Protein AF-0000000065772246 (afdb_homodimer)

pLDDT: mean 90.69, std 12.51, range [29.39, 98.88]

Sequence (860 aa):
MYCALVTATDSITTKLLNAFRPRTSAPSTATVLRSVLWPIAILSVIHRSYVLGTNGYITDDFGPVYRAVINFKLGLDIYNEQFDHVDPHYLYPPGGTLLLAPFGYLPVDASRYWYISFNVLAFLIAAYLMLRIFDYTLSSVAAPALVLAMFCTESVTNTLVFTNINGCMLLGAVLFFRWLLKGGRNAELLAGAAIGLTLVVKPSLAPLLLLPVLNRQFYTLITAFGVPLVFNIAAWPLVPDPMNFVRHTVPYIMSTRDYFNSSIVGNGIYYGLPMWLILLLRVVFLLLAVGSLWLLYRYYRERDPRFWLLTSSGVLLTASFLLLSLGQGYYSTMLFPFLMTVVLPNSVLRNWPAWLAIYGFMTMDRWLLGHWPTTGRFLEYMKITYGWSLMLVVVFCVLYFRYLDAKQDGRLDQGIDPPWMARERTPAPVMYCALVTATDSITTKLLNAFRPRTSAPSTATVLRSVLWPIAILSVIHRSYVLGTNGYITDDFGPVYRAVINFKLGLDIYNEQFDHVDPHYLYPPGGTLLLAPFGYLPVDASRYWYISFNVLAFLIAAYLMLRIFDYTLSSVAAPALVLAMFCTESVTNTLVFTNINGCMLLGAVLFFRWLLKGGRNAELLAGAAIGLTLVVKPSLAPLLLLPVLNRQFYTLITAFGVPLVFNIAAWPLVPDPMNFVRHTVPYIMSTRDYFNSSIVGNGIYYGLPMWLILLLRVVFLLLAVGSLWLLYRYYRERDPRFWLLTSSGVLLTASFLLLSLGQGYYSTMLFPFLMTVVLPNSVLRNWPAWLAIYGFMTMDRWLLGHWPTTGRFLEYMKITYGWSLMLVVVFCVLYFRYLDAKQDGRLDQGIDPPWMARERTPAPV

Structure (mmCIF, N/CA/C/O backbone):
data_AF-0000000065772246-model_v1
#
loop_
_entity.id
_entity.type
_entity.pdbx_description
1 polymer Alpha-(1->3)-arabinofuranosyltransferase
#
loop_
_atom_site.group_PDB
_atom_site.id
_atom_site.type_symbol
_atom_site.label_atom_id
_atom_site.label_alt_id
_atom_site.label_comp_id
_atom_site.label_asym_id
_atom_site.label_entity_id
_atom_site.label_seq_id
_atom_site.pdbx_PDB_ins_code
_atom_site.Cartn_x
_atom_site.Cartn_y
_atom_site.Cartn_z
_atom_site.occupancy
_atom_site.B_iso_or_equiv
_atom_site.auth_seq_id
_atom_site.auth_comp_id
_atom_site.auth_asym_id
_atom_site.auth_atom_id
_atom_site.pdbx_PDB_model_num
ATOM 1 N N . MET A 1 1 ? -0.137 -16.031 40.5 1 35.66 1 MET A N 1
ATOM 2 C CA . MET A 1 1 ? 0.529 -15.586 39.281 1 35.66 1 MET A CA 1
ATOM 3 C C . MET A 1 1 ? 0.43 -16.656 38.188 1 35.66 1 MET A C 1
ATOM 5 O O . MET A 1 1 ? 0.233 -16.328 37 1 35.66 1 MET A O 1
ATOM 9 N N . TYR A 1 2 ? 0.518 -17.922 38.594 1 45.88 2 TYR A N 1
ATOM 10 C CA . TYR A 1 2 ? 0.419 -19.062 37.688 1 45.88 2 TYR A CA 1
ATOM 11 C C . TYR A 1 2 ? -1.005 -19.219 37.156 1 45.88 2 TYR A C 1
ATOM 13 O O . TYR A 1 2 ? -1.213 -19.531 35.969 1 45.88 2 TYR A O 1
ATOM 21 N N . CYS A 1 3 ? -1.945 -18.984 37.938 1 42.66 3 CYS A N 1
ATOM 22 C CA . CYS A 1 3 ? -3.328 -19.172 37.5 1 42.66 3 CYS A CA 1
ATOM 23 C C . CYS A 1 3 ? -3.76 -18.078 36.531 1 42.66 3 CYS A C 1
ATOM 25 O O . CYS A 1 3 ? -4.52 -18.344 35.594 1 42.66 3 CYS A O 1
ATOM 27 N N . ALA A 1 4 ? -3.289 -16.844 36.75 1 48.12 4 ALA A N 1
ATOM 28 C CA . ALA A 1 4 ? -3.656 -15.742 35.875 1 48.12 4 ALA A CA 1
ATOM 29 C C . ALA A 1 4 ? -3 -15.898 34.5 1 48.12 4 ALA A C 1
ATOM 31 O O . ALA A 1 4 ? -3.605 -15.57 33.469 1 48.12 4 ALA A O 1
ATOM 32 N N . LEU A 1 5 ? -1.873 -16.516 34.438 1 42.12 5 LEU A N 1
ATOM 33 C CA . LEU A 1 5 ? -1.184 -16.75 33.188 1 42.12 5 LEU A CA 1
ATOM 34 C C . LEU A 1 5 ? -1.864 -17.875 32.406 1 42.12 5 LEU A C 1
ATOM 36 O O . LEU A 1 5 ? -1.971 -17.812 31.172 1 42.12 5 LEU A O 1
ATOM 40 N N . VAL A 1 6 ? -2.352 -18.891 33.219 1 46.88 6 VAL A N 1
ATOM 41 C CA . VAL A 1 6 ? -3.037 -20 32.562 1 46.88 6 VAL A CA 1
ATOM 42 C C . VAL A 1 6 ? -4.383 -19.516 32.031 1 46.88 6 VAL A C 1
ATOM 44 O O . VAL A 1 6 ? -4.754 -19.859 30.891 1 46.88 6 VAL A O 1
ATOM 47 N N . THR A 1 7 ? -4.969 -18.641 32.781 1 48.09 7 THR A N 1
ATOM 48 C CA . THR A 1 7 ? -6.258 -18.125 32.344 1 48.09 7 THR A CA 1
ATOM 49 C C . THR A 1 7 ? -6.078 -17.156 31.172 1 48.09 7 THR A C 1
ATOM 51 O O . THR A 1 7 ? -6.887 -17.141 30.234 1 48.09 7 THR A O 1
ATOM 54 N N . ALA A 1 8 ? -5.055 -16.422 31.281 1 51.25 8 ALA A N 1
ATOM 55 C CA . ALA A 1 8 ? -4.762 -15.523 30.172 1 51.25 8 ALA A CA 1
ATOM 56 C C . ALA A 1 8 ? -4.355 -16.297 28.922 1 51.25 8 ALA A C 1
ATOM 58 O O . ALA A 1 8 ? -4.762 -15.953 27.812 1 51.25 8 ALA A O 1
ATOM 59 N N . THR A 1 9 ? -3.537 -17.344 29.125 1 51.19 9 THR A N 1
ATOM 60 C CA . THR A 1 9 ? -3.164 -18.219 28.016 1 51.19 9 THR A CA 1
ATOM 61 C C . THR A 1 9 ? -4.383 -18.969 27.484 1 51.19 9 THR A C 1
ATOM 63 O O . THR A 1 9 ? -4.516 -19.172 26.281 1 51.19 9 THR A O 1
ATOM 66 N N . ASP A 1 10 ? -5.211 -19.344 28.359 1 56.94 10 ASP A N 1
ATOM 67 C CA . ASP A 1 10 ? -6.445 -20 27.953 1 56.94 10 ASP A CA 1
ATOM 68 C C . ASP A 1 10 ? -7.359 -19.031 27.203 1 56.94 10 ASP A C 1
ATOM 70 O O . ASP A 1 10 ? -8.008 -19.406 26.234 1 56.94 10 ASP A O 1
ATOM 74 N N . SER A 1 11 ? -7.262 -17.734 27.719 1 60.25 11 SER A N 1
ATOM 75 C CA . SER A 1 11 ? -8.07 -16.719 27.062 1 60.25 11 SER A CA 1
ATOM 76 C C . SER A 1 11 ? -7.504 -16.375 25.688 1 60.25 11 SER A C 1
ATOM 78 O O . SER A 1 11 ? -8.25 -16.281 24.703 1 60.25 11 SER A O 1
ATOM 80 N N . ILE A 1 12 ? -6.211 -16.406 25.625 1 58.75 12 ILE A N 1
ATOM 81 C CA . ILE A 1 12 ? -5.574 -16.141 24.328 1 58.75 12 ILE A CA 1
ATOM 82 C C . ILE A 1 12 ? -5.758 -17.328 23.406 1 58.75 12 ILE A C 1
ATOM 84 O O . ILE A 1 12 ? -6.051 -17.172 22.219 1 58.75 12 ILE A O 1
ATOM 88 N N . THR A 1 13 ? -5.586 -18.5 24.016 1 60.28 13 THR A N 1
ATOM 89 C CA . THR A 1 13 ? -5.777 -19.703 23.219 1 60.28 13 THR A CA 1
ATOM 90 C C . THR A 1 13 ? -7.227 -19.828 22.766 1 60.28 13 THR A C 1
ATOM 92 O O . THR A 1 13 ? -7.492 -20.219 21.625 1 60.28 13 THR A O 1
ATOM 95 N N . THR A 1 14 ? -8.094 -19.453 23.703 1 64.25 14 THR A N 1
ATOM 96 C CA . THR A 1 14 ? -9.508 -19.516 23.344 1 64.25 14 THR A CA 1
ATOM 97 C C . THR A 1 14 ? -9.844 -18.469 22.281 1 64.25 14 THR A C 1
ATOM 99 O O . THR A 1 14 ? -10.57 -18.766 21.328 1 64.25 14 THR A O 1
ATOM 102 N N . LYS A 1 15 ? -9.25 -17.359 22.438 1 63.72 15 LYS A N 1
ATOM 103 C CA . LYS A 1 15 ? -9.508 -16.312 21.453 1 63.72 15 LYS A CA 1
ATOM 104 C C . LYS A 1 15 ? -8.906 -16.672 20.094 1 63.72 15 LYS A C 1
ATOM 106 O O . LYS A 1 15 ? -9.508 -16.406 19.047 1 63.72 15 LYS A O 1
ATOM 111 N N . LEU A 1 16 ? -7.727 -17.344 20.188 1 65.31 16 LEU A N 1
ATOM 112 C CA . LEU A 1 16 ? -7.09 -17.766 18.938 1 65.31 16 LEU A CA 1
ATOM 113 C C . LEU A 1 16 ? -7.887 -18.891 18.266 1 65.31 16 LEU A C 1
ATOM 115 O O . LEU A 1 16 ? -8.047 -18.891 17.047 1 65.31 16 LEU A O 1
ATOM 119 N N . LEU A 1 17 ? -8.383 -19.688 19.109 1 68.31 17 LEU A N 1
ATOM 120 C CA . LEU A 1 17 ? -9.18 -20.781 18.562 1 68.31 17 LEU A CA 1
ATOM 121 C C . LEU A 1 17 ? -10.508 -20.266 18.016 1 68.31 17 LEU A C 1
ATOM 123 O O . LEU A 1 17 ? -11.016 -20.781 17.016 1 68.31 17 LEU A O 1
ATOM 127 N N . ASN A 1 18 ? -10.938 -19.188 18.641 1 69.12 18 ASN A N 1
ATOM 128 C CA . ASN A 1 18 ? -12.203 -18.609 18.188 1 69.12 18 ASN A CA 1
ATOM 129 C C . ASN A 1 18 ? -12.055 -17.953 16.828 1 69.12 18 ASN A C 1
ATOM 131 O O . ASN A 1 18 ? -13.039 -17.797 16.094 1 69.12 18 ASN A O 1
ATOM 135 N N . ALA A 1 19 ? -10.836 -17.719 16.531 1 69.31 19 ALA A N 1
ATOM 136 C CA . ALA A 1 19 ? -10.594 -17.078 15.242 1 69.31 19 ALA A CA 1
ATOM 137 C C . ALA A 1 19 ? -10.859 -18.047 14.094 1 69.31 19 ALA A C 1
ATOM 139 O O . ALA A 1 19 ? -11.148 -17.625 12.977 1 69.31 19 ALA A O 1
ATOM 140 N N . PHE A 1 20 ? -10.906 -19.344 14.516 1 76.31 20 PHE A N 1
ATOM 141 C CA . PHE A 1 20 ? -11.016 -20.359 13.469 1 76.31 20 PHE A CA 1
ATOM 142 C C . PHE A 1 20 ? -12.375 -21.031 13.516 1 76.31 20 PHE A C 1
ATOM 144 O O . PHE A 1 20 ? -12.734 -21.766 12.594 1 76.31 20 PHE A O 1
ATOM 151 N N . ARG A 1 21 ? -13.078 -20.734 14.555 1 72.19 21 ARG A N 1
ATOM 152 C CA . ARG A 1 21 ? -14.375 -21.391 14.68 1 72.19 21 ARG A CA 1
ATOM 153 C C . ARG A 1 21 ? -15.391 -20.781 13.719 1 72.19 21 ARG A C 1
ATOM 155 O O . ARG A 1 21 ? -15.367 -19.562 13.469 1 72.19 21 ARG A O 1
ATOM 162 N N . PRO A 1 22 ? -16.188 -21.688 13.234 1 75.69 22 PRO A N 1
ATOM 163 C CA . PRO A 1 22 ? -17.219 -21.156 12.328 1 75.69 22 PRO A CA 1
ATOM 164 C C . PRO A 1 22 ? -18.141 -20.141 13 1 75.69 22 PRO A C 1
ATOM 166 O O . PRO A 1 22 ? -18.484 -20.312 14.18 1 75.69 22 PRO A O 1
ATOM 169 N N . ARG A 1 23 ? -18.422 -19.156 12.227 1 72.25 23 ARG A N 1
ATOM 170 C CA . ARG A 1 23 ? -19.312 -18.109 12.734 1 72.25 23 ARG A CA 1
ATOM 171 C C . ARG A 1 23 ? -20.766 -18.562 12.734 1 72.25 23 ARG A C 1
ATOM 173 O O . ARG A 1 23 ? -21.156 -19.375 11.883 1 72.25 23 ARG A O 1
ATOM 180 N N . THR A 1 24 ? -21.438 -18.109 13.68 1 72.12 24 THR A N 1
ATOM 181 C CA . THR A 1 24 ? -22.844 -18.469 13.805 1 72.12 24 THR A CA 1
ATOM 182 C C . THR A 1 24 ? -23.703 -17.688 12.82 1 72.12 24 THR A C 1
ATOM 184 O O . THR A 1 24 ? -24.828 -18.094 12.484 1 72.12 24 THR A O 1
ATOM 187 N N . SER A 1 25 ? -23.172 -16.531 12.375 1 78.62 25 SER A N 1
ATOM 188 C CA . SER A 1 25 ? -23.844 -15.719 11.367 1 78.62 25 SER A CA 1
ATOM 189 C C . SER A 1 25 ? -22.859 -15.227 10.312 1 78.62 25 SER A C 1
ATOM 191 O O . SER A 1 25 ? -21.641 -15.258 10.516 1 78.62 25 SER A O 1
ATOM 193 N N . ALA A 1 26 ? -23.469 -14.891 9.234 1 81.81 26 ALA A N 1
ATOM 194 C CA . ALA A 1 26 ? -22.641 -14.375 8.156 1 81.81 26 ALA A CA 1
ATOM 195 C C . ALA A 1 26 ? -21.875 -13.133 8.602 1 81.81 26 ALA A C 1
ATOM 197 O O . ALA A 1 26 ? -22.453 -12.195 9.148 1 81.81 26 ALA A O 1
ATOM 198 N N . PRO A 1 27 ? -20.562 -13.25 8.477 1 85.69 27 PRO A N 1
ATOM 199 C CA . PRO A 1 27 ? -19.844 -12.023 8.812 1 85.69 27 PRO A CA 1
ATOM 200 C C . PRO A 1 27 ? -20.203 -10.859 7.883 1 85.69 27 PRO A C 1
ATOM 202 O O . PRO A 1 27 ? -20.422 -11.062 6.688 1 85.69 27 PRO A O 1
ATOM 205 N N . SER A 1 28 ? -20.375 -9.734 8.531 1 89.12 28 SER A N 1
ATOM 206 C CA . SER A 1 28 ? -20.609 -8.539 7.719 1 89.12 28 SER A CA 1
ATOM 207 C C . SER A 1 28 ? -19.375 -8.195 6.879 1 89.12 28 SER A C 1
ATOM 209 O O . SER A 1 28 ? -18.266 -8.648 7.172 1 89.12 28 SER A O 1
ATOM 211 N N . THR A 1 29 ? -19.547 -7.559 5.805 1 89.62 29 THR A N 1
ATOM 212 C CA . THR A 1 29 ? -18.438 -7.07 4.98 1 89.62 29 THR A CA 1
ATOM 213 C C . THR A 1 29 ? -17.453 -6.266 5.824 1 89.62 29 THR A C 1
ATOM 215 O O . THR A 1 29 ? -16.234 -6.367 5.629 1 89.62 29 THR A O 1
ATOM 218 N N . ALA A 1 30 ? -17.969 -5.562 6.797 1 92.25 30 ALA A N 1
ATOM 219 C CA . ALA A 1 30 ? -17.141 -4.758 7.684 1 92.25 30 ALA A CA 1
ATOM 220 C C . ALA A 1 30 ? -16.219 -5.637 8.531 1 92.25 30 ALA A C 1
ATOM 222 O O . ALA A 1 30 ? -15.047 -5.316 8.727 1 92.25 30 ALA A O 1
ATOM 223 N N . THR A 1 31 ? -16.766 -6.703 9.023 1 92.69 31 THR A N 1
ATOM 224 C CA . THR A 1 31 ? -15.984 -7.625 9.844 1 92.69 31 THR A CA 1
ATOM 225 C C . THR A 1 31 ? -14.859 -8.258 9.031 1 92.69 31 THR A C 1
ATOM 227 O O . THR A 1 31 ? -13.727 -8.367 9.508 1 92.69 31 THR A O 1
ATOM 230 N N . VAL A 1 32 ? -15.156 -8.641 7.844 1 93.75 32 VAL A N 1
ATOM 231 C CA . VAL A 1 32 ? -14.164 -9.242 6.961 1 93.75 32 VAL A CA 1
ATOM 232 C C . VAL A 1 32 ? -13.07 -8.234 6.648 1 93.75 32 VAL A C 1
ATOM 234 O O . VAL A 1 32 ? -11.883 -8.547 6.746 1 93.75 32 VAL A O 1
ATOM 237 N N . LEU A 1 33 ? -13.469 -7.02 6.34 1 95.06 33 LEU A N 1
ATOM 238 C CA . LEU A 1 33 ? -12.5 -5.98 5.992 1 95.06 33 LEU A CA 1
ATOM 239 C C . LEU A 1 33 ? -11.594 -5.66 7.176 1 95.06 33 LEU A C 1
ATOM 241 O O . LEU A 1 33 ? -10.398 -5.418 6.996 1 95.06 33 LEU A O 1
ATOM 245 N N . ARG A 1 34 ? -12.109 -5.656 8.344 1 96.19 34 ARG A N 1
ATOM 246 C CA . ARG A 1 34 ? -11.289 -5.418 9.523 1 96.19 34 ARG A CA 1
ATOM 247 C C . ARG A 1 34 ? -10.273 -6.539 9.727 1 96.19 34 ARG A C 1
ATOM 249 O O . ARG A 1 34 ? -9.125 -6.289 10.094 1 96.19 34 ARG A O 1
ATOM 256 N N . SER A 1 35 ? -10.734 -7.781 9.477 1 94.69 35 SER A N 1
ATOM 257 C CA . SER A 1 35 ? -9.836 -8.922 9.602 1 94.69 35 SER A CA 1
ATOM 258 C C . SER A 1 35 ? -8.695 -8.844 8.594 1 94.69 35 SER A C 1
ATOM 260 O O . SER A 1 35 ? -7.586 -9.312 8.867 1 94.69 35 SER A O 1
ATOM 262 N N . VAL A 1 36 ? -8.969 -8.227 7.488 1 96.19 36 VAL A N 1
ATOM 263 C CA . VAL A 1 36 ? -7.992 -8.078 6.418 1 96.19 36 VAL A CA 1
ATOM 264 C C . VAL A 1 36 ? -7.039 -6.93 6.754 1 96.19 36 VAL A C 1
ATOM 266 O O . VAL A 1 36 ? -5.816 -7.082 6.656 1 96.19 36 VAL A O 1
ATOM 269 N N . LEU A 1 37 ? -7.578 -5.816 7.277 1 97.62 37 LEU A N 1
ATOM 270 C CA . LEU A 1 37 ? -6.836 -4.559 7.316 1 97.62 37 LEU A CA 1
ATOM 271 C C . LEU A 1 37 ? -6.023 -4.449 8.602 1 97.62 37 LEU A C 1
ATOM 273 O O . LEU A 1 37 ? -4.922 -3.893 8.602 1 97.62 37 LEU A O 1
ATOM 277 N N . TRP A 1 38 ? -6.465 -4.992 9.703 1 97.44 38 TRP A N 1
ATOM 278 C CA . TRP A 1 38 ? -5.816 -4.754 10.992 1 97.44 38 TRP A CA 1
ATOM 279 C C . TRP A 1 38 ? -4.414 -5.359 11.016 1 97.44 38 TRP A C 1
ATOM 281 O O . TRP A 1 38 ? -3.455 -4.699 11.422 1 97.44 38 TRP A O 1
ATOM 291 N N . PRO A 1 39 ? -4.246 -6.613 10.555 1 97.44 39 PRO A N 1
ATOM 292 C CA . PRO A 1 39 ? -2.881 -7.145 10.578 1 97.44 39 PRO A CA 1
ATOM 293 C C . PRO A 1 39 ? -1.921 -6.34 9.703 1 97.44 39 PRO A C 1
ATOM 295 O O . PRO A 1 39 ? -0.773 -6.109 10.094 1 97.44 39 PRO A O 1
ATOM 298 N N . ILE A 1 40 ? -2.393 -5.918 8.57 1 97.38 40 ILE A N 1
ATOM 299 C CA . ILE A 1 40 ? -1.555 -5.152 7.652 1 97.38 40 ILE A CA 1
ATOM 300 C 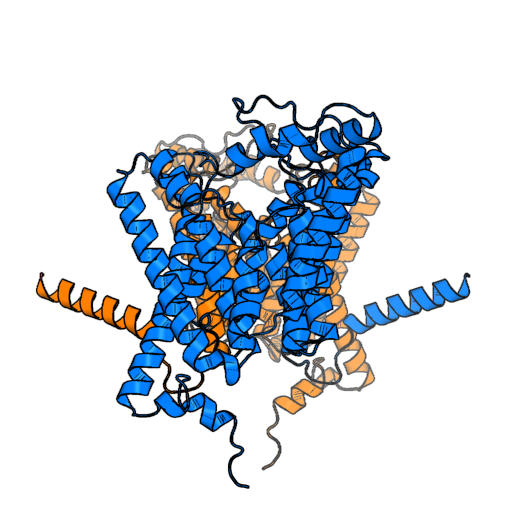C . ILE A 1 40 ? -1.231 -3.791 8.266 1 97.38 40 ILE A C 1
ATOM 302 O O . ILE A 1 40 ? -0.089 -3.328 8.203 1 97.38 40 ILE A O 1
ATOM 306 N N . ALA A 1 41 ? -2.24 -3.15 8.875 1 98.12 41 ALA A N 1
ATOM 307 C CA . ALA A 1 41 ? -2.055 -1.85 9.516 1 98.12 41 ALA A CA 1
ATOM 308 C C . ALA A 1 41 ? -1.059 -1.942 10.664 1 98.12 41 ALA A C 1
ATOM 310 O O . ALA A 1 41 ? -0.126 -1.14 10.758 1 98.12 41 ALA A O 1
ATOM 311 N N . ILE A 1 42 ? -1.23 -2.932 11.516 1 97.75 42 ILE A N 1
ATOM 312 C CA . ILE A 1 42 ? -0.388 -3.096 12.695 1 97.75 42 ILE A CA 1
ATOM 313 C C . ILE A 1 42 ? 1.053 -3.363 12.273 1 97.75 42 ILE A C 1
ATOM 315 O O . ILE A 1 42 ? 1.986 -2.748 12.797 1 97.75 42 ILE A O 1
ATOM 319 N N . LEU A 1 43 ? 1.237 -4.219 11.297 1 97.75 43 LEU A N 1
ATOM 320 C CA . LEU A 1 43 ? 2.588 -4.551 10.852 1 97.75 43 LEU A CA 1
ATOM 321 C C . LEU A 1 43 ? 3.227 -3.371 10.125 1 97.75 43 LEU A C 1
ATOM 323 O O . LEU A 1 43 ? 4.441 -3.18 10.195 1 97.75 43 LEU A O 1
ATOM 327 N N . SER A 1 44 ? 2.404 -2.553 9.453 1 97.25 44 SER A N 1
ATOM 328 C CA . SER A 1 44 ? 2.928 -1.346 8.82 1 97.25 44 SER A CA 1
ATOM 329 C C . SER A 1 44 ? 3.432 -0.353 9.867 1 97.25 44 SER A C 1
ATOM 331 O O . SER A 1 44 ? 4.473 0.28 9.672 1 97.25 44 SER A O 1
ATOM 333 N N . VAL A 1 45 ? 2.664 -0.206 10.953 1 97.75 45 VAL A N 1
ATOM 334 C CA . VAL A 1 45 ? 3.084 0.677 12.031 1 97.75 45 VAL A CA 1
ATOM 335 C C . VAL A 1 45 ? 4.418 0.198 12.602 1 97.75 45 VAL A C 1
ATOM 337 O O . VAL A 1 45 ? 5.344 0.99 12.781 1 97.75 45 VAL A O 1
ATOM 340 N N . ILE A 1 46 ? 4.527 -1.089 12.836 1 96.75 46 ILE A N 1
ATOM 341 C CA . ILE A 1 46 ? 5.738 -1.668 13.406 1 96.75 46 ILE A CA 1
ATOM 342 C C . ILE A 1 46 ? 6.898 -1.504 12.43 1 96.75 46 ILE A C 1
ATOM 344 O O . ILE A 1 46 ? 8 -1.114 12.82 1 96.75 46 ILE A O 1
ATOM 348 N N . HIS A 1 47 ? 6.684 -1.771 11.172 1 96.62 47 HIS A N 1
ATOM 349 C CA . HIS A 1 47 ? 7.727 -1.683 10.156 1 96.62 47 HIS A CA 1
ATOM 350 C C . HIS A 1 47 ? 8.266 -0.26 10.039 1 96.62 47 HIS A C 1
ATOM 352 O O . HIS A 1 47 ? 9.477 -0.048 10.039 1 96.62 47 HIS A O 1
ATOM 358 N N . ARG A 1 48 ? 7.379 0.715 9.969 1 96.5 48 ARG A N 1
ATOM 359 C CA . ARG A 1 48 ? 7.812 2.096 9.781 1 96.5 48 ARG A CA 1
ATOM 360 C C . ARG A 1 48 ? 8.477 2.641 11.039 1 96.5 48 ARG A C 1
ATOM 362 O O . ARG A 1 48 ? 9.383 3.473 10.953 1 96.5 48 ARG A O 1
ATOM 369 N N . SER A 1 49 ? 7.977 2.27 12.148 1 94.5 49 SER A N 1
ATOM 370 C CA . SER A 1 49 ? 8.461 2.838 13.398 1 94.5 49 SER A CA 1
ATOM 371 C C . SER A 1 49 ? 9.742 2.145 13.867 1 94.5 49 SER A C 1
ATOM 373 O O . SER A 1 49 ? 10.695 2.805 14.273 1 94.5 49 SER A O 1
ATOM 375 N N . TYR A 1 50 ? 9.758 0.822 13.766 1 91.75 50 TYR A N 1
ATOM 376 C CA . TYR A 1 50 ? 10.859 0.065 14.336 1 91.75 50 TYR A CA 1
ATOM 377 C C . TYR A 1 50 ? 11.938 -0.199 13.297 1 91.75 50 TYR A C 1
ATOM 379 O O . TYR A 1 50 ? 13.133 -0.049 13.578 1 91.75 50 TYR A O 1
ATOM 387 N N . VAL A 1 51 ? 11.562 -0.565 12.109 1 92.69 51 VAL A N 1
ATOM 388 C CA . VAL A 1 51 ? 12.555 -0.942 11.109 1 92.69 51 VAL A CA 1
ATOM 389 C C . VAL A 1 51 ? 13.094 0.309 10.422 1 92.69 51 VAL A C 1
ATOM 391 O O . VAL A 1 51 ? 14.273 0.643 10.555 1 92.69 51 VAL A O 1
ATOM 394 N N . LEU A 1 52 ? 12.25 1.041 9.828 1 89.81 52 LEU A N 1
ATOM 395 C CA . LEU A 1 52 ? 12.711 2.201 9.07 1 89.81 52 LEU A CA 1
ATOM 396 C C . LEU A 1 52 ? 13.156 3.32 10.008 1 89.81 52 LEU A C 1
ATOM 398 O O . LEU A 1 52 ? 14.141 4.012 9.734 1 89.81 52 LEU A O 1
ATOM 402 N N . GLY A 1 53 ? 12.445 3.445 11.078 1 87.44 53 GLY A N 1
ATOM 403 C CA . GLY A 1 53 ? 12.805 4.48 12.031 1 87.44 53 GLY A CA 1
ATOM 404 C C . GLY A 1 53 ? 14.18 4.285 12.641 1 87.44 53 GLY A C 1
ATOM 405 O O . GLY A 1 53 ? 14.961 5.234 12.742 1 87.44 53 GLY A O 1
ATOM 406 N N . THR A 1 54 ? 14.469 3.07 12.93 1 86.19 54 THR A N 1
ATOM 407 C CA . THR A 1 54 ? 15.758 2.805 13.57 1 86.19 54 THR A CA 1
ATOM 408 C C . THR A 1 54 ? 16.875 2.777 12.531 1 86.19 54 THR A C 1
ATOM 410 O O . THR A 1 54 ? 18.016 3.129 12.836 1 86.19 54 THR A O 1
ATOM 413 N N . ASN A 1 55 ? 16.547 2.301 11.328 1 87.81 55 ASN A N 1
ATOM 414 C CA . ASN A 1 55 ? 17.547 2.311 10.266 1 87.81 55 ASN A CA 1
ATOM 415 C C . ASN A 1 55 ? 17.953 3.734 9.898 1 87.81 55 ASN A C 1
ATOM 417 O O . ASN A 1 55 ? 19.125 3.988 9.578 1 87.81 55 ASN A O 1
ATOM 421 N N . GLY A 1 56 ? 17.016 4.637 9.906 1 81 56 GLY A N 1
ATOM 422 C CA . GLY A 1 56 ? 17.281 6.031 9.602 1 81 56 GLY A CA 1
ATOM 423 C C . GLY A 1 56 ? 17.578 6.273 8.133 1 81 56 GLY A C 1
ATOM 424 O O . GLY A 1 56 ? 17.188 5.48 7.277 1 81 56 GLY A O 1
ATOM 425 N N . TYR A 1 57 ? 18.062 7.461 7.84 1 75.94 57 TYR A N 1
ATOM 426 C CA . TYR A 1 57 ? 18.406 7.914 6.496 1 75.94 57 TYR A CA 1
ATOM 427 C C . TYR A 1 57 ? 19.516 8.961 6.543 1 75.94 57 TYR A C 1
ATOM 429 O O . TYR A 1 57 ? 19.984 9.336 7.621 1 75.94 57 TYR A O 1
ATOM 437 N N . ILE A 1 58 ? 19.859 9.297 5.391 1 68.44 58 ILE A N 1
ATOM 438 C CA . ILE A 1 58 ? 20.875 10.336 5.262 1 68.44 58 ILE A CA 1
ATOM 439 C C . ILE A 1 58 ? 20.328 11.664 5.789 1 68.44 58 ILE A C 1
ATOM 441 O O . ILE A 1 58 ? 21.047 12.422 6.438 1 68.44 58 ILE A O 1
ATOM 445 N N . THR A 1 59 ? 19.125 11.891 5.484 1 75.94 59 THR A N 1
ATOM 446 C CA . THR A 1 59 ? 18.484 13.07 6.051 1 75.94 59 THR A CA 1
ATOM 447 C C . THR A 1 59 ? 18.219 12.883 7.539 1 75.94 59 THR A C 1
ATOM 449 O O . THR A 1 59 ? 17.609 11.891 7.941 1 75.94 59 THR A O 1
ATOM 452 N N . ASP A 1 60 ? 18.734 13.781 8.312 1 81.44 60 ASP A N 1
ATOM 453 C CA . ASP A 1 60 ? 18.625 13.695 9.766 1 81.44 60 ASP A CA 1
ATOM 454 C C . ASP A 1 60 ? 18.094 15.008 10.359 1 81.44 60 ASP A C 1
ATOM 456 O O . ASP A 1 60 ? 18.891 15.914 10.641 1 81.44 60 ASP A O 1
ATOM 460 N N . ASP A 1 61 ? 16.859 14.977 10.656 1 85.12 61 ASP A N 1
ATOM 461 C CA . ASP A 1 61 ? 16.234 16.172 11.211 1 85.12 61 ASP A CA 1
ATOM 462 C C . ASP A 1 61 ? 16.438 16.25 12.727 1 85.12 61 ASP A C 1
ATOM 464 O O . ASP A 1 61 ? 16.25 17.297 13.328 1 85.12 61 ASP A O 1
ATOM 468 N N . PHE A 1 62 ? 16.812 15.164 13.273 1 90 62 PHE A N 1
ATOM 469 C CA . PHE A 1 62 ? 16.938 15.117 14.727 1 90 62 PHE A CA 1
ATOM 470 C C . PHE A 1 62 ? 18.328 15.539 15.172 1 90 62 PHE A C 1
ATOM 472 O O . PHE A 1 62 ? 18.5 16.047 16.281 1 90 62 PHE A O 1
ATOM 479 N N . GLY A 1 63 ? 19.312 15.367 14.344 1 88.75 63 GLY A N 1
ATOM 480 C CA . GLY A 1 63 ? 20.672 15.75 14.68 1 88.75 63 GLY A CA 1
ATOM 481 C C . GLY A 1 63 ? 20.797 17.188 15.164 1 88.75 63 GLY A C 1
ATOM 482 O O . GLY A 1 63 ? 21.281 17.438 16.266 1 88.75 63 GLY A O 1
ATOM 483 N N . PRO A 1 64 ? 20.344 18.078 14.359 1 89.56 64 PRO A N 1
ATOM 484 C CA . PRO A 1 64 ? 20.391 19.484 14.781 1 89.56 64 PRO A CA 1
ATOM 485 C C . PRO A 1 64 ? 19.594 19.734 16.062 1 89.56 64 PRO A C 1
ATOM 487 O O . PRO A 1 64 ? 20 20.547 16.891 1 89.56 64 PRO A O 1
ATOM 490 N N . VAL A 1 65 ? 18.531 19.078 16.188 1 91.88 65 VAL A N 1
ATOM 491 C CA . VAL A 1 65 ? 17.703 19.25 17.375 1 91.88 65 VAL A CA 1
ATOM 492 C C . VAL A 1 65 ? 18.469 18.75 18.609 1 91.88 65 VAL A C 1
ATOM 494 O O . VAL A 1 65 ? 18.5 19.422 19.641 1 91.88 65 VAL A O 1
ATOM 497 N N . TYR A 1 66 ? 19.047 17.625 18.5 1 93.88 66 TYR A N 1
ATOM 498 C CA . TYR A 1 66 ? 19.797 17.047 19.625 1 93.88 66 TYR A CA 1
ATOM 499 C C . TYR A 1 66 ? 20.969 17.938 20 1 93.88 66 TYR A C 1
ATOM 501 O O . TYR A 1 66 ? 21.219 18.172 21.188 1 93.88 66 TYR A O 1
ATOM 509 N N . ARG A 1 67 ? 21.672 18.406 19.047 1 92.38 67 ARG A N 1
ATOM 510 C CA . ARG A 1 67 ? 22.797 19.297 19.328 1 92.38 67 ARG A CA 1
ATOM 511 C C . ARG A 1 67 ? 22.328 20.562 20.031 1 92.38 67 ARG A C 1
ATOM 513 O O . ARG A 1 67 ? 22.984 21.047 20.953 1 92.38 67 ARG A O 1
ATOM 520 N N . ALA A 1 68 ? 21.25 21.047 19.594 1 92.44 68 ALA A N 1
ATOM 521 C CA . ALA A 1 68 ? 20.703 22.266 20.188 1 92.44 68 ALA A CA 1
ATOM 522 C C . ALA A 1 68 ? 20.328 22.062 21.656 1 92.44 68 ALA A C 1
ATOM 524 O O . ALA A 1 68 ? 20.594 22.922 22.5 1 92.44 68 ALA A O 1
ATOM 525 N N . VAL A 1 69 ? 19.719 20.953 21.938 1 93.75 69 VAL A N 1
ATOM 526 C CA . VAL A 1 69 ? 19.266 20.734 23.312 1 93.75 69 VAL A CA 1
ATOM 527 C C . VAL A 1 69 ? 20.453 20.406 24.203 1 93.75 69 VAL A C 1
ATOM 529 O O . VAL A 1 69 ? 20.438 20.719 25.391 1 93.75 69 VAL A O 1
ATOM 532 N N . ILE A 1 70 ? 21.469 19.797 23.672 1 94.38 70 ILE A N 1
ATOM 533 C CA . ILE A 1 70 ? 22.703 19.578 24.422 1 94.38 70 ILE A CA 1
ATOM 534 C C . ILE A 1 70 ? 23.359 20.922 24.734 1 94.38 70 ILE A C 1
ATOM 536 O O . ILE A 1 70 ? 23.797 21.156 25.859 1 94.38 70 ILE A O 1
ATOM 540 N N . ASN A 1 71 ? 23.438 21.719 23.75 1 92.88 71 ASN A N 1
ATOM 541 C CA . ASN A 1 71 ? 24 23.047 23.953 1 92.88 71 ASN A CA 1
ATOM 542 C C . ASN A 1 71 ? 23.188 23.844 24.969 1 92.88 71 ASN A C 1
ATOM 544 O O . ASN A 1 71 ? 23.75 24.594 25.766 1 92.88 71 ASN A O 1
ATOM 548 N N . PHE A 1 72 ? 21.969 23.719 24.891 1 92.88 72 PHE A N 1
ATOM 549 C CA . PHE A 1 72 ? 21.078 24.359 25.844 1 92.88 72 PHE A CA 1
ATOM 550 C C . PHE A 1 72 ? 21.391 23.906 27.266 1 92.88 72 PHE A C 1
ATOM 552 O O . PHE A 1 72 ? 21.5 24.734 28.172 1 92.88 72 PHE A O 1
ATOM 559 N N . LYS A 1 73 ? 21.547 22.672 27.406 1 92.56 73 LYS A N 1
ATOM 560 C CA . LYS A 1 73 ? 21.859 22.078 28.703 1 92.56 73 LYS A CA 1
ATOM 561 C C . LYS A 1 73 ? 23.203 22.578 29.219 1 92.56 73 LYS A C 1
ATOM 563 O O . LYS A 1 73 ? 23.375 22.828 30.422 1 92.56 73 LYS A O 1
ATOM 568 N N . LEU A 1 74 ? 24.109 22.781 28.297 1 93.25 74 LEU A N 1
ATOM 569 C CA . LEU A 1 74 ? 25.484 23.125 28.672 1 93.25 74 LEU A CA 1
ATOM 570 C C . LEU A 1 74 ? 25.672 24.641 28.703 1 93.25 74 LEU A C 1
ATOM 572 O O . LEU A 1 74 ? 26.734 25.125 29.078 1 93.25 74 LEU A O 1
ATOM 576 N N . GLY A 1 75 ? 24.672 25.344 28.25 1 90.94 75 GLY A N 1
ATOM 577 C CA . GLY A 1 75 ? 24.781 26.797 28.219 1 90.94 75 GLY A CA 1
ATOM 578 C C . GLY A 1 75 ? 25.625 27.312 27.078 1 90.94 75 GLY A C 1
ATOM 579 O O . GLY A 1 75 ? 26.328 28.328 27.234 1 90.94 75 GLY A O 1
ATOM 580 N N . LEU A 1 76 ? 25.625 26.578 26 1 90.75 76 LEU A N 1
ATOM 581 C CA . LEU A 1 76 ? 26.391 26.953 24.812 1 90.75 76 LEU A CA 1
ATOM 582 C C . LEU A 1 76 ? 25.484 27.578 23.75 1 90.75 76 LEU A C 1
ATOM 584 O O . LEU A 1 76 ? 24.266 27.469 23.828 1 90.75 76 LEU A O 1
ATOM 588 N N . ASP A 1 77 ? 26.141 28.172 22.812 1 88.06 77 ASP A N 1
ATOM 589 C CA . ASP A 1 77 ? 25.406 28.828 21.734 1 88.06 77 ASP A CA 1
ATOM 590 C C . ASP A 1 77 ? 24.641 27.812 20.891 1 88.06 77 ASP A C 1
ATOM 592 O O . ASP A 1 77 ? 25.188 26.781 20.5 1 88.06 77 ASP A O 1
ATOM 596 N N . ILE A 1 78 ? 23.453 28.125 20.578 1 87.31 78 ILE A N 1
ATOM 597 C CA . ILE A 1 78 ? 22.562 27.234 19.844 1 87.31 78 ILE A CA 1
ATOM 598 C C . ILE A 1 78 ? 22.453 27.703 18.391 1 87.31 78 ILE A C 1
ATOM 600 O O . ILE A 1 78 ? 22.422 26.875 17.469 1 87.31 78 ILE A O 1
ATOM 604 N N . TYR A 1 79 ? 22.453 28.969 18.141 1 84.62 79 TYR A N 1
ATOM 605 C CA . TYR A 1 79 ? 22.203 29.531 16.828 1 84.62 79 TYR A CA 1
ATOM 606 C C . TYR A 1 79 ? 23.484 30.031 16.188 1 84.62 79 TYR A C 1
ATOM 608 O O . TYR A 1 79 ? 23.578 31.172 15.734 1 84.62 79 TYR A O 1
ATOM 616 N N . ASN A 1 80 ? 24.516 29.172 16.172 1 71.31 80 ASN A N 1
ATOM 617 C CA . ASN A 1 80 ? 25.828 29.547 15.648 1 71.31 80 ASN A CA 1
ATOM 618 C C . ASN A 1 80 ? 26.094 28.938 14.281 1 71.31 80 ASN A C 1
ATOM 620 O O . ASN A 1 80 ? 27.219 28.953 13.797 1 71.31 80 ASN A O 1
ATOM 624 N N . GLU A 1 81 ? 25.109 28.5 13.719 1 65.69 81 GLU A N 1
ATOM 625 C CA . GLU A 1 81 ? 25.359 27.766 12.484 1 65.69 81 GLU A CA 1
ATOM 626 C C . GLU A 1 81 ? 25.641 28.719 11.328 1 65.69 81 GLU A C 1
ATOM 628 O O . GLU A 1 81 ? 25.156 29.844 11.312 1 65.69 81 GLU A O 1
ATOM 633 N N . GLN A 1 82 ? 26.703 28.234 10.531 1 59.09 82 GLN A N 1
ATOM 634 C CA . GLN A 1 82 ? 26.953 28.922 9.266 1 59.09 82 GLN A CA 1
ATOM 635 C C . GLN A 1 82 ? 25.969 28.484 8.188 1 59.09 82 GLN A C 1
ATOM 637 O O . GLN A 1 82 ? 26.016 27.328 7.742 1 59.09 82 GLN A O 1
ATOM 642 N N . PHE A 1 83 ? 25.156 29.266 7.789 1 56.47 83 PHE A N 1
ATOM 643 C CA . PHE A 1 83 ? 24 28.984 6.949 1 56.47 83 PHE A CA 1
ATOM 644 C C . PHE A 1 83 ? 24.422 28.797 5.496 1 56.47 83 PHE A C 1
ATOM 646 O O . PHE A 1 83 ? 23.578 28.516 4.633 1 56.47 83 PHE A O 1
ATOM 653 N N . ASP A 1 84 ? 25.656 28.797 5.281 1 53.41 84 ASP A N 1
ATOM 654 C CA . ASP A 1 84 ? 26.125 28.641 3.904 1 53.41 84 ASP A CA 1
ATOM 655 C C . ASP A 1 84 ? 26.25 27.172 3.523 1 53.41 84 ASP A C 1
ATOM 657 O O . ASP A 1 84 ? 26.469 26.844 2.355 1 53.41 84 ASP A O 1
ATOM 661 N N . HIS A 1 85 ? 26.016 26.281 4.465 1 54.59 85 HIS A N 1
ATOM 662 C CA . HIS A 1 85 ? 26.125 24.859 4.145 1 54.59 85 HIS A CA 1
ATOM 663 C C . HIS A 1 85 ? 24.75 24.219 3.994 1 54.59 85 HIS A C 1
ATOM 665 O O . HIS A 1 85 ? 23.766 24.719 4.551 1 54.59 85 HIS A O 1
ATOM 671 N N . VAL A 1 86 ? 24.641 23.172 3.176 1 56.72 86 VAL A N 1
ATOM 672 C CA . VAL A 1 86 ? 23.422 22.484 2.807 1 56.72 86 VAL A CA 1
ATOM 673 C C . VAL A 1 86 ? 22.984 21.562 3.943 1 56.72 86 VAL A C 1
ATOM 675 O O . VAL A 1 86 ? 21.875 21.016 3.922 1 56.72 86 VAL A O 1
ATOM 678 N N . ASP A 1 87 ? 23.75 21.609 4.992 1 59.38 87 ASP A N 1
ATOM 679 C CA . ASP A 1 87 ? 23.422 20.734 6.113 1 59.38 87 ASP A CA 1
ATOM 680 C C . ASP A 1 87 ? 22.188 21.25 6.863 1 59.38 87 ASP A C 1
ATOM 682 O O . ASP A 1 87 ? 21.922 22.453 6.891 1 59.38 87 ASP A O 1
ATOM 686 N N . PRO A 1 88 ? 21.438 20.328 7.418 1 64.81 88 PRO A N 1
ATOM 687 C CA . PRO A 1 88 ? 20.25 20.75 8.164 1 64.81 88 PRO A CA 1
ATOM 688 C C . PRO A 1 88 ? 20.594 21.656 9.352 1 64.81 88 PRO A C 1
ATOM 690 O O . PRO A 1 88 ? 21.578 21.391 10.062 1 64.81 88 PRO A O 1
ATOM 693 N N . HIS A 1 89 ? 19.938 22.797 9.328 1 76.31 89 HIS A N 1
ATOM 694 C CA . HIS A 1 89 ? 20.156 23.781 10.383 1 76.31 89 HIS A CA 1
ATOM 695 C C . HIS A 1 89 ? 19.031 23.734 11.414 1 76.31 89 HIS A C 1
ATOM 697 O O . HIS A 1 89 ? 17.906 23.328 11.102 1 76.31 89 HIS A O 1
ATOM 703 N N . TYR A 1 90 ? 19.453 24 12.602 1 85 90 TYR A N 1
ATOM 704 C CA . TYR A 1 90 ? 18.453 24.109 13.664 1 85 90 TYR A CA 1
ATOM 705 C C . TYR A 1 90 ? 17.672 25.391 13.539 1 85 90 TYR A C 1
ATOM 707 O O . TYR A 1 90 ? 18.234 26.484 13.586 1 85 90 TYR A O 1
ATOM 715 N N . LEU A 1 91 ? 16.297 25.266 13.469 1 82.5 91 LEU A N 1
ATOM 716 C CA . LEU A 1 91 ? 15.508 26.438 13.102 1 82.5 91 LEU A CA 1
ATOM 717 C C . LEU A 1 91 ? 14.43 26.703 14.141 1 82.5 91 LEU A C 1
ATOM 719 O O . LEU A 1 91 ? 13.625 27.625 13.984 1 82.5 91 LEU A O 1
ATOM 723 N N . TYR A 1 92 ? 14.406 25.969 15.227 1 90.5 92 TYR A N 1
ATOM 724 C CA . TYR A 1 92 ? 13.328 26.141 16.188 1 90.5 92 TYR A CA 1
ATOM 725 C C . TYR A 1 92 ? 13.609 27.328 17.109 1 90.5 92 TYR A C 1
ATOM 727 O O . TYR A 1 92 ? 14.758 27.594 17.469 1 90.5 92 TYR A O 1
ATOM 735 N N . PRO A 1 93 ? 12.562 28.031 17.516 1 93.25 93 PRO A N 1
ATOM 736 C CA . PRO A 1 93 ? 12.734 29.156 18.438 1 93.25 93 PRO A CA 1
ATOM 737 C C . PRO A 1 93 ? 13.164 28.719 19.828 1 93.25 93 PRO A C 1
ATOM 739 O O . PRO A 1 93 ? 13.125 27.516 20.141 1 93.25 93 PRO A O 1
ATOM 742 N N . PRO A 1 94 ? 13.57 29.766 20.594 1 94.06 94 PRO A N 1
ATOM 743 C CA . PRO A 1 94 ? 13.992 29.438 21.969 1 94.06 94 PRO A CA 1
ATOM 744 C C . PRO A 1 94 ? 12.922 28.672 22.734 1 94.06 94 PRO A C 1
ATOM 746 O O . PRO A 1 94 ? 13.242 27.75 23.484 1 94.06 94 PRO A O 1
ATOM 749 N N . GLY A 1 95 ? 11.734 29.031 22.594 1 95.19 95 GLY A N 1
ATOM 750 C CA . GLY A 1 95 ? 10.656 28.312 23.25 1 95.19 95 GLY A CA 1
ATOM 751 C C . GLY A 1 95 ? 10.586 26.859 22.828 1 95.19 95 GLY A C 1
ATOM 752 O O . GLY A 1 95 ? 10.289 25.984 23.656 1 95.19 95 GLY A O 1
ATOM 753 N N . GLY A 1 96 ? 10.766 26.578 21.547 1 95.19 96 GLY A N 1
ATOM 754 C CA . GLY A 1 96 ? 10.82 25.203 21.062 1 95.19 96 GLY A CA 1
ATOM 755 C C . GLY A 1 96 ? 11.969 24.422 21.656 1 95.19 96 GLY A C 1
ATOM 756 O O . GLY A 1 96 ? 11.812 23.234 21.953 1 95.19 96 GLY A O 1
ATOM 757 N N . THR A 1 97 ? 13.094 25.062 21.75 1 93.81 97 THR A N 1
ATOM 758 C CA . THR A 1 97 ? 14.258 24.438 22.359 1 93.81 97 THR A CA 1
ATOM 759 C C . THR A 1 97 ? 13.969 24.062 23.812 1 93.81 97 THR A C 1
ATOM 761 O O . THR A 1 97 ? 14.352 22.969 24.266 1 93.81 97 THR A O 1
ATOM 764 N N . LEU A 1 98 ? 13.328 25 24.453 1 94.62 98 LEU A N 1
ATOM 765 C CA . LEU A 1 98 ? 12.969 24.719 25.844 1 94.62 98 LEU A CA 1
ATOM 766 C C . LEU A 1 98 ? 12.031 23.531 25.938 1 94.62 98 LEU A C 1
ATOM 768 O O . LEU A 1 98 ? 12.203 22.656 26.797 1 94.62 98 LEU A O 1
ATOM 772 N N . LEU A 1 99 ? 11.078 23.484 25.109 1 94.69 99 LEU A N 1
ATOM 773 C CA . LEU A 1 99 ? 10.102 22.406 25.094 1 94.69 99 LEU A CA 1
ATOM 774 C C . LEU A 1 99 ? 10.781 21.062 24.828 1 94.69 99 LEU A C 1
ATOM 776 O O . LEU A 1 99 ? 10.375 20.031 25.391 1 94.69 99 LEU A O 1
ATOM 780 N N . LEU A 1 100 ? 11.82 21.016 24.031 1 95.44 100 LEU A N 1
ATOM 781 C CA . LEU A 1 100 ? 12.484 19.781 23.609 1 95.44 100 LEU A CA 1
ATOM 782 C C . LEU A 1 100 ? 13.711 19.5 24.484 1 95.44 100 LEU A C 1
ATOM 784 O O . LEU A 1 100 ? 14.352 18.453 24.344 1 95.44 100 LEU A O 1
ATOM 788 N N . ALA A 1 101 ? 14 20.312 25.469 1 94.94 101 ALA A N 1
ATOM 789 C CA . ALA A 1 101 ? 15.203 20.266 26.312 1 94.94 101 ALA A CA 1
ATOM 790 C C . ALA A 1 101 ? 15.328 18.906 27.016 1 94.94 101 ALA A C 1
ATOM 792 O O . ALA A 1 101 ? 16.438 18.391 27.188 1 94.94 101 ALA A O 1
ATOM 793 N N . PRO A 1 102 ? 14.18 18.281 27.422 1 95.38 102 PRO A N 1
ATOM 794 C CA . PRO A 1 102 ? 14.289 17 28.125 1 95.38 102 PRO A CA 1
ATOM 795 C C . PRO A 1 102 ? 15.008 15.93 27.297 1 95.38 102 PRO A C 1
ATOM 797 O O . PRO A 1 102 ? 15.617 15.016 27.859 1 95.38 102 PRO A O 1
ATOM 800 N N . PHE A 1 103 ? 15.039 15.992 26.047 1 95.19 103 PHE A N 1
ATOM 801 C CA . PHE A 1 103 ? 15.68 15.008 25.188 1 95.19 103 PHE A CA 1
ATOM 802 C C . PHE A 1 103 ? 17.203 15.133 25.266 1 95.19 103 PHE A C 1
ATOM 804 O O . PHE A 1 103 ? 17.922 14.219 24.859 1 95.19 103 PHE A O 1
ATOM 811 N N . GLY A 1 104 ? 17.703 16.234 25.828 1 94.62 104 GLY A N 1
ATOM 812 C CA . GLY A 1 104 ? 19.125 16.453 25.984 1 94.62 104 GLY A CA 1
ATOM 813 C C . GLY A 1 104 ? 19.703 15.711 27.172 1 94.62 104 GLY A C 1
ATOM 814 O O . GLY A 1 104 ? 20.922 15.633 27.328 1 94.62 104 GLY A O 1
ATOM 815 N N . TYR A 1 105 ? 18.859 15.094 27.906 1 95.88 105 TYR A N 1
ATOM 816 C CA . TYR A 1 105 ? 19.328 14.414 29.109 1 95.88 105 TYR A CA 1
ATOM 817 C C . TYR A 1 105 ? 19.453 12.914 28.891 1 95.88 105 TYR A C 1
ATOM 819 O O . TYR A 1 105 ? 19.672 12.156 29.828 1 95.88 105 TYR A O 1
ATOM 827 N N . LEU A 1 106 ? 19.312 12.453 27.672 1 94.94 106 LEU A N 1
ATOM 828 C CA . LEU A 1 106 ? 19.484 11.062 27.266 1 94.94 106 LEU A CA 1
ATOM 829 C C . LEU A 1 106 ? 20.578 10.945 26.188 1 94.94 106 LEU A C 1
ATOM 831 O O . LEU A 1 106 ? 20.844 11.906 25.469 1 94.94 106 LEU A O 1
ATOM 835 N N . PRO A 1 107 ? 21.266 9.734 26.172 1 94.88 107 PRO A N 1
ATOM 836 C CA . PRO A 1 107 ? 22.172 9.531 25.047 1 94.88 107 PRO A CA 1
ATOM 837 C C . PRO A 1 107 ? 21.484 9.664 23.688 1 94.88 107 PRO A C 1
ATOM 839 O O . PRO A 1 107 ? 20.266 9.453 23.594 1 94.88 107 PRO A O 1
ATOM 842 N N . VAL A 1 108 ? 22.219 10 22.719 1 92.31 108 VAL A N 1
ATOM 843 C CA . VAL A 1 108 ? 21.719 10.414 21.422 1 92.31 108 VAL A CA 1
ATOM 844 C C . VAL A 1 108 ? 20.797 9.32 20.859 1 92.31 108 VAL A C 1
ATOM 846 O O . VAL A 1 108 ? 19.719 9.617 20.344 1 92.31 108 VAL A O 1
ATOM 849 N N . ASP A 1 109 ? 21.188 8.055 20.969 1 90 109 ASP A N 1
ATOM 850 C CA . ASP A 1 109 ? 20.391 6.973 20.391 1 90 109 ASP A CA 1
ATOM 851 C C . ASP A 1 109 ? 19.078 6.797 21.141 1 90 109 ASP A C 1
ATOM 853 O O . ASP A 1 109 ? 18.016 6.633 20.516 1 90 109 ASP A O 1
ATOM 857 N N . ALA A 1 110 ? 19.188 6.805 22.375 1 93.12 110 ALA A N 1
ATOM 858 C CA . ALA A 1 110 ? 17.984 6.68 23.188 1 93.12 110 ALA A CA 1
ATOM 859 C C . ALA A 1 110 ? 17.031 7.855 22.938 1 93.12 110 ALA A C 1
ATOM 861 O O . ALA A 1 110 ? 15.82 7.676 22.875 1 93.12 110 ALA A O 1
ATOM 862 N N . SER A 1 111 ? 17.609 9.039 22.922 1 94.75 111 SER A N 1
ATOM 863 C CA . SER A 1 111 ? 16.828 10.234 22.672 1 94.75 111 SER A CA 1
ATOM 864 C C . SER A 1 111 ? 16.094 10.148 21.328 1 94.75 111 SER A C 1
ATOM 866 O O . SER A 1 111 ? 14.922 10.484 21.219 1 94.75 111 SER A O 1
ATOM 868 N N . ARG A 1 112 ? 16.828 9.695 20.359 1 93.56 112 ARG A N 1
ATOM 869 C CA . ARG A 1 112 ? 16.25 9.555 19.031 1 93.56 112 ARG A CA 1
ATOM 870 C C . ARG A 1 112 ? 15.094 8.562 19.031 1 93.56 112 ARG A C 1
ATOM 872 O O . ARG A 1 112 ? 14.039 8.82 18.438 1 93.56 112 ARG A O 1
ATOM 879 N N . TYR A 1 113 ? 15.242 7.414 19.672 1 93.19 113 TYR A N 1
ATOM 880 C CA . TYR A 1 113 ? 14.211 6.379 19.703 1 93.19 113 TYR A CA 1
ATOM 881 C C . TYR A 1 113 ? 12.977 6.859 20.438 1 93.19 113 TYR A C 1
ATOM 883 O O . TYR A 1 113 ? 11.852 6.555 20.047 1 93.19 113 TYR A O 1
ATOM 891 N N . TRP A 1 114 ? 13.219 7.57 21.484 1 94.75 114 TRP A N 1
ATOM 892 C CA . TRP A 1 114 ? 12.086 8.125 22.219 1 94.75 114 TRP A CA 1
ATOM 893 C C . TRP A 1 114 ? 11.359 9.172 21.375 1 94.75 114 TRP A C 1
ATOM 895 O O . TRP A 1 114 ? 10.125 9.258 21.422 1 94.75 114 TRP A O 1
ATOM 905 N N . TYR A 1 115 ? 12.164 9.992 20.719 1 95.69 115 TYR A N 1
ATOM 906 C CA . TYR A 1 115 ? 11.586 11 19.828 1 95.69 115 TYR A CA 1
ATOM 907 C C . TYR A 1 115 ? 10.688 10.352 18.797 1 95.69 115 TYR A C 1
ATOM 909 O O . TYR A 1 115 ? 9.562 10.82 18.562 1 95.69 115 TYR A O 1
ATOM 917 N N . ILE A 1 116 ? 11.125 9.258 18.188 1 95.88 116 ILE A N 1
ATOM 918 C CA . ILE A 1 116 ? 10.352 8.516 17.188 1 95.88 116 ILE A CA 1
ATOM 919 C C . ILE A 1 116 ? 9.109 7.918 17.844 1 95.88 116 ILE A C 1
ATOM 921 O O . ILE A 1 116 ? 8.008 8.008 17.297 1 95.88 116 ILE A O 1
ATOM 925 N N . SER A 1 117 ? 9.258 7.32 19.047 1 96.75 117 SER A N 1
ATOM 926 C CA . SER A 1 117 ? 8.148 6.68 19.75 1 96.75 117 SER A CA 1
ATOM 927 C C . SER A 1 117 ? 7.043 7.68 20.062 1 96.75 117 SER A C 1
ATOM 929 O O . SER A 1 117 ? 5.859 7.367 19.922 1 96.75 117 SER A O 1
ATOM 931 N N . PHE A 1 118 ? 7.387 8.852 20.469 1 96.75 118 PHE A N 1
ATOM 932 C CA . PHE A 1 118 ? 6.402 9.883 20.797 1 96.75 118 PHE A CA 1
ATOM 933 C C . PHE A 1 118 ? 5.656 10.32 19.531 1 96.75 118 PHE A C 1
ATOM 935 O O . PHE A 1 118 ? 4.453 10.586 19.578 1 96.75 118 PHE A O 1
ATOM 942 N N . ASN A 1 119 ? 6.398 10.422 18.469 1 97.69 119 ASN A N 1
ATOM 943 C CA . ASN A 1 119 ? 5.742 10.773 17.219 1 97.69 119 ASN A CA 1
ATOM 944 C C . ASN A 1 119 ? 4.758 9.695 16.781 1 97.69 119 ASN A C 1
ATOM 946 O O . ASN A 1 119 ? 3.66 10.008 16.312 1 97.69 119 ASN A O 1
ATOM 950 N N . VAL A 1 120 ? 5.109 8.445 16.891 1 98.19 120 VAL A N 1
ATOM 951 C CA . VAL A 1 120 ? 4.234 7.336 16.516 1 98.19 120 VAL A CA 1
ATOM 952 C C . VAL A 1 120 ? 2.967 7.371 17.375 1 98.19 120 VAL A C 1
ATOM 954 O O . VAL A 1 120 ? 1.856 7.238 16.844 1 98.19 120 VAL A O 1
ATOM 957 N N . LEU A 1 121 ? 3.158 7.516 18.672 1 98.31 121 LEU A N 1
ATOM 958 C CA . LEU A 1 121 ? 2.018 7.605 19.578 1 98.31 121 LEU A CA 1
ATOM 959 C C . LEU A 1 121 ? 1.123 8.781 19.203 1 98.31 121 LEU A C 1
ATOM 961 O O . LEU A 1 121 ? -0.105 8.672 19.25 1 98.31 121 LEU A O 1
ATOM 965 N N . ALA A 1 122 ? 1.763 9.883 18.875 1 98.62 122 ALA A N 1
ATOM 966 C CA . ALA A 1 122 ? 1.005 11.062 18.469 1 98.62 122 ALA A CA 1
ATOM 967 C C . ALA A 1 122 ? 0.188 10.781 17.203 1 98.62 122 ALA A C 1
ATOM 969 O O . ALA A 1 122 ? -0.979 11.164 17.125 1 98.62 122 ALA A O 1
ATOM 970 N N . PHE A 1 123 ? 0.811 10.102 16.219 1 98.62 123 PHE A N 1
ATOM 971 C CA . PHE A 1 123 ? 0.094 9.727 15.008 1 98.62 123 PHE A CA 1
ATOM 972 C C . PHE A 1 123 ? -1.118 8.867 15.336 1 98.62 123 PHE A C 1
ATOM 974 O O . PHE A 1 123 ? -2.207 9.086 14.805 1 98.62 123 PHE A O 1
ATOM 981 N N . LEU A 1 124 ? -0.962 7.902 16.219 1 98.62 124 LEU A N 1
ATOM 982 C CA . LEU A 1 124 ? -2.027 6.957 16.531 1 98.62 124 LEU A CA 1
ATOM 983 C C . LEU A 1 124 ? -3.145 7.645 17.312 1 98.62 124 LEU A C 1
ATOM 985 O O . LEU A 1 124 ? -4.324 7.395 17.062 1 98.62 124 LEU A O 1
ATOM 989 N N . ILE A 1 125 ? -2.801 8.508 18.219 1 98.69 125 ILE A N 1
ATOM 990 C CA . ILE A 1 125 ? -3.807 9.258 18.969 1 98.69 125 ILE A CA 1
ATOM 991 C C . ILE A 1 125 ? -4.551 10.203 18.031 1 98.69 125 ILE A C 1
ATOM 993 O O . ILE A 1 125 ? -5.773 10.336 18.109 1 98.69 125 ILE A O 1
ATOM 997 N N . ALA A 1 126 ? -3.758 10.867 17.172 1 98.75 126 ALA A N 1
ATOM 998 C CA . ALA A 1 126 ? -4.383 11.742 16.188 1 98.75 126 ALA A CA 1
ATOM 999 C C . ALA A 1 126 ? -5.363 10.961 15.305 1 98.75 126 ALA A C 1
ATOM 1001 O O . ALA A 1 126 ? -6.457 11.445 15.008 1 98.75 126 ALA A O 1
ATOM 1002 N N . ALA A 1 127 ? -4.941 9.781 14.891 1 98.62 127 ALA A N 1
ATOM 1003 C CA . ALA A 1 127 ? -5.82 8.938 14.086 1 98.62 127 ALA A CA 1
ATOM 1004 C C . ALA A 1 127 ? -7.113 8.625 14.836 1 98.62 127 ALA A C 1
ATOM 1006 O O . ALA A 1 127 ? -8.203 8.711 14.266 1 98.62 127 ALA A O 1
ATOM 1007 N N . TYR A 1 128 ? -7.039 8.32 16.094 1 98.38 128 TYR A N 1
ATOM 1008 C CA . TYR A 1 128 ? -8.203 8.008 16.906 1 98.38 128 TYR A CA 1
ATOM 1009 C C . TYR A 1 128 ? -9.125 9.219 17.031 1 98.38 128 TYR A C 1
ATOM 1011 O O . TYR A 1 128 ? -10.344 9.094 16.875 1 98.38 128 TYR A O 1
ATOM 1019 N N . LEU A 1 129 ? -8.547 10.312 17.297 1 98.62 129 LEU A N 1
ATOM 1020 C CA . LEU A 1 129 ? -9.352 11.523 17.469 1 98.62 129 LEU A CA 1
ATOM 1021 C C . LEU A 1 129 ? -10.008 11.914 16.141 1 98.62 129 LEU A C 1
ATOM 1023 O O . LEU A 1 129 ? -11.117 12.445 16.141 1 98.62 129 LEU A O 1
ATOM 1027 N N . MET A 1 130 ? -9.305 11.734 15.055 1 98.44 130 MET A N 1
ATOM 1028 C CA . MET A 1 130 ? -9.891 12 13.75 1 98.44 130 MET A CA 1
ATOM 1029 C C . MET A 1 130 ? -11.094 11.094 13.5 1 98.44 130 MET A C 1
ATOM 1031 O O . MET A 1 130 ? -12.109 11.539 12.953 1 98.44 130 MET A O 1
ATOM 1035 N N . LEU A 1 131 ? -10.961 9.805 13.859 1 98.25 131 LEU A N 1
ATOM 1036 C CA . LEU A 1 131 ? -12.117 8.914 13.758 1 98.25 131 LEU A CA 1
ATOM 1037 C C . LEU A 1 131 ? -13.312 9.484 14.508 1 98.25 131 LEU A C 1
ATOM 1039 O O . LEU A 1 131 ? -14.43 9.5 13.984 1 98.25 131 LEU A O 1
ATOM 1043 N N . ARG A 1 132 ? -13.078 10.047 15.625 1 98 132 ARG A N 1
ATOM 1044 C CA . ARG A 1 132 ? -14.156 10.555 16.469 1 98 132 ARG A CA 1
ATOM 1045 C C . ARG A 1 132 ? -14.781 11.805 15.852 1 98 132 ARG A C 1
ATOM 1047 O O . ARG A 1 132 ? -15.984 12.039 16 1 98 132 ARG A O 1
ATOM 1054 N N . ILE A 1 133 ? -13.992 12.586 15.234 1 97.94 133 ILE A N 1
ATOM 1055 C CA . ILE A 1 133 ? -14.508 13.773 14.57 1 97.94 133 ILE A CA 1
ATOM 1056 C C . ILE A 1 133 ? -15.531 13.375 13.508 1 97.94 133 ILE A C 1
ATOM 1058 O O . ILE A 1 133 ? -16.5 14.094 13.273 1 97.94 133 ILE A O 1
ATOM 1062 N N . PHE A 1 134 ? -15.359 12.25 12.906 1 97.69 134 PHE A N 1
ATOM 1063 C CA . PHE A 1 134 ? -16.25 11.812 11.836 1 97.69 134 PHE A CA 1
ATOM 1064 C C . PHE A 1 134 ? -17.234 10.766 12.344 1 97.69 134 PHE A C 1
ATOM 1066 O O . PHE A 1 134 ? -17.844 10.047 11.555 1 97.69 134 PHE A O 1
ATOM 1073 N N . ASP A 1 135 ? -17.266 10.531 13.695 1 97.19 135 ASP A N 1
ATOM 1074 C CA . ASP A 1 135 ? -18.25 9.703 14.391 1 97.19 135 ASP A CA 1
ATOM 1075 C C . ASP A 1 135 ? -18 8.219 14.117 1 97.19 135 ASP A C 1
ATOM 1077 O O . ASP A 1 135 ? -18.938 7.441 13.945 1 97.19 135 ASP A O 1
ATOM 1081 N N . TYR A 1 136 ? -16.766 7.938 13.906 1 97.12 136 TYR A N 1
ATOM 1082 C CA . TYR A 1 136 ? -16.359 6.543 13.805 1 97.12 136 TYR A CA 1
ATOM 1083 C C . TYR A 1 136 ? -15.703 6.074 15.102 1 97.12 136 TYR A C 1
ATOM 1085 O O . TYR A 1 136 ? -15.281 6.891 15.922 1 97.12 136 TYR A O 1
ATOM 1093 N N . THR A 1 137 ? -15.727 4.773 15.258 1 95.94 137 THR A N 1
ATOM 1094 C CA . THR A 1 137 ? -15.078 4.156 16.406 1 95.94 137 THR A CA 1
ATOM 1095 C C . THR A 1 137 ? -13.969 3.211 15.961 1 95.94 137 THR A C 1
ATOM 1097 O O . THR A 1 137 ? -13.727 3.049 14.766 1 95.94 137 THR A O 1
ATOM 1100 N N . LEU A 1 138 ? -13.328 2.596 16.953 1 94.75 138 LEU A N 1
ATOM 1101 C CA . LEU A 1 138 ? -12.25 1.655 16.656 1 94.75 138 LEU A CA 1
ATOM 1102 C C . LEU A 1 138 ? -12.797 0.367 16.062 1 94.75 138 LEU A C 1
ATOM 1104 O O . LEU A 1 138 ? -12.047 -0.422 15.484 1 94.75 138 LEU A O 1
ATOM 1108 N N . SER A 1 139 ? -14.07 0.156 16.141 1 93.69 139 SER A N 1
ATOM 1109 C CA . SER A 1 139 ? -14.688 -1.064 15.641 1 93.69 139 SER A CA 1
ATOM 1110 C C . SER A 1 139 ? -15.102 -0.907 14.18 1 93.69 139 SER A C 1
ATOM 1112 O O . SER A 1 139 ? -15.531 -1.873 13.539 1 93.69 139 SER A O 1
ATOM 1114 N N . SER A 1 140 ? -14.922 0.311 13.742 1 96.19 140 SER A N 1
ATOM 1115 C CA . SER A 1 140 ? -15.281 0.552 12.352 1 96.19 140 SER A CA 1
ATOM 1116 C C . SER A 1 140 ? -14.141 0.159 11.414 1 96.19 140 SER A C 1
ATOM 1118 O O . SER A 1 140 ? -12.992 0.043 11.836 1 96.19 140 SER A O 1
ATOM 1120 N N . VAL A 1 141 ? -14.492 -0.07 10.148 1 96.12 141 VAL A N 1
ATOM 1121 C CA . VAL A 1 141 ? -13.508 -0.365 9.117 1 96.12 141 VAL A CA 1
ATOM 1122 C C . VAL A 1 141 ? -12.594 0.84 8.914 1 96.12 141 VAL A C 1
ATOM 1124 O O . VAL A 1 141 ? -11.438 0.688 8.516 1 96.12 141 VAL A O 1
ATOM 1127 N N . ALA A 1 142 ? -13.086 1.997 9.273 1 96.88 142 ALA A N 1
ATOM 1128 C CA . ALA A 1 142 ? -12.328 3.234 9.094 1 96.88 142 ALA A CA 1
ATOM 1129 C C . ALA A 1 142 ? -11.078 3.25 9.969 1 96.88 142 ALA A C 1
ATOM 1131 O O . ALA A 1 142 ? -10.086 3.896 9.633 1 96.88 142 ALA A O 1
ATOM 1132 N N . ALA A 1 143 ? -11.148 2.531 11.055 1 97.69 143 ALA A N 1
ATOM 1133 C CA . ALA A 1 143 ? -10.039 2.562 12.008 1 97.69 143 ALA A CA 1
ATOM 1134 C C . ALA A 1 143 ? -8.781 1.948 11.398 1 97.69 143 ALA A C 1
ATOM 1136 O O . ALA A 1 143 ? -7.766 2.631 11.234 1 97.69 143 ALA A O 1
ATOM 1137 N N . PRO A 1 144 ? -8.828 0.625 10.977 1 97.88 144 PRO A N 1
ATOM 1138 C CA . PRO A 1 144 ? -7.621 0.065 10.359 1 97.88 144 PRO A CA 1
ATOM 1139 C C . PRO A 1 144 ? -7.305 0.691 9.008 1 97.88 144 PRO A C 1
ATOM 1141 O O . PRO A 1 144 ? -6.137 0.801 8.633 1 97.88 144 PRO A O 1
ATOM 1144 N N . ALA A 1 145 ? -8.289 1.149 8.281 1 97.5 145 ALA A N 1
ATOM 1145 C CA . ALA A 1 145 ? -8.07 1.781 6.984 1 97.5 145 ALA A CA 1
ATOM 1146 C C . ALA A 1 145 ? -7.281 3.08 7.137 1 97.5 145 ALA A C 1
ATOM 1148 O O . ALA A 1 145 ? -6.352 3.346 6.367 1 97.5 145 ALA A O 1
ATOM 1149 N N . LEU A 1 146 ? -7.641 3.891 8.109 1 98.19 146 LEU A N 1
ATOM 1150 C CA . LEU A 1 146 ? -6.969 5.164 8.352 1 98.19 146 LEU A CA 1
ATOM 1151 C C . LEU A 1 146 ? -5.527 4.945 8.789 1 98.19 146 LEU A C 1
ATOM 1153 O O . LEU A 1 146 ? -4.609 5.59 8.273 1 98.19 146 LEU A O 1
ATOM 1157 N N . VAL A 1 147 ? -5.344 4.027 9.727 1 98.31 147 VAL A N 1
ATOM 1158 C CA . VAL A 1 147 ? -4.004 3.748 10.227 1 98.31 147 VAL A CA 1
ATOM 1159 C C . VAL A 1 147 ? -3.121 3.24 9.086 1 98.31 147 VAL A C 1
ATOM 1161 O O . VAL A 1 147 ? -1.984 3.689 8.93 1 98.31 147 VAL A O 1
ATOM 1164 N N . LEU A 1 148 ? -3.666 2.326 8.328 1 97.69 148 LEU A N 1
ATOM 1165 C CA . LEU A 1 148 ? -2.91 1.783 7.207 1 97.69 148 LEU A CA 1
ATOM 1166 C C . LEU A 1 148 ? -2.59 2.873 6.191 1 97.69 148 LEU A C 1
ATOM 1168 O O . LEU A 1 148 ? -1.459 2.965 5.707 1 97.69 148 LEU A O 1
ATOM 1172 N N . ALA A 1 149 ? -3.578 3.684 5.852 1 96.88 149 ALA A N 1
ATOM 1173 C CA . ALA A 1 149 ? -3.375 4.766 4.891 1 96.88 149 ALA A CA 1
ATOM 1174 C C . ALA A 1 149 ? -2.283 5.723 5.363 1 96.88 149 ALA A C 1
ATOM 1176 O O . ALA A 1 149 ? -1.422 6.125 4.578 1 96.88 149 ALA A O 1
ATOM 1177 N N . MET A 1 150 ? -2.297 6.035 6.582 1 98 150 MET A N 1
ATOM 1178 C CA . MET A 1 150 ? -1.325 6.977 7.129 1 98 150 MET A CA 1
ATOM 1179 C C . MET A 1 150 ? 0.083 6.395 7.082 1 98 150 MET A C 1
ATOM 1181 O O . MET A 1 150 ? 1.011 7.043 6.594 1 98 150 MET A O 1
ATOM 1185 N N . PHE A 1 151 ? 0.22 5.16 7.488 1 97.62 151 PHE A N 1
ATOM 1186 C CA . PHE A 1 151 ? 1.553 4.598 7.668 1 97.62 151 PHE A CA 1
ATOM 1187 C C . PHE A 1 151 ? 2.078 4.02 6.359 1 97.62 151 PHE A C 1
ATOM 1189 O O . PHE A 1 151 ? 3.219 3.555 6.293 1 97.62 151 PHE A O 1
ATOM 1196 N N . CYS A 1 152 ? 1.3 4.117 5.309 1 94.88 152 CYS A N 1
ATOM 1197 C CA . CYS A 1 152 ? 1.763 3.707 3.988 1 94.88 152 CYS A CA 1
ATOM 1198 C C . CYS A 1 152 ? 2.07 4.918 3.117 1 94.88 152 CYS A C 1
ATOM 1200 O O . CYS A 1 152 ? 2.252 4.785 1.904 1 94.88 152 CYS A O 1
ATOM 1202 N N . THR A 1 153 ? 2.18 6.031 3.67 1 96 153 THR A N 1
ATOM 1203 C CA . THR A 1 153 ? 2.48 7.254 2.938 1 96 153 THR A CA 1
ATOM 1204 C C . THR A 1 153 ? 3.943 7.648 3.121 1 96 153 THR A C 1
ATOM 1206 O O . THR A 1 153 ? 4.57 7.273 4.113 1 96 153 THR A O 1
ATOM 1209 N N . GLU A 1 154 ? 4.371 8.383 2.127 1 94.62 154 GLU A N 1
ATOM 1210 C CA . GLU A 1 154 ? 5.723 8.938 2.225 1 94.62 154 GLU A CA 1
ATOM 1211 C C . GLU A 1 154 ? 5.824 9.945 3.365 1 94.62 154 GLU A C 1
ATOM 1213 O O . GLU A 1 154 ? 6.859 10.039 4.027 1 94.62 154 GLU A O 1
ATOM 1218 N N . SER A 1 155 ? 4.723 10.609 3.635 1 95.06 155 SER A N 1
ATOM 1219 C CA . SER A 1 155 ? 4.734 11.703 4.602 1 95.06 155 SER A CA 1
ATOM 1220 C C . SER A 1 155 ? 4.992 11.188 6.016 1 95.06 155 SER A C 1
ATOM 1222 O O . SER A 1 155 ? 5.879 11.688 6.711 1 95.06 155 SER A O 1
ATOM 1224 N N . VAL A 1 156 ? 4.266 10.141 6.418 1 96.81 156 VAL A N 1
ATOM 1225 C CA . VAL A 1 156 ? 4.445 9.578 7.75 1 96.81 156 VAL A CA 1
ATOM 1226 C C . VAL A 1 156 ? 5.781 8.844 7.824 1 96.81 156 VAL A C 1
ATOM 1228 O O . VAL A 1 156 ? 6.516 8.977 8.805 1 96.81 156 VAL A O 1
ATOM 1231 N N . THR A 1 157 ? 6.117 8.109 6.812 1 95.25 157 THR A N 1
ATOM 1232 C CA . THR A 1 157 ? 7.355 7.336 6.785 1 95.25 157 THR A CA 1
ATOM 1233 C C . THR A 1 157 ? 8.57 8.258 6.895 1 95.25 157 THR A C 1
ATOM 1235 O O . THR A 1 157 ? 9.453 8.023 7.723 1 95.25 157 THR A O 1
ATOM 1238 N N . ASN A 1 158 ? 8.586 9.312 6.102 1 93.88 158 ASN A N 1
ATOM 1239 C CA . ASN A 1 158 ? 9.719 10.227 6.125 1 93.88 158 ASN A CA 1
ATOM 1240 C C . ASN A 1 158 ? 9.789 11 7.441 1 93.88 158 ASN A C 1
ATOM 1242 O O . ASN A 1 158 ? 10.875 11.328 7.918 1 93.88 158 ASN A O 1
ATOM 1246 N N . THR A 1 159 ? 8.633 11.289 7.965 1 94.94 159 THR A N 1
ATOM 1247 C CA . THR A 1 159 ? 8.617 11.93 9.273 1 94.94 159 THR A CA 1
ATOM 1248 C C . THR A 1 159 ? 9.336 11.07 10.312 1 94.94 159 THR A C 1
ATOM 1250 O O . THR A 1 159 ? 10.141 11.57 11.094 1 94.94 159 THR A O 1
ATOM 1253 N N . LEU A 1 160 ? 9.094 9.812 10.273 1 94.56 160 LEU A N 1
ATOM 1254 C CA . LEU A 1 160 ? 9.68 8.898 11.258 1 94.56 160 LEU A CA 1
ATOM 1255 C C . LEU A 1 160 ? 11.141 8.609 10.93 1 94.56 160 LEU A C 1
ATOM 1257 O O . LEU A 1 160 ? 11.992 8.602 11.82 1 94.56 160 LEU A O 1
ATOM 1261 N N . VAL A 1 161 ? 11.43 8.445 9.68 1 92.81 161 VAL A N 1
ATOM 1262 C CA . VAL A 1 161 ? 12.773 8.078 9.242 1 92.81 161 VAL A CA 1
ATOM 1263 C C . VAL A 1 161 ? 13.719 9.258 9.453 1 92.81 161 VAL A C 1
ATOM 1265 O O . VAL A 1 161 ? 14.859 9.078 9.883 1 92.81 161 VAL A O 1
ATOM 1268 N N . PHE A 1 162 ? 13.18 10.461 9.141 1 91.19 162 PHE A N 1
ATOM 1269 C CA . PHE A 1 162 ? 13.992 11.664 9.328 1 91.19 162 PHE A CA 1
ATOM 1270 C C . PHE A 1 162 ? 13.969 12.102 10.789 1 91.19 162 PHE A C 1
ATOM 1272 O O . PHE A 1 162 ? 14.781 12.938 11.203 1 91.19 162 PHE A O 1
ATOM 1279 N N . THR A 1 163 ? 13.055 11.508 11.523 1 92.69 163 THR A N 1
ATOM 1280 C CA . THR A 1 163 ? 12.852 11.828 12.93 1 92.69 163 THR A CA 1
ATOM 1281 C C . THR A 1 163 ? 12.43 13.289 13.102 1 92.69 163 THR A C 1
ATOM 1283 O O . THR A 1 163 ? 13.031 14.031 13.875 1 92.69 163 THR A O 1
ATOM 1286 N N . ASN A 1 164 ? 11.406 13.633 12.344 1 93.69 164 ASN A N 1
ATOM 1287 C CA . ASN A 1 164 ? 10.789 14.953 12.438 1 93.69 164 ASN A CA 1
ATOM 1288 C C . ASN A 1 164 ? 9.672 14.977 13.469 1 93.69 164 ASN A C 1
ATOM 1290 O O . ASN A 1 164 ? 9.211 13.922 13.914 1 93.69 164 ASN A O 1
ATOM 1294 N N . ILE A 1 165 ? 9.25 16.094 13.844 1 95.31 165 ILE A N 1
ATOM 1295 C CA . ILE A 1 165 ? 8.312 16.25 14.953 1 95.31 165 ILE A CA 1
ATOM 1296 C C . ILE A 1 165 ? 6.887 16.312 14.422 1 95.31 165 ILE A C 1
ATOM 1298 O O . ILE A 1 165 ? 5.945 16.578 15.172 1 95.31 165 ILE A O 1
ATOM 1302 N N . ASN A 1 166 ? 6.586 16.016 13.203 1 96.94 166 ASN A N 1
ATOM 1303 C CA . ASN A 1 166 ? 5.32 16.266 12.523 1 96.94 166 ASN A CA 1
ATOM 1304 C C . ASN A 1 166 ? 4.195 15.406 13.102 1 96.94 166 ASN A C 1
ATOM 1306 O O . ASN A 1 166 ? 3.016 15.727 12.938 1 96.94 166 ASN A O 1
ATOM 1310 N N . GLY A 1 167 ? 4.516 14.258 13.734 1 97.62 167 GLY A N 1
ATOM 1311 C CA . GLY A 1 167 ? 3.475 13.516 14.422 1 97.62 167 GLY A CA 1
ATOM 1312 C C . GLY A 1 167 ? 2.795 14.32 15.516 1 97.62 167 GLY A C 1
ATOM 1313 O O . GLY A 1 167 ? 1.564 14.352 15.602 1 97.62 167 GLY A O 1
ATOM 1314 N N . CYS A 1 168 ? 3.566 14.992 16.281 1 97.69 168 CYS A N 1
ATOM 1315 C CA . CYS A 1 168 ? 3.041 15.836 17.344 1 97.69 168 CYS A CA 1
ATOM 1316 C C . CYS A 1 168 ? 2.314 17.047 16.781 1 97.69 168 CYS A C 1
ATOM 1318 O O . CYS A 1 168 ? 1.318 17.5 17.344 1 97.69 168 CYS A O 1
ATOM 1320 N N . MET A 1 169 ? 2.865 17.562 15.688 1 98.12 169 MET A N 1
ATOM 1321 C CA . MET A 1 169 ? 2.205 18.672 15.031 1 98.12 169 MET A CA 1
ATOM 1322 C C . MET A 1 169 ? 0.805 18.297 14.57 1 98.12 169 MET A C 1
ATOM 1324 O O . MET A 1 169 ? -0.143 19.062 14.727 1 98.12 169 MET A O 1
ATOM 1328 N N . LEU A 1 170 ? 0.701 17.094 13.945 1 98.69 170 LEU A N 1
ATOM 1329 C CA . LEU A 1 170 ? -0.6 16.609 13.492 1 98.69 170 LEU A CA 1
ATOM 1330 C C . LEU A 1 170 ? -1.563 16.453 14.664 1 98.69 170 LEU A C 1
ATOM 1332 O O . LEU A 1 170 ? -2.74 16.812 14.562 1 98.69 170 LEU A O 1
ATOM 1336 N N . LEU A 1 171 ? -1.09 15.883 15.766 1 98.69 171 LEU A N 1
ATOM 1337 C CA . LEU A 1 171 ? -1.932 15.742 16.953 1 98.69 171 LEU A CA 1
ATOM 1338 C C . LEU A 1 171 ? -2.455 17.094 17.422 1 98.69 171 LEU A C 1
ATOM 1340 O O . LEU A 1 171 ? -3.637 17.234 17.734 1 98.69 171 LEU A O 1
ATOM 1344 N N . GLY A 1 172 ? -1.562 18.109 17.484 1 98.69 172 GLY A N 1
ATOM 1345 C CA . GLY A 1 172 ? -1.992 19.453 17.828 1 98.69 172 GLY A CA 1
ATOM 1346 C C . GLY A 1 172 ? -3.059 20 16.891 1 98.69 172 GLY A C 1
ATOM 1347 O O . GLY A 1 172 ? -4.027 20.609 17.328 1 98.69 172 GLY A O 1
ATOM 1348 N N . ALA A 1 173 ? -2.863 19.734 15.602 1 98.75 173 ALA A N 1
ATOM 1349 C CA . ALA A 1 173 ? -3.834 20.203 14.609 1 98.75 173 ALA A CA 1
ATOM 1350 C C . ALA A 1 173 ? -5.191 19.531 14.82 1 98.75 173 ALA A C 1
ATOM 1352 O O . ALA A 1 173 ? -6.23 20.188 14.742 1 98.75 173 ALA A O 1
ATOM 1353 N N . VAL A 1 174 ? -5.203 18.219 15.047 1 98.81 174 VAL A N 1
ATOM 1354 C CA . VAL A 1 174 ? -6.449 17.484 15.195 1 98.81 174 VAL A CA 1
ATOM 1355 C C . VAL A 1 174 ? -7.176 17.938 16.453 1 98.81 174 VAL A C 1
ATOM 1357 O O . VAL A 1 174 ? -8.398 18.078 16.469 1 98.81 174 VAL A O 1
ATOM 1360 N N . LEU A 1 175 ? -6.453 18.156 17.531 1 98.81 175 LEU A N 1
ATOM 1361 C CA . LEU A 1 175 ? -7.039 18.688 18.75 1 98.81 175 LEU A CA 1
ATOM 1362 C C . LEU A 1 175 ? -7.621 20.078 18.531 1 98.81 175 LEU A C 1
ATOM 1364 O O . LEU A 1 175 ? -8.703 20.391 19.016 1 98.81 175 LEU A O 1
ATOM 1368 N N . PHE A 1 176 ? -6.883 20.875 17.812 1 98.81 176 PHE A N 1
ATOM 1369 C CA . PHE A 1 176 ? -7.344 22.203 17.406 1 98.81 176 PHE A CA 1
ATOM 1370 C C . PHE A 1 176 ? -8.703 22.125 16.719 1 98.81 176 PHE A C 1
ATOM 1372 O O . PHE A 1 176 ? -9.641 22.828 17.109 1 98.81 176 PHE A O 1
ATOM 1379 N N . PHE A 1 177 ? -8.836 21.219 15.727 1 98.81 177 PHE A N 1
ATOM 1380 C CA . PHE A 1 177 ? -10.086 21.078 14.984 1 98.81 177 PHE A CA 1
ATOM 1381 C C . PHE A 1 177 ? -11.195 20.578 15.898 1 98.81 177 PHE A C 1
ATOM 1383 O O . PHE A 1 177 ? -12.328 21.047 15.828 1 98.81 177 PHE A O 1
ATOM 1390 N N . ARG A 1 178 ? -10.883 19.594 16.734 1 98.31 178 ARG A N 1
ATOM 1391 C CA . ARG A 1 178 ? -11.883 19 17.609 1 98.31 178 ARG A CA 1
ATOM 1392 C C . ARG A 1 178 ? -12.484 20.062 18.531 1 98.31 178 ARG A C 1
ATOM 1394 O O . ARG A 1 178 ? -13.711 20.141 18.688 1 98.31 178 ARG A O 1
ATOM 1401 N N . TRP A 1 179 ? -11.68 20.875 19.109 1 98.62 179 TRP A N 1
ATOM 1402 C CA . TRP A 1 179 ? -12.156 21.859 20.078 1 98.62 179 TRP A CA 1
ATOM 1403 C C . TRP A 1 179 ? -12.82 23.031 19.359 1 98.62 179 TRP A C 1
ATOM 1405 O O . TRP A 1 179 ? -13.773 23.625 19.891 1 98.62 179 TRP A O 1
ATOM 1415 N N . LEU A 1 180 ? -12.305 23.375 18.188 1 98.31 180 LEU A N 1
ATOM 1416 C CA . LEU A 1 180 ? -12.984 24.422 17.438 1 98.31 180 LEU A CA 1
ATOM 1417 C C . LEU A 1 180 ? -14.414 24.016 17.094 1 98.31 180 LEU A C 1
ATOM 1419 O O . LEU A 1 180 ? -15.328 24.828 17.125 1 98.31 180 LEU A O 1
ATOM 1423 N N . LEU A 1 181 ? -14.555 22.766 16.703 1 98 181 LEU A N 1
ATOM 1424 C CA . LEU A 1 181 ? -15.867 22.25 16.344 1 98 181 LEU A CA 1
ATOM 1425 C C . LEU A 1 181 ? -16.781 22.188 17.562 1 98 181 LEU A C 1
ATOM 1427 O O . LEU A 1 181 ? -18 22.406 17.438 1 98 181 LEU A O 1
ATOM 1431 N N . LYS A 1 182 ? -16.25 21.828 18.688 1 96.94 182 LYS A N 1
ATOM 1432 C CA . LYS A 1 182 ? -17.031 21.812 19.906 1 96.94 182 LYS A CA 1
ATOM 1433 C C . LYS A 1 182 ? -17.594 23.203 20.219 1 96.94 182 LYS A C 1
ATOM 1435 O O . LYS A 1 182 ? -18.75 23.328 20.641 1 96.94 182 LYS A O 1
ATOM 1440 N N . GLY A 1 183 ? -16.766 24.234 20.094 1 94.38 183 GLY A N 1
ATOM 1441 C CA . GLY A 1 183 ? -17.219 25.594 20.312 1 94.38 183 GLY A CA 1
ATOM 1442 C C . GLY A 1 183 ? -17.344 25.953 21.781 1 94.38 183 GLY A C 1
ATOM 1443 O O . GLY A 1 183 ? -17.312 25.062 22.641 1 94.38 183 GLY A O 1
ATOM 1444 N N . GLY A 1 184 ? -17.469 27.234 22.047 1 96.38 184 GLY A N 1
ATOM 1445 C CA . GLY A 1 184 ? -17.516 27.734 23.422 1 96.38 184 GLY A CA 1
ATOM 1446 C C . GLY A 1 184 ? -16.188 28.312 23.875 1 96.38 184 GLY A C 1
ATOM 1447 O O . GLY A 1 184 ? -15.141 27.984 23.328 1 96.38 184 GLY A O 1
ATOM 1448 N N . ARG A 1 185 ? -16.281 29.078 24.844 1 97.19 185 ARG A N 1
ATOM 1449 C CA . ARG A 1 185 ? -15.125 29.812 25.328 1 97.19 185 ARG A CA 1
ATOM 1450 C C . ARG A 1 185 ? -14 28.875 25.75 1 97.19 185 ARG A C 1
ATOM 1452 O O . ARG A 1 185 ? -12.859 29.016 25.312 1 97.19 185 ARG A O 1
ATOM 1459 N N . ASN A 1 186 ? -14.32 27.938 26.625 1 98.19 186 ASN A N 1
ATOM 1460 C CA . ASN A 1 186 ? -13.305 27.016 27.125 1 98.19 186 ASN A CA 1
ATOM 1461 C C . ASN A 1 186 ? -12.703 26.172 25.984 1 98.19 186 ASN A C 1
ATOM 1463 O O . ASN A 1 186 ? -11.484 25.984 25.938 1 98.19 186 ASN A O 1
ATOM 1467 N N . ALA A 1 187 ? -13.508 25.703 25.109 1 98.44 187 ALA A N 1
ATOM 1468 C CA . ALA A 1 187 ? -13.047 24.906 23.984 1 98.44 187 ALA A CA 1
ATOM 1469 C C . ALA A 1 187 ? -12.172 25.75 23.047 1 98.44 187 ALA A C 1
ATOM 1471 O O . ALA A 1 187 ? -11.188 25.25 22.5 1 98.44 187 ALA A O 1
ATOM 1472 N N . GLU A 1 188 ? -12.562 26.922 22.844 1 98.44 188 GLU A N 1
ATOM 1473 C CA . GLU A 1 188 ? -11.773 27.812 22 1 98.44 188 GLU A CA 1
ATOM 1474 C C . GLU A 1 188 ? -10.375 28.031 22.594 1 98.44 188 GLU A C 1
ATOM 1476 O O . GLU A 1 188 ? -9.383 28.031 21.859 1 98.44 188 GLU A O 1
ATOM 1481 N N . LEU A 1 189 ? -10.344 28.25 23.891 1 98.75 189 LEU A N 1
ATOM 1482 C CA . LEU A 1 189 ? -9.055 28.438 24.547 1 98.75 189 LEU A CA 1
ATOM 1483 C C . LEU A 1 189 ? -8.195 27.188 24.422 1 98.75 189 LEU A C 1
ATOM 1485 O O . LEU A 1 189 ? -6.98 27.281 24.219 1 98.75 189 LEU A O 1
ATOM 1489 N N . LEU A 1 190 ? -8.844 26.047 24.531 1 98.75 190 LEU A N 1
ATOM 1490 C CA . LEU A 1 190 ? -8.117 24.781 24.391 1 98.75 190 LEU A CA 1
ATOM 1491 C C . LEU A 1 190 ? -7.641 24.594 22.953 1 98.75 190 LEU A C 1
ATOM 1493 O O . LEU A 1 190 ? -6.547 24.078 22.719 1 98.75 190 LEU A O 1
ATOM 1497 N N . ALA A 1 191 ? -8.508 24.953 22.016 1 98.81 191 ALA A N 1
ATOM 1498 C CA . ALA A 1 191 ? -8.109 24.906 20.609 1 98.81 191 ALA A CA 1
ATOM 1499 C C . ALA A 1 191 ? -6.883 25.766 20.359 1 98.81 191 ALA A C 1
ATOM 1501 O O . ALA A 1 191 ? -5.941 25.344 19.688 1 98.81 191 ALA A O 1
ATOM 1502 N N . GLY A 1 192 ? -6.906 26.953 20.906 1 98.81 192 GLY A N 1
ATOM 1503 C CA . GLY A 1 192 ? -5.773 27.859 20.797 1 98.81 192 GLY A CA 1
ATOM 1504 C C . GLY A 1 192 ? -4.512 27.328 21.438 1 98.81 192 GLY A C 1
ATOM 1505 O O . GLY A 1 192 ? -3.414 27.484 20.891 1 98.81 192 GLY A O 1
ATOM 1506 N N . ALA A 1 193 ? -4.676 26.703 22.594 1 98.75 193 ALA A N 1
ATOM 1507 C CA . ALA A 1 193 ? -3.525 26.125 23.281 1 98.75 193 ALA A CA 1
ATOM 1508 C C . ALA A 1 193 ? -2.91 25 22.469 1 98.75 193 ALA A C 1
ATOM 1510 O O . ALA A 1 193 ? -1.687 24.859 22.406 1 98.75 193 ALA A O 1
ATOM 1511 N N . ALA A 1 194 ? -3.773 24.203 21.859 1 98.62 194 ALA A N 1
ATOM 1512 C CA . ALA A 1 194 ? -3.301 23.078 21.062 1 98.62 194 ALA A CA 1
ATOM 1513 C C . ALA A 1 194 ? -2.471 23.562 19.875 1 98.62 194 ALA A C 1
ATOM 1515 O O . ALA A 1 194 ? -1.341 23.109 19.672 1 98.62 194 ALA A O 1
ATOM 1516 N N . ILE A 1 195 ? -2.996 24.484 19.109 1 98.56 195 ILE A N 1
ATOM 1517 C CA . ILE A 1 195 ? -2.266 24.969 17.938 1 98.56 195 ILE A CA 1
ATOM 1518 C C . ILE A 1 195 ? -1.094 25.844 18.406 1 98.56 195 ILE A C 1
ATOM 1520 O O . ILE A 1 195 ? -0.04 25.859 17.766 1 98.56 195 ILE A O 1
ATOM 1524 N N . GLY A 1 196 ? -1.234 26.609 19.5 1 98.56 196 GLY A N 1
ATOM 1525 C CA . GLY A 1 196 ? -0.149 27.391 20.062 1 98.56 196 GLY A CA 1
ATOM 1526 C C . GLY A 1 196 ? 1.073 26.562 20.406 1 98.56 196 GLY A C 1
ATOM 1527 O O . GLY A 1 196 ? 2.207 27 20.188 1 98.56 196 GLY A O 1
ATOM 1528 N N . LEU A 1 197 ? 0.816 25.391 20.953 1 98.12 197 LEU A N 1
ATOM 1529 C CA . LEU A 1 197 ? 1.921 24.5 21.297 1 98.12 197 LEU A CA 1
ATOM 1530 C C . LEU A 1 197 ? 2.697 24.094 20.047 1 98.12 197 LEU A C 1
ATOM 1532 O O . LEU A 1 197 ? 3.916 23.906 20.109 1 98.12 197 LEU A O 1
ATOM 1536 N N . THR A 1 198 ? 2.008 23.875 18.922 1 97.94 198 THR A N 1
ATOM 1537 C CA . THR A 1 198 ? 2.688 23.562 17.672 1 97.94 198 THR A CA 1
ATOM 1538 C C . THR A 1 198 ? 3.492 24.766 17.188 1 97.94 198 THR A C 1
ATOM 1540 O O . THR A 1 198 ? 4.582 24.594 16.641 1 97.94 198 THR A O 1
ATOM 1543 N N . LEU A 1 199 ? 2.986 25.969 17.453 1 97.12 199 LEU A N 1
ATOM 1544 C CA . LEU A 1 199 ? 3.639 27.188 17 1 97.12 199 LEU A CA 1
ATOM 1545 C C . LEU A 1 199 ? 4.871 27.484 17.844 1 97.12 199 LEU A C 1
ATOM 1547 O O . LEU A 1 199 ? 5.746 28.25 17.438 1 97.12 199 LEU A O 1
ATOM 1551 N N . VAL A 1 200 ? 4.938 26.938 19.016 1 96.69 200 VAL A N 1
ATOM 1552 C CA . VAL A 1 200 ? 6.141 27.047 19.828 1 96.69 200 VAL A CA 1
ATOM 1553 C C . VAL A 1 200 ? 7.32 26.406 19.094 1 96.69 200 VAL A C 1
ATOM 1555 O O . VAL A 1 200 ? 8.461 26.859 19.219 1 96.69 200 VAL A O 1
ATOM 1558 N N . VAL A 1 201 ? 7.035 25.359 18.328 1 94.44 201 VAL A N 1
ATOM 1559 C CA . VAL A 1 201 ? 8.078 24.562 17.688 1 94.44 201 VAL A CA 1
ATOM 1560 C C . VAL A 1 201 ? 8.336 25.094 16.266 1 94.44 201 VAL A C 1
ATOM 1562 O O . VAL A 1 201 ? 9.484 25.375 15.914 1 94.44 201 VAL A O 1
ATOM 1565 N N . LYS A 1 202 ? 7.324 25.141 15.461 1 90.81 202 LYS A N 1
ATOM 1566 C CA . LYS A 1 202 ? 7.477 25.672 14.109 1 90.81 202 LYS A CA 1
ATOM 1567 C C . LYS A 1 202 ? 6.184 26.328 13.625 1 90.81 202 LYS A C 1
ATOM 1569 O O . LYS A 1 202 ? 5.09 25.922 14.031 1 90.81 202 LYS A O 1
ATOM 1574 N N . PRO A 1 203 ? 6.281 27.25 12.781 1 92.06 203 PRO A N 1
ATOM 1575 C CA . PRO A 1 203 ? 5.141 28.062 12.375 1 92.06 203 PRO A CA 1
ATOM 1576 C C . PRO A 1 203 ? 4.328 27.438 11.25 1 92.06 203 PRO A C 1
ATOM 1578 O O . PRO A 1 203 ? 3.482 28.109 10.648 1 92.06 203 PRO A O 1
ATOM 1581 N N . SER A 1 204 ? 4.453 26.203 10.961 1 92.06 204 SER A N 1
ATOM 1582 C CA . SER A 1 204 ? 3.902 25.562 9.766 1 92.06 204 SER A CA 1
ATOM 1583 C C . SER A 1 204 ? 2.377 25.547 9.805 1 92.06 204 SER A C 1
ATOM 1585 O O . SER A 1 204 ? 1.726 25.5 8.758 1 92.06 204 SER A O 1
ATOM 1587 N N . LEU A 1 205 ? 1.761 25.609 10.992 1 97.31 205 LEU A N 1
ATOM 1588 C CA . LEU A 1 205 ? 0.308 25.516 11.078 1 97.31 205 LEU A CA 1
ATOM 1589 C C . LEU A 1 205 ? -0.309 26.891 11.312 1 97.31 205 LEU A C 1
ATOM 1591 O O . LEU A 1 205 ? -1.521 27 11.516 1 97.31 205 LEU A O 1
ATOM 1595 N N . ALA A 1 206 ? 0.467 27.953 11.258 1 96.69 206 ALA A N 1
ATOM 1596 C CA . ALA A 1 206 ? 0.009 29.328 11.5 1 96.69 206 ALA A CA 1
ATOM 1597 C C . ALA A 1 206 ? -1.124 29.688 10.547 1 96.69 206 ALA A C 1
ATOM 1599 O O . ALA A 1 206 ? -2.066 30.391 10.93 1 96.69 206 ALA A O 1
ATOM 1600 N N . PRO A 1 207 ? -1.074 29.219 9.273 1 97.44 207 PRO A N 1
ATOM 1601 C CA . PRO A 1 207 ? -2.146 29.562 8.344 1 97.44 207 PRO A CA 1
ATOM 1602 C C . PRO A 1 207 ? -3.521 29.109 8.82 1 97.44 207 PRO A C 1
ATOM 1604 O O . PRO A 1 207 ? -4.539 29.688 8.445 1 97.44 207 PRO A O 1
ATOM 1607 N N . LEU A 1 208 ? -3.604 28.156 9.641 1 98.62 208 LEU A N 1
ATOM 1608 C CA . LEU A 1 208 ? -4.879 27.625 10.109 1 98.62 208 LEU A CA 1
ATOM 1609 C C . LEU A 1 208 ? -5.59 28.625 11.008 1 98.62 208 LEU A C 1
ATOM 1611 O O . LEU A 1 208 ? -6.789 28.5 11.266 1 98.62 208 LEU A O 1
ATOM 1615 N N . LEU A 1 209 ? -4.902 29.625 11.539 1 98.56 209 LEU A N 1
ATOM 1616 C CA . LEU A 1 209 ? -5.488 30.594 12.453 1 98.56 209 LEU A CA 1
ATOM 1617 C C . LEU A 1 209 ? -6.484 31.5 11.727 1 98.56 209 LEU A C 1
ATOM 1619 O O . LEU A 1 209 ? -7.285 32.188 12.367 1 98.56 209 LEU A O 1
ATOM 1623 N N . LEU A 1 210 ? -6.441 31.453 10.414 1 98.38 210 LEU A N 1
ATOM 1624 C CA . LEU A 1 210 ? -7.438 32.188 9.641 1 98.38 210 LEU A CA 1
ATOM 1625 C C . LEU A 1 210 ? -8.836 31.641 9.906 1 98.38 210 LEU A C 1
ATOM 1627 O O . LEU A 1 210 ? -9.82 32.406 9.836 1 98.38 210 LEU A O 1
ATOM 1631 N N . LEU A 1 211 ? -8.93 30.406 10.273 1 98.5 211 LEU A N 1
ATOM 1632 C CA . LEU A 1 211 ? -10.219 29.734 10.414 1 98.5 211 LEU A CA 1
ATOM 1633 C C . LEU A 1 211 ? -10.984 30.281 11.617 1 98.5 211 LEU A C 1
ATOM 1635 O O . LEU A 1 211 ? -12.141 30.688 11.492 1 98.5 211 LEU A O 1
ATOM 1639 N N . PRO A 1 212 ? -10.406 30.328 12.812 1 98.31 212 PRO A N 1
ATOM 1640 C CA . PRO A 1 212 ? -11.148 30.922 13.938 1 98.31 212 PRO A CA 1
ATOM 1641 C C . PRO A 1 212 ? -11.438 32.406 13.734 1 98.31 212 PRO A C 1
ATOM 1643 O O . PRO A 1 212 ? -12.445 32.906 14.242 1 98.31 212 PRO A O 1
ATOM 1646 N N . VAL A 1 213 ? -10.586 33.094 12.977 1 98.06 213 VAL A N 1
ATOM 1647 C CA . VAL A 1 213 ? -10.852 34.5 12.68 1 98.06 213 VAL A CA 1
ATOM 1648 C C . VAL A 1 213 ? -12.125 34.625 11.836 1 98.06 213 VAL A C 1
ATOM 1650 O O . VAL A 1 213 ? -13 35.438 12.148 1 98.06 213 VAL A O 1
ATOM 1653 N N . LEU A 1 214 ? -12.195 33.781 10.82 1 97.5 214 LEU A N 1
ATOM 1654 C CA . LEU A 1 214 ? -13.359 33.781 9.945 1 97.5 214 LEU A CA 1
ATOM 1655 C C . LEU A 1 214 ? -14.609 33.312 10.68 1 97.5 214 LEU A C 1
ATOM 1657 O O . LEU A 1 214 ? -15.719 33.781 10.383 1 97.5 214 LEU A O 1
ATOM 1661 N N . ASN A 1 215 ? -14.43 32.469 11.68 1 97.06 215 ASN A N 1
ATOM 1662 C CA . ASN A 1 215 ? -15.539 31.953 12.469 1 97.06 215 ASN A CA 1
ATOM 1663 C C . ASN A 1 215 ? -15.867 32.875 13.641 1 97.06 215 ASN A C 1
ATOM 1665 O O . ASN A 1 215 ? -16.797 32.594 14.406 1 97.06 215 ASN A O 1
ATOM 1669 N N . ARG A 1 216 ? -15.07 33.906 13.844 1 96.62 216 ARG A N 1
ATOM 1670 C CA . ARG A 1 216 ? -15.211 34.844 14.945 1 96.62 216 ARG A CA 1
ATOM 1671 C C . ARG A 1 216 ? -15.031 34.156 16.281 1 96.62 216 ARG A C 1
ATOM 1673 O O . ARG A 1 216 ? -15.758 34.438 17.234 1 96.62 216 ARG A O 1
ATOM 1680 N N . GLN A 1 217 ? -14.242 33.156 16.281 1 98 217 GLN A N 1
ATOM 1681 C CA . GLN A 1 217 ? -13.859 32.469 17.5 1 98 217 GLN A CA 1
ATOM 1682 C C . GLN A 1 217 ? -12.562 33.062 18.078 1 98 217 GLN A C 1
ATOM 1684 O O . GLN A 1 217 ? -11.555 32.344 18.172 1 98 217 GLN A O 1
ATOM 1689 N N . PHE A 1 218 ? -12.625 34.219 18.609 1 97.38 218 PHE A N 1
ATOM 1690 C CA . PHE A 1 218 ? -11.461 35.062 18.891 1 97.38 218 PHE A CA 1
ATOM 1691 C C . PHE A 1 218 ? -10.758 34.594 20.172 1 97.38 218 PHE A C 1
ATOM 1693 O O . PHE A 1 218 ? -9.578 34.906 20.375 1 97.38 218 PHE A O 1
ATOM 1700 N N . TYR A 1 219 ? -11.438 33.844 21.094 1 98.19 219 TYR A N 1
ATOM 1701 C CA . TYR A 1 219 ? -10.773 33.312 22.297 1 98.19 219 TYR A CA 1
ATOM 1702 C C . TYR A 1 219 ? -9.648 32.375 21.922 1 98.19 219 TYR A C 1
ATOM 1704 O O . TYR A 1 219 ? -8.68 32.219 22.672 1 98.19 219 TYR A O 1
ATOM 1712 N N . THR A 1 220 ? -9.773 31.703 20.75 1 98.56 220 THR A N 1
ATOM 1713 C CA . THR A 1 220 ? -8.75 30.797 20.25 1 98.56 220 THR A CA 1
ATOM 1714 C C . THR A 1 220 ? -7.43 31.531 20.047 1 98.56 220 THR A C 1
ATOM 1716 O O . THR A 1 220 ? -6.359 30.984 20.312 1 98.56 220 THR A O 1
ATOM 1719 N N . LEU A 1 221 ? -7.492 32.781 19.656 1 98.44 221 LEU A N 1
ATOM 1720 C CA . LEU A 1 221 ? -6.301 33.562 19.312 1 98.44 221 LEU A CA 1
ATOM 1721 C C . LEU A 1 221 ? -5.523 33.938 20.578 1 98.44 221 LEU A C 1
ATOM 1723 O O . LEU A 1 221 ? -4.305 34.125 20.531 1 98.44 221 LEU A O 1
ATOM 1727 N N . ILE A 1 222 ? -6.188 34 21.703 1 98.38 222 ILE A N 1
ATOM 1728 C CA . ILE A 1 222 ? -5.547 34.344 22.969 1 98.38 222 ILE A CA 1
ATOM 1729 C C . ILE A 1 222 ? -4.48 33.312 23.312 1 98.38 222 ILE A C 1
ATOM 1731 O O . ILE A 1 222 ? -3.316 33.656 23.531 1 98.38 222 ILE A O 1
ATOM 1735 N N . THR A 1 223 ? -4.906 32.094 23.281 1 98.56 223 THR A N 1
ATOM 1736 C CA . THR A 1 223 ? -3.967 31.047 23.672 1 98.56 223 THR A CA 1
ATOM 1737 C C . THR A 1 223 ? -3.092 30.641 22.5 1 98.56 223 THR A C 1
ATOM 1739 O O . THR A 1 223 ? -1.954 30.203 22.688 1 98.56 223 THR A O 1
ATOM 1742 N N . ALA A 1 224 ? -3.57 30.781 21.281 1 98.62 224 ALA A N 1
ATOM 1743 C CA . ALA A 1 224 ? -2.756 30.469 20.109 1 98.62 224 ALA A CA 1
ATOM 1744 C C . ALA A 1 224 ? -1.492 31.328 20.078 1 98.62 224 ALA A C 1
ATOM 1746 O O . ALA A 1 224 ? -0.422 30.844 19.688 1 98.62 224 ALA A O 1
ATOM 1747 N N . PHE A 1 225 ? -1.572 32.594 20.484 1 98.06 225 PHE A N 1
ATOM 1748 C CA . PHE A 1 225 ? -0.42 33.469 20.531 1 98.06 225 PHE A CA 1
ATOM 1749 C C . PHE A 1 225 ? 0.189 33.5 21.922 1 98.06 225 PHE A C 1
ATOM 1751 O O . PHE A 1 225 ? 1.399 33.688 22.078 1 98.06 225 PHE A O 1
ATOM 1758 N N . GLY A 1 226 ? -0.609 33.344 22.891 1 98.31 226 GLY A N 1
ATOM 1759 C CA . GLY A 1 226 ? -0.147 33.375 24.266 1 98.31 226 GLY A CA 1
ATOM 1760 C C . GLY A 1 226 ? 0.825 32.25 24.594 1 98.31 226 GLY A C 1
ATOM 1761 O O . GLY A 1 226 ? 1.841 32.5 25.266 1 98.31 226 GLY A O 1
ATOM 1762 N N . VAL A 1 227 ? 0.508 31.062 24.172 1 98.06 227 VAL A N 1
ATOM 1763 C CA . VAL A 1 227 ? 1.312 29.891 24.531 1 98.06 227 VAL A CA 1
ATOM 1764 C C . VAL A 1 227 ? 2.723 30.047 23.953 1 98.06 227 VAL A C 1
ATOM 1766 O O . VAL A 1 227 ? 3.709 29.938 24.688 1 98.06 227 VAL A O 1
ATOM 1769 N N . PRO A 1 228 ? 2.887 30.328 22.672 1 97.44 228 PRO A N 1
ATOM 1770 C CA . PRO A 1 228 ? 4.242 30.547 22.156 1 97.44 228 PRO A CA 1
ATOM 1771 C C . PRO A 1 228 ? 4.957 31.703 22.859 1 97.44 228 PRO A C 1
ATOM 1773 O O . PRO A 1 228 ? 6.164 31.625 23.094 1 97.44 228 PRO A O 1
ATOM 1776 N N . LEU A 1 229 ? 4.27 32.75 23.156 1 97.12 229 LEU A N 1
ATOM 1777 C CA . LEU A 1 229 ? 4.859 33.875 23.828 1 97.12 229 LEU A CA 1
ATOM 1778 C C . LEU A 1 229 ? 5.395 33.5 25.203 1 97.12 229 LEU A C 1
ATOM 1780 O O . LEU A 1 229 ? 6.523 33.844 25.562 1 97.12 229 LEU A O 1
ATOM 1784 N N . VAL A 1 230 ? 4.59 32.812 25.969 1 97.69 230 VAL A N 1
ATOM 1785 C CA . VAL A 1 230 ? 4.973 32.406 27.312 1 97.69 230 VAL A CA 1
ATOM 1786 C C . VAL A 1 230 ? 6.203 31.484 27.25 1 97.69 230 VAL A C 1
ATOM 1788 O O . VAL A 1 230 ? 7.145 31.656 28.016 1 97.69 230 VAL A O 1
ATOM 1791 N N . PHE A 1 231 ? 6.223 30.516 26.328 1 96.94 231 PHE A N 1
ATOM 1792 C CA . PHE A 1 231 ? 7.344 29.594 26.219 1 96.94 231 PHE A CA 1
ATOM 1793 C C . PHE A 1 231 ? 8.609 30.344 25.797 1 96.94 231 PHE A C 1
ATOM 1795 O O . PHE A 1 231 ? 9.695 30.047 26.312 1 96.94 231 PHE A O 1
ATOM 1802 N N . ASN A 1 232 ? 8.492 31.234 24.891 1 95.5 232 ASN A N 1
ATOM 1803 C CA . ASN A 1 232 ? 9.664 31.984 24.438 1 95.5 232 ASN A CA 1
ATOM 1804 C C . ASN A 1 232 ? 10.188 32.938 25.516 1 95.5 232 ASN A C 1
ATOM 1806 O O . ASN A 1 232 ? 11.398 33.062 25.688 1 95.5 232 ASN A O 1
ATOM 1810 N N . ILE A 1 233 ? 9.328 33.562 26.234 1 96.19 233 ILE A N 1
ATOM 1811 C CA . ILE A 1 233 ? 9.742 34.438 27.328 1 96.19 233 ILE A CA 1
ATOM 1812 C C . ILE A 1 233 ? 10.453 33.625 28.391 1 96.19 233 ILE A C 1
ATOM 1814 O O . ILE A 1 233 ? 11.469 34.062 28.938 1 96.19 233 ILE A O 1
ATOM 1818 N N . ALA A 1 234 ? 9.898 32.5 28.641 1 96.06 234 ALA A N 1
ATOM 1819 C CA . ALA A 1 234 ? 10.492 31.625 29.656 1 96.06 234 ALA A CA 1
ATOM 1820 C C . ALA A 1 234 ? 11.859 31.125 29.203 1 96.06 234 ALA A C 1
ATOM 1822 O O . ALA A 1 234 ? 12.766 30.953 30.031 1 96.06 234 ALA A O 1
ATOM 1823 N N . ALA A 1 235 ? 12.008 30.922 27.938 1 95.12 235 ALA A N 1
ATOM 1824 C CA . ALA A 1 235 ? 13.242 30.359 27.391 1 95.12 235 ALA A CA 1
ATOM 1825 C C . ALA A 1 235 ? 14.297 31.438 27.203 1 95.12 235 ALA A C 1
ATOM 1827 O O . ALA A 1 235 ? 15.5 31.156 27.219 1 95.12 235 ALA A O 1
ATOM 1828 N N . TRP A 1 236 ? 13.922 32.625 27.125 1 92.94 236 TRP A N 1
ATOM 1829 C CA . TRP A 1 236 ? 14.766 33.75 26.703 1 92.94 236 TRP A CA 1
ATOM 1830 C C . TRP A 1 236 ? 15.977 33.906 27.625 1 92.94 236 TRP A C 1
ATOM 1832 O O . TRP A 1 236 ? 17.109 34 27.156 1 92.94 236 TRP A O 1
ATOM 1842 N N . PRO A 1 237 ? 15.828 33.812 28.969 1 92.69 237 PRO A N 1
ATOM 1843 C CA . PRO A 1 237 ? 16.984 33.969 29.859 1 92.69 237 PRO A CA 1
ATOM 1844 C C . PRO A 1 237 ? 17.828 32.688 29.938 1 92.69 237 PRO A C 1
ATOM 1846 O O . PRO A 1 237 ? 18.969 32.719 30.406 1 92.69 237 PRO A O 1
ATOM 1849 N N . LEU A 1 238 ? 17.281 31.641 29.391 1 92.25 238 LEU A N 1
ATOM 1850 C CA . LEU A 1 238 ? 17.969 30.359 29.516 1 92.25 238 LEU A CA 1
ATOM 1851 C C . LEU A 1 238 ? 18.828 30.078 28.297 1 92.25 238 LEU A C 1
ATOM 1853 O O . LEU A 1 238 ? 19.688 29.188 28.328 1 92.25 238 LEU A O 1
ATOM 1857 N N . VAL A 1 239 ? 18.609 30.766 27.234 1 90.12 239 VAL A N 1
ATOM 1858 C CA . VAL A 1 239 ? 19.328 30.547 25.984 1 90.12 239 VAL A CA 1
ATOM 1859 C C . VAL A 1 239 ? 20.406 31.609 25.812 1 90.12 239 VAL A C 1
ATOM 1861 O O . VAL A 1 239 ? 20.109 32.812 25.875 1 90.12 239 VAL A O 1
ATOM 1864 N N . PRO A 1 240 ? 21.641 31.109 25.625 1 87.44 240 PRO A N 1
ATOM 1865 C CA . PRO A 1 240 ? 22.688 32.094 25.344 1 87.44 240 PRO A CA 1
ATOM 1866 C C . PRO A 1 240 ? 22.469 32.844 24.031 1 87.44 240 PRO A C 1
ATOM 1868 O O . PRO A 1 240 ? 22.234 32.219 22.984 1 87.44 240 PRO A O 1
ATOM 1871 N N . ASP A 1 241 ? 22.453 34.125 24.016 1 86.5 241 ASP A N 1
ATOM 1872 C CA . ASP A 1 241 ? 22.312 35.031 22.875 1 86.5 241 ASP A CA 1
ATOM 1873 C C . ASP A 1 241 ? 21.062 34.688 22.062 1 86.5 241 ASP A C 1
ATOM 1875 O O . ASP A 1 241 ? 21.125 34.438 20.859 1 86.5 241 ASP A O 1
ATOM 1879 N N . PRO A 1 242 ? 19.969 34.688 22.688 1 87.94 242 PRO A N 1
ATOM 1880 C CA . PRO A 1 242 ? 18.703 34.344 22.031 1 87.94 242 PRO A CA 1
ATOM 1881 C C . PRO A 1 242 ? 18.375 35.25 20.844 1 87.94 242 PRO A C 1
ATOM 1883 O O . PRO A 1 242 ? 17.609 34.844 19.953 1 87.94 242 PRO A O 1
ATOM 1886 N N . MET A 1 243 ? 19.016 36.406 20.75 1 89.44 243 MET A N 1
ATOM 1887 C CA . MET A 1 243 ? 18.766 37.344 19.672 1 89.44 243 MET A CA 1
ATOM 1888 C C . MET A 1 243 ? 19.312 36.844 18.344 1 89.44 243 MET A C 1
ATOM 1890 O O . MET A 1 243 ? 18.875 37.25 17.281 1 89.44 243 MET A O 1
ATOM 1894 N N . ASN A 1 244 ? 20.219 35.938 18.453 1 87 244 ASN A N 1
ATOM 1895 C CA . ASN A 1 244 ? 20.734 35.312 17.234 1 87 244 ASN A CA 1
ATOM 1896 C C . ASN A 1 244 ? 19.641 34.594 16.469 1 87 244 ASN A C 1
ATOM 1898 O O . ASN A 1 244 ? 19.703 34.469 15.234 1 87 244 ASN A O 1
ATOM 1902 N N . PHE A 1 245 ? 18.703 34.094 17.156 1 89.19 245 PHE A N 1
ATOM 1903 C CA . PHE A 1 245 ? 17.547 33.5 16.469 1 89.19 245 PHE A CA 1
ATOM 1904 C C . PHE A 1 245 ? 16.859 34.531 15.594 1 89.19 245 PHE A C 1
ATOM 1906 O O . PHE A 1 245 ? 16.531 34.25 14.438 1 89.19 245 PHE A O 1
ATOM 1913 N N . VAL A 1 246 ? 16.609 35.688 16.078 1 88.69 246 VAL A N 1
ATOM 1914 C CA . VAL A 1 246 ? 15.875 36.75 15.375 1 88.69 246 VAL A CA 1
ATOM 1915 C C . VAL A 1 246 ? 16.734 37.344 14.258 1 88.69 246 VAL A C 1
ATOM 1917 O O . VAL A 1 246 ? 16.266 37.562 13.148 1 88.69 246 VAL A O 1
ATOM 1920 N N . ARG A 1 247 ? 18 37.469 14.445 1 86.56 247 ARG A N 1
ATOM 1921 C CA . ARG A 1 247 ? 18.875 38.188 13.523 1 86.56 247 ARG A CA 1
ATOM 1922 C C . ARG A 1 247 ? 19.344 37.25 12.398 1 86.56 247 ARG A C 1
ATOM 1924 O O . ARG A 1 247 ? 19.531 37.688 11.266 1 86.56 247 ARG A O 1
ATOM 1931 N N . HIS A 1 248 ? 19.453 36 12.734 1 84.12 248 HIS A N 1
ATOM 1932 C CA . HIS A 1 248 ? 20.062 35.125 11.75 1 84.12 248 HIS A CA 1
ATOM 1933 C C . HIS A 1 248 ? 19.094 34.031 11.305 1 84.12 248 HIS A C 1
ATOM 1935 O O . HIS A 1 248 ? 18.938 33.781 10.109 1 84.12 248 HIS A O 1
ATOM 1941 N N . THR A 1 249 ? 18.453 33.375 12.219 1 84.69 249 THR A N 1
ATOM 1942 C CA . THR A 1 249 ? 17.641 32.219 11.906 1 84.69 249 THR A CA 1
ATOM 1943 C C . THR A 1 249 ? 16.344 32.625 11.195 1 84.69 249 THR A C 1
ATOM 1945 O O . THR A 1 249 ? 15.969 32 10.195 1 84.69 249 THR A O 1
ATOM 1948 N N . VAL A 1 250 ? 15.672 33.625 11.641 1 85.12 250 VAL A N 1
ATOM 1949 C CA . VAL A 1 250 ? 14.383 34.031 11.102 1 85.12 250 VAL A CA 1
ATOM 1950 C C . VAL A 1 250 ? 14.547 34.469 9.641 1 85.12 250 VAL A C 1
ATOM 1952 O O . VAL A 1 250 ? 13.797 34.031 8.773 1 85.12 250 VAL A O 1
ATOM 1955 N N . PRO A 1 251 ? 15.531 35.281 9.32 1 80.81 251 PRO A N 1
ATOM 1956 C CA . PRO A 1 251 ? 15.719 35.594 7.91 1 80.81 251 PRO A CA 1
ATOM 1957 C C . PRO A 1 251 ? 16.016 34.375 7.039 1 80.81 251 PRO A C 1
ATOM 1959 O O . PRO A 1 251 ? 15.594 34.344 5.883 1 80.81 251 PRO A O 1
ATOM 1962 N N . TYR A 1 252 ? 16.672 33.531 7.574 1 79.88 252 TYR A N 1
ATOM 1963 C CA . TYR A 1 252 ? 16.969 32.281 6.848 1 79.88 252 TYR A CA 1
ATOM 1964 C C . TYR A 1 252 ? 15.68 31.516 6.562 1 79.88 252 TYR A C 1
ATOM 1966 O O . TYR A 1 252 ? 15.5 30.984 5.465 1 79.88 252 TYR A O 1
ATOM 1974 N N . ILE A 1 253 ? 14.852 31.438 7.5 1 76.94 253 ILE A N 1
ATOM 1975 C CA . ILE A 1 253 ? 13.578 30.734 7.359 1 76.94 253 ILE A CA 1
ATOM 1976 C C . ILE A 1 253 ? 12.742 31.391 6.266 1 76.94 253 ILE A C 1
ATOM 1978 O O . ILE A 1 253 ? 12.07 30.719 5.492 1 76.94 253 ILE A O 1
ATOM 1982 N N . MET A 1 254 ? 12.859 32.625 6.098 1 77.31 254 MET A N 1
ATOM 1983 C CA . MET A 1 254 ? 12.039 33.406 5.168 1 77.31 254 MET A CA 1
ATOM 1984 C C . MET A 1 254 ? 12.641 33.375 3.766 1 77.31 254 MET A C 1
ATOM 1986 O O . MET A 1 254 ? 11.961 33.688 2.789 1 77.31 254 MET A O 1
ATOM 1990 N N . SER A 1 255 ? 13.789 32.906 3.705 1 77.06 255 SER A N 1
ATOM 1991 C CA . SER A 1 255 ? 14.445 32.812 2.404 1 77.06 255 SER A CA 1
ATOM 1992 C C . SER A 1 255 ? 14.148 31.5 1.699 1 77.06 255 SER A C 1
ATOM 1994 O O . SER A 1 255 ? 13.898 30.484 2.352 1 77.06 255 SER A O 1
ATOM 1996 N N . THR A 1 256 ? 14.07 31.625 0.365 1 78.81 256 THR A N 1
ATOM 1997 C CA . THR A 1 256 ? 13.766 30.438 -0.426 1 78.81 256 THR A CA 1
ATOM 1998 C C . THR A 1 256 ? 15.023 29.594 -0.653 1 78.81 256 THR A C 1
ATOM 2000 O O . THR A 1 256 ? 16.062 30.125 -1.074 1 78.81 256 THR A O 1
ATOM 2003 N N . ARG A 1 257 ? 14.789 28.391 -0.249 1 75.25 257 ARG A N 1
ATOM 2004 C CA . ARG A 1 257 ? 15.844 27.422 -0.534 1 75.25 257 ARG A CA 1
ATOM 2005 C C . ARG A 1 257 ? 15.594 26.703 -1.859 1 75.25 257 ARG A C 1
ATOM 2007 O O . ARG A 1 257 ? 14.461 26.344 -2.164 1 75.25 257 ARG A O 1
ATOM 2014 N N . ASP A 1 258 ? 16.641 26.484 -2.598 1 72.25 258 ASP A N 1
ATOM 2015 C CA . ASP A 1 258 ? 16.453 25.938 -3.934 1 72.25 258 ASP A CA 1
ATOM 2016 C C . ASP A 1 258 ? 16.734 24.438 -3.959 1 72.25 258 ASP A C 1
ATOM 2018 O O . ASP A 1 258 ? 16.875 23.844 -5.031 1 72.25 258 ASP A O 1
ATOM 2022 N N . TYR A 1 259 ? 16.891 23.891 -2.834 1 70.81 259 TYR A N 1
ATOM 2023 C CA . TYR A 1 259 ? 17.078 22.438 -2.826 1 70.81 259 TYR A CA 1
ATOM 2024 C C . TYR A 1 259 ? 16.062 21.766 -1.93 1 70.81 259 TYR A C 1
ATOM 2026 O O . TYR A 1 259 ? 15.672 22.297 -0.89 1 70.81 259 TYR A O 1
ATOM 2034 N N . PHE A 1 260 ? 15.602 20.594 -2.414 1 72.44 260 PHE A N 1
ATOM 2035 C CA . PHE A 1 260 ? 14.648 19.781 -1.657 1 72.44 260 PHE A CA 1
ATOM 2036 C C . PHE A 1 260 ? 13.414 20.594 -1.295 1 72.44 260 PHE A C 1
ATOM 2038 O O . PHE A 1 260 ? 12.969 20.578 -0.145 1 72.44 260 PHE A O 1
ATOM 2045 N N . ASN A 1 261 ? 13.016 21.453 -2.09 1 86.44 261 ASN A N 1
ATOM 2046 C CA . ASN A 1 261 ? 11.875 22.344 -1.929 1 86.44 261 ASN A CA 1
ATOM 2047 C C . ASN A 1 261 ? 10.82 22.109 -3 1 86.44 261 ASN A C 1
ATOM 2049 O O . ASN A 1 261 ? 11.078 22.281 -4.191 1 86.44 261 ASN A O 1
ATOM 2053 N N . SER A 1 262 ? 9.633 21.766 -2.582 1 92.56 262 SER A N 1
ATOM 2054 C CA . SER A 1 262 ? 8.578 21.391 -3.518 1 92.56 262 SER A CA 1
ATOM 2055 C C . SER A 1 262 ? 7.621 22.547 -3.76 1 92.56 262 SER A C 1
ATOM 2057 O O . SER A 1 262 ? 6.586 22.391 -4.406 1 92.56 262 SER A O 1
ATOM 2059 N N . SER A 1 263 ? 7.949 23.703 -3.283 1 94.38 263 SER A N 1
ATOM 2060 C CA . SER A 1 263 ? 7.156 24.891 -3.578 1 94.38 263 SER A CA 1
ATOM 2061 C C . SER A 1 263 ? 7.363 25.359 -5.016 1 94.38 263 SER A C 1
ATOM 2063 O O . SER A 1 263 ? 8.336 24.969 -5.668 1 94.38 263 SER A O 1
ATOM 2065 N N . ILE A 1 264 ? 6.457 26.172 -5.457 1 94.94 264 ILE A N 1
ATOM 2066 C CA . ILE A 1 264 ? 6.543 26.688 -6.82 1 94.94 264 ILE A CA 1
ATOM 2067 C C . ILE A 1 264 ? 7.82 27.5 -6.98 1 94.94 264 ILE A C 1
ATOM 2069 O O . ILE A 1 264 ? 8.539 27.359 -7.973 1 94.94 264 ILE A O 1
ATOM 2073 N N . VAL A 1 265 ? 8.094 28.297 -6.031 1 92.19 265 VAL A N 1
ATOM 2074 C CA . VAL A 1 265 ? 9.273 29.156 -6.102 1 92.19 265 VAL A CA 1
ATOM 2075 C C . VAL A 1 265 ? 10.539 28.297 -6.008 1 92.19 265 VAL A C 1
ATOM 2077 O O . VAL A 1 265 ? 11.477 28.484 -6.785 1 92.19 265 VAL A O 1
ATOM 2080 N N . GLY A 1 266 ? 10.562 27.359 -5.066 1 90.38 266 GLY A N 1
ATOM 2081 C CA . GLY A 1 266 ? 11.711 26.484 -4.926 1 90.38 266 GLY A CA 1
ATOM 2082 C C . GLY A 1 266 ? 12 25.672 -6.18 1 90.38 266 GLY A C 1
ATOM 2083 O O . GLY A 1 266 ? 13.125 25.672 -6.684 1 90.38 266 GLY A O 1
ATOM 2084 N N . ASN A 1 267 ? 11.047 25.047 -6.699 1 91.12 267 ASN A N 1
ATOM 2085 C CA . ASN A 1 267 ? 11.195 24.234 -7.906 1 91.12 267 ASN A CA 1
ATOM 2086 C C . ASN A 1 267 ? 11.453 25.094 -9.133 1 91.12 267 ASN A C 1
ATO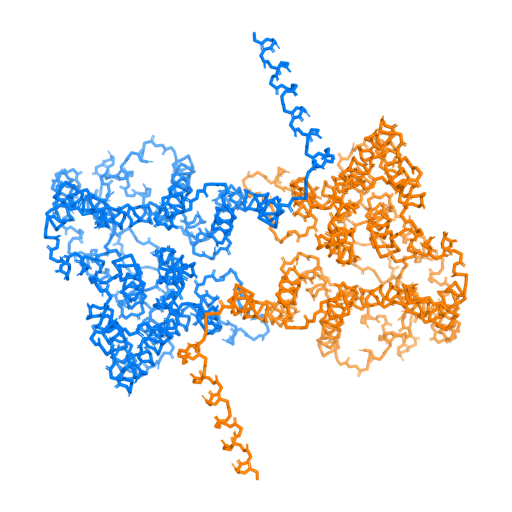M 2088 O O . ASN A 1 267 ? 12.188 24.688 -10.039 1 91.12 267 ASN A O 1
ATOM 2092 N N . GLY A 1 268 ? 10.773 26.219 -9.211 1 91.5 268 GLY A N 1
ATOM 2093 C CA . GLY A 1 268 ? 10.961 27.125 -10.336 1 91.5 268 GLY A CA 1
ATOM 2094 C C . GLY A 1 268 ? 12.391 27.609 -10.477 1 91.5 268 GLY A C 1
ATOM 2095 O O . GLY A 1 268 ? 12.961 27.594 -11.57 1 91.5 268 GLY A O 1
ATOM 2096 N N . ILE A 1 269 ? 12.945 27.969 -9.406 1 90.25 269 ILE A N 1
ATOM 2097 C CA . ILE A 1 269 ? 14.32 28.453 -9.422 1 90.25 269 ILE A CA 1
ATOM 2098 C C . ILE A 1 269 ? 15.266 27.297 -9.742 1 90.25 269 ILE A C 1
ATOM 2100 O O . ILE A 1 269 ? 16.203 27.453 -10.523 1 90.25 269 ILE A O 1
ATOM 2104 N N . TYR A 1 270 ? 15.008 26.172 -9.141 1 88.44 270 TYR A N 1
ATOM 2105 C CA . TYR A 1 270 ? 15.852 25 -9.359 1 88.44 270 TYR A CA 1
ATOM 2106 C C . TYR A 1 270 ? 15.898 24.625 -10.828 1 88.44 270 TYR A C 1
ATOM 2108 O O . TYR A 1 270 ? 16.969 24.281 -11.359 1 88.44 270 TYR A O 1
ATOM 2116 N N . TYR A 1 271 ? 14.797 24.75 -11.547 1 89.94 271 TYR A N 1
ATOM 2117 C CA . TYR A 1 271 ? 14.734 24.328 -12.938 1 89.94 271 TYR A CA 1
ATOM 2118 C C . TYR A 1 271 ? 14.914 25.5 -13.883 1 89.94 271 TYR A C 1
ATOM 2120 O O . TYR A 1 271 ? 14.82 25.359 -15.102 1 89.94 271 TYR A O 1
ATOM 2128 N N . GLY A 1 272 ? 15.062 26.688 -13.367 1 90.56 272 GLY A N 1
ATOM 2129 C CA . GLY A 1 272 ? 15.414 27.859 -14.156 1 90.56 272 GLY A CA 1
ATOM 2130 C C . GLY A 1 272 ? 14.227 28.484 -14.859 1 90.56 272 GLY A C 1
ATOM 2131 O O . GLY A 1 272 ? 14.359 29 -15.969 1 90.56 272 GLY A O 1
ATOM 2132 N N . LEU A 1 273 ? 13.133 28.422 -14.242 1 92.44 273 LEU A N 1
ATOM 2133 C CA . LEU A 1 273 ? 11.961 29.094 -14.805 1 92.44 273 LEU A CA 1
ATOM 2134 C C . LEU A 1 273 ? 12.094 30.609 -14.68 1 92.44 273 LEU A C 1
ATOM 2136 O O . LEU A 1 273 ? 12.609 31.109 -13.672 1 92.44 273 LEU A O 1
ATOM 2140 N N . PRO A 1 274 ? 11.602 31.266 -15.719 1 96 274 PRO A N 1
ATOM 2141 C CA . PRO A 1 274 ? 11.609 32.719 -15.594 1 96 274 PRO A CA 1
ATOM 2142 C C . PRO A 1 274 ? 10.742 33.219 -14.438 1 96 274 PRO A C 1
ATOM 2144 O O . PRO A 1 274 ? 9.68 32.656 -14.172 1 96 274 PRO A O 1
ATOM 2147 N N . MET A 1 275 ? 11.203 34.25 -13.859 1 94.19 275 MET A N 1
ATOM 2148 C CA . MET A 1 275 ? 10.562 34.781 -12.656 1 94.19 275 MET A CA 1
ATOM 2149 C C . MET A 1 275 ? 9.117 35.156 -12.93 1 94.19 275 MET A C 1
ATOM 2151 O O . MET A 1 275 ? 8.25 35 -12.062 1 94.19 275 MET A O 1
ATOM 2155 N N . TRP A 1 276 ? 8.836 35.688 -14.078 1 96.19 276 TRP A N 1
ATOM 2156 C CA . TRP A 1 276 ? 7.469 36.094 -14.391 1 96.19 276 TRP A CA 1
ATOM 2157 C C . TRP A 1 276 ? 6.531 34.906 -14.398 1 96.19 276 TRP A C 1
ATOM 2159 O O . TRP A 1 276 ? 5.367 35 -14.008 1 96.19 276 TRP A O 1
ATOM 2169 N N . LEU A 1 277 ? 6.996 33.75 -14.836 1 96.25 277 LEU A N 1
ATOM 2170 C CA . LEU A 1 277 ? 6.191 32.531 -14.852 1 96.25 277 LEU A CA 1
ATOM 2171 C C . LEU A 1 277 ? 5.965 32.031 -13.43 1 96.25 277 LEU A C 1
ATOM 2173 O O . LEU A 1 277 ? 4.875 31.531 -13.109 1 96.25 277 LEU A O 1
ATOM 2177 N N . ILE A 1 278 ? 6.992 32.094 -12.656 1 96 278 ILE A N 1
ATOM 2178 C CA . ILE A 1 278 ? 6.875 31.703 -11.258 1 96 278 ILE A CA 1
ATOM 2179 C C . ILE A 1 278 ? 5.816 32.562 -10.562 1 96 278 ILE A C 1
ATOM 2181 O O . ILE A 1 278 ? 4.941 32.031 -9.875 1 96 278 ILE A O 1
ATOM 2185 N N . LEU A 1 279 ? 5.902 33.844 -10.781 1 96.31 279 LEU A N 1
ATOM 2186 C CA . LEU A 1 279 ? 4.949 34.75 -10.18 1 96.31 279 LEU A CA 1
ATOM 2187 C C . LEU A 1 279 ? 3.537 34.5 -10.695 1 96.31 279 LEU A C 1
ATOM 2189 O O . LEU A 1 279 ? 2.572 34.562 -9.922 1 96.31 279 LEU A O 1
ATOM 2193 N N . LEU A 1 280 ? 3.451 34.281 -11.961 1 97.44 280 LEU A N 1
ATOM 2194 C CA . LEU A 1 280 ? 2.148 33.969 -12.555 1 97.44 280 LEU A CA 1
ATOM 2195 C C . LEU A 1 280 ? 1.529 32.75 -11.922 1 97.44 280 LEU A C 1
ATOM 2197 O O . LEU A 1 280 ? 0.348 32.75 -11.562 1 97.44 280 LEU A O 1
ATOM 2201 N N . LEU A 1 281 ? 2.303 31.719 -11.797 1 97.56 281 LEU A N 1
ATOM 2202 C CA . LEU A 1 281 ? 1.81 30.469 -11.203 1 97.56 281 LEU A CA 1
ATOM 2203 C C . LEU A 1 281 ? 1.386 30.703 -9.75 1 97.56 281 LEU A C 1
ATOM 2205 O O . LEU A 1 281 ? 0.342 30.203 -9.32 1 97.56 281 LEU A O 1
ATOM 2209 N N . ARG A 1 282 ? 2.197 31.391 -9.023 1 97.75 282 ARG A N 1
ATOM 2210 C CA . ARG A 1 282 ? 1.865 31.672 -7.633 1 97.75 282 ARG A CA 1
ATOM 2211 C C . ARG A 1 282 ? 0.547 32.438 -7.531 1 97.75 282 ARG A C 1
ATOM 2213 O O . ARG A 1 282 ? -0.293 32.125 -6.684 1 97.75 282 ARG A O 1
ATOM 2220 N N . VAL A 1 283 ? 0.336 33.406 -8.398 1 98.06 283 VAL A N 1
ATOM 2221 C CA . VAL A 1 283 ? -0.873 34.219 -8.383 1 98.06 283 VAL A CA 1
ATOM 2222 C C . VAL A 1 283 ? -2.08 33.375 -8.766 1 98.06 283 VAL A C 1
ATOM 2224 O O . VAL A 1 283 ? -3.137 33.469 -8.141 1 98.06 283 VAL A O 1
ATOM 2227 N N . VAL A 1 284 ? -1.926 32.594 -9.789 1 98.38 284 VAL A N 1
ATOM 2228 C CA . VAL A 1 284 ? -3.018 31.734 -10.266 1 98.38 284 VAL A CA 1
ATOM 2229 C C . VAL A 1 284 ? -3.455 30.781 -9.148 1 98.38 284 VAL A C 1
ATOM 2231 O O . VAL A 1 284 ? -4.648 30.672 -8.859 1 98.38 284 VAL A O 1
ATOM 2234 N N . PHE A 1 285 ? -2.541 30.141 -8.508 1 98.56 285 PHE A N 1
ATOM 2235 C CA . PHE A 1 285 ? -2.893 29.156 -7.477 1 98.56 285 PHE A CA 1
ATOM 2236 C C . PHE A 1 285 ? -3.383 29.859 -6.215 1 98.56 285 PHE A C 1
ATOM 2238 O O . PHE A 1 285 ? -4.211 29.328 -5.48 1 98.56 285 PHE A O 1
ATOM 2245 N N . LEU A 1 286 ? -2.871 31.078 -5.945 1 98.62 286 LEU A N 1
ATOM 2246 C CA . LEU A 1 286 ? -3.436 31.875 -4.859 1 98.62 286 LEU A CA 1
ATOM 2247 C C . LEU A 1 286 ? -4.906 32.188 -5.125 1 98.62 286 LEU A C 1
ATOM 2249 O O . LEU A 1 286 ? -5.734 32.094 -4.215 1 98.62 286 LEU A O 1
ATOM 2253 N N . LEU A 1 287 ? -5.227 32.562 -6.352 1 98.62 287 LEU A N 1
ATOM 2254 C CA . LEU A 1 287 ? -6.602 32.875 -6.723 1 98.62 287 LEU A CA 1
ATOM 2255 C C . LEU A 1 287 ? -7.504 31.656 -6.586 1 98.62 287 LEU A C 1
ATOM 2257 O O . LEU A 1 287 ? -8.648 31.781 -6.145 1 98.62 287 LEU A O 1
ATOM 2261 N N . LEU A 1 288 ? -6.992 30.5 -6.977 1 98.69 288 LEU A N 1
ATOM 2262 C CA . LEU A 1 288 ? -7.754 29.266 -6.805 1 98.69 288 LEU A CA 1
ATOM 2263 C C . LEU A 1 288 ? -8.031 29 -5.332 1 98.69 288 LEU A C 1
ATOM 2265 O O . LEU A 1 288 ? -9.148 28.625 -4.965 1 98.69 288 LEU A O 1
ATOM 2269 N N . ALA A 1 289 ? -7.012 29.188 -4.5 1 98.75 289 ALA A N 1
ATOM 2270 C CA . ALA A 1 289 ? -7.168 28.969 -3.066 1 98.75 289 ALA A CA 1
ATOM 2271 C C . ALA A 1 289 ? -8.164 29.953 -2.463 1 98.75 289 ALA A C 1
ATOM 2273 O O . ALA A 1 289 ? -9.062 29.547 -1.713 1 98.75 289 ALA A O 1
ATOM 2274 N N . VAL A 1 290 ? -8.055 31.219 -2.814 1 98.69 290 VAL A N 1
ATOM 2275 C CA . VAL A 1 290 ? -8.938 32.25 -2.293 1 98.69 290 VAL A CA 1
ATOM 2276 C C . VAL A 1 290 ? -10.367 32 -2.764 1 98.69 290 VAL A C 1
ATOM 2278 O O . VAL A 1 290 ? -11.312 32.156 -1.989 1 98.69 290 VAL A O 1
ATOM 2281 N N . GLY A 1 291 ? -10.453 31.688 -4.074 1 98.69 291 GLY A N 1
ATOM 2282 C CA . GLY A 1 291 ? -11.773 31.344 -4.586 1 98.69 291 GLY A CA 1
ATOM 2283 C C . GLY A 1 291 ? -12.414 30.188 -3.861 1 98.69 291 GLY A C 1
ATOM 2284 O O . GLY A 1 291 ? -13.609 30.219 -3.547 1 98.69 291 GLY A O 1
ATOM 2285 N N . SER A 1 292 ? -11.68 29.156 -3.604 1 98.81 292 SER A N 1
ATOM 2286 C CA . SER A 1 292 ? -12.188 28 -2.871 1 98.81 292 SER A CA 1
ATOM 2287 C C . SER A 1 292 ? -12.609 28.375 -1.457 1 98.81 292 SER A C 1
ATOM 2289 O O . SER A 1 292 ? -13.68 27.984 -0.994 1 98.81 292 SER A O 1
ATOM 2291 N N . LEU A 1 293 ? -11.75 29.141 -0.755 1 98.75 293 LEU A N 1
ATOM 2292 C CA . LEU A 1 293 ? -12.039 29.547 0.616 1 98.75 293 LEU A CA 1
ATOM 2293 C C . LEU A 1 293 ? -13.289 30.438 0.67 1 98.75 293 LEU A C 1
ATOM 2295 O O . LEU A 1 293 ? -14.078 30.344 1.612 1 98.75 293 LEU A O 1
ATOM 2299 N N . TRP A 1 294 ? -13.414 31.25 -0.326 1 98.56 294 TRP A N 1
ATOM 2300 C CA . TRP A 1 294 ? -14.586 32.125 -0.382 1 98.56 294 TRP A CA 1
ATOM 2301 C C . TRP A 1 294 ? -15.867 31.312 -0.526 1 98.56 294 TRP A C 1
ATOM 2303 O O . TRP A 1 294 ? -16.844 31.562 0.176 1 98.56 294 TRP A O 1
ATOM 2313 N N . LEU A 1 295 ? -15.883 30.359 -1.459 1 98.5 295 LEU A N 1
ATOM 2314 C CA . LEU A 1 295 ? -17.062 29.531 -1.663 1 98.5 295 LEU A CA 1
ATOM 2315 C C . LEU A 1 295 ? -17.375 28.719 -0.408 1 98.5 295 LEU A C 1
ATOM 2317 O O . LEU A 1 295 ? -18.531 28.562 -0.04 1 98.5 295 LEU A O 1
ATOM 2321 N N . LEU A 1 296 ? -16.359 28.219 0.237 1 98.69 296 LEU A N 1
ATOM 2322 C CA . LEU A 1 296 ? -16.547 27.453 1.468 1 98.69 296 LEU A CA 1
ATOM 2323 C C . LEU A 1 296 ? -17.094 28.344 2.58 1 98.69 296 LEU A C 1
ATOM 2325 O O . LEU A 1 296 ? -18.016 27.953 3.297 1 98.69 296 LEU A O 1
ATOM 2329 N N . TYR A 1 297 ? -16.5 29.516 2.736 1 98.31 297 TYR A N 1
ATOM 2330 C CA . TYR A 1 297 ? -16.922 30.469 3.768 1 98.31 297 TYR A CA 1
ATOM 2331 C C . TYR A 1 297 ? -18.359 30.891 3.576 1 98.31 297 TYR A C 1
ATOM 2333 O O . TYR A 1 297 ? -19.156 30.875 4.527 1 98.31 297 TYR A O 1
ATOM 2341 N N . ARG A 1 298 ? -18.766 31.156 2.395 1 97.62 298 ARG A N 1
ATOM 2342 C CA . ARG A 1 298 ? -20.078 31.719 2.096 1 97.62 298 ARG A CA 1
ATOM 2343 C C . ARG A 1 298 ? -21.172 30.656 2.236 1 97.62 298 ARG A C 1
ATOM 2345 O O . ARG A 1 298 ? -22.266 30.938 2.717 1 97.62 298 ARG A O 1
ATOM 2352 N N . TYR A 1 299 ? -20.828 29.422 1.872 1 97.56 299 TYR A N 1
ATOM 2353 C CA . TYR A 1 299 ? -21.938 28.484 1.7 1 97.56 299 TYR A CA 1
ATOM 2354 C C . TYR A 1 299 ? -21.859 27.344 2.713 1 97.56 299 TYR A C 1
ATOM 2356 O O . TYR A 1 299 ? -22.828 26.625 2.916 1 97.56 299 TYR A O 1
ATOM 2364 N N . TYR A 1 300 ? -20.734 27.203 3.404 1 97.44 300 TYR A N 1
ATOM 2365 C CA . TYR A 1 300 ? -20.641 26 4.234 1 97.44 300 TYR A CA 1
ATOM 2366 C C . TYR A 1 300 ? -20.312 26.359 5.676 1 97.44 300 TYR A C 1
ATOM 2368 O O . TYR A 1 300 ? -20.547 25.578 6.594 1 97.44 300 TYR A O 1
ATOM 2376 N N . ARG A 1 301 ? -19.766 27.531 5.961 1 97.06 301 ARG A N 1
ATOM 2377 C CA . ARG A 1 301 ? -19.266 27.891 7.281 1 97.06 301 ARG A CA 1
ATOM 2378 C C . ARG A 1 301 ? -20.312 27.656 8.352 1 97.06 301 ARG A C 1
ATOM 2380 O O . ARG A 1 301 ? -20.031 27.047 9.383 1 97.06 301 ARG A O 1
ATOM 2387 N N . GLU A 1 302 ? -21.562 28.047 8.086 1 95.12 302 GLU A N 1
ATOM 2388 C CA . GLU A 1 302 ? -22.641 27.922 9.055 1 95.12 302 GLU A CA 1
ATOM 2389 C C . GLU A 1 302 ? -23.438 26.641 8.844 1 95.12 302 GLU A C 1
ATOM 2391 O O . GLU A 1 302 ? -23.875 26 9.805 1 95.12 302 GLU A O 1
ATOM 2396 N N . ARG A 1 303 ? -23.531 26.156 7.633 1 94.31 303 ARG A N 1
ATOM 2397 C CA . ARG A 1 303 ? -24.406 25.031 7.273 1 94.31 303 ARG A CA 1
ATOM 2398 C C . ARG A 1 303 ? -23.734 23.703 7.609 1 94.31 303 ARG A C 1
ATOM 2400 O O . ARG A 1 303 ? -24.422 22.734 7.977 1 94.31 303 ARG A O 1
ATOM 2407 N N . ASP A 1 304 ? -22.438 23.625 7.418 1 96.62 304 ASP A N 1
ATOM 2408 C CA . ASP A 1 304 ? -21.688 22.406 7.672 1 96.62 304 ASP A CA 1
ATOM 2409 C C . ASP A 1 304 ? -20.297 22.719 8.219 1 96.62 304 ASP A C 1
ATOM 2411 O O . ASP A 1 304 ? -19.297 22.641 7.492 1 96.62 304 ASP A O 1
ATOM 2415 N N . PRO A 1 305 ? -20.25 22.984 9.492 1 97.25 305 PRO A N 1
ATOM 2416 C CA . PRO A 1 305 ? -19 23.438 10.102 1 97.25 305 PRO A CA 1
ATOM 2417 C C . PRO A 1 305 ? -17.859 22.438 9.945 1 97.25 305 PRO A C 1
ATOM 2419 O O . PRO A 1 305 ? -16.703 22.812 9.773 1 97.25 305 PRO A O 1
ATOM 2422 N N . ARG A 1 306 ? -18.172 21.125 10.094 1 97.25 306 ARG A N 1
ATOM 2423 C CA . ARG A 1 306 ? -17.141 20.094 9.961 1 97.25 306 ARG A CA 1
ATOM 2424 C C . ARG A 1 306 ? -16.531 20.109 8.57 1 97.25 306 ARG A C 1
ATOM 2426 O O . ARG A 1 306 ? -15.297 20.109 8.43 1 97.25 306 ARG A O 1
ATOM 2433 N N . PHE A 1 307 ? -17.422 20.141 7.527 1 97.88 307 PHE A N 1
ATOM 2434 C CA . PHE A 1 307 ? -16.969 20.188 6.141 1 97.88 307 PHE A CA 1
ATOM 2435 C C . PHE A 1 307 ? -16.188 21.469 5.859 1 97.88 307 PHE A C 1
ATOM 2437 O O . PHE A 1 307 ? -15.141 21.438 5.223 1 97.88 307 PHE A O 1
ATOM 2444 N N . TRP A 1 308 ? -16.672 22.578 6.309 1 98.06 308 TRP A N 1
ATOM 2445 C CA . TRP A 1 308 ? -16.047 23.891 6.141 1 98.06 308 TRP A CA 1
ATOM 2446 C C . TRP A 1 308 ? -14.656 23.906 6.75 1 98.06 308 TRP A C 1
ATOM 2448 O O . TRP A 1 308 ? -13.68 24.25 6.074 1 98.06 308 TRP A O 1
ATOM 2458 N N . LEU A 1 309 ? -14.531 23.5 8.023 1 98.5 309 LEU A N 1
ATOM 2459 C CA . LEU A 1 309 ? -13.281 23.594 8.773 1 98.5 309 LEU A CA 1
ATOM 2460 C C . LEU A 1 309 ? -12.211 22.703 8.156 1 98.5 309 LEU A C 1
ATOM 2462 O O . LEU A 1 309 ? -11.086 23.156 7.914 1 98.5 309 LEU A O 1
ATOM 2466 N N . LEU A 1 310 ? -12.531 21.484 7.848 1 98.75 310 LEU A N 1
ATOM 2467 C CA . LEU A 1 310 ? -11.531 20.5 7.43 1 98.75 310 LEU A CA 1
ATOM 2468 C C . LEU A 1 310 ? -11.156 20.703 5.965 1 98.75 310 LEU A C 1
ATOM 2470 O O . LEU A 1 310 ? -9.992 20.547 5.59 1 98.75 310 LEU A O 1
ATOM 2474 N N . THR A 1 311 ? -12.102 21.062 5.086 1 98.88 311 THR A N 1
ATO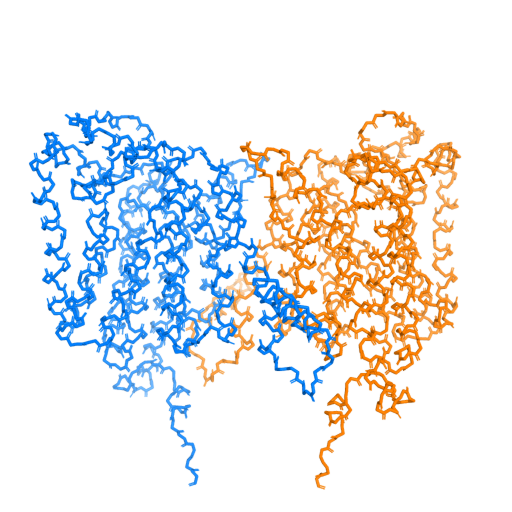M 2475 C CA . THR A 1 311 ? -11.781 21.312 3.686 1 98.88 311 THR A CA 1
ATOM 2476 C C . THR A 1 311 ? -10.992 22.625 3.545 1 98.88 311 THR A C 1
ATOM 2478 O O . THR A 1 311 ? -10.023 22.688 2.789 1 98.88 311 THR A O 1
ATOM 2481 N N . SER A 1 312 ? -11.383 23.656 4.289 1 98.88 312 SER A N 1
ATOM 2482 C CA . SER A 1 312 ? -10.664 24.922 4.262 1 98.88 312 SER A CA 1
ATOM 2483 C C . SER A 1 312 ? -9.242 24.75 4.789 1 98.88 312 SER A C 1
ATOM 2485 O O . SER A 1 312 ? -8.312 25.391 4.297 1 98.88 312 SER A O 1
ATOM 2487 N N . SER A 1 313 ? -9.133 23.922 5.852 1 98.81 313 SER A N 1
ATOM 2488 C CA . SER A 1 313 ? -7.789 23.656 6.348 1 98.81 313 SER A CA 1
ATOM 2489 C C . SER A 1 313 ? -6.91 23.031 5.266 1 98.81 313 SER A C 1
ATOM 2491 O O . SER A 1 313 ? -5.73 23.375 5.152 1 98.81 313 SER A O 1
ATOM 2493 N N . GLY A 1 314 ? -7.484 22.094 4.445 1 98.75 314 GLY A N 1
ATOM 2494 C CA . GLY A 1 314 ? -6.754 21.484 3.34 1 98.75 314 GLY A CA 1
ATOM 2495 C C . GLY A 1 314 ? -6.316 22.5 2.293 1 98.75 314 GLY A C 1
ATOM 2496 O O . GLY A 1 314 ? -5.184 22.453 1.815 1 98.75 314 GLY A O 1
ATOM 2497 N N . VAL A 1 315 ? -7.195 23.406 1.983 1 98.81 315 VAL A N 1
ATOM 2498 C CA . VAL A 1 315 ? -6.906 24.438 0.99 1 98.81 315 VAL A CA 1
ATOM 2499 C C . VAL A 1 315 ? -5.812 25.359 1.512 1 98.81 315 VAL A C 1
ATOM 2501 O O . VAL A 1 315 ? -4.844 25.656 0.805 1 98.81 315 VAL A O 1
ATOM 2504 N N . LEU A 1 316 ? -5.965 25.781 2.746 1 98.69 316 LEU A N 1
ATOM 2505 C CA . LEU A 1 316 ? -5.027 26.734 3.35 1 98.69 316 LEU A CA 1
ATOM 2506 C C . LEU A 1 316 ? -3.631 26.125 3.441 1 98.69 316 LEU A C 1
ATOM 2508 O O . LEU A 1 316 ? -2.648 26.75 3.059 1 98.69 316 LEU A O 1
ATOM 2512 N N . LEU A 1 317 ? -3.555 24.922 3.928 1 98.62 317 LEU A N 1
ATOM 2513 C CA . LEU A 1 317 ? -2.258 24.281 4.129 1 98.62 317 LEU A CA 1
ATOM 2514 C C . LEU A 1 317 ? -1.615 23.922 2.793 1 98.62 317 LEU A C 1
ATOM 2516 O O . LEU A 1 317 ? -0.426 24.172 2.584 1 98.62 317 LEU A O 1
ATOM 2520 N N . THR A 1 318 ? -2.398 23.359 1.862 1 98.62 318 THR A N 1
ATOM 2521 C CA . THR A 1 318 ? -1.854 23.016 0.552 1 98.62 318 THR A CA 1
ATOM 2522 C C . THR A 1 318 ? -1.333 24.266 -0.154 1 98.62 318 THR A C 1
ATOM 2524 O O . THR A 1 318 ? -0.256 24.25 -0.752 1 98.62 318 THR A O 1
ATOM 2527 N N . ALA A 1 319 ? -2.104 25.328 -0.084 1 98.5 319 ALA A N 1
ATOM 2528 C CA . ALA A 1 319 ? -1.67 26.594 -0.681 1 98.5 319 ALA A CA 1
ATOM 2529 C C . ALA A 1 319 ? -0.398 27.109 -0.012 1 98.5 319 ALA A C 1
ATOM 2531 O O . ALA A 1 319 ? 0.501 27.609 -0.684 1 98.5 319 ALA A O 1
ATOM 2532 N N . SER A 1 320 ? -0.344 26.969 1.299 1 97.19 320 SER A N 1
ATOM 2533 C CA . SER A 1 320 ? 0.834 27.422 2.027 1 97.19 320 SER A CA 1
ATOM 2534 C C . SER A 1 320 ? 2.08 26.656 1.604 1 97.19 320 SER A C 1
ATOM 2536 O O . SER A 1 320 ? 3.154 27.234 1.446 1 97.19 320 SER A O 1
ATOM 2538 N N . PHE A 1 321 ? 1.952 25.312 1.43 1 96.44 321 PHE A N 1
ATOM 2539 C CA . PHE A 1 321 ? 3.076 24.484 0.998 1 96.44 321 PHE A CA 1
ATOM 2540 C C . PHE A 1 321 ? 3.533 24.891 -0.401 1 96.44 321 PHE A C 1
ATOM 2542 O O . PHE A 1 321 ? 4.734 24.938 -0.677 1 96.44 321 PHE A O 1
ATOM 2549 N N . LEU A 1 322 ? 2.576 25.203 -1.232 1 96.56 322 LEU A N 1
ATOM 2550 C CA . LEU A 1 322 ? 2.828 25.406 -2.654 1 96.56 322 LEU A CA 1
ATOM 2551 C C . LEU A 1 322 ? 3.336 26.828 -2.914 1 96.56 322 LEU A C 1
ATOM 2553 O O . LEU A 1 322 ? 4.172 27.031 -3.797 1 96.56 322 LEU A O 1
ATOM 2557 N N . LEU A 1 323 ? 2.896 27.844 -2.148 1 95.81 323 LEU A N 1
ATOM 2558 C CA . LEU A 1 323 ? 3.082 29.234 -2.535 1 95.81 323 LEU A CA 1
ATOM 2559 C C . LEU A 1 323 ? 4.164 29.891 -1.687 1 95.81 323 LEU A C 1
ATOM 2561 O O . LEU A 1 323 ? 4.777 30.875 -2.109 1 95.81 323 LEU A O 1
ATOM 2565 N N . LEU A 1 324 ? 4.371 29.391 -0.505 1 91.56 324 LEU A N 1
ATOM 2566 C CA . LEU A 1 324 ? 5.355 30.016 0.375 1 91.56 324 LEU A CA 1
ATOM 2567 C C . LEU A 1 324 ? 6.766 29.531 0.034 1 91.56 324 LEU A C 1
ATOM 2569 O O . LEU A 1 324 ? 6.965 28.828 -0.954 1 91.56 324 LEU A O 1
ATOM 2573 N N . SER A 1 325 ? 7.77 29.953 0.784 1 86.62 325 SER A N 1
ATOM 2574 C CA . SER A 1 325 ? 9.18 29.812 0.442 1 86.62 325 SER A CA 1
ATOM 2575 C C . SER A 1 325 ? 9.641 28.359 0.58 1 86.62 325 SER A C 1
ATOM 2577 O O . SER A 1 325 ? 10.602 27.953 -0.071 1 86.62 325 SER A O 1
ATOM 2579 N N . LEU A 1 326 ? 8.953 27.625 1.416 1 86.31 326 LEU A N 1
ATOM 2580 C CA . LEU A 1 326 ? 9.406 26.266 1.657 1 86.31 326 LEU A CA 1
ATOM 2581 C C . LEU A 1 326 ? 8.234 25.297 1.693 1 86.31 326 LEU A C 1
ATOM 2583 O O . LEU A 1 326 ? 7.238 25.547 2.383 1 86.31 326 LEU A O 1
ATOM 2587 N N . GLY A 1 327 ? 8.367 24.281 0.873 1 89.88 327 GLY A N 1
ATOM 2588 C CA . GLY A 1 327 ? 7.438 23.156 0.872 1 89.88 327 GLY A CA 1
ATOM 2589 C C . GLY A 1 327 ? 8.133 21.812 0.818 1 89.88 327 GLY A C 1
ATOM 2590 O O . GLY A 1 327 ? 8.828 21.5 -0.153 1 89.88 327 GLY A O 1
ATOM 2591 N N . GLN A 1 328 ? 7.887 21.109 1.876 1 91.12 328 GLN A N 1
ATOM 2592 C CA . GLN A 1 328 ? 8.445 19.766 1.919 1 91.12 328 GLN A CA 1
ATOM 2593 C C . GLN A 1 328 ? 7.352 18.703 1.862 1 91.12 328 GLN A C 1
ATOM 2595 O O . GLN A 1 328 ? 6.262 18.906 2.408 1 91.12 328 GLN A O 1
ATOM 2600 N N . GLY A 1 329 ? 7.656 17.625 1.253 1 90.94 329 GLY A N 1
ATOM 2601 C CA . GLY A 1 329 ? 6.68 16.578 1.016 1 90.94 329 GLY A CA 1
ATOM 2602 C C . GLY A 1 329 ? 6.023 16.078 2.287 1 90.94 329 GLY A C 1
ATOM 2603 O O . GLY A 1 329 ? 4.812 15.844 2.316 1 90.94 329 GLY A O 1
ATOM 2604 N N . TYR A 1 330 ? 6.793 15.938 3.311 1 91.69 330 TYR A N 1
ATOM 2605 C CA . TYR A 1 330 ? 6.25 15.336 4.523 1 91.69 330 TYR A CA 1
ATOM 2606 C C . TYR A 1 330 ? 5.324 16.312 5.246 1 91.69 330 TYR A C 1
ATOM 2608 O O . TYR A 1 330 ? 4.633 15.93 6.195 1 91.69 330 TYR A O 1
ATOM 2616 N N . TYR A 1 331 ? 5.215 17.609 4.766 1 94.62 331 TYR A N 1
ATOM 2617 C CA . TYR A 1 331 ? 4.203 18.531 5.277 1 94.62 331 TYR A CA 1
ATOM 2618 C C . TYR A 1 331 ? 2.799 18 5 1 94.62 331 TYR A C 1
ATOM 2620 O O . TYR A 1 331 ? 1.844 18.391 5.684 1 94.62 331 TYR A O 1
ATOM 2628 N N . SER A 1 332 ? 2.736 17.109 4.035 1 97.12 332 SER A N 1
ATOM 2629 C CA . SER A 1 332 ? 1.44 16.578 3.631 1 97.12 332 SER A CA 1
ATOM 2630 C C . SER A 1 332 ? 0.795 15.781 4.758 1 97.12 332 SER A C 1
ATOM 2632 O O . SER A 1 332 ? -0.403 15.492 4.715 1 97.12 332 SER A O 1
ATOM 2634 N N . THR A 1 333 ? 1.54 15.477 5.793 1 97.06 333 THR A N 1
ATOM 2635 C CA . THR A 1 333 ? 1 14.805 6.969 1 97.06 333 THR A CA 1
ATOM 2636 C C . THR A 1 333 ? -0.136 15.617 7.582 1 97.06 333 THR A C 1
ATOM 2638 O O . THR A 1 333 ? -1.086 15.055 8.133 1 97.06 333 THR A O 1
ATOM 2641 N N . MET A 1 334 ? -0.069 16.891 7.438 1 98.25 334 MET A N 1
ATOM 2642 C CA . MET A 1 334 ? -1.039 17.781 8.062 1 98.25 334 MET A CA 1
ATOM 2643 C C . MET A 1 334 ? -2.354 17.797 7.289 1 98.25 334 MET A C 1
ATOM 2645 O O . MET A 1 334 ? -3.354 18.328 7.762 1 98.25 334 MET A O 1
ATOM 2649 N N . LEU A 1 335 ? -2.363 17.109 6.152 1 98.62 335 LEU A N 1
ATOM 2650 C CA . LEU A 1 335 ? -3.549 17.141 5.301 1 98.62 335 LEU A CA 1
ATOM 2651 C C . LEU A 1 335 ? -4.473 15.969 5.629 1 98.62 335 LEU A C 1
ATOM 2653 O O . LEU A 1 335 ? -5.559 15.852 5.059 1 98.62 335 LEU A O 1
ATOM 2657 N N . PHE A 1 336 ? -4.156 15.094 6.598 1 98.69 336 PHE A N 1
ATOM 2658 C CA . PHE A 1 336 ? -4.934 13.891 6.883 1 98.69 336 PHE A CA 1
ATOM 2659 C C . PHE A 1 336 ? -6.352 14.25 7.297 1 98.69 336 PHE A C 1
ATOM 2661 O O . PHE A 1 336 ? -7.312 13.602 6.883 1 98.69 336 PHE A O 1
ATOM 2668 N N . PRO A 1 337 ? -6.562 15.305 8.141 1 98.69 337 PRO A N 1
ATOM 2669 C CA . PRO A 1 337 ? -7.945 15.664 8.477 1 98.69 337 PRO A CA 1
ATOM 2670 C C . PRO A 1 337 ? -8.773 16.047 7.258 1 98.69 337 PRO A C 1
ATOM 2672 O O . PRO A 1 337 ? -9.945 15.68 7.16 1 98.69 337 PRO A O 1
ATOM 2675 N N . PHE A 1 338 ? -8.148 16.781 6.363 1 98.81 338 PHE A N 1
ATOM 2676 C CA . PHE A 1 338 ? -8.812 17.125 5.113 1 98.81 338 PHE A CA 1
ATOM 2677 C C . PHE A 1 338 ? -9.102 15.891 4.277 1 98.81 338 PHE A C 1
ATOM 2679 O O . PHE A 1 338 ? -10.203 15.727 3.758 1 98.81 338 PHE A O 1
ATOM 2686 N N . LEU A 1 339 ? -8.102 14.992 4.176 1 98.56 339 LEU A N 1
ATOM 2687 C CA . LEU A 1 339 ? -8.25 13.789 3.363 1 98.56 339 LEU A CA 1
ATOM 2688 C C . LEU A 1 339 ? -9.328 12.875 3.932 1 98.56 339 LEU A C 1
ATOM 2690 O O . LEU A 1 339 ? -10.039 12.195 3.18 1 98.56 339 LEU A O 1
ATOM 2694 N N . MET A 1 340 ? -9.5 12.883 5.199 1 98.06 340 MET A N 1
ATOM 2695 C CA . MET A 1 340 ? -10.492 12.031 5.84 1 98.06 340 MET A CA 1
ATOM 2696 C C . MET A 1 340 ? -11.906 12.492 5.508 1 98.06 340 MET A C 1
ATOM 2698 O O . MET A 1 340 ? -12.867 11.742 5.68 1 98.06 340 MET A O 1
ATOM 2702 N N . THR A 1 341 ? -12.133 13.688 4.992 1 98.19 341 THR A N 1
ATOM 2703 C CA . THR A 1 341 ? -13.453 14.172 4.621 1 98.19 341 THR A CA 1
ATOM 2704 C C . THR A 1 341 ? -14.039 13.336 3.488 1 98.19 341 THR A C 1
ATOM 2706 O O . THR A 1 341 ? -15.234 13.43 3.191 1 98.19 341 THR A O 1
ATOM 2709 N N . VAL A 1 342 ? -13.234 12.461 2.91 1 97.19 342 VAL A N 1
ATOM 2710 C CA . VAL A 1 342 ? -13.695 11.617 1.816 1 97.19 342 VAL A CA 1
ATOM 2711 C C . VAL A 1 342 ? -14.898 10.789 2.275 1 97.19 342 VAL A C 1
ATOM 2713 O O . VAL A 1 342 ? -15.719 10.367 1.458 1 97.19 342 VAL A O 1
ATOM 2716 N N . VAL A 1 343 ? -15.078 10.57 3.578 1 95.69 343 VAL A N 1
ATOM 2717 C CA . VAL A 1 343 ? -16.156 9.75 4.105 1 95.69 343 VAL A CA 1
ATOM 2718 C C . VAL A 1 343 ? -17.453 10.547 4.105 1 95.69 343 VAL A C 1
ATOM 2720 O O . VAL A 1 343 ? -18.547 9.984 4.277 1 95.69 343 VAL A O 1
ATOM 2723 N N . LEU A 1 344 ? -17.359 11.875 3.957 1 95.38 344 LEU A N 1
ATOM 2724 C CA . LEU A 1 344 ? -18.547 12.727 3.916 1 95.38 344 LEU A CA 1
ATOM 2725 C C . LEU A 1 344 ? -19.188 12.68 2.535 1 95.38 344 LEU A C 1
ATOM 2727 O O . LEU A 1 344 ? -18.5 12.656 1.518 1 95.38 344 LEU A O 1
ATOM 2731 N N . PRO A 1 345 ? -20.484 12.734 2.49 1 93.19 345 PRO A N 1
ATOM 2732 C CA . PRO A 1 345 ? -21.172 12.703 1.198 1 93.19 345 PRO A CA 1
ATOM 2733 C C . PRO A 1 345 ? -20.859 13.922 0.337 1 93.19 345 PRO A C 1
ATOM 2735 O O . PRO A 1 345 ? -20.875 13.836 -0.894 1 93.19 345 PRO A O 1
ATOM 2738 N N . ASN A 1 346 ? -20.578 15.055 0.939 1 94.44 346 ASN A N 1
ATOM 2739 C CA . ASN A 1 346 ? -20.328 16.266 0.171 1 94.44 346 ASN A CA 1
ATOM 2740 C C . ASN A 1 346 ? -18.828 16.516 0.001 1 94.44 346 ASN A C 1
ATOM 2742 O O . ASN A 1 346 ? -18.422 17.641 -0.335 1 94.44 346 ASN A O 1
ATOM 2746 N N . SER A 1 347 ? -18.031 15.516 0.248 1 96.56 347 SER A N 1
ATOM 2747 C CA . SER A 1 347 ? -16.578 15.664 0.118 1 96.56 347 SER A CA 1
ATOM 2748 C C . SER A 1 347 ? -16.188 16.109 -1.29 1 96.56 347 SER A C 1
ATOM 2750 O O . SER A 1 347 ? -16.797 15.664 -2.271 1 96.56 347 SER A O 1
ATOM 2752 N N . VAL A 1 348 ? -15.211 16.906 -1.382 1 97.5 348 VAL A N 1
ATOM 2753 C CA . VAL A 1 348 ? -14.711 17.359 -2.676 1 97.5 348 VAL A CA 1
ATOM 2754 C C . VAL A 1 348 ? -13.719 16.344 -3.236 1 97.5 348 VAL A C 1
ATOM 2756 O O . VAL A 1 348 ? -13.219 16.5 -4.348 1 97.5 348 VAL A O 1
ATOM 2759 N N . LEU A 1 349 ? -13.492 15.234 -2.475 1 97.69 349 LEU A N 1
ATOM 2760 C CA . LEU A 1 349 ? -12.414 14.312 -2.82 1 97.69 349 LEU A CA 1
ATOM 2761 C C . LEU A 1 349 ? -12.977 13.055 -3.484 1 97.69 349 LEU A C 1
ATOM 2763 O O . LEU A 1 349 ? -12.219 12.164 -3.861 1 97.69 349 LEU A O 1
ATOM 2767 N N . ARG A 1 350 ? -14.258 12.953 -3.648 1 95.81 350 ARG A N 1
ATOM 2768 C CA . ARG A 1 350 ? -14.875 11.734 -4.164 1 95.81 350 ARG A CA 1
ATOM 2769 C C . ARG A 1 350 ? -14.859 11.719 -5.688 1 95.81 350 ARG A C 1
ATOM 2771 O O . ARG A 1 350 ? -15.891 11.492 -6.324 1 95.81 350 ARG A O 1
ATOM 2778 N N . ASN A 1 351 ? -13.688 11.93 -6.312 1 95.62 351 ASN A N 1
ATOM 2779 C CA . ASN A 1 351 ? -13.414 11.883 -7.746 1 95.62 351 ASN A CA 1
ATOM 2780 C C . ASN A 1 351 ? -11.984 11.422 -8.023 1 95.62 351 ASN A C 1
ATOM 2782 O O . ASN A 1 351 ? -11.117 11.5 -7.152 1 95.62 351 ASN A O 1
ATOM 2786 N N . TRP A 1 352 ? -11.711 10.922 -9.211 1 95.94 352 TRP A N 1
ATOM 2787 C CA . TRP A 1 352 ? -10.438 10.273 -9.492 1 95.94 352 TRP A CA 1
ATOM 2788 C C . TRP A 1 352 ? -9.305 11.289 -9.555 1 95.94 352 TRP A C 1
ATOM 2790 O O . TRP A 1 352 ? -8.172 11 -9.164 1 95.94 352 TRP A O 1
ATOM 2800 N N . PRO A 1 353 ? -9.477 12.555 -10.047 1 97.5 353 PRO A N 1
ATOM 2801 C CA . PRO A 1 353 ? -8.352 13.5 -10.062 1 97.5 353 PRO A CA 1
ATOM 2802 C C . PRO A 1 353 ? -7.824 13.812 -8.664 1 97.5 353 PRO A C 1
ATOM 2804 O O . PRO A 1 353 ? -6.625 14.055 -8.492 1 97.5 353 PRO A O 1
ATOM 2807 N N . ALA A 1 354 ? -8.742 13.883 -7.703 1 98.25 354 ALA A N 1
ATOM 2808 C CA . ALA A 1 354 ? -8.312 14.125 -6.328 1 98.25 354 ALA A CA 1
ATOM 2809 C C . ALA A 1 354 ? -7.328 13.047 -5.867 1 98.25 354 ALA A C 1
ATOM 2811 O O . ALA A 1 354 ? -6.32 13.352 -5.227 1 98.25 354 ALA A O 1
ATOM 2812 N N . TRP A 1 355 ? -7.605 11.852 -6.242 1 98.12 355 TRP A N 1
ATOM 2813 C CA . TRP A 1 355 ? -6.785 10.75 -5.758 1 98.12 355 TRP A CA 1
ATOM 2814 C C . TRP A 1 355 ? -5.535 10.586 -6.617 1 98.12 355 TRP A C 1
ATOM 2816 O O . TRP A 1 355 ? -4.543 10.008 -6.168 1 98.12 355 TRP A O 1
ATOM 2826 N N . LEU A 1 356 ? -5.574 11.117 -7.848 1 98 356 LEU A N 1
ATOM 2827 C CA . LEU A 1 356 ? -4.332 11.289 -8.594 1 98 356 LEU A CA 1
ATOM 2828 C C . LEU A 1 356 ? -3.42 12.305 -7.902 1 98 356 LEU A C 1
ATOM 2830 O O . LEU A 1 356 ? -2.211 12.086 -7.801 1 98 356 LEU A O 1
ATOM 2834 N N . ALA A 1 357 ? -4.016 13.383 -7.434 1 98.56 357 ALA A N 1
ATOM 2835 C CA . ALA A 1 357 ? -3.268 14.398 -6.688 1 98.56 357 ALA A CA 1
ATOM 2836 C C . ALA A 1 357 ? -2.674 13.805 -5.414 1 98.56 357 ALA A C 1
ATOM 2838 O O . ALA A 1 357 ? -1.493 14.008 -5.117 1 98.56 357 ALA A O 1
ATOM 2839 N N . ILE A 1 358 ? -3.498 13.062 -4.68 1 98.5 358 ILE A N 1
ATOM 2840 C CA . ILE A 1 358 ? -3.084 12.469 -3.412 1 98.5 358 ILE A CA 1
ATOM 2841 C C . ILE A 1 358 ? -1.942 11.484 -3.654 1 98.5 358 ILE A C 1
ATOM 2843 O O . ILE A 1 358 ? -0.99 11.43 -2.873 1 98.5 358 ILE A O 1
ATOM 2847 N N . TYR A 1 359 ? -2.033 10.711 -4.746 1 98.06 359 TYR A N 1
ATOM 2848 C CA . TYR A 1 359 ? -0.908 9.852 -5.102 1 98.06 359 TYR A CA 1
ATOM 2849 C C . TYR A 1 359 ? 0.372 10.664 -5.254 1 98.06 359 TYR A C 1
ATOM 2851 O O . TYR A 1 359 ? 1.445 10.227 -4.828 1 98.06 359 TYR A O 1
ATOM 2859 N N . GLY A 1 360 ? 0.241 11.742 -5.832 1 97.56 360 GLY A N 1
ATOM 2860 C CA . GLY A 1 360 ? 1.403 12.586 -6.066 1 97.56 360 GLY A CA 1
ATOM 2861 C C . GLY A 1 360 ? 2.123 12.984 -4.793 1 97.56 360 GLY A C 1
ATOM 2862 O O . GLY A 1 360 ? 3.332 12.773 -4.664 1 97.56 360 GLY A O 1
ATOM 2863 N N . PHE A 1 361 ? 1.397 13.438 -3.801 1 97.56 361 PHE A N 1
ATOM 2864 C CA . PHE A 1 361 ? 2.104 14.016 -2.664 1 97.56 361 PHE A CA 1
ATOM 2865 C C . PHE A 1 361 ? 2.133 13.039 -1.493 1 97.56 361 PHE A C 1
ATOM 2867 O O . PHE A 1 361 ? 2.766 13.312 -0.47 1 97.56 361 PHE A O 1
ATOM 2874 N N . MET A 1 362 ? 1.536 11.82 -1.656 1 97.56 362 MET A N 1
ATOM 2875 C CA . MET A 1 362 ? 1.516 10.906 -0.513 1 97.56 362 MET A CA 1
ATOM 2876 C C . MET A 1 362 ? 2.244 9.609 -0.838 1 97.56 362 MET A C 1
ATOM 2878 O O . MET A 1 362 ? 2.568 8.836 0.063 1 97.56 362 MET A O 1
ATOM 2882 N N . THR A 1 363 ? 2.523 9.273 -2.049 1 96.06 363 THR A N 1
ATOM 2883 C CA . THR A 1 363 ? 3.018 7.953 -2.438 1 96.06 363 THR A CA 1
ATOM 2884 C C . THR A 1 363 ? 4.445 7.746 -1.943 1 96.06 363 THR A C 1
ATOM 2886 O O . THR A 1 363 ? 5.242 8.688 -1.919 1 96.06 363 THR A O 1
ATOM 2889 N N . MET A 1 364 ? 4.812 6.531 -1.67 1 93.94 364 MET A N 1
ATOM 2890 C CA . MET A 1 364 ? 6.168 6.129 -1.307 1 93.94 364 MET A CA 1
ATOM 2891 C C . MET A 1 364 ? 6.957 5.703 -2.539 1 93.94 364 MET A C 1
ATOM 2893 O O . MET A 1 364 ? 8.172 5.492 -2.463 1 93.94 364 MET A O 1
ATOM 2897 N N . ASP A 1 365 ? 6.285 5.617 -3.672 1 94.38 365 ASP A N 1
ATOM 2898 C CA . ASP A 1 365 ? 6.938 5.176 -4.902 1 94.38 365 ASP A CA 1
ATOM 2899 C C . ASP A 1 365 ? 8 6.176 -5.348 1 94.38 365 ASP A C 1
ATOM 2901 O O . ASP A 1 365 ? 7.723 7.371 -5.465 1 94.38 365 ASP A O 1
ATOM 2905 N N . ARG A 1 366 ? 9.188 5.707 -5.52 1 93.5 366 ARG A N 1
ATOM 2906 C CA . ARG A 1 366 ? 10.258 6.535 -6.078 1 93.5 366 ARG A CA 1
ATOM 2907 C C . ARG A 1 366 ? 10.281 6.445 -7.598 1 93.5 366 ARG A C 1
ATOM 2909 O O . ARG A 1 366 ? 10.383 5.352 -8.156 1 93.5 366 ARG A O 1
ATOM 2916 N N . TRP A 1 367 ? 10.242 7.48 -8.266 1 94.38 367 TRP A N 1
ATOM 2917 C CA . TRP A 1 367 ? 10.102 7.5 -9.719 1 94.38 367 TRP A CA 1
ATOM 2918 C C . TRP A 1 367 ? 11.438 7.793 -10.391 1 94.38 367 TRP A C 1
ATOM 2920 O O . TRP A 1 367 ? 11.477 8.242 -11.539 1 94.38 367 TRP A O 1
ATOM 2930 N N . LEU A 1 368 ? 12.547 7.566 -9.719 1 92.06 368 LEU A N 1
ATOM 2931 C CA . LEU A 1 368 ? 13.875 7.746 -10.289 1 92.06 368 LEU A CA 1
ATOM 2932 C C . LEU A 1 368 ? 14.172 6.668 -11.328 1 92.06 368 LEU A C 1
ATOM 2934 O O . LEU A 1 368 ? 13.945 5.48 -11.078 1 92.06 368 LEU A O 1
ATOM 2938 N N . LEU A 1 369 ? 14.617 7.137 -12.445 1 89.94 369 LEU A N 1
ATOM 2939 C CA . LEU A 1 369 ? 14.984 6.223 -13.523 1 89.94 369 LEU A CA 1
ATOM 2940 C C . LEU A 1 369 ? 16.5 6.129 -13.664 1 89.94 369 LEU A C 1
ATOM 2942 O O . LEU A 1 369 ? 17.172 7.148 -13.773 1 89.94 369 LEU A O 1
ATOM 2946 N N . GLY A 1 370 ? 16.984 4.973 -13.656 1 85.69 370 GLY A N 1
ATOM 2947 C CA . GLY A 1 370 ? 18.406 4.758 -13.781 1 85.69 370 GLY A CA 1
ATOM 2948 C C . GLY A 1 370 ? 18.953 5.059 -15.164 1 85.69 370 GLY A C 1
ATOM 2949 O O . GLY A 1 370 ? 19.969 5.738 -15.312 1 85.69 370 GLY A O 1
ATOM 2950 N N . HIS A 1 371 ? 18.266 4.648 -16.188 1 86.44 371 HIS A N 1
ATOM 2951 C CA . HIS A 1 371 ? 18.719 4.801 -17.562 1 86.44 371 HIS A CA 1
ATOM 2952 C C . HIS A 1 371 ? 18.406 6.203 -18.078 1 86.44 371 HIS A C 1
ATOM 2954 O O . HIS A 1 371 ? 19.078 6.676 -19.016 1 86.44 371 HIS A O 1
ATOM 2960 N N . TRP A 1 372 ? 17.391 6.809 -17.547 1 90.38 372 TRP A N 1
ATOM 2961 C CA . TRP A 1 372 ? 17 8.172 -17.922 1 90.38 372 TRP A CA 1
ATOM 2962 C C . TRP A 1 372 ? 16.953 9.07 -16.688 1 90.38 372 TRP A C 1
ATOM 2964 O O . TRP A 1 372 ? 15.867 9.5 -16.266 1 90.38 372 TRP A O 1
ATOM 2974 N N . PRO A 1 373 ? 18.062 9.43 -16.156 1 88.75 373 PRO A N 1
ATOM 2975 C CA . PRO A 1 373 ? 18.141 10.109 -14.859 1 88.75 373 PRO A CA 1
ATOM 2976 C C . PRO A 1 373 ? 17.453 11.477 -14.867 1 88.75 373 PRO A C 1
ATOM 2978 O O . PRO A 1 373 ? 16.812 11.859 -13.883 1 88.75 373 PRO A O 1
ATOM 2981 N N . THR A 1 374 ? 17.562 12.188 -15.969 1 89.94 374 THR A N 1
ATOM 2982 C CA . THR A 1 374 ? 16.953 13.508 -16.031 1 89.94 374 THR A CA 1
ATOM 2983 C C . THR A 1 374 ? 15.438 13.406 -15.945 1 89.94 374 THR A C 1
ATOM 2985 O O . THR A 1 374 ? 14.805 14.125 -15.172 1 89.94 374 THR A O 1
ATOM 2988 N N . THR A 1 375 ? 14.914 12.484 -16.734 1 89.75 375 THR A N 1
ATOM 2989 C CA . THR A 1 375 ? 13.477 12.258 -16.703 1 89.75 375 THR A CA 1
ATOM 2990 C C . THR A 1 375 ? 13.031 11.734 -15.336 1 89.75 375 THR A C 1
ATOM 2992 O O . THR A 1 375 ? 12.008 12.164 -14.805 1 89.75 375 THR A O 1
ATOM 2995 N N . GLY A 1 376 ? 13.781 10.898 -14.844 1 91.12 376 GLY A N 1
ATOM 2996 C CA . GLY A 1 376 ? 13.453 10.328 -13.547 1 91.12 376 GLY A CA 1
ATOM 2997 C C . GLY A 1 376 ? 13.477 11.344 -12.422 1 91.12 376 GLY A C 1
ATOM 2998 O O . GLY A 1 376 ? 12.586 11.359 -11.57 1 91.12 376 GLY A O 1
ATOM 2999 N N . ARG A 1 377 ? 14.477 12.102 -12.43 1 89.44 377 ARG A N 1
ATOM 3000 C CA . ARG A 1 377 ? 14.578 13.141 -11.414 1 89.44 377 ARG A CA 1
ATOM 3001 C C . ARG A 1 377 ? 13.422 14.133 -11.516 1 89.44 377 ARG A C 1
ATOM 3003 O O . ARG A 1 377 ? 12.875 14.57 -10.5 1 89.44 377 ARG A O 1
ATOM 3010 N N . PHE A 1 378 ? 13.109 14.422 -12.672 1 90.19 378 PHE A N 1
ATOM 3011 C CA . PHE A 1 378 ? 11.992 15.336 -12.883 1 90.19 378 PHE A CA 1
ATOM 3012 C C . PHE A 1 378 ? 10.703 14.75 -12.32 1 90.19 378 PHE A C 1
ATOM 3014 O O . PHE A 1 378 ? 9.961 15.43 -11.602 1 90.19 378 PHE A O 1
ATOM 3021 N N . LEU A 1 379 ? 10.438 13.516 -12.625 1 90.88 379 LEU A N 1
ATOM 3022 C CA . LEU A 1 379 ? 9.227 12.859 -12.148 1 90.88 379 LEU A CA 1
ATOM 3023 C C . LEU A 1 379 ? 9.234 12.75 -10.625 1 90.88 379 LEU A C 1
ATOM 3025 O O . LEU A 1 379 ? 8.203 12.969 -9.977 1 90.88 379 LEU A O 1
ATOM 3029 N N . GLU A 1 380 ? 10.336 12.492 -10.102 1 91.56 380 GLU A N 1
ATOM 3030 C CA . GLU A 1 380 ? 10.484 12.297 -8.664 1 91.56 380 GLU A CA 1
ATOM 3031 C C . GLU A 1 380 ? 10.297 13.609 -7.906 1 91.56 380 GLU A C 1
ATOM 3033 O O . GLU A 1 380 ? 9.586 13.656 -6.898 1 91.56 380 GLU A O 1
ATOM 3038 N N . TYR A 1 381 ? 10.836 14.656 -8.398 1 89.25 381 TYR A N 1
ATOM 3039 C CA . TYR A 1 381 ? 10.867 15.914 -7.652 1 89.25 381 TYR A CA 1
ATOM 3040 C C . TYR A 1 381 ? 9.602 16.719 -7.887 1 89.25 381 TYR A C 1
ATOM 3042 O O . TYR A 1 381 ? 9.195 17.516 -7.039 1 89.25 381 TYR A O 1
ATOM 3050 N N . MET A 1 382 ? 8.945 16.453 -8.984 1 94.12 382 MET A N 1
ATOM 3051 C CA . MET A 1 382 ? 7.801 17.297 -9.328 1 94.12 382 MET A CA 1
ATOM 3052 C C . MET A 1 382 ? 6.496 16.656 -8.867 1 94.12 382 MET A C 1
ATOM 3054 O O . MET A 1 382 ? 5.457 17.312 -8.836 1 94.12 382 MET A O 1
ATOM 3058 N N . LYS A 1 383 ? 6.555 15.398 -8.523 1 95.25 383 LYS A N 1
ATOM 3059 C CA . LYS A 1 383 ? 5.297 14.711 -8.25 1 95.25 383 LYS A CA 1
ATOM 3060 C C . LYS A 1 383 ? 4.551 15.359 -7.094 1 95.25 383 LYS A C 1
ATOM 3062 O O . LYS A 1 383 ? 3.324 15.484 -7.129 1 95.25 383 LYS A O 1
ATOM 3067 N N . ILE A 1 384 ? 5.266 15.867 -6.074 1 96.69 384 ILE A N 1
ATOM 3068 C CA . ILE A 1 384 ? 4.629 16.484 -4.914 1 96.69 384 ILE A CA 1
ATOM 3069 C C . ILE A 1 384 ? 4.02 17.828 -5.312 1 96.69 384 ILE A C 1
ATOM 3071 O O . ILE A 1 384 ? 2.861 18.109 -5 1 96.69 384 ILE A O 1
ATOM 3075 N N . THR A 1 385 ? 4.777 18.641 -6.004 1 97.19 385 THR A N 1
ATOM 3076 C CA . THR A 1 385 ? 4.305 19.938 -6.477 1 97.19 385 THR A CA 1
ATOM 3077 C C . THR A 1 385 ? 3.092 19.781 -7.387 1 97.19 385 THR A C 1
ATOM 3079 O O . THR A 1 385 ? 2.111 20.516 -7.262 1 97.19 385 THR A O 1
ATOM 3082 N N . TYR A 1 386 ? 3.17 18.828 -8.305 1 97.06 386 TYR A N 1
ATOM 3083 C CA . TYR A 1 386 ? 2.045 18.547 -9.188 1 97.06 386 TYR A CA 1
ATOM 3084 C C . TYR A 1 386 ? 0.834 18.078 -8.406 1 97.06 386 TYR A C 1
ATOM 3086 O O . TYR A 1 386 ? -0.303 18.422 -8.719 1 97.06 386 TYR A O 1
ATOM 3094 N N . GLY A 1 387 ? 1.105 17.219 -7.395 1 98.19 387 GLY A N 1
ATOM 3095 C CA . GLY A 1 387 ? 0.02 16.75 -6.551 1 98.19 387 GLY A CA 1
ATOM 3096 C C . GLY A 1 387 ? -0.699 17.859 -5.816 1 98.19 387 GLY A C 1
ATOM 3097 O O . GLY A 1 387 ? -1.928 17.953 -5.867 1 98.19 387 GLY A O 1
ATOM 3098 N N . TRP A 1 388 ? 0.049 18.719 -5.117 1 98.56 388 TRP A N 1
ATOM 3099 C CA . TRP A 1 388 ? -0.533 19.844 -4.398 1 98.56 388 TRP A CA 1
ATOM 3100 C C . TRP A 1 388 ? -1.277 20.781 -5.355 1 98.56 388 TRP A C 1
ATOM 3102 O O . TRP A 1 388 ? -2.371 21.25 -5.043 1 98.56 388 TRP A O 1
ATOM 3112 N N . SER A 1 389 ? -0.669 21.047 -6.531 1 98.56 389 SER A N 1
ATOM 3113 C CA . SER A 1 389 ? -1.299 21.906 -7.527 1 98.56 389 SER A CA 1
ATOM 3114 C C . SER A 1 389 ? -2.629 21.328 -7.996 1 98.56 389 SER A C 1
ATOM 3116 O O . SER A 1 389 ? -3.641 22.031 -8.031 1 98.56 389 SER A O 1
ATOM 3118 N N . LEU A 1 390 ? -2.582 20.062 -8.336 1 98.56 390 LEU A N 1
ATOM 3119 C CA . LEU A 1 390 ? -3.795 19.406 -8.812 1 98.56 390 LEU A CA 1
ATOM 3120 C C . LEU A 1 390 ? -4.875 19.406 -7.738 1 98.56 390 LEU A C 1
ATOM 3122 O O . LEU A 1 390 ? -6.062 19.531 -8.039 1 98.56 390 LEU A O 1
ATOM 3126 N N . MET A 1 391 ? -4.512 19.266 -6.492 1 98.69 391 MET A N 1
ATOM 3127 C CA . MET A 1 391 ? -5.477 19.25 -5.398 1 98.69 391 MET A CA 1
ATOM 3128 C C . MET A 1 391 ? -6.211 20.594 -5.309 1 98.69 391 MET A C 1
ATOM 3130 O O . MET A 1 391 ? -7.434 20.625 -5.16 1 98.69 391 MET A O 1
ATOM 3134 N N . LEU A 1 392 ? -5.484 21.719 -5.398 1 98.81 392 LEU A N 1
ATOM 3135 C CA . LEU A 1 392 ? -6.117 23.016 -5.348 1 98.81 392 LEU A CA 1
ATOM 3136 C C . LEU A 1 392 ? -7.059 23.219 -6.531 1 98.81 392 LEU A C 1
ATOM 3138 O O . LEU A 1 392 ? -8.133 23.812 -6.387 1 98.81 392 LEU A O 1
ATOM 3142 N N . VAL A 1 393 ? -6.641 22.672 -7.715 1 98.56 393 VAL A N 1
ATOM 3143 C CA . VAL A 1 393 ? -7.484 22.766 -8.898 1 98.56 393 VAL A CA 1
ATOM 3144 C C . VAL A 1 393 ? -8.758 21.953 -8.68 1 98.56 393 VAL A C 1
ATOM 3146 O O . VAL A 1 393 ? -9.859 22.422 -8.977 1 98.56 393 VAL A O 1
ATOM 3149 N N . VAL A 1 394 ? -8.633 20.781 -8.148 1 98.25 394 VAL A N 1
ATOM 3150 C CA . VAL A 1 394 ? -9.758 19.891 -7.941 1 98.25 394 VAL A CA 1
ATOM 3151 C C . VAL A 1 394 ? -10.75 20.516 -6.965 1 98.25 394 VAL A C 1
ATOM 3153 O O . VAL A 1 394 ? -11.953 20.562 -7.238 1 98.25 394 VAL A O 1
ATOM 3156 N N . VAL A 1 395 ? -10.289 21.016 -5.828 1 98.62 395 VAL A N 1
ATOM 3157 C CA . VAL A 1 395 ? -11.164 21.578 -4.812 1 98.62 395 VAL A CA 1
ATOM 3158 C C . VAL A 1 395 ? -11.93 22.766 -5.398 1 98.62 395 VAL A C 1
ATOM 3160 O O . VAL A 1 395 ? -13.148 22.875 -5.238 1 98.62 395 VAL A O 1
ATOM 3163 N N . PHE A 1 396 ? -11.234 23.625 -6.086 1 98.56 396 PHE A N 1
ATOM 3164 C CA . PHE A 1 396 ? -11.875 24.797 -6.668 1 98.56 396 PHE A CA 1
ATOM 3165 C C . PHE A 1 396 ? -12.906 24.391 -7.711 1 98.56 396 PHE A C 1
ATOM 3167 O O . PHE A 1 396 ? -14.023 24.922 -7.715 1 98.56 396 PHE A O 1
ATOM 3174 N N . CYS A 1 397 ? -12.516 23.484 -8.641 1 97.62 397 CYS A N 1
ATOM 3175 C CA . CYS A 1 397 ? -13.414 23.078 -9.719 1 97.62 397 CYS A CA 1
ATOM 3176 C C . CYS A 1 397 ? -14.68 22.438 -9.156 1 97.62 397 CYS A C 1
ATOM 3178 O O . CYS A 1 397 ? -15.789 22.75 -9.609 1 97.62 397 CYS A O 1
ATOM 3180 N N . VAL A 1 398 ? -14.57 21.562 -8.18 1 96.88 398 VAL A N 1
ATOM 3181 C CA . VAL A 1 398 ? -15.734 20.891 -7.602 1 96.88 398 VAL A CA 1
ATOM 3182 C C . VAL A 1 398 ? -16.672 21.922 -6.98 1 96.88 398 VAL A C 1
ATOM 3184 O O . VAL A 1 398 ? -17.875 21.906 -7.227 1 96.88 398 VAL A O 1
ATOM 3187 N N . LEU A 1 399 ? -16.141 22.875 -6.191 1 97.75 399 LEU A N 1
ATOM 3188 C CA . LEU A 1 399 ? -16.953 23.875 -5.527 1 97.75 399 LEU A CA 1
ATOM 3189 C C . LEU A 1 399 ? -17.562 24.844 -6.543 1 97.75 399 LEU A C 1
ATOM 3191 O O . LEU A 1 399 ? -18.719 25.234 -6.414 1 97.75 399 LEU A O 1
ATOM 3195 N N . TYR A 1 400 ? -16.703 25.203 -7.547 1 97 400 TYR A N 1
ATOM 3196 C CA . TYR A 1 400 ? -17.172 26.141 -8.562 1 97 400 TYR A CA 1
ATOM 3197 C C . TYR A 1 400 ? -18.328 25.562 -9.367 1 97 400 TYR A C 1
ATOM 3199 O O . TYR A 1 400 ? -19.312 26.25 -9.648 1 97 400 TYR A O 1
ATOM 3207 N N . PHE A 1 401 ? -18.25 24.312 -9.75 1 95.06 401 PHE A N 1
ATOM 3208 C CA . PHE A 1 401 ? -19.312 23.688 -10.516 1 95.06 401 PHE A CA 1
ATOM 3209 C C . PHE A 1 401 ? -20.562 23.516 -9.664 1 95.06 401 PHE A C 1
ATOM 3211 O O . PHE A 1 401 ? -21.688 23.609 -10.172 1 95.06 401 PHE A O 1
ATOM 3218 N N . ARG A 1 402 ? -20.375 23.234 -8.391 1 95 402 ARG A N 1
ATOM 3219 C CA . ARG A 1 402 ? -21.531 23.219 -7.492 1 95 402 ARG A CA 1
ATOM 3220 C C . ARG A 1 402 ? -22.219 24.562 -7.477 1 95 402 ARG A C 1
ATOM 3222 O O . ARG A 1 402 ? -23.453 24.641 -7.508 1 95 402 ARG A O 1
ATOM 3229 N N . TYR A 1 403 ? -21.422 25.625 -7.391 1 96.38 403 TYR A N 1
ATOM 3230 C CA . TYR A 1 403 ? -21.938 26.984 -7.371 1 96.38 403 TYR A CA 1
ATOM 3231 C C . TYR A 1 403 ? -22.719 27.281 -8.648 1 96.38 403 TYR A C 1
ATOM 3233 O O . TYR A 1 403 ? -23.828 27.828 -8.594 1 96.38 403 TYR A O 1
ATOM 3241 N N . LEU A 1 404 ? -22.125 26.906 -9.781 1 95.31 404 LEU A N 1
ATOM 3242 C CA . LEU A 1 404 ? -22.766 27.172 -11.062 1 95.31 404 LEU A CA 1
ATOM 3243 C C . LEU A 1 404 ? -24.078 26.438 -11.172 1 95.31 404 LEU A C 1
ATOM 3245 O O . LEU A 1 404 ? -25.078 26.984 -11.664 1 95.31 404 LEU A O 1
ATOM 3249 N N . ASP A 1 405 ? -24.156 25.219 -10.727 1 92.81 405 ASP A N 1
ATOM 3250 C CA . ASP A 1 405 ? -25.375 24.422 -10.766 1 92.81 405 ASP A CA 1
ATOM 3251 C C . ASP A 1 405 ? -26.438 25 -9.852 1 92.81 405 ASP A C 1
ATOM 3253 O O . ASP A 1 405 ? -27.609 25.094 -10.227 1 92.81 405 ASP A O 1
ATOM 3257 N N . ALA A 1 406 ? -26.031 25.375 -8.711 1 94.5 406 ALA A N 1
ATOM 3258 C CA . ALA A 1 406 ? -26.969 25.969 -7.766 1 94.5 406 ALA A CA 1
ATOM 3259 C C . ALA A 1 406 ? -27.516 27.297 -8.281 1 94.5 406 ALA A C 1
ATOM 3261 O O . ALA A 1 406 ? -28.688 27.609 -8.094 1 94.5 406 ALA A O 1
ATOM 3262 N N . LYS A 1 407 ? -26.641 28.062 -8.852 1 95.31 407 LYS A N 1
ATOM 3263 C CA . LYS A 1 407 ? -27.031 29.344 -9.43 1 95.31 407 LYS A CA 1
ATOM 3264 C C . LYS A 1 407 ? -28.031 29.141 -10.57 1 95.31 407 LYS A C 1
ATOM 3266 O O . LYS A 1 407 ? -29.047 29.844 -10.656 1 95.31 407 LYS A O 1
ATOM 3271 N N . GLN A 1 408 ? -27.781 28.203 -11.398 1 93.81 408 GLN A N 1
ATOM 3272 C CA . GLN A 1 408 ? -28.656 27.891 -12.516 1 93.81 408 GLN A CA 1
ATOM 3273 C C . GLN A 1 408 ? -30.016 27.422 -12.031 1 93.81 408 GLN A C 1
ATOM 3275 O O . GLN A 1 408 ? -31.047 27.75 -12.625 1 93.81 408 GLN A O 1
ATOM 3280 N N . ASP A 1 409 ? -30.016 26.719 -10.961 1 92.12 409 ASP A N 1
ATOM 3281 C CA . ASP A 1 409 ? -31.25 26.188 -10.398 1 92.12 409 ASP A CA 1
ATOM 3282 C C . ASP A 1 409 ? -31.938 27.203 -9.492 1 92.12 409 ASP A C 1
ATOM 3284 O O . ASP A 1 409 ? -33.031 26.938 -8.969 1 92.12 409 ASP A O 1
ATOM 3288 N N . GLY A 1 410 ? -31.312 28.297 -9.234 1 93.06 410 GLY A N 1
ATOM 3289 C CA . GLY A 1 410 ? -31.891 29.328 -8.375 1 93.06 410 GLY A CA 1
ATOM 3290 C C . GLY A 1 410 ? -31.953 28.906 -6.918 1 93.06 410 GLY A C 1
ATOM 3291 O O . GLY A 1 410 ? -32.906 29.25 -6.211 1 93.06 410 GLY A O 1
ATOM 3292 N N . ARG A 1 411 ? -31.016 28.094 -6.395 1 92.12 411 ARG A N 1
ATOM 3293 C CA . ARG A 1 411 ? -31.078 27.562 -5.035 1 92.12 411 ARG A CA 1
ATOM 3294 C C . ARG A 1 411 ? -29.859 27.969 -4.219 1 92.12 411 ARG A C 1
ATOM 3296 O O . ARG A 1 411 ? -29.406 27.234 -3.352 1 92.12 411 ARG A O 1
ATOM 3303 N N . LEU A 1 412 ? -29.219 29.031 -4.496 1 93.44 412 LEU A N 1
ATOM 3304 C CA . LEU A 1 412 ? -28.016 29.484 -3.791 1 93.44 412 LEU A CA 1
ATOM 3305 C C . LEU A 1 412 ? -28.328 29.766 -2.322 1 93.44 412 LEU A C 1
ATOM 3307 O O . LEU A 1 412 ? -27.453 29.609 -1.463 1 93.44 412 LEU A O 1
ATOM 3311 N N . ASP A 1 413 ? -29.547 30.141 -2.068 1 91.81 413 ASP A N 1
ATOM 3312 C CA . ASP A 1 413 ? -29.953 30.438 -0.7 1 91.81 413 ASP A CA 1
ATOM 3313 C C . ASP A 1 413 ? -29.984 29.188 0.161 1 91.81 413 ASP A C 1
ATOM 3315 O O . ASP A 1 413 ? -29.906 29.266 1.389 1 91.81 413 ASP A O 1
ATOM 3319 N N . GLN A 1 414 ? -30.078 28.047 -0.479 1 90.88 414 GLN A N 1
ATOM 3320 C CA . GLN A 1 414 ? -30.156 26.781 0.239 1 90.88 414 GLN A CA 1
ATOM 3321 C C . GLN A 1 414 ? -28.797 26.094 0.271 1 90.88 414 GLN A C 1
ATOM 3323 O O . GLN A 1 414 ? -28.656 24.984 0.811 1 90.88 414 GLN A O 1
ATOM 3328 N N . GLY A 1 415 ? -27.828 26.75 -0.247 1 93.25 415 GLY A N 1
ATOM 3329 C CA . GLY A 1 415 ? -26.5 26.156 -0.316 1 93.25 415 GLY A CA 1
ATOM 3330 C C . GLY A 1 415 ? -26.141 25.672 -1.708 1 93.25 415 GLY A C 1
ATOM 3331 O O . GLY A 1 415 ? -26.938 25.812 -2.645 1 93.25 415 GLY A O 1
ATOM 3332 N N . ILE A 1 416 ? -24.938 25.031 -1.827 1 94.62 416 ILE A N 1
ATOM 3333 C CA . ILE A 1 416 ? -24.5 24.688 -3.174 1 94.62 416 ILE A CA 1
ATOM 3334 C C . ILE A 1 416 ? -24.281 23.188 -3.275 1 94.62 416 ILE A C 1
ATOM 3336 O O . ILE A 1 416 ? -23.859 22.672 -4.316 1 94.62 416 ILE A O 1
ATOM 3340 N N . ASP A 1 417 ? -24.594 22.438 -2.217 1 93 417 ASP A N 1
ATOM 3341 C CA . ASP A 1 417 ? -24.531 20.984 -2.309 1 93 417 ASP A CA 1
ATOM 3342 C C . ASP A 1 417 ? -25.516 20.453 -3.354 1 93 417 ASP A C 1
ATOM 3344 O O . ASP A 1 417 ? -26.547 21.062 -3.615 1 93 417 ASP A O 1
ATOM 3348 N N . PRO A 1 418 ? -25.172 19.391 -3.957 1 88.5 418 PRO A N 1
ATOM 3349 C CA . PRO A 1 418 ? -26.125 18.812 -4.91 1 88.5 418 PRO A CA 1
ATOM 3350 C C . PRO A 1 418 ? -27.484 18.5 -4.281 1 88.5 418 PRO A C 1
ATOM 3352 O O . PRO A 1 418 ? -27.547 18.094 -3.119 1 88.5 418 PRO A O 1
ATOM 3355 N N . PRO A 1 419 ? -28.5 18.531 -5.059 1 85.75 419 PRO A N 1
ATOM 3356 C CA . PRO A 1 419 ? -29.859 18.391 -4.543 1 85.75 419 PRO A CA 1
ATOM 3357 C C . PRO A 1 419 ? -30.125 17.031 -3.912 1 85.75 419 PRO A C 1
ATOM 3359 O O . PRO A 1 419 ? -30.953 16.906 -3.006 1 85.75 419 PRO A O 1
ATOM 3362 N N . TRP A 1 420 ? -29.469 16.062 -4.43 1 85 420 TRP A N 1
ATOM 3363 C CA . TRP A 1 420 ? -29.719 14.727 -3.895 1 85 420 TRP A CA 1
ATOM 3364 C C . TRP A 1 420 ? -29.359 14.656 -2.412 1 85 420 TRP A C 1
ATOM 3366 O O . TRP A 1 420 ? -29.891 13.812 -1.68 1 85 420 TRP A O 1
ATOM 3376 N N . MET A 1 421 ? -28.562 15.492 -1.885 1 86.38 421 MET A N 1
ATOM 3377 C CA . MET A 1 421 ? -28.141 15.461 -0.487 1 86.38 421 MET A CA 1
ATOM 3378 C C . MET A 1 421 ? -29.25 15.969 0.427 1 86.38 421 MET A C 1
ATOM 3380 O O . MET A 1 421 ? -29.391 15.5 1.561 1 86.38 421 MET A O 1
ATOM 3384 N N . ALA A 1 422 ? -29.969 16.906 0.018 1 74.25 422 ALA A N 1
ATOM 3385 C CA . ALA A 1 422 ? -31.125 17.391 0.771 1 74.25 422 ALA A CA 1
ATOM 3386 C C . ALA A 1 422 ? -32.219 16.328 0.844 1 74.25 422 ALA A C 1
ATOM 3388 O O . ALA A 1 422 ? -32.875 16.188 1.871 1 74.25 422 ALA A O 1
ATOM 3389 N N . ARG A 1 423 ? -32.344 15.586 -0.193 1 63.69 423 ARG A N 1
ATOM 3390 C CA . ARG A 1 423 ? -33.375 14.539 -0.265 1 63.69 423 ARG A CA 1
ATOM 3391 C C . ARG A 1 423 ? -33.031 13.391 0.677 1 63.69 423 ARG A C 1
ATOM 3393 O O . ARG A 1 423 ? -33.938 12.773 1.254 1 63.69 423 ARG A O 1
ATOM 3400 N N . GLU A 1 424 ? -31.797 13.133 0.844 1 62.25 424 GLU A N 1
ATOM 3401 C CA . GLU A 1 424 ? -31.375 12.023 1.694 1 62.25 424 GLU A CA 1
ATOM 3402 C C . GLU A 1 424 ? -31.5 12.383 3.172 1 62.25 424 GLU A C 1
ATOM 3404 O O . GLU A 1 424 ? -31.703 11.5 4.012 1 62.25 424 GLU A O 1
ATOM 3409 N N . ARG A 1 425 ? -31.484 13.609 3.504 1 58.19 425 ARG A N 1
ATOM 3410 C CA . ARG A 1 425 ? -31.609 14.047 4.887 1 58.19 425 ARG A CA 1
ATOM 3411 C C . ARG A 1 425 ? -33.094 14.094 5.309 1 58.19 425 ARG A C 1
ATOM 3413 O O . ARG A 1 425 ? -33.406 13.992 6.496 1 58.19 425 ARG A O 1
ATOM 3420 N N . THR A 1 426 ? -34.188 14.289 4.348 1 51.62 426 THR A N 1
ATOM 3421 C CA . THR A 1 426 ? -35.594 14.336 4.676 1 51.62 426 THR A CA 1
ATOM 3422 C C . THR A 1 426 ? -36.219 12.938 4.648 1 51.62 426 THR A C 1
ATOM 3424 O O . THR A 1 426 ? -36.219 12.273 3.609 1 51.62 426 THR A O 1
ATOM 3427 N N . PRO A 1 427 ? -36.531 12.297 5.73 1 47.47 427 PRO A N 1
ATOM 3428 C CA . PRO A 1 427 ? -37.188 10.992 5.734 1 47.47 427 PRO A CA 1
ATOM 3429 C C . PRO A 1 427 ? -38.406 10.945 4.824 1 47.47 427 PRO A C 1
ATOM 3431 O O . PRO A 1 427 ? -39.094 11.961 4.648 1 47.47 427 PRO A O 1
ATOM 3434 N N . ALA A 1 428 ? -38.594 10.086 3.758 1 44.56 428 ALA A N 1
ATOM 3435 C CA . ALA A 1 428 ? -39.906 9.93 3.117 1 44.56 428 ALA A CA 1
ATOM 3436 C C . ALA A 1 428 ? -41.031 9.984 4.145 1 44.56 428 ALA A C 1
ATOM 3438 O O . ALA A 1 428 ? -40.906 9.414 5.234 1 44.56 428 ALA A O 1
ATOM 3439 N N . PRO A 1 429 ? -42.031 10.891 3.768 1 38.22 429 PRO A N 1
ATOM 3440 C CA . PRO A 1 429 ? -43.156 10.727 4.707 1 38.22 429 PRO A CA 1
ATOM 3441 C C . PRO A 1 429 ? -43.562 9.273 4.902 1 38.22 429 PRO A C 1
ATOM 3443 O O . PRO A 1 429 ? -43.594 8.5 3.939 1 38.22 429 PRO A O 1
ATOM 3446 N N . VAL A 1 430 ? -43.438 8.867 6.121 1 29.67 430 VAL A N 1
ATOM 3447 C CA . VAL A 1 430 ? -44.281 7.703 6.367 1 29.67 430 VAL A CA 1
ATOM 3448 C C . VAL A 1 430 ? -45.75 8.078 6.18 1 29.67 430 VAL A C 1
ATOM 3450 O O . VAL A 1 430 ? -46.188 9.133 6.633 1 29.67 430 VAL A O 1
ATOM 3453 N N . MET B 1 1 ? -9.031 15 -40.125 1 34.97 1 MET B N 1
ATOM 3454 C CA . MET B 1 1 ? -8.141 14.688 -39 1 34.97 1 MET B CA 1
ATOM 3455 C C . MET B 1 1 ? -8.25 15.742 -37.906 1 34.97 1 MET B C 1
ATOM 3457 O O . MET B 1 1 ? -8.164 15.422 -36.719 1 34.97 1 MET B O 1
ATOM 3461 N N . TYR B 1 2 ? -8.469 17.016 -38.281 1 46.09 2 TYR B N 1
ATOM 3462 C CA . TYR B 1 2 ? -8.609 18.141 -37.344 1 46.09 2 TYR B CA 1
ATOM 3463 C C . TYR B 1 2 ? -9.938 18.062 -36.594 1 46.09 2 TYR B C 1
ATOM 3465 O O . TYR B 1 2 ? -10.008 18.344 -35.406 1 46.09 2 TYR B O 1
ATOM 3473 N N . CYS B 1 3 ? -10.922 17.656 -37.219 1 39.62 3 CYS B N 1
ATOM 3474 C CA . CYS B 1 3 ? -12.234 17.609 -36.562 1 39.62 3 CYS B CA 1
ATOM 3475 C C . CYS B 1 3 ? -12.32 16.469 -35.562 1 39.62 3 CYS B C 1
ATOM 3477 O O . CYS B 1 3 ? -12.945 16.609 -34.5 1 39.62 3 CYS B O 1
ATOM 3479 N N . ALA B 1 4 ? -11.719 15.32 -35.844 1 48.91 4 ALA B N 1
ATOM 3480 C CA . ALA B 1 4 ? -11.766 14.18 -34.938 1 48.91 4 ALA B CA 1
ATOM 3481 C C . ALA B 1 4 ? -10.93 14.453 -33.688 1 48.91 4 ALA B C 1
ATOM 3483 O O . ALA B 1 4 ? -11.297 14.031 -32.594 1 48.91 4 ALA B O 1
ATOM 3484 N N . LEU B 1 5 ? -9.914 15.227 -33.812 1 41.66 5 LEU B N 1
ATOM 3485 C CA . LEU B 1 5 ? -9.086 15.609 -32.656 1 41.66 5 LEU B CA 1
ATOM 3486 C C . LEU B 1 5 ? -9.812 16.609 -31.766 1 41.66 5 LEU B C 1
ATOM 3488 O O . LEU B 1 5 ? -9.703 16.547 -30.547 1 41.66 5 LEU B O 1
ATOM 3492 N N . VAL B 1 6 ? -10.602 17.5 -32.5 1 47.31 6 VAL B N 1
ATOM 3493 C CA . VAL B 1 6 ? -11.344 18.484 -31.719 1 47.31 6 VAL B CA 1
ATOM 3494 C C . VAL B 1 6 ? -12.492 17.797 -30.984 1 47.31 6 VAL B C 1
ATOM 3496 O O . VAL B 1 6 ? -12.742 18.078 -29.797 1 47.31 6 VAL B O 1
ATOM 3499 N N . THR B 1 7 ? -13.047 16.844 -31.641 1 47.84 7 THR B N 1
ATOM 3500 C CA . THR B 1 7 ? -14.148 16.109 -31.016 1 47.84 7 THR B CA 1
ATOM 3501 C C . THR B 1 7 ? -13.633 15.203 -29.906 1 47.84 7 THR B C 1
ATOM 3503 O O . THR B 1 7 ? -14.273 15.047 -28.859 1 47.84 7 THR B O 1
ATOM 3506 N N . ALA B 1 8 ? -12.555 14.656 -30.188 1 51.03 8 ALA B N 1
ATOM 3507 C CA . ALA B 1 8 ? -11.945 13.812 -29.156 1 51.03 8 ALA B CA 1
ATOM 3508 C C . ALA B 1 8 ? -11.477 14.656 -27.969 1 51.03 8 ALA B C 1
ATOM 3510 O O . ALA B 1 8 ? -11.641 14.258 -26.812 1 51.03 8 ALA B O 1
ATOM 3511 N N . THR B 1 9 ? -10.875 15.812 -28.266 1 51.09 9 THR B N 1
ATOM 3512 C CA . THR B 1 9 ? -10.492 16.766 -27.219 1 51.09 9 THR B CA 1
ATOM 3513 C C . THR B 1 9 ? -11.719 17.297 -26.5 1 51.09 9 THR B C 1
ATOM 3515 O O . THR B 1 9 ? -11.688 17.5 -25.281 1 51.09 9 THR B O 1
ATOM 3518 N N . ASP B 1 10 ? -12.719 17.516 -27.234 1 56.53 10 ASP B N 1
ATOM 3519 C CA . ASP B 1 10 ? -13.969 17.969 -26.625 1 56.53 10 ASP B CA 1
ATOM 3520 C C . ASP B 1 10 ? -14.578 16.875 -25.75 1 56.53 10 ASP B C 1
ATOM 3522 O O . ASP B 1 10 ? -15.109 17.156 -24.672 1 56.53 10 ASP B O 1
ATOM 3526 N N . SER B 1 11 ? -14.352 15.617 -26.281 1 59.81 11 SER B N 1
ATOM 3527 C CA . SER B 1 11 ? -14.867 14.484 -25.516 1 59.81 11 SER B CA 1
ATOM 3528 C C . SER B 1 11 ? -14.039 14.258 -24.25 1 59.81 11 SER B C 1
ATOM 3530 O O . SER B 1 11 ? -14.602 14.047 -23.172 1 59.81 11 SER B O 1
ATOM 3532 N N . ILE B 1 12 ? -12.773 14.5 -24.391 1 58.56 12 ILE B N 1
ATOM 3533 C CA . ILE B 1 12 ? -11.906 14.359 -23.234 1 58.56 12 ILE B CA 1
ATOM 3534 C C . ILE B 1 12 ? -12.141 15.523 -22.266 1 58.56 12 ILE B C 1
ATOM 3536 O O . ILE B 1 12 ? -12.211 15.328 -21.047 1 58.56 12 ILE B O 1
ATOM 3540 N N . THR B 1 13 ? -12.281 16.688 -22.875 1 60.16 13 THR B N 1
ATOM 3541 C CA . THR B 1 13 ? -12.539 17.859 -22.062 1 60.16 13 THR B CA 1
ATOM 3542 C C . THR B 1 13 ? -13.898 17.75 -21.375 1 60.16 13 THR B C 1
ATOM 3544 O O . THR B 1 13 ? -14.039 18.094 -20.188 1 60.16 13 THR B O 1
ATOM 3547 N N . THR B 1 14 ? -14.836 17.219 -22.172 1 63.47 14 THR B N 1
ATOM 3548 C CA . THR B 1 14 ? -16.172 17.047 -21.578 1 63.47 14 THR B CA 1
ATOM 3549 C C . THR B 1 14 ? -16.141 15.977 -20.5 1 63.47 14 THR B C 1
ATOM 3551 O O . THR B 1 14 ? -16.75 16.141 -19.438 1 63.47 14 THR B O 1
ATOM 3554 N N . LYS B 1 15 ? -15.406 15 -20.75 1 63 15 LYS B N 1
ATOM 3555 C CA . LYS B 1 15 ? -15.32 13.93 -19.766 1 63 15 LYS B CA 1
ATOM 3556 C C . LYS B 1 15 ? -14.586 14.406 -18.516 1 63 15 LYS B C 1
ATOM 3558 O O . LYS B 1 15 ? -14.961 14.055 -17.391 1 63 15 LYS B O 1
ATOM 3563 N N . LEU B 1 16 ? -13.562 15.266 -18.781 1 64.75 16 LEU B N 1
ATOM 3564 C CA . LEU B 1 16 ? -12.82 15.805 -17.641 1 64.75 16 LEU B CA 1
ATOM 3565 C C . LEU B 1 16 ? -13.68 16.781 -16.844 1 64.75 16 LEU B C 1
ATOM 3567 O O . LEU B 1 16 ? -13.641 16.781 -15.609 1 64.75 16 LEU B O 1
ATOM 3571 N N . LEU B 1 17 ? -14.438 17.469 -17.578 1 67.88 17 LEU B N 1
ATOM 3572 C CA . LEU B 1 17 ? -15.312 18.422 -16.906 1 67.88 17 LEU B CA 1
ATOM 3573 C C . LEU B 1 17 ? -16.422 17.703 -16.156 1 67.88 17 LEU B C 1
ATOM 3575 O O . LEU B 1 17 ? -16.844 18.141 -15.078 1 67.88 17 LEU B O 1
ATOM 3579 N N . ASN B 1 18 ? -16.766 16.562 -16.719 1 68.81 18 ASN B N 1
ATOM 3580 C CA . ASN B 1 18 ? -17.812 15.781 -16.078 1 68.81 18 ASN B CA 1
ATOM 3581 C C . ASN B 1 18 ? -17.344 15.164 -14.766 1 68.81 18 ASN B C 1
ATOM 3583 O O . ASN B 1 18 ? -18.156 14.852 -13.898 1 68.81 18 ASN B O 1
ATOM 3587 N N . ALA B 1 19 ? -16.062 15.156 -14.695 1 69.06 19 ALA B N 1
ATOM 3588 C CA . ALA B 1 19 ? -15.516 14.586 -13.469 1 69.06 19 ALA B CA 1
ATOM 3589 C C . ALA B 1 19 ? -15.766 15.508 -12.273 1 69.06 19 ALA B C 1
ATOM 3591 O O . ALA B 1 19 ? -15.789 15.055 -11.125 1 69.06 19 ALA B O 1
ATOM 3592 N N . PHE B 1 20 ? -16.094 16.781 -12.664 1 75.88 20 PHE B N 1
ATOM 3593 C CA . PHE B 1 20 ? -16.203 17.766 -11.594 1 75.88 20 PHE B CA 1
ATOM 3594 C C . PHE B 1 20 ? -17.641 18.203 -11.406 1 75.88 20 PHE B C 1
ATOM 3596 O O . PHE B 1 20 ? -17.969 18.875 -10.43 1 75.88 20 PHE B O 1
ATOM 3603 N N . ARG B 1 21 ? -18.438 17.797 -12.336 1 71.88 21 ARG B N 1
ATOM 3604 C CA . ARG B 1 21 ? -19.828 18.219 -12.242 1 71.88 21 ARG B CA 1
ATOM 3605 C C . ARG B 1 21 ? -20.562 17.453 -11.141 1 71.88 21 ARG B C 1
ATOM 3607 O O . ARG B 1 21 ? -20.312 16.281 -10.914 1 71.88 21 ARG B O 1
ATOM 3614 N N . PRO B 1 22 ? -21.391 18.219 -10.508 1 75.25 22 PRO B N 1
ATOM 3615 C CA . PRO B 1 22 ? -22.156 17.547 -9.453 1 75.25 22 PRO B CA 1
ATOM 3616 C C . PRO B 1 22 ? -23.016 16.391 -9.992 1 75.25 22 PRO B C 1
ATOM 3618 O O . PRO B 1 22 ? -23.562 16.5 -11.094 1 75.25 22 PRO B O 1
ATOM 3621 N N . ARG B 1 23 ? -22.984 15.375 -9.195 1 72.06 23 ARG B N 1
ATOM 3622 C CA . ARG B 1 23 ? -23.766 14.195 -9.578 1 72.06 23 ARG B CA 1
ATOM 3623 C C . ARG B 1 23 ? -25.25 14.414 -9.328 1 72.06 23 ARG B C 1
ATOM 3625 O O . ARG B 1 23 ? -25.641 15.148 -8.414 1 72.06 23 ARG B O 1
ATOM 3632 N N . THR B 1 24 ? -26 13.859 -10.164 1 71.88 24 THR B N 1
ATOM 3633 C CA . THR B 1 24 ? -27.453 13.984 -10.055 1 71.88 24 THR B CA 1
ATOM 3634 C C . THR B 1 24 ? -28 13.078 -8.961 1 71.88 24 THR B C 1
ATOM 3636 O O . THR B 1 24 ? -29.094 13.305 -8.445 1 71.88 24 THR B O 1
ATOM 3639 N N . SER B 1 25 ? -27.203 12.016 -8.625 1 78.5 25 SER B N 1
ATOM 3640 C CA . SER B 1 25 ? -27.578 11.109 -7.539 1 78.5 25 SER B CA 1
ATOM 3641 C C . SER B 1 25 ? -26.375 10.805 -6.652 1 78.5 25 SER B C 1
ATOM 3643 O O . SER B 1 25 ? -25.219 11.023 -7.047 1 78.5 25 SER B O 1
ATOM 3645 N N . ALA B 1 26 ? -26.734 10.398 -5.484 1 81.81 26 ALA B N 1
ATOM 3646 C CA . ALA B 1 26 ? -25.672 10.039 -4.559 1 81.81 26 ALA B CA 1
ATOM 3647 C C . ALA B 1 26 ? -24.797 8.922 -5.133 1 81.81 26 ALA B C 1
ATOM 3649 O O . ALA B 1 26 ? -25.297 7.898 -5.59 1 81.81 26 ALA B O 1
ATOM 3650 N N . PRO B 1 27 ? -23.516 9.258 -5.215 1 85.75 27 PRO B N 1
ATOM 3651 C CA . PRO B 1 27 ? -22.672 8.156 -5.68 1 85.75 27 PRO B CA 1
ATOM 3652 C C . PRO B 1 27 ? -22.672 6.969 -4.723 1 85.75 27 PRO B C 1
ATOM 3654 O O . PRO B 1 27 ? -22.734 7.148 -3.504 1 85.75 27 PRO B O 1
ATOM 3657 N N . SER B 1 28 ? -22.766 5.812 -5.344 1 89.06 28 SER B N 1
ATOM 3658 C CA . SER B 1 28 ? -22.672 4.609 -4.52 1 89.06 28 SER B CA 1
ATOM 3659 C C . SER B 1 28 ? -21.281 4.477 -3.893 1 89.06 28 SER B C 1
ATOM 3661 O O . SER B 1 28 ? -20.328 5.102 -4.355 1 89.06 28 SER B O 1
ATOM 3663 N N . THR B 1 29 ? -21.172 3.838 -2.805 1 89.56 29 THR B N 1
ATOM 3664 C CA . THR B 1 29 ? -19.891 3.547 -2.178 1 89.56 29 THR B CA 1
ATOM 3665 C C . THR B 1 29 ? -18.922 2.902 -3.178 1 89.56 29 THR B C 1
ATOM 3667 O O . THR B 1 29 ? -17.734 3.201 -3.18 1 89.56 29 THR B O 1
ATOM 3670 N N . ALA B 1 30 ? -19.484 2.109 -4.07 1 92.25 30 ALA B N 1
ATOM 3671 C CA . ALA B 1 30 ? -18.672 1.439 -5.09 1 92.25 30 ALA B CA 1
ATOM 3672 C C . ALA B 1 30 ? -18.062 2.449 -6.059 1 92.25 30 ALA B C 1
ATOM 3674 O O . ALA B 1 30 ? -16.906 2.318 -6.449 1 92.25 30 ALA B O 1
ATOM 3675 N N . THR B 1 31 ? -18.844 3.406 -6.457 1 92.69 31 THR B N 1
ATOM 3676 C CA . THR B 1 31 ? -18.375 4.434 -7.375 1 92.69 31 THR B CA 1
ATOM 3677 C C . THR B 1 31 ? -17.25 5.25 -6.738 1 92.69 31 THR B C 1
ATOM 3679 O O . THR B 1 31 ? -16.234 5.539 -7.387 1 92.69 31 THR B O 1
ATOM 3682 N N . VAL B 1 32 ? -17.406 5.586 -5.512 1 93.75 32 VAL B N 1
ATOM 3683 C CA . VAL B 1 32 ? -16.406 6.359 -4.793 1 93.75 32 VAL B CA 1
ATOM 3684 C C . VAL B 1 32 ? -15.117 5.543 -4.672 1 93.75 32 VAL B C 1
ATOM 3686 O O . VAL B 1 32 ? -14.031 6.043 -4.953 1 93.75 32 VAL B O 1
ATOM 3689 N N . LEU B 1 33 ? -15.266 4.289 -4.324 1 95.12 33 LEU B N 1
ATOM 3690 C CA . LEU B 1 33 ? -14.102 3.43 -4.145 1 95.12 33 LEU B CA 1
ATOM 3691 C C . LEU B 1 33 ? -13.352 3.246 -5.465 1 95.12 33 LEU B C 1
ATOM 3693 O O . LEU B 1 33 ? -12.125 3.201 -5.484 1 95.12 33 LEU B O 1
ATOM 3697 N N . ARG B 1 34 ? -14.031 3.137 -6.531 1 96.25 34 ARG B N 1
ATOM 3698 C CA . ARG B 1 34 ? -13.391 3.021 -7.836 1 96.25 34 ARG B CA 1
ATOM 3699 C C . ARG B 1 34 ? -12.617 4.289 -8.18 1 96.25 34 ARG B C 1
ATOM 3701 O O . ARG B 1 34 ? -11.516 4.223 -8.727 1 96.25 34 ARG B O 1
ATOM 3708 N N . SER B 1 35 ? -13.227 5.445 -7.852 1 94.81 35 SER B N 1
ATOM 3709 C CA . SER B 1 35 ? -12.562 6.719 -8.102 1 94.81 35 SER B CA 1
ATOM 3710 C C . SER B 1 35 ? -11.273 6.836 -7.285 1 94.81 35 SER B C 1
ATOM 3712 O O . SER B 1 35 ? -10.312 7.477 -7.723 1 94.81 35 SER B O 1
ATOM 3714 N N . VAL B 1 36 ? -11.266 6.203 -6.152 1 96.25 36 VAL B N 1
ATOM 3715 C CA . VAL B 1 36 ? -10.117 6.23 -5.258 1 96.25 36 VAL B CA 1
ATOM 3716 C C . VAL B 1 36 ? -9.055 5.25 -5.75 1 96.25 36 VAL B C 1
ATOM 3718 O O . VAL B 1 36 ? -7.879 5.598 -5.844 1 96.25 36 VAL B O 1
ATOM 3721 N N . LEU B 1 37 ? -9.477 4.055 -6.195 1 97.69 37 LEU B N 1
ATOM 3722 C CA . LEU B 1 37 ? -8.562 2.934 -6.363 1 97.69 37 LEU B CA 1
ATOM 3723 C C . LEU B 1 37 ? -7.957 2.934 -7.762 1 97.69 37 LEU B C 1
ATOM 3725 O O . LEU B 1 37 ? -6.797 2.561 -7.941 1 97.69 37 LEU B O 1
ATOM 3729 N N . TRP B 1 38 ? -8.648 3.387 -8.773 1 97.5 38 TRP B N 1
ATOM 3730 C CA . TRP B 1 38 ? -8.188 3.242 -10.148 1 97.5 38 TRP B CA 1
ATOM 3731 C C . TRP B 1 38 ? -6.92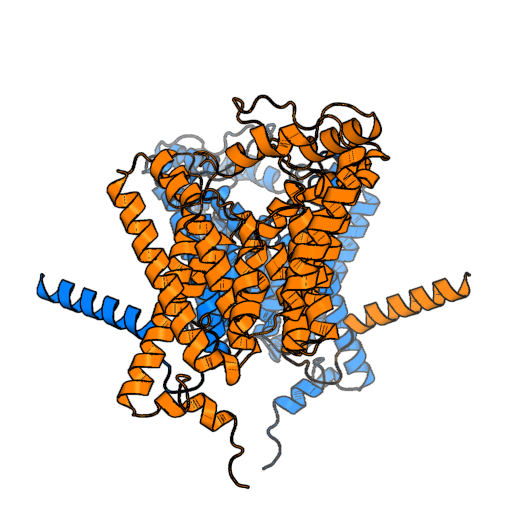2 4.066 -10.391 1 97.5 38 TRP B C 1
ATOM 3733 O O . TRP B 1 38 ? -5.945 3.57 -10.953 1 97.5 38 TRP B O 1
ATOM 3743 N N . PRO B 1 39 ? -6.887 5.344 -9.953 1 97.44 39 PRO B N 1
ATOM 3744 C CA . PRO B 1 39 ? -5.648 6.09 -10.18 1 97.44 39 PRO B CA 1
ATOM 3745 C C . PRO B 1 39 ? -4.445 5.465 -9.484 1 97.44 39 PRO B C 1
ATOM 3747 O O . PRO B 1 39 ? -3.35 5.418 -10.055 1 97.44 39 PRO B O 1
ATOM 3750 N N . ILE B 1 40 ? -4.652 4.984 -8.289 1 97.44 40 ILE B N 1
ATOM 3751 C CA . ILE B 1 40 ? -3.566 4.375 -7.527 1 97.44 40 ILE B CA 1
ATOM 3752 C C . ILE B 1 40 ? -3.129 3.08 -8.203 1 97.44 40 ILE B C 1
ATOM 3754 O O . ILE B 1 40 ? -1.932 2.811 -8.328 1 97.44 40 ILE B O 1
ATOM 3758 N N . ALA B 1 41 ? -4.109 2.275 -8.648 1 98.12 41 ALA B N 1
ATOM 3759 C CA . ALA B 1 41 ? -3.818 1.014 -9.328 1 98.12 41 ALA B CA 1
ATOM 3760 C C . ALA B 1 41 ? -3.049 1.252 -10.625 1 98.12 41 ALA B C 1
ATOM 3762 O O . ALA B 1 41 ? -2.025 0.609 -10.875 1 98.12 41 ALA B O 1
ATOM 3763 N N . ILE B 1 42 ? -3.512 2.191 -11.43 1 97.75 42 ILE B N 1
ATOM 3764 C CA . ILE B 1 42 ? -2.906 2.475 -12.727 1 97.75 42 ILE B CA 1
ATOM 3765 C C . ILE B 1 42 ? -1.479 2.979 -12.531 1 97.75 42 ILE B C 1
ATOM 3767 O O . ILE B 1 42 ? -0.553 2.518 -13.203 1 97.75 42 ILE B O 1
ATOM 3771 N N . LEU B 1 43 ? -1.282 3.865 -11.586 1 97.75 43 LEU B N 1
ATOM 3772 C CA . LEU B 1 43 ? 0.049 4.414 -11.352 1 97.75 43 LEU B CA 1
ATOM 3773 C C . LEU B 1 43 ? 0.978 3.363 -10.758 1 97.75 43 LEU B C 1
ATOM 3775 O O . LEU B 1 43 ? 2.182 3.373 -11.016 1 97.75 43 LEU B O 1
ATOM 3779 N N . SER B 1 44 ? 0.422 2.436 -9.977 1 97.25 44 SER B N 1
ATOM 3780 C CA . SER B 1 44 ? 1.229 1.337 -9.453 1 97.25 44 SER B CA 1
ATOM 3781 C C . SER B 1 44 ? 1.715 0.427 -10.578 1 97.25 44 SER B C 1
ATOM 3783 O O . SER B 1 44 ? 2.861 -0.025 -10.562 1 97.25 44 SER B O 1
ATOM 3785 N N . VAL B 1 45 ? 0.815 0.138 -11.523 1 97.75 45 VAL B N 1
ATOM 3786 C CA . VAL B 1 45 ? 1.197 -0.68 -12.672 1 97.75 45 VAL B CA 1
ATOM 3787 C C . VAL B 1 45 ? 2.328 0.001 -13.438 1 97.75 45 VAL B C 1
ATOM 3789 O O . VAL B 1 45 ? 3.332 -0.633 -13.766 1 97.75 45 VAL B O 1
ATOM 3792 N N . ILE B 1 46 ? 2.189 1.291 -13.672 1 96.75 46 ILE B N 1
ATOM 3793 C CA . ILE B 1 46 ? 3.186 2.051 -14.414 1 96.75 46 ILE B CA 1
ATOM 3794 C C . ILE B 1 46 ? 4.5 2.09 -13.641 1 96.75 46 ILE B C 1
ATOM 3796 O O . ILE B 1 46 ? 5.57 1.876 -14.203 1 96.75 46 ILE B O 1
ATOM 3800 N N . HIS B 1 47 ? 4.445 2.338 -12.359 1 96.69 47 HIS B N 1
ATOM 3801 C CA . HIS B 1 47 ? 5.637 2.438 -11.523 1 96.69 47 HIS B CA 1
ATOM 3802 C C . HIS B 1 47 ? 6.41 1.122 -11.516 1 96.69 47 HIS B C 1
ATOM 3804 O O . HIS B 1 47 ? 7.629 1.11 -11.703 1 96.69 47 HIS B O 1
ATOM 3810 N N . ARG B 1 48 ? 5.715 0.014 -11.32 1 96.5 48 ARG B N 1
ATOM 3811 C CA . ARG B 1 48 ? 6.395 -1.273 -11.211 1 96.5 48 ARG B CA 1
ATOM 3812 C C . ARG B 1 48 ? 6.934 -1.722 -12.57 1 96.5 48 ARG B C 1
ATOM 3814 O O . ARG B 1 48 ? 7.965 -2.395 -12.641 1 96.5 48 ARG B O 1
ATOM 3821 N N . SER B 1 49 ? 6.207 -1.454 -13.578 1 94.56 49 SER B N 1
ATOM 3822 C CA . SER B 1 49 ? 6.574 -1.956 -14.898 1 94.56 49 SER B CA 1
ATOM 3823 C C . SER B 1 49 ? 7.629 -1.071 -15.555 1 94.56 49 SER B C 1
ATOM 3825 O O . SER B 1 49 ? 8.594 -1.573 -16.141 1 94.56 49 SER B O 1
ATOM 3827 N N . TYR B 1 50 ? 7.445 0.241 -15.438 1 91.81 50 TYR B N 1
ATOM 3828 C CA . TYR B 1 50 ? 8.305 1.157 -16.172 1 91.81 50 TYR B CA 1
ATOM 3829 C C . TYR B 1 50 ? 9.477 1.612 -15.312 1 91.81 50 TYR B C 1
ATOM 3831 O O . TYR B 1 50 ? 10.625 1.648 -15.781 1 91.81 50 TYR B O 1
ATOM 3839 N N . VAL B 1 51 ? 9.242 1.938 -14.086 1 92.75 51 VAL B N 1
ATOM 3840 C CA . VAL B 1 51 ? 10.305 2.488 -13.25 1 92.75 51 VAL B CA 1
ATOM 3841 C C . VAL B 1 51 ? 11.148 1.353 -12.664 1 92.75 51 VAL B C 1
ATOM 3843 O O . VAL B 1 51 ? 12.328 1.215 -12.992 1 92.75 51 VAL B O 1
ATOM 3846 N N . LEU B 1 52 ? 10.547 0.502 -11.961 1 90 52 LEU B N 1
ATOM 3847 C CA . LEU B 1 52 ? 11.297 -0.559 -11.305 1 90 52 LEU B CA 1
ATOM 3848 C C . LEU B 1 52 ? 11.766 -1.6 -12.312 1 90 52 LEU B C 1
ATOM 3850 O O . LEU B 1 52 ? 12.883 -2.117 -12.211 1 90 52 LEU B O 1
ATOM 3854 N N . GLY B 1 53 ? 10.914 -1.859 -13.258 1 87.62 53 GLY B N 1
ATOM 3855 C CA . GLY B 1 53 ? 11.281 -2.836 -14.273 1 87.62 53 GLY B CA 1
ATOM 3856 C C . GLY B 1 53 ? 12.492 -2.428 -15.086 1 87.62 53 GLY B C 1
ATOM 3857 O O . GLY B 1 53 ? 13.391 -3.242 -15.32 1 87.62 53 GLY B O 1
ATOM 3858 N N . THR B 1 54 ? 12.539 -1.184 -15.406 1 86.44 54 THR B N 1
ATOM 3859 C CA . THR B 1 54 ? 13.648 -0.723 -16.234 1 86.44 54 THR B CA 1
ATOM 3860 C C . THR B 1 54 ? 14.898 -0.502 -15.391 1 86.44 54 THR B C 1
ATOM 3862 O O . THR B 1 54 ? 16.016 -0.673 -15.875 1 86.44 54 THR B O 1
ATOM 3865 N N . ASN B 1 55 ? 14.688 -0.062 -14.133 1 88 55 ASN B N 1
ATOM 3866 C CA . ASN B 1 55 ? 15.836 0.104 -13.25 1 88 55 ASN B CA 1
ATOM 3867 C C . ASN B 1 55 ? 16.516 -1.229 -12.961 1 88 55 ASN B C 1
ATOM 3869 O O . ASN B 1 55 ? 17.734 -1.289 -12.828 1 88 55 ASN B O 1
ATOM 3873 N N . GLY B 1 56 ? 15.734 -2.268 -12.836 1 81.44 56 GLY B N 1
ATOM 3874 C CA . GLY B 1 56 ? 16.281 -3.596 -12.594 1 81.44 56 GLY B CA 1
ATOM 3875 C C . GLY B 1 56 ? 16.828 -3.77 -11.195 1 81.44 56 GLY B C 1
ATOM 3876 O O . GLY B 1 56 ? 16.453 -3.041 -10.273 1 81.44 56 GLY B O 1
ATOM 3877 N N . TYR B 1 57 ? 17.562 -4.859 -10.992 1 76.38 57 TYR B N 1
ATOM 3878 C CA . TYR B 1 57 ? 18.188 -5.23 -9.727 1 76.38 57 TYR B CA 1
ATOM 3879 C C . TYR B 1 57 ? 19.422 -6.078 -9.961 1 76.38 57 TYR B C 1
ATOM 3881 O O . TYR B 1 57 ? 19.766 -6.391 -11.102 1 76.38 57 TYR B O 1
ATOM 3889 N N . ILE B 1 58 ? 19.984 -6.352 -8.883 1 68.75 58 ILE B N 1
ATOM 3890 C CA . ILE B 1 58 ? 21.172 -7.203 -8.922 1 68.75 58 ILE B CA 1
ATOM 3891 C C . ILE B 1 58 ? 20.781 -8.609 -9.383 1 68.75 58 ILE B C 1
ATOM 3893 O O . ILE B 1 58 ? 21.5 -9.242 -10.141 1 68.75 58 ILE B O 1
ATOM 3897 N N . THR B 1 59 ? 19.703 -9.023 -8.906 1 76.06 59 THR B N 1
ATOM 3898 C CA . THR B 1 59 ? 19.188 -10.305 -9.375 1 76.06 59 THR B CA 1
ATOM 3899 C C . THR B 1 59 ? 18.641 -10.18 -10.805 1 76.06 59 THR B C 1
ATOM 3901 O O . THR B 1 59 ? 17.828 -9.305 -11.086 1 76.06 59 THR B O 1
ATOM 3904 N N . ASP B 1 60 ? 19.156 -11 -11.664 1 81.38 60 ASP B N 1
ATOM 3905 C CA . ASP B 1 60 ? 18.812 -10.953 -13.086 1 81.38 60 ASP B CA 1
ATOM 3906 C C . ASP B 1 60 ? 18.422 -12.336 -13.602 1 81.38 60 ASP B C 1
ATOM 3908 O O . ASP B 1 60 ? 19.281 -13.109 -14.023 1 81.38 60 ASP B O 1
ATOM 3912 N N . ASP B 1 61 ? 17.172 -12.508 -13.695 1 85.19 61 ASP B N 1
ATOM 3913 C CA . ASP B 1 61 ? 16.672 -13.797 -14.164 1 85.19 61 ASP B CA 1
ATOM 3914 C C . ASP B 1 61 ? 16.625 -13.852 -15.688 1 85.19 61 ASP B C 1
ATOM 3916 O O . ASP B 1 61 ? 16.531 -14.938 -16.266 1 85.19 61 ASP B O 1
ATOM 3920 N N . PHE B 1 62 ? 16.719 -12.734 -16.281 1 90 62 PHE B N 1
ATOM 3921 C CA . PHE B 1 62 ? 16.594 -12.695 -17.734 1 90 62 PHE B CA 1
ATOM 3922 C C . PHE B 1 62 ? 17.953 -12.883 -18.391 1 90 62 PHE B C 1
ATOM 3924 O O . PHE B 1 62 ? 18.031 -13.375 -19.531 1 90 62 PHE B O 1
ATOM 3931 N N . GLY B 1 63 ? 19.016 -12.547 -17.734 1 88.81 63 GLY B N 1
ATOM 3932 C CA . GLY B 1 63 ? 20.344 -12.703 -18.281 1 88.81 63 GLY B CA 1
ATOM 3933 C C . GLY B 1 63 ? 20.625 -14.109 -18.797 1 88.81 63 GLY B C 1
ATOM 3934 O O . GLY B 1 63 ? 20.969 -14.289 -19.969 1 88.81 63 GLY B O 1
ATOM 3935 N N . PRO B 1 64 ? 20.469 -15.047 -17.953 1 89.62 64 PRO B N 1
ATOM 3936 C CA . PRO B 1 64 ? 20.672 -16.422 -18.391 1 89.62 64 PRO B CA 1
ATOM 3937 C C . PRO B 1 64 ? 19.734 -16.828 -19.531 1 89.62 64 PRO B C 1
ATOM 3939 O O . PRO B 1 64 ? 20.141 -17.578 -20.422 1 89.62 64 PRO B O 1
ATOM 3942 N N . VAL B 1 65 ? 18.578 -16.359 -19.484 1 91.88 65 VAL B N 1
ATOM 3943 C CA . VAL B 1 65 ? 17.609 -16.672 -20.531 1 91.88 65 VAL B CA 1
ATOM 3944 C C . VAL B 1 65 ? 18.078 -16.078 -21.859 1 91.88 65 VAL B C 1
ATOM 3946 O O . VAL B 1 65 ? 18.047 -16.75 -22.891 1 91.88 65 VAL B O 1
ATOM 3949 N N . TYR B 1 66 ? 18.469 -14.859 -21.812 1 93.88 66 TYR B N 1
ATOM 3950 C CA . TYR B 1 66 ? 18.906 -14.195 -23.031 1 93.88 66 TYR B CA 1
ATOM 3951 C C . TYR B 1 66 ? 20.141 -14.875 -23.609 1 93.88 66 TYR B C 1
ATOM 3953 O O . TYR B 1 66 ? 20.234 -15.078 -24.828 1 93.88 66 TYR B O 1
ATOM 3961 N N . ARG B 1 67 ? 21.062 -15.219 -22.797 1 92.44 67 ARG B N 1
ATOM 3962 C CA . ARG B 1 67 ? 22.266 -15.922 -23.25 1 92.44 67 ARG B CA 1
ATOM 3963 C C . ARG B 1 67 ? 21.891 -17.25 -23.891 1 92.44 67 ARG B C 1
ATOM 3965 O O . ARG B 1 67 ? 22.469 -17.641 -24.906 1 92.44 67 ARG B O 1
ATOM 3972 N N . ALA B 1 68 ? 21 -17.906 -23.297 1 92.44 68 ALA B N 1
ATOM 3973 C CA . ALA B 1 68 ? 20.578 -19.203 -23.812 1 92.44 68 ALA B CA 1
ATOM 3974 C C . ALA B 1 68 ? 19.938 -19.078 -25.188 1 92.44 68 ALA B C 1
ATOM 3976 O O . ALA B 1 68 ? 20.203 -19.891 -26.078 1 92.44 68 ALA B O 1
ATOM 3977 N N . VAL B 1 69 ? 19.125 -18.078 -25.375 1 93.81 69 VAL B N 1
ATOM 3978 C CA . VAL B 1 69 ? 18.422 -17.969 -26.641 1 93.81 69 VAL B CA 1
ATOM 3979 C C . VAL B 1 69 ? 19.391 -17.453 -27.719 1 93.81 69 VAL B C 1
ATOM 3981 O O . VAL B 1 69 ? 19.234 -17.797 -28.891 1 93.81 69 VAL B O 1
ATOM 3984 N N . ILE B 1 70 ? 20.359 -16.688 -27.344 1 94.44 70 ILE B N 1
ATOM 3985 C CA . ILE B 1 70 ? 21.406 -16.281 -28.281 1 94.44 70 ILE B CA 1
ATOM 3986 C C . ILE B 1 70 ? 22.219 -17.484 -28.703 1 94.44 70 ILE B C 1
ATOM 3988 O O . ILE B 1 70 ? 22.5 -17.672 -29.891 1 94.44 70 ILE B O 1
ATOM 3992 N N . ASN B 1 71 ? 22.578 -18.266 -27.75 1 92.88 71 ASN B N 1
ATOM 3993 C CA . ASN B 1 71 ? 23.312 -19.484 -28.062 1 92.88 71 ASN B CA 1
ATOM 3994 C C . ASN B 1 71 ? 22.484 -20.422 -28.953 1 92.88 71 ASN B C 1
ATOM 3996 O O . ASN B 1 71 ? 23.031 -21.078 -29.844 1 92.88 71 ASN B O 1
ATOM 4000 N N . PHE B 1 72 ? 21.297 -20.484 -28.672 1 92.88 72 PHE B N 1
ATOM 4001 C CA . PHE B 1 72 ? 20.375 -21.281 -29.484 1 92.88 72 PHE B CA 1
ATOM 4002 C C . PHE B 1 72 ? 20.391 -20.797 -30.938 1 92.88 72 PHE B C 1
ATOM 4004 O O . PHE B 1 72 ? 20.484 -21.609 -31.859 1 92.88 72 PHE B O 1
ATOM 4011 N N . LYS B 1 73 ? 20.297 -19.562 -31.094 1 92.56 73 LYS B N 1
ATOM 4012 C CA . LYS B 1 73 ? 20.297 -18.938 -32.406 1 92.56 73 LYS B CA 1
ATOM 4013 C C . LYS B 1 73 ? 21.609 -19.219 -33.125 1 92.56 73 LYS B C 1
ATOM 4015 O O . LYS B 1 73 ? 21.625 -19.438 -34.344 1 92.56 73 LYS B O 1
ATOM 4020 N N . LEU B 1 74 ? 22.672 -19.25 -32.375 1 93.38 74 LEU B N 1
ATOM 4021 C CA . LEU B 1 74 ? 24 -19.359 -32.969 1 93.38 74 LEU B CA 1
ATOM 4022 C C . LEU B 1 74 ? 24.438 -20.828 -33.062 1 93.38 74 LEU B C 1
ATOM 4024 O O . LEU B 1 74 ? 25.484 -21.141 -33.594 1 93.38 74 LEU B O 1
ATOM 4028 N N . GLY B 1 75 ? 23.656 -21.688 -32.438 1 90.94 75 GLY B N 1
ATOM 4029 C CA . GLY B 1 75 ? 24 -23.094 -32.469 1 90.94 75 GLY B CA 1
ATOM 4030 C C . GLY B 1 75 ? 25.094 -23.453 -31.484 1 90.94 75 GLY B C 1
ATOM 4031 O O . GLY B 1 75 ? 25.922 -24.344 -31.75 1 90.94 75 GLY B O 1
ATOM 4032 N N . LEU B 1 76 ? 25.141 -22.719 -30.391 1 90.75 76 LEU B N 1
ATOM 4033 C CA . LEU B 1 76 ? 26.141 -22.938 -29.344 1 90.75 76 LEU B CA 1
ATOM 4034 C C . LEU B 1 76 ? 25.531 -23.703 -28.172 1 90.75 76 LEU B C 1
ATOM 4036 O O . LEU B 1 76 ? 24.312 -23.797 -28.047 1 90.75 76 LEU B O 1
ATOM 4040 N N . ASP B 1 77 ? 26.422 -24.172 -27.359 1 88.19 77 ASP B N 1
ATOM 4041 C CA . ASP B 1 77 ? 25.969 -24.938 -26.188 1 88.19 77 ASP B CA 1
ATOM 4042 C C . ASP B 1 77 ? 25.203 -24.047 -25.219 1 88.19 77 ASP B C 1
ATOM 4044 O O . ASP B 1 77 ? 25.641 -22.938 -24.906 1 88.19 77 ASP B O 1
ATOM 4048 N N . ILE B 1 78 ? 24.156 -24.547 -24.734 1 87.31 78 ILE B N 1
ATOM 4049 C CA . ILE B 1 78 ? 23.25 -23.797 -23.844 1 87.31 78 ILE B CA 1
ATOM 4050 C C . ILE B 1 78 ? 23.469 -24.266 -22.406 1 87.31 78 ILE B C 1
ATOM 4052 O O . ILE B 1 78 ? 23.453 -23.438 -21.484 1 87.31 78 ILE B O 1
ATOM 4056 N N . TYR B 1 79 ? 23.672 -25.516 -22.172 1 84.56 79 TYR B N 1
ATOM 4057 C CA . TYR B 1 79 ? 23.719 -26.109 -20.844 1 84.56 79 TYR B CA 1
ATOM 4058 C C . TYR B 1 79 ? 25.156 -26.375 -20.406 1 84.56 79 TYR B C 1
ATOM 4060 O O . TYR B 1 79 ? 25.5 -27.484 -20 1 84.56 79 TYR B O 1
ATOM 4068 N N . ASN B 1 80 ? 26.031 -25.375 -20.547 1 71.25 80 ASN B N 1
ATOM 4069 C CA . ASN B 1 80 ? 27.453 -25.531 -20.25 1 71.25 80 ASN B CA 1
ATOM 4070 C C . ASN B 1 80 ? 27.828 -24.859 -18.938 1 71.25 80 ASN B C 1
ATOM 4072 O O . ASN B 1 80 ? 29.016 -24.688 -18.641 1 71.25 80 ASN B O 1
ATOM 4076 N N . GLU B 1 81 ? 26.891 -24.578 -18.234 1 65.62 81 GLU B N 1
ATOM 4077 C CA . GLU B 1 81 ? 27.219 -23.781 -17.047 1 65.62 81 GLU B CA 1
ATOM 4078 C C . GLU B 1 81 ? 27.828 -24.656 -15.953 1 65.62 81 GLU B C 1
ATOM 4080 O O . GLU B 1 81 ? 27.531 -25.859 -15.875 1 65.62 81 GLU B O 1
ATOM 4085 N N . GLN B 1 82 ? 28.922 -24.016 -15.336 1 59 82 GLN B N 1
ATOM 4086 C CA . GLN B 1 82 ? 29.484 -24.625 -14.141 1 59 82 GLN B CA 1
ATOM 4087 C C . GLN B 1 82 ? 28.625 -24.328 -12.914 1 59 82 GLN B C 1
ATOM 4089 O O . GLN B 1 82 ? 28.547 -23.172 -12.469 1 59 82 GLN B O 1
ATOM 4094 N N . PHE B 1 83 ? 28.016 -25.234 -12.391 1 56.62 83 PHE B N 1
ATOM 4095 C CA . PHE B 1 83 ? 26.969 -25.109 -11.367 1 56.62 83 PHE B CA 1
ATOM 4096 C C . PHE B 1 83 ? 27.594 -24.859 -10 1 56.62 83 PHE B C 1
ATOM 4098 O O . PHE B 1 83 ? 26.875 -24.703 -9.008 1 56.62 83 PHE B O 1
ATOM 4105 N N . ASP B 1 84 ? 28.844 -24.625 -10 1 53.19 84 ASP B N 1
ATOM 4106 C CA . ASP B 1 84 ? 29.5 -24.391 -8.719 1 53.19 84 ASP B CA 1
ATOM 4107 C C . ASP B 1 84 ? 29.438 -22.922 -8.336 1 53.19 84 ASP B C 1
ATOM 4109 O O . ASP B 1 84 ? 29.797 -22.547 -7.223 1 53.19 84 ASP B O 1
ATOM 4113 N N . HIS B 1 85 ? 28.891 -22.078 -9.211 1 54.44 85 HIS B N 1
ATOM 4114 C CA . HIS B 1 85 ? 28.812 -20.656 -8.891 1 54.44 85 HIS B CA 1
ATOM 4115 C C . HIS B 1 85 ? 27.391 -20.25 -8.516 1 54.44 85 HIS B C 1
ATOM 4117 O O . HIS B 1 85 ? 26.438 -20.906 -8.906 1 54.44 85 HIS B O 1
ATOM 4123 N N . VAL B 1 86 ? 27.266 -19.219 -7.676 1 56.88 86 VAL B N 1
ATOM 4124 C CA . VAL B 1 86 ? 26.016 -18.719 -7.109 1 56.88 86 VAL B CA 1
ATOM 4125 C C . VAL B 1 86 ? 25.266 -17.906 -8.156 1 56.88 86 VAL B C 1
ATOM 4127 O O . VAL B 1 86 ? 24.094 -17.547 -7.949 1 56.88 86 VAL B O 1
ATOM 4130 N N . ASP B 1 87 ? 25.844 -17.844 -9.305 1 59.53 87 ASP B N 1
ATOM 4131 C CA . ASP B 1 87 ? 25.203 -17.047 -10.352 1 59.53 87 ASP B CA 1
ATOM 4132 C C . ASP B 1 87 ? 23.969 -17.766 -10.898 1 59.53 87 ASP B C 1
ATOM 4134 O O . ASP B 1 87 ? 23.906 -19 -10.898 1 59.53 87 ASP B O 1
ATOM 4138 N N . PRO B 1 88 ? 23 -17 -11.297 1 64.75 88 PRO B N 1
ATOM 4139 C CA . PRO B 1 88 ? 21.797 -17.625 -11.852 1 64.75 88 PRO B CA 1
ATOM 4140 C C . PRO B 1 88 ? 22.078 -18.469 -13.094 1 64.75 88 PRO B C 1
ATOM 4142 O O . PRO B 1 88 ? 22.875 -18.062 -13.945 1 64.75 88 PRO B O 1
ATOM 4145 N N . HIS B 1 89 ? 21.641 -19.688 -12.992 1 76.19 89 HIS B N 1
ATOM 4146 C CA . HIS B 1 89 ? 21.844 -20.641 -14.078 1 76.19 89 HIS B CA 1
ATOM 4147 C C . HIS B 1 89 ? 20.578 -20.797 -14.922 1 76.19 89 HIS B C 1
ATOM 4149 O O . HIS B 1 89 ? 19.469 -20.594 -14.422 1 76.19 89 HIS B O 1
ATOM 4155 N N . TYR B 1 90 ? 20.844 -21.016 -16.156 1 84.94 90 TYR B N 1
ATOM 4156 C CA . TYR B 1 90 ? 19.719 -21.297 -17.047 1 84.94 90 TYR B CA 1
ATOM 4157 C C . TYR B 1 90 ? 19.172 -22.703 -16.812 1 84.94 90 TYR B C 1
ATOM 4159 O O . TYR B 1 90 ? 19.906 -23.688 -16.969 1 84.94 90 TYR B O 1
ATOM 4167 N N . LEU B 1 91 ? 17.844 -22.781 -16.531 1 82.44 91 LEU B N 1
ATOM 4168 C CA . LEU B 1 91 ? 17.312 -24.062 -16.047 1 82.44 91 LEU B CA 1
ATOM 4169 C C . LEU B 1 91 ? 16.141 -24.516 -16.906 1 82.44 91 LEU B C 1
ATOM 4171 O O . LEU B 1 91 ? 15.531 -25.562 -16.641 1 82.44 91 LEU B O 1
ATOM 4175 N N . TYR B 1 92 ? 15.828 -23.812 -17.969 1 90.44 92 TYR B N 1
ATOM 4176 C CA . TYR B 1 92 ? 14.648 -24.188 -18.75 1 90.44 92 TYR B CA 1
ATOM 4177 C C . TYR B 1 92 ? 14.969 -25.328 -19.719 1 90.44 92 TYR B C 1
ATOM 4179 O O . TYR B 1 92 ? 16.078 -25.406 -20.25 1 90.44 92 TYR B O 1
ATOM 4187 N N . PRO B 1 93 ? 14.008 -26.188 -19.969 1 93.25 93 PRO B N 1
ATOM 4188 C CA . PRO B 1 93 ? 14.211 -27.281 -20.922 1 93.25 93 PRO B CA 1
ATOM 4189 C C . PRO B 1 93 ? 14.336 -26.797 -22.359 1 93.25 93 PRO B C 1
ATOM 4191 O O . PRO B 1 93 ? 14.055 -25.625 -22.641 1 93.25 93 PRO B O 1
ATOM 4194 N N . PRO B 1 94 ? 14.781 -27.781 -23.203 1 94.06 94 PRO B N 1
ATOM 4195 C CA . PRO B 1 94 ? 14.914 -27.391 -24.609 1 94.06 94 PRO B CA 1
ATOM 4196 C C . PRO B 1 94 ? 13.625 -26.828 -25.188 1 94.06 94 PRO B C 1
ATOM 4198 O O . PRO B 1 94 ? 13.664 -25.859 -25.969 1 94.06 94 PRO B O 1
ATOM 4201 N N . GLY B 1 95 ? 12.555 -27.375 -24.859 1 95.19 95 GLY B N 1
ATOM 4202 C CA . GLY B 1 95 ? 11.281 -26.844 -25.328 1 95.19 95 GLY B CA 1
ATOM 4203 C C . GLY B 1 95 ? 11.039 -25.406 -24.891 1 95.19 95 GLY B C 1
ATOM 4204 O O . GLY B 1 95 ? 10.484 -24.609 -25.641 1 95.19 95 GLY B O 1
ATOM 4205 N N . GLY B 1 96 ? 11.375 -25.094 -23.641 1 95.25 96 GLY B N 1
ATOM 4206 C CA . GLY B 1 96 ? 11.281 -23.734 -23.156 1 95.25 96 GLY B CA 1
ATOM 4207 C C . GLY B 1 96 ? 12.18 -22.766 -23.906 1 95.25 96 GLY B C 1
ATOM 4208 O O . GLY B 1 96 ? 11.789 -21.625 -24.172 1 95.25 96 GLY B O 1
ATOM 4209 N N . THR B 1 97 ? 13.359 -23.219 -24.188 1 93.88 97 THR B N 1
ATOM 4210 C CA . THR B 1 97 ? 14.297 -22.406 -24.969 1 93.88 97 THR B CA 1
ATOM 4211 C C . THR B 1 97 ? 13.727 -22.109 -26.359 1 93.88 97 THR B C 1
ATOM 4213 O O . THR B 1 97 ? 13.844 -20.984 -26.844 1 93.88 97 THR B O 1
ATOM 4216 N N . LEU B 1 98 ? 13.141 -23.141 -26.906 1 94.56 98 LEU B N 1
ATOM 4217 C CA . LEU B 1 98 ? 12.523 -22.953 -28.203 1 94.56 98 LEU B CA 1
ATOM 4218 C C . LEU B 1 98 ? 11.406 -21.922 -28.141 1 94.56 98 LEU B C 1
ATOM 4220 O O . LEU B 1 98 ? 11.297 -21.062 -29 1 94.56 98 LEU B O 1
ATOM 4224 N N . LEU B 1 99 ? 10.609 -22.031 -27.156 1 94.75 99 LEU B N 1
ATOM 4225 C CA . LEU B 1 99 ? 9.484 -21.125 -26.969 1 94.75 99 LEU B CA 1
ATOM 4226 C C . LEU B 1 99 ? 9.969 -19.688 -26.812 1 94.75 99 LEU B C 1
ATOM 4228 O O . LEU B 1 99 ? 9.312 -18.75 -27.281 1 94.75 99 LEU B O 1
ATOM 4232 N N . LEU B 1 100 ? 11.102 -19.453 -26.188 1 95.44 100 LEU B N 1
ATOM 4233 C CA . LEU B 1 100 ? 11.609 -18.125 -25.875 1 95.44 100 LEU B CA 1
ATOM 4234 C C . LEU B 1 100 ? 12.617 -17.672 -26.922 1 95.44 100 LEU B C 1
ATOM 4236 O O . LEU B 1 100 ? 13.094 -16.531 -26.875 1 95.44 100 LEU B O 1
ATOM 4240 N N . ALA B 1 101 ? 12.875 -18.422 -27.953 1 94.88 101 ALA B N 1
ATOM 4241 C CA . ALA B 1 101 ? 13.906 -18.188 -28.969 1 94.88 101 ALA B CA 1
ATOM 4242 C C . ALA B 1 101 ? 13.695 -16.859 -29.672 1 94.88 101 ALA B C 1
ATOM 4244 O O . ALA B 1 101 ? 14.656 -16.172 -30.016 1 94.88 101 ALA B O 1
ATOM 4245 N N . PRO B 1 102 ? 12.414 -16.422 -29.875 1 95.38 102 PRO B N 1
ATOM 4246 C CA . PRO B 1 102 ? 12.195 -15.141 -30.578 1 95.38 102 PRO B CA 1
ATOM 4247 C C . PRO B 1 102 ? 12.852 -13.969 -29.859 1 95.38 102 PRO B C 1
ATOM 4249 O O . PRO B 1 102 ? 13.211 -12.969 -30.5 1 95.38 102 PRO B O 1
ATOM 4252 N N . PHE B 1 103 ? 13.102 -14.008 -28.625 1 95.19 103 PHE B N 1
ATOM 4253 C CA . PHE B 1 103 ? 13.703 -12.922 -27.859 1 95.19 103 PHE B CA 1
ATOM 4254 C C . PHE B 1 103 ? 15.188 -12.797 -28.188 1 95.19 103 PHE B C 1
ATOM 4256 O O . PHE B 1 103 ? 15.805 -11.773 -27.891 1 95.19 103 PHE B O 1
ATOM 4263 N N . GLY B 1 104 ? 15.758 -13.812 -28.844 1 94.62 104 GLY B N 1
ATOM 4264 C CA . GLY B 1 104 ? 17.156 -13.789 -29.234 1 94.62 104 GLY B CA 1
ATOM 4265 C C . GLY B 1 104 ? 17.422 -12.977 -30.484 1 94.62 104 GLY B C 1
ATOM 4266 O O . GLY B 1 104 ? 18.562 -12.703 -30.828 1 94.62 104 GLY B O 1
ATOM 4267 N N . TYR B 1 105 ? 16.359 -12.523 -31.062 1 95.88 105 TYR B N 1
ATOM 4268 C CA . TYR B 1 105 ? 16.516 -11.797 -32.312 1 95.88 105 TYR B CA 1
ATOM 4269 C C . TYR B 1 105 ? 16.422 -10.289 -32.094 1 95.88 105 TYR B C 1
ATOM 4271 O O . TYR B 1 105 ? 16.359 -9.516 -33.062 1 95.88 105 TYR B O 1
ATOM 4279 N N . LEU B 1 106 ? 16.391 -9.844 -30.859 1 95 106 LEU B N 1
ATOM 4280 C CA . LEU B 1 106 ? 16.406 -8.438 -30.469 1 95 106 LEU B CA 1
ATOM 4281 C C . LEU B 1 106 ? 17.609 -8.133 -29.594 1 95 106 LEU B C 1
ATOM 4283 O O . LEU B 1 106 ? 18.156 -9.023 -28.922 1 95 106 LEU B O 1
ATOM 4287 N N . PRO B 1 107 ? 18.094 -6.828 -29.656 1 94.88 107 PRO B N 1
ATOM 4288 C CA . PRO B 1 107 ? 19.125 -6.461 -28.688 1 94.88 107 PRO B CA 1
ATOM 4289 C C . PRO B 1 107 ? 18.703 -6.695 -27.25 1 94.88 107 PRO B C 1
ATOM 4291 O O . PRO B 1 107 ? 17.5 -6.684 -26.953 1 94.88 107 PRO B O 1
ATOM 4294 N N . VAL B 1 108 ? 19.625 -6.891 -26.406 1 92.38 108 VAL B N 1
ATOM 4295 C CA . VAL B 1 108 ? 19.406 -7.359 -25.047 1 92.38 108 VAL B CA 1
ATOM 4296 C C . VAL B 1 108 ? 18.438 -6.43 -24.328 1 92.38 108 VAL B C 1
ATOM 4298 O O . VAL B 1 108 ? 17.516 -6.891 -23.656 1 92.38 108 VAL B O 1
ATOM 4301 N N . ASP B 1 109 ? 18.594 -5.113 -24.484 1 90.06 109 ASP B N 1
ATOM 4302 C CA . ASP B 1 109 ? 17.734 -4.168 -23.766 1 90.06 109 ASP B CA 1
ATOM 4303 C C . ASP B 1 109 ? 16.297 -4.223 -24.297 1 90.06 109 ASP B C 1
ATOM 4305 O O . ASP B 1 109 ? 15.352 -4.223 -23.516 1 90.06 109 ASP B O 1
ATOM 4309 N N . ALA B 1 110 ? 16.219 -4.227 -25.531 1 93.31 110 ALA B N 1
ATOM 4310 C CA . ALA B 1 110 ? 14.891 -4.312 -26.141 1 93.31 110 ALA B CA 1
ATOM 4311 C C . ALA B 1 110 ? 14.203 -5.621 -25.766 1 93.31 110 ALA B C 1
ATOM 4313 O O . ALA B 1 110 ? 13 -5.645 -25.5 1 93.31 110 ALA B O 1
ATOM 4314 N N . SER B 1 111 ? 14.961 -6.691 -25.844 1 94.81 111 SER B N 1
ATOM 4315 C CA . SER B 1 111 ? 14.422 -8 -25.484 1 94.81 111 SER B CA 1
ATOM 4316 C C . SER B 1 111 ? 13.922 -8.016 -24.047 1 94.81 111 SER B C 1
ATOM 4318 O O . SER B 1 111 ? 12.844 -8.531 -23.766 1 94.81 111 SER B O 1
ATOM 4320 N N . ARG B 1 112 ? 14.711 -7.438 -23.203 1 93.62 112 ARG B N 1
ATOM 4321 C CA . ARG B 1 112 ? 14.344 -7.371 -21.781 1 93.62 112 ARG B CA 1
ATOM 4322 C C . ARG B 1 112 ? 13.047 -6.586 -21.594 1 93.62 112 ARG B C 1
ATOM 4324 O O . ARG B 1 112 ? 12.164 -7.008 -20.844 1 93.62 112 ARG B O 1
ATOM 4331 N N . TYR B 1 113 ? 12.906 -5.441 -22.234 1 93.25 113 TYR B N 1
ATOM 4332 C CA . TYR B 1 113 ? 11.734 -4.586 -22.094 1 93.25 113 TYR B CA 1
ATOM 4333 C C . TYR B 1 113 ? 10.484 -5.273 -22.625 1 93.25 113 TYR B C 1
ATOM 4335 O O . TYR B 1 113 ? 9.398 -5.152 -22.062 1 93.25 113 TYR B O 1
ATOM 4343 N N . TRP B 1 114 ? 10.672 -5.945 -23.703 1 94.81 114 TRP B N 1
ATOM 4344 C CA . TRP B 1 114 ? 9.539 -6.688 -24.25 1 94.81 114 TRP B CA 1
ATOM 4345 C C . TRP B 1 114 ? 9.141 -7.828 -23.328 1 94.81 114 TRP B C 1
ATOM 4347 O O . TRP B 1 114 ? 7.949 -8.117 -23.172 1 94.81 114 TRP B O 1
ATOM 4357 N N . TYR B 1 115 ? 10.172 -8.5 -22.812 1 95.69 115 TYR B N 1
ATOM 4358 C CA . TYR B 1 115 ? 9.914 -9.578 -21.859 1 95.69 115 TYR B CA 1
ATOM 4359 C C . TYR B 1 115 ? 9.094 -9.07 -20.688 1 95.69 115 TYR B C 1
ATOM 4361 O O . TYR B 1 115 ? 8.117 -9.711 -20.281 1 95.69 115 TYR B O 1
ATOM 4369 N N . ILE B 1 116 ? 9.438 -7.91 -20.141 1 95.94 116 ILE B N 1
ATOM 4370 C CA . ILE B 1 116 ? 8.727 -7.285 -19.031 1 95.94 116 ILE B CA 1
ATOM 4371 C C . ILE B 1 116 ? 7.309 -6.91 -19.469 1 95.94 116 ILE B C 1
ATOM 4373 O O . ILE B 1 116 ? 6.34 -7.18 -18.766 1 95.94 116 ILE B O 1
ATOM 4377 N N . SER B 1 117 ? 7.168 -6.312 -20.672 1 96.75 117 SER B N 1
ATOM 4378 C CA . SER B 1 117 ? 5.871 -5.871 -21.172 1 96.75 117 SER B CA 1
ATOM 4379 C C . SER B 1 117 ? 4.906 -7.043 -21.312 1 96.75 117 SER B C 1
ATOM 4381 O O . SER B 1 117 ? 3.727 -6.926 -20.984 1 96.75 117 SER B O 1
ATOM 4383 N N . PHE B 1 118 ? 5.371 -8.148 -21.797 1 96.81 118 PHE B N 1
ATOM 4384 C CA . PHE B 1 118 ? 4.531 -9.328 -21.969 1 96.81 118 PHE B CA 1
ATOM 4385 C C . PHE B 1 118 ? 4.078 -9.867 -20.609 1 96.81 118 PHE B C 1
ATOM 4387 O O . PHE B 1 118 ? 2.943 -10.328 -20.469 1 96.81 118 PHE B O 1
ATOM 4394 N N . ASN B 1 119 ? 4.984 -9.828 -19.688 1 97.69 119 ASN B N 1
ATOM 4395 C CA . ASN B 1 119 ? 4.605 -10.273 -18.344 1 97.69 119 ASN B CA 1
ATOM 4396 C C . ASN B 1 119 ? 3.541 -9.359 -17.734 1 97.69 119 ASN B C 1
ATOM 4398 O O . ASN B 1 119 ? 2.596 -9.836 -17.109 1 97.69 119 ASN B O 1
ATOM 4402 N N . VAL B 1 120 ? 3.658 -8.07 -17.891 1 98.19 120 VAL B N 1
ATOM 4403 C CA . VAL B 1 120 ? 2.684 -7.117 -17.359 1 98.19 120 VAL B CA 1
ATOM 4404 C C . VAL B 1 120 ? 1.32 -7.367 -18 1 98.19 120 VAL B C 1
ATOM 4406 O O . VAL B 1 120 ? 0.301 -7.414 -17.312 1 98.19 120 VAL B O 1
ATOM 4409 N N . LEU B 1 121 ? 1.323 -7.5 -19.312 1 98.31 121 LEU B N 1
ATOM 4410 C CA . LEU B 1 121 ? 0.084 -7.785 -20.031 1 98.31 121 LEU B CA 1
ATOM 4411 C C . LEU B 1 121 ? -0.538 -9.094 -19.547 1 98.31 121 LEU B C 1
ATOM 4413 O O . LEU B 1 121 ? -1.757 -9.18 -19.375 1 98.31 121 LEU B O 1
ATOM 4417 N N . ALA B 1 122 ? 0.322 -10.055 -19.344 1 98.62 122 ALA B N 1
ATOM 4418 C CA . ALA B 1 122 ? -0.157 -11.344 -18.828 1 98.62 122 ALA B CA 1
ATOM 4419 C C . ALA B 1 122 ? -0.798 -11.18 -17.453 1 98.62 122 ALA B C 1
ATOM 4421 O O . ALA B 1 122 ? -1.856 -11.75 -17.188 1 98.62 122 ALA B O 1
ATOM 4422 N N . PHE B 1 123 ? -0.146 -10.391 -16.562 1 98.62 123 PHE B N 1
ATOM 4423 C CA . PHE B 1 123 ? -0.712 -10.125 -15.242 1 98.62 123 PHE B CA 1
ATOM 4424 C C . PHE B 1 123 ? -2.086 -9.477 -15.367 1 98.62 123 PHE B C 1
ATOM 4426 O O . PHE B 1 123 ? -3.025 -9.867 -14.672 1 98.62 123 PHE B O 1
ATOM 4433 N N . LEU B 1 124 ? -2.225 -8.516 -16.25 1 98.62 124 LEU B N 1
ATOM 4434 C CA . LEU B 1 124 ? -3.467 -7.762 -16.375 1 98.62 124 LEU B CA 1
ATOM 4435 C C . LEU B 1 124 ? -4.566 -8.633 -16.984 1 98.62 124 LEU B C 1
ATOM 4437 O O . LEU B 1 124 ? -5.719 -8.57 -16.547 1 98.62 124 LEU B O 1
ATOM 4441 N N . ILE B 1 125 ? -4.238 -9.445 -17.953 1 98.69 125 ILE B N 1
ATOM 4442 C CA . ILE B 1 125 ? -5.215 -10.352 -18.531 1 98.69 125 ILE B CA 1
ATOM 4443 C C . ILE B 1 125 ? -5.637 -11.398 -17.5 1 98.69 125 ILE B C 1
ATOM 4445 O O . ILE B 1 125 ? -6.82 -11.719 -17.391 1 98.69 125 ILE B O 1
ATOM 4449 N N . ALA B 1 126 ? -4.621 -11.914 -16.797 1 98.75 126 ALA B N 1
ATOM 4450 C CA . ALA B 1 126 ? -4.934 -12.867 -15.734 1 98.75 126 ALA B CA 1
ATOM 4451 C C . ALA B 1 126 ? -5.871 -12.242 -14.703 1 98.75 126 ALA B C 1
ATOM 4453 O O . ALA B 1 126 ? -6.812 -12.891 -14.234 1 98.75 126 ALA B O 1
ATOM 44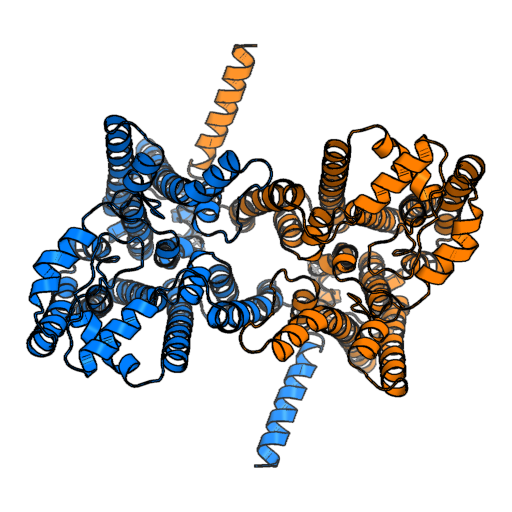54 N N . ALA B 1 127 ? -5.586 -11.008 -14.328 1 98.62 127 ALA B N 1
ATOM 4455 C CA . ALA B 1 127 ? -6.453 -10.305 -13.391 1 98.62 127 ALA B CA 1
ATOM 4456 C C . ALA B 1 127 ? -7.883 -10.211 -13.914 1 98.62 127 ALA B C 1
ATOM 4458 O O . ALA B 1 127 ? -8.836 -10.477 -13.18 1 98.62 127 ALA B O 1
ATOM 4459 N N . TYR B 1 128 ? -8.055 -9.906 -15.156 1 98.44 128 TYR B N 1
ATOM 4460 C CA . TYR B 1 128 ? -9.367 -9.805 -15.773 1 98.44 128 TYR B CA 1
ATOM 4461 C C . TYR B 1 128 ? -10.086 -11.148 -15.758 1 98.44 128 TYR B C 1
ATOM 4463 O O . TYR B 1 128 ? -11.266 -11.227 -15.406 1 98.44 128 TYR B O 1
ATOM 4471 N N . LEU B 1 129 ? -9.406 -12.141 -16.141 1 98.62 129 LEU B N 1
ATOM 4472 C CA . LEU B 1 129 ? -10.008 -13.461 -16.188 1 98.62 129 LEU B CA 1
ATOM 4473 C C . LEU B 1 129 ? -10.375 -13.945 -14.797 1 98.62 129 LEU B C 1
ATOM 4475 O O . LEU B 1 129 ? -11.375 -14.648 -14.617 1 98.62 129 LEU B O 1
ATOM 4479 N N . MET B 1 130 ? -9.547 -13.641 -13.828 1 98.44 130 MET B N 1
ATOM 4480 C CA . MET B 1 130 ? -9.867 -13.984 -12.445 1 98.44 130 MET B CA 1
ATOM 4481 C C . MET B 1 130 ? -11.141 -13.289 -12 1 98.44 130 MET B C 1
ATOM 4483 O O . MET B 1 130 ? -11.969 -13.891 -11.305 1 98.44 130 MET B O 1
ATOM 4487 N N . LEU B 1 131 ? -11.281 -11.992 -12.359 1 98.25 131 LEU B N 1
ATOM 4488 C CA . LEU B 1 131 ? -12.531 -11.305 -12.055 1 98.25 131 LEU B CA 1
ATOM 4489 C C . LEU B 1 131 ? -13.719 -12.078 -12.609 1 98.25 131 LEU B C 1
ATOM 4491 O O . LEU B 1 131 ? -14.727 -12.266 -11.922 1 98.25 131 LEU B O 1
ATOM 4495 N N . ARG B 1 132 ? -13.586 -12.602 -13.766 1 98 132 ARG B N 1
ATOM 4496 C CA . ARG B 1 132 ? -14.688 -13.289 -14.43 1 98 132 ARG B CA 1
ATOM 4497 C C . ARG B 1 132 ? -14.992 -14.617 -13.75 1 98 132 ARG B C 1
ATOM 4499 O O . ARG B 1 132 ? -16.141 -15.047 -13.711 1 98 132 ARG B O 1
ATOM 4506 N N . ILE B 1 133 ? -14 -15.25 -13.273 1 97.94 133 ILE B N 1
ATOM 4507 C CA . ILE B 1 133 ? -14.195 -16.5 -12.547 1 97.94 133 ILE B CA 1
ATOM 4508 C C . ILE B 1 133 ? -15.094 -16.266 -11.336 1 97.94 133 ILE B C 1
ATOM 4510 O O . ILE B 1 133 ? -15.883 -17.125 -10.961 1 97.94 133 ILE B O 1
ATOM 4514 N N . PHE B 1 134 ? -15.023 -15.109 -10.758 1 97.69 134 PHE B N 1
ATOM 4515 C CA . PHE B 1 134 ? -15.789 -14.805 -9.555 1 97.69 134 PHE B CA 1
ATOM 4516 C C . PHE B 1 134 ? -17 -13.938 -9.883 1 97.69 134 PHE B C 1
ATOM 4518 O O . PHE B 1 134 ? -17.594 -13.32 -9 1 97.69 134 PHE B O 1
ATOM 4525 N N . ASP B 1 135 ? -17.281 -13.734 -11.211 1 97.19 135 ASP B N 1
ATOM 4526 C CA . ASP B 1 135 ? -18.484 -13.078 -11.727 1 97.19 135 ASP B CA 1
ATOM 4527 C C . ASP B 1 135 ? -18.438 -11.57 -11.477 1 97.19 135 ASP B C 1
ATOM 4529 O O . ASP B 1 135 ? -19.453 -10.953 -11.148 1 97.19 135 ASP B O 1
ATOM 4533 N N . TYR B 1 136 ? -17.234 -11.102 -11.461 1 97.12 136 TYR B N 1
ATOM 4534 C CA . TYR B 1 136 ? -17.047 -9.656 -11.414 1 97.12 136 TYR B CA 1
ATOM 4535 C C . TYR B 1 136 ? -16.688 -9.102 -12.781 1 97.12 136 TYR B C 1
ATOM 4537 O O . TYR B 1 136 ? -16.281 -9.844 -13.672 1 97.12 136 TYR B O 1
ATOM 4545 N N . THR B 1 137 ? -16.953 -7.832 -12.922 1 96 137 THR B N 1
ATOM 4546 C CA . THR B 1 137 ? -16.609 -7.129 -14.148 1 96 137 THR B CA 1
ATOM 4547 C C . THR B 1 137 ? -15.617 -6.004 -13.867 1 96 137 THR B C 1
ATOM 4549 O O . THR B 1 137 ? -15.227 -5.789 -12.719 1 96 137 THR B O 1
ATOM 4552 N N . LEU B 1 138 ? -15.25 -5.312 -14.938 1 94.62 138 LEU B N 1
ATOM 4553 C CA . LEU B 1 138 ? -14.312 -4.203 -14.805 1 94.62 138 LEU B CA 1
ATOM 4554 C C . LEU B 1 138 ? -14.961 -3.016 -14.109 1 94.62 138 LEU B C 1
ATOM 4556 O O . LEU B 1 138 ? -14.266 -2.109 -13.641 1 94.62 138 LEU B O 1
ATOM 4560 N N . SER B 1 139 ? -16.234 -3.012 -13.992 1 93.69 139 SER B N 1
ATOM 4561 C CA . SER B 1 139 ? -16.969 -1.903 -13.375 1 93.69 139 SER B CA 1
ATOM 4562 C C . SER B 1 139 ? -17.109 -2.107 -11.875 1 93.69 139 SER B C 1
ATOM 4564 O O . SER B 1 139 ? -17.578 -1.219 -11.164 1 93.69 139 SER B O 1
ATOM 4566 N N . SER B 1 140 ? -16.672 -3.279 -11.484 1 96.19 140 SER B N 1
ATOM 4567 C CA . SER B 1 140 ? -16.75 -3.559 -10.055 1 96.19 140 SER B CA 1
ATOM 4568 C C . SER B 1 140 ? -15.562 -2.971 -9.305 1 96.19 140 SER B C 1
ATOM 4570 O O . SER B 1 140 ? -14.531 -2.668 -9.906 1 96.19 140 SER B O 1
ATOM 4572 N N . VAL B 1 141 ? -15.742 -2.789 -8 1 96.12 141 VAL B N 1
ATOM 4573 C CA . VAL B 1 141 ? -14.664 -2.322 -7.129 1 96.12 141 VAL B CA 1
ATOM 4574 C C . VAL B 1 141 ? -13.547 -3.359 -7.09 1 96.12 141 VAL B C 1
ATOM 4576 O O . VAL B 1 141 ? -12.375 -3.016 -6.879 1 96.12 141 VAL B O 1
ATOM 4579 N N . ALA B 1 142 ? -13.891 -4.578 -7.383 1 96.88 142 ALA B N 1
ATOM 4580 C CA . ALA B 1 142 ? -12.922 -5.676 -7.34 1 96.88 142 ALA B CA 1
ATOM 4581 C C . ALA B 1 142 ? -11.844 -5.5 -8.406 1 96.88 142 ALA B C 1
ATOM 4583 O O . ALA B 1 142 ? -10.719 -5.969 -8.234 1 96.88 142 ALA B O 1
ATOM 4584 N N . ALA B 1 143 ? -12.195 -4.816 -9.453 1 97.69 143 ALA B N 1
ATOM 4585 C CA . ALA B 1 143 ? -11.258 -4.68 -10.57 1 97.69 143 ALA B CA 1
ATOM 4586 C C . ALA B 1 143 ? -10.039 -3.857 -10.164 1 97.69 143 ALA B C 1
ATOM 4588 O O . ALA B 1 143 ? -8.914 -4.363 -10.164 1 97.69 143 ALA B O 1
ATOM 4589 N N . PRO B 1 144 ? -10.242 -2.557 -9.727 1 97.88 144 PRO B N 1
ATOM 4590 C CA . PRO B 1 144 ? -9.062 -1.797 -9.305 1 97.88 144 PRO B CA 1
ATOM 4591 C C . PRO B 1 144 ? -8.43 -2.346 -8.023 1 97.88 144 PRO B C 1
ATOM 4593 O O . PRO B 1 144 ? -7.215 -2.256 -7.84 1 97.88 144 PRO B O 1
ATOM 4596 N N . ALA B 1 145 ? -9.203 -2.945 -7.156 1 97.5 145 ALA B N 1
ATOM 4597 C CA . ALA B 1 145 ? -8.672 -3.516 -5.918 1 97.5 145 ALA B CA 1
ATOM 4598 C C . ALA B 1 145 ? -7.715 -4.668 -6.211 1 97.5 145 ALA B C 1
ATOM 4600 O O . ALA B 1 145 ? -6.645 -4.77 -5.605 1 97.5 145 ALA B O 1
ATOM 4601 N N . LEU B 1 146 ? -8.094 -5.539 -7.125 1 98.19 146 LEU B N 1
ATOM 4602 C CA . LEU B 1 146 ? -7.273 -6.688 -7.488 1 98.19 146 LEU B CA 1
ATOM 4603 C C . LEU B 1 146 ? -5.973 -6.242 -8.148 1 98.19 146 LEU B C 1
ATOM 4605 O O . LEU B 1 146 ? -4.895 -6.723 -7.797 1 98.19 146 LEU B O 1
ATOM 4609 N N . VAL B 1 147 ? -6.094 -5.324 -9.094 1 98.31 147 VAL B N 1
ATOM 4610 C CA . VAL B 1 147 ? -4.914 -4.836 -9.797 1 98.31 147 VAL B CA 1
ATOM 4611 C C . VAL B 1 147 ? -3.957 -4.176 -8.805 1 98.31 147 VAL B C 1
ATOM 4613 O O . VAL B 1 147 ? -2.752 -4.43 -8.828 1 98.31 147 VAL B O 1
ATOM 4616 N N . LEU B 1 148 ? -4.516 -3.354 -7.961 1 97.69 148 LEU B N 1
ATOM 4617 C CA . LEU B 1 148 ? -3.691 -2.68 -6.965 1 97.69 148 LEU B CA 1
ATOM 4618 C C . LEU B 1 148 ? -3.039 -3.689 -6.023 1 97.69 148 LEU B C 1
ATOM 4620 O O . LEU B 1 148 ? -1.847 -3.592 -5.73 1 97.69 148 LEU B O 1
ATOM 4624 N N . ALA B 1 149 ? -3.816 -4.641 -5.543 1 96.94 149 ALA B N 1
ATOM 4625 C CA . ALA B 1 149 ? -3.291 -5.66 -4.641 1 96.94 149 ALA B CA 1
ATOM 4626 C C . ALA B 1 149 ? -2.146 -6.434 -5.289 1 96.94 149 ALA B C 1
ATOM 4628 O O . ALA B 1 149 ? -1.119 -6.684 -4.656 1 96.94 149 ALA B O 1
ATOM 4629 N N . MET B 1 150 ? -2.303 -6.758 -6.5 1 98 150 MET B N 1
ATOM 4630 C CA . MET B 1 150 ? -1.287 -7.535 -7.203 1 98 150 MET B CA 1
ATOM 4631 C C . MET B 1 150 ? -0.004 -6.73 -7.375 1 98 150 MET B C 1
ATOM 4633 O O . MET B 1 150 ? 1.083 -7.207 -7.047 1 98 150 MET B O 1
ATOM 4637 N N . PHE B 1 151 ? -0.139 -5.5 -7.77 1 97.69 151 PHE B N 1
ATOM 4638 C CA . PHE B 1 151 ? 1.037 -4.727 -8.148 1 97.69 151 PHE B CA 1
ATOM 4639 C C . PHE B 1 151 ? 1.66 -4.051 -6.938 1 97.69 151 PHE B C 1
ATOM 4641 O O . PHE B 1 151 ? 2.703 -3.402 -7.047 1 97.69 151 PHE B O 1
ATOM 4648 N N . CYS B 1 152 ? 1.086 -4.266 -5.781 1 94.88 152 CYS B N 1
ATOM 4649 C CA . CYS B 1 152 ? 1.679 -3.768 -4.547 1 94.88 152 CYS B CA 1
ATOM 4650 C C . CYS B 1 152 ? 2.32 -4.902 -3.756 1 94.88 152 CYS B C 1
ATOM 4652 O O . CYS B 1 152 ? 2.668 -4.73 -2.586 1 94.88 152 CYS B O 1
ATOM 4654 N N . THR B 1 153 ? 2.521 -5.984 -4.34 1 96 153 THR B N 1
ATOM 4655 C CA . THR B 1 153 ? 3.133 -7.137 -3.682 1 96 153 THR B CA 1
ATOM 4656 C C . THR B 1 153 ? 4.59 -7.289 -4.105 1 96 153 THR B C 1
ATOM 4658 O O . THR B 1 153 ? 4.984 -6.828 -5.18 1 96 153 THR B O 1
ATOM 4661 N N . GLU B 1 154 ? 5.289 -7.934 -3.203 1 94.62 154 GLU B N 1
ATOM 4662 C CA . GLU B 1 154 ? 6.676 -8.258 -3.523 1 94.62 154 GLU B CA 1
ATOM 4663 C C . GLU B 1 154 ? 6.754 -9.258 -4.68 1 94.62 154 GLU B C 1
ATOM 4665 O O . GLU B 1 154 ? 7.668 -9.188 -5.504 1 94.62 154 GLU B O 1
ATOM 4670 N N . SER B 1 155 ? 5.75 -10.094 -4.781 1 95.06 155 SER B N 1
ATOM 4671 C CA . SER B 1 155 ? 5.781 -11.18 -5.754 1 95.06 155 SER B CA 1
ATOM 4672 C C . SER B 1 155 ? 5.723 -10.648 -7.18 1 95.06 155 SER B C 1
ATOM 4674 O O . SER B 1 155 ? 6.559 -11 -8.016 1 95.06 155 SER B O 1
ATOM 4676 N N . VAL B 1 156 ? 4.785 -9.742 -7.449 1 96.81 156 VAL B N 1
ATOM 4677 C CA . VAL B 1 156 ? 4.656 -9.172 -8.789 1 96.81 156 VAL B CA 1
ATOM 4678 C C . VAL B 1 156 ? 5.828 -8.227 -9.062 1 96.81 156 VAL B C 1
ATOM 46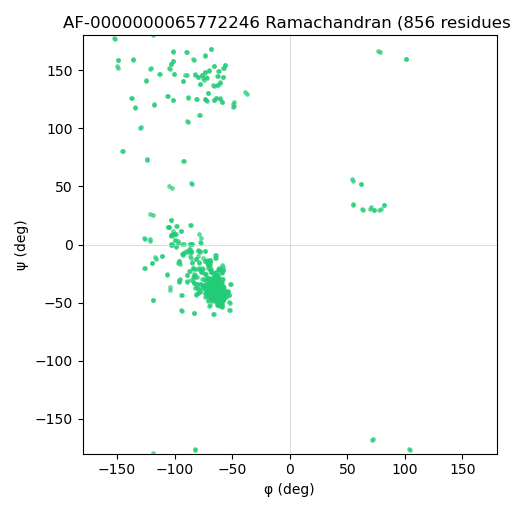80 O O . VAL B 1 156 ? 6.41 -8.25 -10.148 1 96.81 156 VAL B O 1
ATOM 4683 N N . THR B 1 157 ? 6.195 -7.438 -8.102 1 95.25 157 THR B N 1
ATOM 4684 C CA . THR B 1 157 ? 7.281 -6.477 -8.258 1 95.25 157 THR B CA 1
ATOM 4685 C C . THR B 1 157 ? 8.594 -7.188 -8.578 1 95.25 157 THR B C 1
ATOM 4687 O O . THR B 1 157 ? 9.289 -6.832 -9.531 1 95.25 157 THR B O 1
ATOM 4690 N N . ASN B 1 158 ? 8.906 -8.227 -7.816 1 93.81 158 ASN B N 1
ATOM 4691 C CA . ASN B 1 158 ? 10.156 -8.945 -8.031 1 93.81 158 ASN B CA 1
ATOM 4692 C C . ASN B 1 158 ? 10.141 -9.719 -9.352 1 93.81 158 ASN B C 1
ATOM 4694 O O . ASN B 1 158 ? 11.172 -9.867 -10.008 1 93.81 158 ASN B O 1
ATOM 4698 N N . THR B 1 159 ? 8.977 -10.18 -9.688 1 94.94 159 THR B N 1
ATOM 4699 C CA . THR B 1 159 ? 8.859 -10.836 -10.984 1 94.94 159 THR B CA 1
ATOM 4700 C C . THR B 1 159 ? 9.25 -9.883 -12.109 1 94.94 159 THR B C 1
ATOM 4702 O O . THR B 1 159 ? 9.992 -10.258 -13.016 1 94.94 159 THR B O 1
ATOM 4705 N N . LEU B 1 160 ? 8.828 -8.68 -12.023 1 94.56 160 LEU B N 1
ATOM 4706 C CA . LEU B 1 160 ? 9.086 -7.699 -13.07 1 94.56 160 LEU B CA 1
ATOM 4707 C C . LEU B 1 160 ? 10.516 -7.172 -12.977 1 94.56 160 LEU B C 1
ATOM 4709 O O . LEU B 1 160 ? 11.203 -7.039 -13.992 1 94.56 160 LEU B O 1
ATOM 4713 N N . VAL B 1 161 ? 10.961 -6.945 -11.781 1 92.81 161 VAL B N 1
ATOM 4714 C CA . VAL B 1 161 ? 12.273 -6.359 -11.555 1 92.81 161 VAL B CA 1
ATOM 4715 C C . VAL B 1 161 ? 13.359 -7.371 -11.93 1 92.81 161 VAL B C 1
ATOM 4717 O O . VAL B 1 161 ? 14.367 -7.008 -12.539 1 92.81 161 VAL B O 1
ATOM 4720 N N . PHE B 1 162 ? 13.086 -8.648 -11.562 1 91.19 162 PHE B N 1
ATOM 4721 C CA . PHE B 1 162 ? 14.039 -9.695 -11.898 1 91.19 162 PHE B CA 1
ATOM 4722 C C . PHE B 1 162 ? 13.859 -10.148 -13.344 1 91.19 162 PHE B C 1
ATOM 4724 O O . PHE B 1 162 ? 14.719 -10.852 -13.883 1 91.19 162 PHE B O 1
ATOM 4731 N N . THR B 1 163 ? 12.75 -9.719 -13.906 1 92.69 163 THR B N 1
ATOM 4732 C CA . THR B 1 163 ? 12.375 -10.086 -15.266 1 92.69 163 THR B CA 1
ATOM 4733 C C . THR B 1 163 ? 12.18 -11.594 -15.383 1 92.69 163 THR B C 1
ATOM 4735 O O . THR B 1 163 ? 12.758 -12.234 -16.266 1 92.69 163 THR B O 1
ATOM 4738 N N . ASN B 1 164 ? 11.359 -12.094 -14.477 1 93.62 164 ASN B N 1
ATOM 4739 C CA . ASN B 1 164 ? 10.969 -13.492 -14.492 1 93.62 164 ASN B CA 1
ATOM 4740 C C . ASN B 1 164 ? 9.711 -13.711 -15.328 1 93.62 164 ASN B C 1
ATOM 4742 O O . ASN B 1 164 ? 9.023 -12.758 -15.688 1 93.62 164 ASN B O 1
ATOM 4746 N N . ILE B 1 165 ? 9.422 -14.898 -15.648 1 95.31 165 ILE B N 1
ATOM 4747 C CA . ILE B 1 165 ? 8.359 -15.219 -16.594 1 95.31 165 ILE B CA 1
ATOM 4748 C C . ILE B 1 165 ? 7.062 -15.508 -15.844 1 95.31 165 ILE B C 1
ATOM 4750 O O . ILE B 1 165 ? 6.074 -15.93 -16.438 1 95.31 165 ILE B O 1
ATOM 4754 N N . ASN B 1 166 ? 6.922 -15.242 -14.594 1 96.94 166 ASN B N 1
ATOM 4755 C CA . ASN B 1 166 ? 5.836 -15.695 -13.727 1 96.94 166 ASN B CA 1
ATOM 4756 C C . ASN B 1 166 ? 4.512 -15.039 -14.102 1 96.94 166 ASN B C 1
ATOM 4758 O O . ASN B 1 166 ? 3.441 -15.547 -13.758 1 96.94 166 ASN B O 1
ATOM 4762 N N . GLY B 1 167 ? 4.535 -13.859 -14.758 1 97.62 167 GLY B N 1
ATOM 4763 C CA . GLY B 1 167 ? 3.289 -13.312 -15.266 1 97.62 167 GLY B CA 1
ATOM 4764 C C . GLY B 1 167 ? 2.582 -14.227 -16.25 1 97.62 167 GLY B C 1
ATOM 4765 O O . GLY B 1 167 ? 1.377 -14.461 -16.125 1 97.62 167 GLY B O 1
ATOM 4766 N N . CYS B 1 168 ? 3.318 -14.766 -17.125 1 97.69 168 CYS B N 1
ATOM 4767 C CA . CYS B 1 168 ? 2.775 -15.695 -18.109 1 97.69 168 CYS B CA 1
ATOM 4768 C C . CYS B 1 168 ? 2.355 -17 -17.453 1 97.69 168 CYS B C 1
ATOM 4770 O O . CYS B 1 168 ? 1.37 -17.625 -17.859 1 97.69 168 CYS B O 1
ATOM 4772 N N . MET B 1 169 ? 3.154 -17.406 -16.484 1 98.12 169 MET B N 1
ATOM 4773 C CA . MET B 1 169 ? 2.801 -18.625 -15.742 1 98.12 169 MET B CA 1
ATOM 4774 C C . MET B 1 169 ? 1.449 -18.453 -15.055 1 98.12 169 MET B C 1
ATOM 4776 O O . MET B 1 169 ? 0.625 -19.375 -15.07 1 98.12 169 MET B O 1
ATOM 4780 N N . LEU B 1 170 ? 1.246 -17.281 -14.398 1 98.69 170 LEU B N 1
ATOM 4781 C CA . LEU B 1 170 ? -0.026 -17.016 -13.742 1 98.69 170 LEU B CA 1
ATOM 4782 C C . LEU B 1 170 ? -1.176 -17.047 -14.742 1 98.69 170 LEU B C 1
ATOM 4784 O O . LEU B 1 170 ? -2.246 -17.578 -14.453 1 98.69 170 LEU B O 1
ATOM 4788 N N . LEU B 1 171 ? -0.982 -16.406 -15.891 1 98.69 171 LEU B N 1
ATOM 4789 C CA . LEU B 1 171 ? -2.016 -16.406 -16.922 1 98.69 171 LEU B CA 1
ATOM 4790 C C . LEU B 1 171 ? -2.377 -17.844 -17.328 1 98.69 171 LEU B C 1
ATOM 4792 O O . LEU B 1 171 ? -3.559 -18.172 -17.453 1 98.69 171 LEU B O 1
ATOM 4796 N N . GLY B 1 172 ? -1.349 -18.703 -17.547 1 98.69 172 GLY B N 1
ATOM 4797 C CA . GLY B 1 172 ? -1.603 -20.094 -17.828 1 98.69 172 GLY B CA 1
ATOM 4798 C C . GLY B 1 172 ? -2.404 -20.797 -16.75 1 98.69 172 GLY B C 1
ATOM 4799 O O . GLY B 1 172 ? -3.318 -21.562 -17.047 1 98.69 172 GLY B O 1
ATOM 4800 N N . ALA B 1 173 ? -2.055 -20.5 -15.5 1 98.75 173 ALA B N 1
ATOM 4801 C CA . ALA B 1 173 ? -2.77 -21.094 -14.375 1 98.75 173 ALA B CA 1
ATOM 4802 C C . ALA B 1 173 ? -4.23 -20.656 -14.359 1 98.75 173 ALA B C 1
ATOM 4804 O O . ALA B 1 173 ? -5.125 -21.469 -14.125 1 98.75 173 ALA B O 1
ATOM 4805 N N . VAL B 1 174 ? -4.492 -19.375 -14.562 1 98.81 174 VAL B N 1
ATOM 4806 C CA . VAL B 1 174 ? -5.852 -18.844 -14.5 1 98.81 174 VAL B CA 1
ATOM 4807 C C . VAL B 1 174 ? -6.688 -19.422 -15.641 1 98.81 174 VAL B C 1
ATOM 4809 O O . VAL B 1 174 ? -7.852 -19.781 -15.445 1 98.81 174 VAL B O 1
ATOM 4812 N N . LEU B 1 175 ? -6.117 -19.531 -16.812 1 98.81 175 LEU B N 1
ATOM 4813 C CA . LEU B 1 175 ? -6.801 -20.172 -17.938 1 98.81 175 LEU B CA 1
ATOM 4814 C C . LEU B 1 175 ? -7.105 -21.625 -17.641 1 98.81 175 LEU B C 1
ATOM 4816 O O . LEU B 1 175 ? -8.188 -22.125 -17.969 1 98.81 175 LEU B O 1
ATOM 4820 N N . PHE B 1 176 ? -6.137 -22.297 -17.062 1 98.81 176 PHE B N 1
ATOM 4821 C CA . PHE B 1 176 ? -6.305 -23.672 -16.609 1 98.81 176 PHE B CA 1
ATOM 4822 C C . PHE B 1 176 ? -7.531 -23.812 -15.719 1 98.81 176 PHE B C 1
ATOM 4824 O O . PHE B 1 176 ? -8.398 -24.656 -15.961 1 98.81 176 PHE B O 1
ATOM 4831 N N . PHE B 1 177 ? -7.656 -22.938 -14.695 1 98.81 177 PHE B N 1
ATOM 4832 C CA . PHE B 1 177 ? -8.781 -22.984 -13.766 1 98.81 177 PHE B CA 1
ATOM 4833 C C . PHE B 1 177 ? -10.086 -22.688 -14.484 1 98.81 177 PHE B C 1
ATOM 4835 O O . PHE B 1 177 ? -11.102 -23.344 -14.242 1 98.81 177 PHE B O 1
ATOM 4842 N N . ARG B 1 178 ? -10.062 -21.672 -15.336 1 98.38 178 ARG B N 1
ATOM 4843 C CA . ARG B 1 178 ? -11.273 -21.266 -16.047 1 98.38 178 ARG B CA 1
ATOM 4844 C C . ARG B 1 178 ? -11.836 -22.406 -16.875 1 98.38 178 ARG B C 1
ATOM 4846 O O . ARG B 1 178 ? -13.039 -22.688 -16.828 1 98.38 178 ARG B O 1
ATOM 4853 N N . TRP B 1 179 ? -11.016 -23.094 -17.578 1 98.62 179 TRP B N 1
ATOM 4854 C CA . TRP B 1 179 ? -11.477 -24.156 -18.469 1 98.62 179 TRP B CA 1
ATOM 4855 C C . TRP B 1 179 ? -11.812 -25.422 -17.688 1 98.62 179 TRP B C 1
ATOM 4857 O O . TRP B 1 179 ? -12.727 -26.156 -18.062 1 98.62 179 TRP B O 1
ATOM 4867 N N . LEU B 1 180 ? -11.062 -25.672 -16.625 1 98.31 180 LEU B N 1
ATOM 4868 C CA . LEU B 1 180 ? -11.43 -26.797 -15.773 1 98.31 180 LEU B CA 1
ATOM 4869 C C . LEU B 1 180 ? -12.828 -26.625 -15.203 1 98.31 180 LEU B C 1
ATOM 4871 O O . LEU B 1 180 ? -13.594 -27.594 -15.109 1 98.31 180 LEU B O 1
ATOM 4875 N N . LEU B 1 181 ? -13.117 -25.406 -14.781 1 98 181 LEU B N 1
ATOM 4876 C CA . LEU B 1 181 ? -14.422 -25.109 -14.203 1 98 181 LEU B CA 1
ATOM 4877 C C . LEU B 1 181 ? -15.516 -25.219 -15.258 1 98 181 LEU B C 1
ATOM 4879 O O . LEU B 1 181 ? -16.641 -25.625 -14.945 1 98 181 LEU B O 1
ATOM 4883 N N . LYS B 1 182 ? -15.234 -24.781 -16.453 1 96.94 182 LYS B N 1
ATOM 4884 C CA . LYS B 1 182 ? -16.203 -24.906 -17.531 1 96.94 182 LYS B CA 1
ATOM 4885 C C . LYS B 1 182 ? -16.578 -26.375 -17.766 1 96.94 182 LYS B C 1
ATOM 4887 O O . LYS B 1 182 ? -17.75 -26.688 -18 1 96.94 182 LYS B O 1
ATOM 4892 N N . GLY B 1 183 ? -15.578 -27.266 -17.781 1 94.38 183 GLY B N 1
ATOM 4893 C CA . GLY B 1 183 ? -15.828 -28.688 -17.953 1 94.38 183 GLY B CA 1
ATOM 4894 C C . GLY B 1 183 ? -16.141 -29.062 -19.391 1 94.38 183 GLY B C 1
ATOM 4895 O O . GLY B 1 183 ? -16.391 -28.203 -20.234 1 94.38 183 GLY B O 1
ATOM 4896 N N . GLY B 1 184 ? -16.094 -30.359 -19.656 1 96.38 184 GLY B N 1
ATOM 4897 C CA . GLY B 1 184 ? -16.266 -30.859 -21 1 96.38 184 GLY B CA 1
ATOM 4898 C C . GLY B 1 184 ? -14.953 -31.219 -21.672 1 96.38 184 GLY B C 1
ATOM 4899 O O . GLY B 1 184 ? -13.891 -30.719 -21.297 1 96.38 184 GLY B O 1
ATOM 4900 N N . ARG B 1 185 ? -15.086 -32 -22.641 1 97.25 185 ARG B N 1
ATOM 4901 C CA . ARG B 1 185 ? -13.906 -32.562 -23.312 1 97.25 185 ARG B CA 1
ATOM 4902 C C . ARG B 1 185 ? -13.031 -31.453 -23.891 1 97.25 185 ARG B C 1
ATOM 4904 O O . ARG B 1 185 ? -11.828 -31.406 -23.641 1 97.25 185 ARG B O 1
ATOM 4911 N N . ASN B 1 186 ? -13.633 -30.594 -24.672 1 98.19 186 ASN B N 1
ATOM 4912 C CA . ASN B 1 186 ? -12.875 -29.516 -25.312 1 98.19 186 ASN B CA 1
ATOM 4913 C C . ASN B 1 186 ? -12.242 -28.578 -24.281 1 98.19 186 ASN B C 1
ATOM 4915 O O . ASN B 1 186 ? -11.086 -28.188 -24.422 1 98.19 186 ASN B O 1
ATOM 4919 N N . ALA B 1 187 ? -12.969 -28.234 -23.281 1 98.44 187 ALA B N 1
ATOM 4920 C CA . ALA B 1 187 ? -12.469 -27.359 -22.234 1 98.44 187 ALA B CA 1
ATOM 4921 C C . ALA B 1 187 ? -11.328 -28.016 -21.453 1 98.44 187 ALA B C 1
ATOM 4923 O O . ALA B 1 187 ? -10.367 -27.359 -21.062 1 98.44 187 ALA B O 1
ATOM 4924 N N . GLU B 1 188 ? -11.492 -29.234 -21.219 1 98.44 188 GLU B N 1
ATOM 4925 C CA . GLU B 1 188 ? -10.438 -29.984 -20.516 1 98.44 188 GLU B CA 1
ATOM 4926 C C . GLU B 1 188 ? -9.141 -29.984 -21.312 1 98.44 188 GLU B C 1
ATOM 4928 O O . GLU B 1 188 ? -8.062 -29.812 -20.75 1 98.44 188 GLU B O 1
ATOM 4933 N N . LEU B 1 189 ? -9.281 -30.203 -22.609 1 98.75 189 LEU B N 1
ATOM 4934 C CA . LEU B 1 189 ? -8.102 -30.188 -23.469 1 98.75 189 LEU B CA 1
ATOM 4935 C C . LEU B 1 189 ? -7.441 -28.812 -23.453 1 98.75 189 LEU B C 1
ATOM 4937 O O . LEU B 1 189 ? -6.215 -28.703 -23.453 1 98.75 189 LEU B O 1
ATOM 4941 N N . LEU B 1 190 ? -8.273 -27.797 -23.453 1 98.75 190 LEU B N 1
ATOM 4942 C CA . LEU B 1 190 ? -7.746 -26.438 -23.406 1 98.75 190 LEU B CA 1
ATOM 4943 C C . LEU B 1 190 ? -7.086 -26.141 -22.062 1 98.75 190 LEU B C 1
ATOM 4945 O O . LEU B 1 190 ? -6.07 -25.453 -22 1 98.75 190 LEU B O 1
ATOM 4949 N N . ALA B 1 191 ? -7.73 -26.641 -21 1 98.81 191 ALA B N 1
ATOM 4950 C CA . ALA B 1 191 ? -7.125 -26.5 -19.672 1 98.81 191 ALA B CA 1
ATOM 4951 C C . ALA B 1 191 ? -5.75 -27.156 -19.641 1 98.81 191 ALA B C 1
ATOM 4953 O O . ALA B 1 191 ? -4.793 -26.578 -19.109 1 98.81 191 ALA B O 1
ATOM 4954 N N . GLY B 1 192 ? -5.668 -28.344 -20.203 1 98.81 192 GLY B N 1
ATOM 4955 C CA . GLY B 1 192 ? -4.398 -29.047 -20.266 1 98.81 192 GLY B CA 1
ATOM 4956 C C . GLY B 1 192 ? -3.357 -28.312 -21.094 1 98.81 192 GLY B C 1
ATOM 4957 O O . GLY B 1 192 ? -2.178 -28.297 -20.734 1 98.81 192 GLY B O 1
ATOM 4958 N N . ALA B 1 193 ? -3.805 -27.75 -22.203 1 98.75 193 ALA B N 1
ATOM 4959 C CA . ALA B 1 193 ? -2.885 -27 -23.062 1 98.75 193 ALA B CA 1
ATOM 4960 C C . ALA B 1 193 ? -2.342 -25.781 -22.344 1 98.75 193 ALA B C 1
ATOM 4962 O O . ALA B 1 193 ? -1.165 -25.438 -22.484 1 98.75 193 ALA B O 1
ATOM 4963 N N . ALA B 1 194 ? -3.219 -25.125 -21.594 1 98.62 194 ALA B N 1
ATOM 4964 C CA . ALA B 1 194 ? -2.814 -23.938 -20.859 1 98.62 194 ALA B CA 1
ATOM 4965 C C . ALA B 1 194 ? -1.738 -24.266 -19.828 1 98.62 194 ALA B C 1
ATOM 4967 O O . ALA B 1 194 ? -0.682 -23.625 -19.812 1 98.62 194 ALA B O 1
ATOM 4968 N N . ILE B 1 195 ? -1.977 -25.234 -19 1 98.56 195 ILE B N 1
ATOM 4969 C CA . ILE B 1 195 ? -0.998 -25.594 -17.969 1 98.56 195 ILE B CA 1
ATOM 4970 C C . ILE B 1 195 ? 0.209 -26.266 -18.625 1 98.56 195 ILE B C 1
ATOM 4972 O O . ILE B 1 195 ? 1.341 -26.109 -18.172 1 98.56 195 ILE B O 1
ATOM 4976 N N . GLY B 1 196 ? 0.018 -27.047 -19.703 1 98.56 196 GLY B N 1
ATOM 4977 C CA . GLY B 1 196 ? 1.113 -27.656 -20.453 1 98.56 196 GLY B CA 1
ATOM 4978 C C . GLY B 1 196 ? 2.113 -26.641 -20.969 1 98.56 196 GLY B C 1
ATOM 4979 O O . GLY B 1 196 ? 3.322 -26.891 -20.953 1 98.56 196 GLY B O 1
ATOM 4980 N N . LEU B 1 197 ? 1.591 -25.531 -21.453 1 98.12 197 LEU B N 1
ATOM 4981 C CA . LEU B 1 197 ? 2.467 -24.484 -21.953 1 98.12 197 LEU B CA 1
ATOM 4982 C C . LEU B 1 197 ? 3.355 -23.938 -20.828 1 98.12 197 LEU B C 1
ATOM 4984 O O . LEU B 1 197 ? 4.5 -23.562 -21.078 1 98.12 197 LEU B O 1
ATOM 4988 N N . THR B 1 198 ? 2.826 -23.828 -19.609 1 97.94 198 THR B N 1
ATOM 4989 C CA . THR B 1 198 ? 3.639 -23.391 -18.484 1 97.94 198 THR B CA 1
ATOM 4990 C C . THR B 1 198 ? 4.695 -24.438 -18.141 1 97.94 198 THR B C 1
ATOM 4992 O O . THR B 1 198 ? 5.816 -24.094 -17.766 1 97.94 198 THR B O 1
ATOM 4995 N N . LEU B 1 199 ? 4.359 -25.703 -18.359 1 97.19 199 LEU B N 1
ATOM 4996 C CA . LEU B 1 199 ? 5.266 -26.797 -18.031 1 97.19 199 LEU B CA 1
ATOM 4997 C C . LEU B 1 199 ? 6.383 -26.906 -19.062 1 97.19 199 LEU B C 1
ATOM 4999 O O . LEU B 1 199 ? 7.422 -27.516 -18.797 1 97.19 199 LEU B O 1
ATOM 5003 N N . VAL B 1 200 ? 6.168 -26.359 -20.219 1 96.69 200 VAL B N 1
ATOM 5004 C CA . VAL B 1 200 ? 7.227 -26.281 -21.219 1 96.69 200 VAL B CA 1
ATOM 5005 C C . VAL B 1 200 ? 8.391 -25.453 -20.672 1 96.69 200 VAL B C 1
ATOM 5007 O O . VAL B 1 200 ? 9.555 -25.719 -20.969 1 96.69 200 VAL B O 1
ATOM 5010 N N . VAL B 1 201 ? 8.07 -24.469 -19.844 1 94.38 201 VAL B N 1
ATOM 5011 C CA . VAL B 1 201 ? 9.055 -23.5 -19.375 1 94.38 201 VAL B CA 1
ATOM 5012 C C . VAL B 1 201 ? 9.617 -23.953 -18.031 1 94.38 201 VAL B C 1
ATOM 5014 O O . VAL B 1 201 ? 10.836 -24.047 -17.859 1 94.38 201 VAL B O 1
ATOM 5017 N N . LYS B 1 202 ? 8.766 -24.172 -17.062 1 90.81 202 LYS B N 1
ATOM 5018 C CA . LYS B 1 202 ? 9.219 -24.656 -15.758 1 90.81 202 LYS B CA 1
ATOM 5019 C C . LYS B 1 202 ? 8.141 -25.5 -15.094 1 90.81 202 LYS B C 1
ATOM 5021 O O . LYS B 1 202 ? 6.949 -25.297 -15.312 1 90.81 202 LYS B O 1
ATOM 5026 N N . PRO B 1 203 ? 8.531 -26.375 -14.273 1 92.06 203 PRO B N 1
ATOM 5027 C CA . PRO B 1 203 ? 7.617 -27.375 -13.703 1 92.06 203 PRO B CA 1
ATOM 5028 C C . PRO B 1 203 ? 6.906 -26.875 -12.453 1 92.06 203 PRO B C 1
ATOM 5030 O O . PRO B 1 203 ? 6.293 -27.656 -11.727 1 92.06 203 PRO B O 1
ATOM 5033 N N . SER B 1 204 ? 6.871 -25.625 -12.172 1 92.06 204 SER B N 1
ATOM 5034 C CA . SER B 1 204 ? 6.422 -25.078 -10.898 1 92.06 204 SER B CA 1
ATOM 5035 C C . SER B 1 204 ? 4.926 -25.297 -10.695 1 92.06 204 SER B C 1
ATOM 5037 O O . SER B 1 204 ? 4.449 -25.328 -9.562 1 92.06 204 SER B O 1
ATOM 5039 N N . LEU B 1 205 ? 4.152 -25.469 -11.766 1 97.31 205 LEU B N 1
ATOM 5040 C CA . LEU B 1 205 ? 2.709 -25.609 -11.617 1 97.31 205 LEU B CA 1
ATOM 5041 C C . LEU B 1 205 ? 2.293 -27.078 -11.773 1 97.31 205 LEU B C 1
ATOM 5043 O O . LEU B 1 205 ? 1.101 -27.391 -11.781 1 97.31 205 LEU B O 1
ATOM 5047 N N . ALA B 1 206 ? 3.23 -28 -11.852 1 96.69 206 ALA B N 1
ATOM 5048 C CA . ALA B 1 206 ? 2.969 -29.422 -12.039 1 96.69 206 ALA B CA 1
ATOM 5049 C C . ALA B 1 206 ? 2.078 -29.969 -10.922 1 96.69 206 ALA B C 1
ATOM 5051 O O . ALA B 1 206 ? 1.214 -30.812 -11.164 1 96.69 206 ALA B O 1
ATOM 5052 N N . PRO B 1 207 ? 2.246 -29.469 -9.672 1 97.5 207 PRO B N 1
ATOM 5053 C CA . PRO B 1 207 ? 1.411 -29.984 -8.586 1 97.5 207 PRO B CA 1
ATOM 5054 C C . PRO B 1 207 ? -0.079 -29.75 -8.828 1 97.5 207 PRO B C 1
ATOM 5056 O O . PRO B 1 207 ? -0.915 -30.484 -8.297 1 97.5 207 PRO B O 1
ATOM 5059 N N . LEU B 1 208 ? -0.445 -28.844 -9.609 1 98.62 208 LEU B N 1
ATOM 5060 C CA . LEU B 1 208 ? -1.847 -28.531 -9.859 1 98.62 208 LEU B CA 1
ATOM 5061 C C . LEU B 1 208 ? -2.52 -29.641 -10.648 1 98.62 208 LEU B C 1
ATOM 5063 O O . LEU B 1 208 ? -3.75 -29.719 -10.703 1 98.62 208 LEU B O 1
ATOM 5067 N N . LEU B 1 209 ? -1.774 -30.531 -11.305 1 98.62 209 LEU B N 1
ATOM 5068 C CA . LEU B 1 209 ? -2.334 -31.594 -12.125 1 98.62 209 LEU B CA 1
ATOM 5069 C C . LEU B 1 209 ? -3.033 -32.625 -11.258 1 98.62 209 LEU B C 1
ATOM 5071 O O . LEU B 1 209 ? -3.803 -33.438 -11.773 1 98.62 209 LEU B O 1
ATOM 5075 N N . LEU B 1 210 ? -2.791 -32.562 -9.969 1 98.38 210 LEU B N 1
ATOM 5076 C CA . LEU B 1 210 ? -3.516 -33.438 -9.062 1 98.38 210 LEU B CA 1
ATOM 5077 C C . LEU B 1 210 ? -5.012 -33.156 -9.086 1 98.38 210 LEU B C 1
ATOM 5079 O O . LEU B 1 210 ? -5.832 -34.031 -8.875 1 98.38 210 LEU B O 1
ATOM 5083 N N . LEU B 1 211 ? -5.367 -31.938 -9.414 1 98.5 211 LEU B N 1
ATOM 5084 C CA . LEU B 1 211 ? -6.754 -31.5 -9.336 1 98.5 211 LEU B CA 1
ATOM 5085 C C . LEU B 1 211 ? -7.598 -32.188 -10.414 1 98.5 211 LEU B C 1
ATOM 5087 O O . LEU B 1 211 ? -8.633 -32.781 -10.109 1 98.5 211 LEU B O 1
ATOM 5091 N N . PRO B 1 212 ? -7.223 -32.156 -11.688 1 98.31 212 PRO B N 1
ATOM 5092 C CA . PRO B 1 212 ? -8.023 -32.844 -12.688 1 98.31 212 PRO B CA 1
ATOM 5093 C C . PRO B 1 212 ? -8.031 -34.375 -12.461 1 98.31 212 PRO B C 1
ATOM 5095 O O . PRO B 1 212 ? -9.008 -35.031 -12.812 1 98.31 212 PRO B O 1
ATOM 5098 N N . VAL B 1 213 ? -6.965 -34.906 -11.859 1 98.06 213 VAL B N 1
ATOM 5099 C CA . VAL B 1 213 ? -6.945 -36.344 -11.547 1 98.06 213 VAL B CA 1
ATOM 5100 C C . VAL B 1 213 ? -8.031 -36.656 -10.516 1 98.06 213 VAL B C 1
ATOM 5102 O O . VAL B 1 213 ? -8.805 -37.594 -10.688 1 98.06 213 VAL B O 1
ATOM 5105 N N . LEU B 1 214 ? -8.07 -35.812 -9.492 1 97.56 214 LEU B N 1
ATOM 5106 C CA . LEU B 1 214 ? -9.062 -36 -8.438 1 97.56 214 LEU B CA 1
ATOM 5107 C C . LEU B 1 214 ? -10.469 -35.75 -8.953 1 97.56 214 LEU B C 1
ATOM 5109 O O . LEU B 1 214 ? -11.43 -36.375 -8.484 1 97.56 214 LEU B O 1
ATOM 5113 N N . ASN B 1 215 ? -10.602 -34.875 -9.953 1 97.25 215 ASN B N 1
ATOM 5114 C CA . ASN B 1 215 ? -11.898 -34.562 -10.555 1 97.25 215 ASN B CA 1
ATOM 5115 C C . ASN B 1 215 ? -12.25 -35.562 -11.664 1 97.25 215 ASN B C 1
ATOM 5117 O O . ASN B 1 215 ? -13.32 -35.469 -12.266 1 97.25 215 ASN B O 1
ATOM 5121 N N . ARG B 1 216 ? -11.328 -36.438 -12.008 1 96.75 216 ARG B N 1
ATOM 5122 C CA . ARG B 1 216 ? -11.492 -37.406 -13.086 1 96.75 216 ARG B CA 1
ATOM 5123 C C . ARG B 1 216 ? -11.648 -36.719 -14.438 1 96.75 216 ARG B C 1
ATOM 5125 O O . ARG B 1 216 ? -12.461 -37.125 -15.266 1 96.75 216 ARG B O 1
ATOM 5132 N N . GLN B 1 217 ? -11.047 -35.594 -14.539 1 98.06 217 GLN B N 1
ATOM 5133 C CA . GLN B 1 217 ? -10.984 -34.875 -15.805 1 98.06 217 GLN B CA 1
ATOM 5134 C C . GLN B 1 217 ? -9.719 -35.219 -16.578 1 98.06 217 GLN B C 1
ATOM 5136 O O . GLN B 1 217 ? -8.875 -34.375 -16.828 1 98.06 217 GLN B O 1
ATOM 5141 N N . PHE B 1 218 ? -9.68 -36.406 -17.109 1 97.38 218 PHE B N 1
ATOM 5142 C CA . PHE B 1 218 ? -8.461 -37.031 -17.594 1 97.38 218 PHE B CA 1
ATOM 5143 C C . PHE B 1 218 ? -8.055 -36.5 -18.953 1 97.38 218 PHE B C 1
ATOM 5145 O O . PHE B 1 218 ? -6.895 -36.594 -19.359 1 97.38 218 PHE B O 1
ATOM 5152 N N . TYR B 1 219 ? -8.992 -35.875 -19.766 1 98.25 219 TYR B N 1
ATOM 5153 C CA . TYR B 1 219 ? -8.625 -35.281 -21.031 1 98.25 219 TYR B CA 1
ATOM 5154 C C . TYR B 1 219 ? -7.625 -34.125 -20.844 1 98.25 219 TYR B C 1
ATOM 5156 O O . TYR B 1 219 ? -6.824 -33.844 -21.734 1 98.25 219 TYR B O 1
ATOM 5164 N N . THR B 1 220 ? -7.672 -33.5 -19.641 1 98.56 220 THR B N 1
ATOM 5165 C CA . THR B 1 220 ? -6.738 -32.438 -19.297 1 98.56 220 THR B CA 1
ATOM 5166 C C . THR B 1 220 ? -5.301 -32.938 -19.312 1 98.56 220 THR B C 1
ATOM 5168 O O . THR B 1 220 ? -4.391 -32.219 -19.734 1 98.56 220 THR B O 1
ATOM 5171 N N . LEU B 1 221 ? -5.086 -34.156 -18.938 1 98.5 221 LEU B N 1
ATOM 5172 C CA . LEU B 1 221 ? -3.75 -34.75 -18.812 1 98.5 221 LEU B CA 1
ATOM 5173 C C . LEU B 1 221 ? -3.133 -34.969 -20.188 1 98.5 221 LEU B C 1
ATOM 5175 O O . LEU B 1 221 ? -1.909 -34.969 -20.328 1 98.5 221 LEU B O 1
ATOM 5179 N N . ILE B 1 222 ? -3.949 -35.188 -21.188 1 98.44 222 ILE B N 1
ATOM 5180 C CA . ILE B 1 222 ? -3.469 -35.438 -22.547 1 98.44 222 ILE B CA 1
ATOM 5181 C C . ILE B 1 222 ? -2.656 -34.219 -23.031 1 98.44 222 ILE B C 1
ATOM 5183 O O . ILE B 1 222 ? -1.5 -34.375 -23.438 1 98.44 222 ILE B O 1
ATOM 5187 N N . THR B 1 223 ? -3.26 -33.094 -22.938 1 98.56 223 THR B N 1
ATOM 5188 C CA . THR B 1 223 ? -2.576 -31.922 -23.453 1 98.56 223 THR B CA 1
ATOM 5189 C C . THR B 1 223 ? -1.602 -31.359 -22.422 1 98.56 223 THR B C 1
ATOM 5191 O O . THR B 1 223 ? -0.596 -30.75 -22.781 1 98.56 223 THR B O 1
ATOM 5194 N N . ALA B 1 224 ? -1.858 -31.562 -21.141 1 98.62 224 ALA B N 1
ATOM 5195 C CA . ALA B 1 224 ? -0.928 -31.109 -20.109 1 98.62 224 ALA B CA 1
ATOM 5196 C C . ALA B 1 224 ? 0.446 -31.75 -20.297 1 98.62 224 ALA B C 1
ATOM 5198 O O . ALA B 1 224 ? 1.473 -31.109 -20.078 1 98.62 224 ALA B O 1
ATOM 5199 N N . PHE B 1 225 ? 0.511 -33 -20.703 1 98.06 225 PHE B N 1
ATOM 5200 C CA . PHE B 1 225 ? 1.771 -33.719 -20.938 1 98.06 225 PHE B CA 1
ATOM 5201 C C . PHE B 1 225 ? 2.145 -33.656 -22.422 1 98.06 225 PHE B C 1
ATOM 5203 O O . PHE B 1 225 ? 3.328 -33.625 -22.766 1 98.06 225 PHE B O 1
ATOM 5210 N N . GLY B 1 226 ? 1.192 -33.625 -23.25 1 98.31 226 GLY B N 1
ATOM 5211 C CA . GLY B 1 226 ? 1.428 -33.625 -24.688 1 98.31 226 GLY B CA 1
ATOM 5212 C C . GLY B 1 226 ? 2.139 -32.375 -25.156 1 98.31 226 GLY B C 1
ATOM 5213 O O . GLY B 1 226 ? 3.061 -32.438 -25.969 1 98.31 226 GLY B O 1
ATOM 5214 N N . VAL B 1 227 ? 1.697 -31.219 -24.672 1 98.06 227 VAL B N 1
ATOM 5215 C CA . VAL B 1 227 ? 2.234 -29.938 -25.125 1 98.06 227 VAL B CA 1
ATOM 5216 C C . VAL B 1 227 ? 3.723 -29.859 -24.781 1 98.06 227 VAL B C 1
ATOM 5218 O O . VAL B 1 227 ? 4.547 -29.594 -25.656 1 98.06 227 VAL B O 1
ATOM 5221 N N . PRO B 1 228 ? 4.129 -30.094 -23.547 1 97.44 228 PRO B N 1
ATOM 5222 C CA . PRO B 1 228 ? 5.566 -30.078 -23.25 1 97.44 228 PRO B CA 1
ATOM 5223 C C . PRO B 1 228 ? 6.34 -31.109 -24.062 1 97.44 228 PRO B C 1
ATOM 5225 O O . PRO B 1 228 ? 7.469 -30.844 -24.484 1 97.44 228 PRO B O 1
ATOM 5228 N N . LEU B 1 229 ? 5.801 -32.25 -24.266 1 97.06 229 LEU B N 1
ATOM 5229 C CA . LEU B 1 229 ? 6.453 -33.281 -25.047 1 97.06 229 LEU B CA 1
ATOM 5230 C C . LEU B 1 229 ? 6.691 -32.844 -26.484 1 97.06 229 LEU B C 1
ATOM 5232 O O . LEU B 1 229 ? 7.789 -33 -27.016 1 97.06 229 LEU B O 1
ATOM 5236 N N . VAL B 1 230 ? 5.672 -32.312 -27.094 1 97.69 230 VAL B N 1
ATOM 5237 C CA . VAL B 1 230 ? 5.758 -31.844 -28.469 1 97.69 230 VAL B CA 1
ATOM 5238 C C . VAL B 1 230 ? 6.816 -30.75 -28.594 1 97.69 230 VAL B C 1
ATOM 5240 O O . VAL B 1 230 ? 7.641 -30.781 -29.516 1 97.69 230 VAL B O 1
ATOM 5243 N N . PHE B 1 231 ? 6.824 -29.781 -27.688 1 96.94 231 PHE B N 1
ATOM 5244 C CA . PHE B 1 231 ? 7.785 -28.688 -27.734 1 96.94 231 PHE B CA 1
ATOM 5245 C C . PHE B 1 231 ? 9.203 -29.203 -27.531 1 96.94 231 PHE B C 1
ATOM 5247 O O . PHE B 1 231 ? 10.133 -28.75 -28.219 1 96.94 231 PHE B O 1
ATOM 5254 N N . ASN B 1 232 ? 9.391 -30.094 -26.641 1 95.5 232 ASN B N 1
ATOM 5255 C CA . ASN B 1 232 ? 10.727 -30.625 -26.391 1 95.5 232 ASN B CA 1
ATOM 5256 C C . ASN B 1 232 ? 11.211 -31.484 -27.547 1 95.5 232 ASN B C 1
ATOM 5258 O O . ASN B 1 232 ? 12.391 -31.438 -27.906 1 95.5 232 ASN B O 1
ATOM 5262 N N . ILE B 1 233 ? 10.375 -32.281 -28.125 1 96.19 233 ILE B N 1
ATOM 5263 C CA . ILE B 1 233 ? 10.742 -33.094 -29.281 1 96.19 233 ILE B CA 1
ATOM 5264 C C . ILE B 1 233 ? 11.133 -32.188 -30.438 1 96.19 233 ILE B C 1
ATOM 5266 O O . ILE B 1 233 ? 12.109 -32.469 -31.156 1 96.19 233 ILE B O 1
ATOM 5270 N N . ALA B 1 234 ? 10.367 -31.172 -30.578 1 96.06 234 ALA B N 1
ATOM 5271 C CA . ALA B 1 234 ? 10.641 -30.219 -31.656 1 96.06 234 ALA B CA 1
ATOM 5272 C C . ALA B 1 234 ? 11.969 -29.5 -31.438 1 96.06 234 ALA B C 1
ATOM 5274 O O . ALA B 1 234 ? 12.688 -29.188 -32.375 1 96.06 234 ALA B O 1
ATOM 5275 N N . ALA B 1 235 ? 12.273 -29.234 -30.203 1 95.12 235 ALA B N 1
ATOM 5276 C CA . ALA B 1 235 ? 13.469 -28.484 -29.859 1 95.12 235 ALA B CA 1
ATOM 5277 C C . ALA B 1 235 ? 14.703 -29.375 -29.859 1 95.12 235 ALA B C 1
ATOM 5279 O O . ALA B 1 235 ? 15.828 -28.891 -30.047 1 95.12 235 ALA B O 1
ATOM 5280 N N . TRP B 1 236 ? 14.539 -30.609 -29.734 1 93.06 236 TRP B N 1
ATOM 5281 C CA . TRP B 1 236 ? 15.617 -31.562 -29.453 1 93.06 236 TRP B CA 1
ATOM 5282 C C . TRP B 1 236 ? 16.672 -31.516 -30.562 1 93.06 236 TRP B C 1
ATOM 5284 O O . TRP B 1 236 ? 17.859 -31.453 -30.281 1 93.06 236 TRP B O 1
ATOM 5294 N N . PRO B 1 237 ? 16.312 -31.516 -31.859 1 92.69 237 PRO B N 1
ATOM 5295 C CA . PRO B 1 237 ? 17.312 -31.469 -32.938 1 92.69 237 PRO B CA 1
ATOM 5296 C C . PRO B 1 237 ? 17.922 -30.078 -33.125 1 92.69 237 PRO B C 1
ATOM 5298 O O . PRO B 1 237 ? 18.953 -29.938 -33.75 1 92.69 237 PRO B O 1
ATOM 5301 N N . LEU B 1 238 ? 17.297 -29.125 -32.469 1 92.25 238 LEU B N 1
ATOM 5302 C CA . LEU B 1 238 ? 17.734 -27.75 -32.719 1 92.25 238 LEU B CA 1
ATOM 5303 C C . LEU B 1 238 ? 18.719 -27.312 -31.641 1 92.25 238 LEU B C 1
ATOM 5305 O O . LEU B 1 238 ? 19.406 -26.297 -31.797 1 92.25 238 LEU B O 1
ATOM 5309 N N . VAL B 1 239 ? 18.781 -28.016 -30.562 1 90.06 239 VAL B N 1
ATOM 5310 C CA . VAL B 1 239 ? 19.641 -27.672 -29.438 1 90.06 239 VAL B CA 1
ATOM 5311 C C . VAL B 1 239 ? 20.891 -28.531 -29.453 1 90.06 239 VAL B C 1
ATOM 5313 O O . VAL B 1 239 ? 20.797 -29.766 -29.484 1 90.06 239 VAL B O 1
ATOM 5316 N N . PRO B 1 240 ? 22.047 -27.844 -29.453 1 87.44 240 PRO B N 1
ATOM 5317 C CA . PRO B 1 240 ? 23.281 -28.641 -29.359 1 87.44 240 PRO B CA 1
ATOM 5318 C C . PRO B 1 240 ? 23.391 -29.391 -28.047 1 87.44 240 PRO B C 1
ATOM 5320 O O . PRO B 1 240 ? 23.234 -28.797 -26.969 1 87.44 240 PRO B O 1
ATOM 5323 N N . ASP B 1 241 ? 23.594 -30.656 -28.047 1 86.44 241 ASP B N 1
ATOM 5324 C CA . ASP B 1 241 ? 23.781 -31.547 -26.906 1 86.44 241 ASP B CA 1
ATOM 5325 C C . ASP B 1 241 ? 22.625 -31.438 -25.906 1 86.44 241 ASP B C 1
ATOM 5327 O O . ASP B 1 241 ? 22.844 -31.156 -24.734 1 86.44 241 ASP B O 1
ATOM 5331 N N . PRO B 1 242 ? 21.484 -31.609 -26.344 1 87.94 242 PRO B N 1
ATOM 5332 C CA . PRO B 1 242 ? 20.297 -31.453 -25.5 1 87.94 242 PRO B CA 1
ATOM 5333 C C . PRO B 1 242 ? 20.312 -32.375 -24.281 1 87.94 242 PRO B C 1
ATOM 5335 O O . PRO B 1 242 ? 19.641 -32.125 -23.281 1 87.94 242 PRO B O 1
ATOM 5338 N N . MET B 1 243 ? 21.125 -33.438 -24.312 1 89.31 243 MET B N 1
ATOM 5339 C CA . MET B 1 243 ? 21.219 -34.406 -23.219 1 89.31 243 MET B CA 1
ATOM 5340 C C . MET B 1 243 ? 21.875 -33.781 -21.984 1 89.31 243 MET B C 1
ATOM 5342 O O . MET B 1 243 ? 21.688 -34.25 -20.875 1 89.31 243 MET B O 1
ATOM 5346 N N . ASN B 1 244 ? 22.594 -32.75 -22.219 1 86.88 244 ASN B N 1
ATOM 5347 C CA . ASN B 1 244 ? 23.203 -32.031 -21.094 1 86.88 244 ASN B CA 1
ATOM 5348 C C . ASN B 1 244 ? 22.125 -31.484 -20.156 1 86.88 244 ASN B C 1
ATOM 5350 O O . ASN B 1 244 ? 22.375 -31.344 -18.953 1 86.88 244 ASN B O 1
ATOM 5354 N N . PHE B 1 245 ? 21.016 -31.156 -20.672 1 89.19 245 PHE B N 1
ATOM 5355 C CA . PHE B 1 245 ? 19.922 -30.75 -19.812 1 89.19 245 PHE B CA 1
ATOM 5356 C C . PHE B 1 245 ? 19.547 -31.875 -18.844 1 89.19 245 PHE B C 1
ATOM 5358 O O . PHE B 1 245 ? 19.375 -31.625 -17.656 1 89.19 245 PHE B O 1
ATOM 5365 N N . VAL B 1 246 ? 19.406 -33.062 -19.297 1 88.69 246 VAL B N 1
ATOM 5366 C CA . VAL B 1 246 ? 18.984 -34.219 -18.5 1 88.69 246 VAL B CA 1
ATOM 5367 C C . VAL B 1 246 ? 20.109 -34.625 -17.547 1 88.69 246 VAL B C 1
ATOM 5369 O O . VAL B 1 246 ? 19.859 -34.906 -16.375 1 88.69 246 VAL B O 1
ATOM 5372 N N . ARG B 1 247 ? 21.328 -34.562 -17.938 1 86.5 247 ARG B N 1
ATOM 5373 C CA . ARG B 1 247 ? 22.438 -35.094 -17.188 1 86.5 247 ARG B CA 1
ATOM 5374 C C . ARG B 1 247 ? 22.922 -34.125 -16.141 1 86.5 247 ARG B C 1
ATOM 5376 O O . ARG B 1 247 ? 23.375 -34.5 -15.055 1 86.5 247 ARG B O 1
ATOM 5383 N N . HIS B 1 248 ? 22.781 -32.875 -16.453 1 84 248 HIS B N 1
ATOM 5384 C CA . HIS B 1 248 ? 23.391 -31.875 -15.57 1 84 248 HIS B CA 1
ATOM 5385 C C . HIS B 1 248 ? 22.344 -30.953 -14.969 1 84 248 HIS B C 1
ATOM 5387 O O . HIS B 1 248 ? 22.328 -30.719 -13.758 1 84 248 HIS B O 1
ATOM 5393 N N . THR B 1 249 ? 21.469 -30.438 -15.758 1 84.5 249 THR B N 1
ATOM 5394 C CA . THR B 1 249 ? 20.531 -29.406 -15.305 1 84.5 249 THR B CA 1
ATOM 5395 C C . THR B 1 249 ? 19.453 -30.016 -14.398 1 84.5 249 THR B C 1
ATOM 5397 O O . THR B 1 249 ? 19.141 -29.469 -13.336 1 84.5 249 THR B O 1
ATOM 5400 N N . VAL B 1 250 ? 18.891 -31.125 -14.75 1 85.12 250 VAL B N 1
ATOM 5401 C CA . VAL B 1 250 ? 17.797 -31.734 -14.016 1 85.12 250 VAL B CA 1
ATOM 5402 C C . VAL B 1 250 ? 18.25 -32.094 -12.602 1 85.12 250 VAL B C 1
ATOM 5404 O O . VAL B 1 250 ? 17.578 -31.766 -11.625 1 85.12 250 VAL B O 1
ATOM 5407 N N . PRO B 1 251 ? 19.391 -32.719 -12.453 1 80.56 251 PRO B N 1
ATOM 5408 C CA . PRO B 1 251 ? 19.859 -33.031 -11.094 1 80.56 251 PRO B CA 1
ATOM 5409 C C . PRO B 1 251 ? 20.078 -31.75 -10.266 1 80.56 251 PRO B C 1
ATOM 5411 O O . PRO B 1 251 ? 19.844 -31.75 -9.055 1 80.56 251 PRO B O 1
ATOM 5414 N N . TYR B 1 252 ? 20.5 -30.797 -10.883 1 79.75 252 TYR B N 1
ATOM 5415 C CA . TYR B 1 252 ? 20.688 -29.531 -10.195 1 79.75 252 TYR B CA 1
ATOM 5416 C C . TYR B 1 252 ? 19.359 -28.969 -9.703 1 79.75 252 TYR B C 1
ATOM 5418 O O . TYR B 1 252 ? 19.281 -28.469 -8.578 1 79.75 252 TYR B O 1
ATOM 5426 N N . ILE B 1 253 ? 18.391 -29.047 -10.492 1 76.75 253 ILE B N 1
ATOM 5427 C CA . ILE B 1 253 ? 17.062 -28.562 -10.133 1 76.75 253 ILE B CA 1
ATOM 5428 C C . ILE B 1 253 ? 16.531 -29.344 -8.93 1 76.75 253 ILE B C 1
ATOM 5430 O O . ILE B 1 253 ? 15.883 -28.766 -8.055 1 76.75 253 ILE B O 1
ATOM 5434 N N . MET B 1 254 ? 16.875 -30.531 -8.812 1 77.44 254 MET B N 1
ATOM 5435 C CA . MET B 1 254 ? 16.344 -31.422 -7.777 1 77.44 254 MET B CA 1
ATOM 5436 C C . MET B 1 254 ? 17.156 -31.281 -6.488 1 77.44 254 MET B C 1
ATOM 5438 O O . MET B 1 254 ? 16.703 -31.703 -5.422 1 77.44 254 MET B O 1
ATOM 5442 N N . SER B 1 255 ? 18.203 -30.609 -6.602 1 76.94 255 SER B N 1
ATOM 5443 C CA . SER B 1 255 ? 19.047 -30.422 -5.422 1 76.94 255 SER B CA 1
ATOM 5444 C C . SER B 1 255 ? 18.656 -29.172 -4.66 1 76.94 255 SER B C 1
ATOM 5446 O O . SER B 1 255 ? 18.141 -28.219 -5.25 1 76.94 255 SER B O 1
ATOM 5448 N N . THR B 1 256 ? 18.797 -29.281 -3.318 1 78.69 256 THR B N 1
ATOM 5449 C CA . THR B 1 256 ? 18.438 -28.141 -2.475 1 78.69 256 THR B CA 1
ATOM 5450 C C . THR B 1 256 ? 19.562 -27.109 -2.439 1 78.69 256 THR B C 1
ATOM 5452 O O . THR B 1 256 ? 20.719 -27.469 -2.188 1 78.69 256 THR B O 1
ATOM 5455 N N . ARG B 1 257 ? 19.078 -25.953 -2.799 1 75.25 257 ARG B N 1
ATOM 5456 C CA . ARG B 1 257 ? 20 -24.828 -2.672 1 75.25 257 ARG B CA 1
ATOM 5457 C C . ARG B 1 257 ? 19.844 -24.141 -1.317 1 75.25 257 ARG B C 1
ATOM 5459 O O . ARG B 1 257 ? 18.719 -23.953 -0.839 1 75.25 257 ARG B O 1
ATOM 5466 N N . ASP B 1 258 ? 20.922 -23.75 -0.745 1 72.31 258 ASP B N 1
ATOM 5467 C CA . ASP B 1 258 ? 20.844 -23.203 0.61 1 72.31 258 ASP B CA 1
ATOM 5468 C C . ASP B 1 258 ? 20.906 -21.688 0.602 1 72.31 258 ASP B C 1
ATOM 5470 O O . ASP B 1 258 ? 21.109 -21.062 1.643 1 72.31 258 ASP B O 1
ATOM 5474 N N . TYR B 1 259 ? 20.781 -21.141 -0.537 1 70.81 259 TYR B N 1
ATOM 5475 C CA . TYR B 1 259 ? 20.75 -19.672 -0.565 1 70.81 259 TYR B CA 1
ATOM 5476 C C . TYR B 1 259 ? 19.484 -19.172 -1.272 1 70.81 259 TYR B C 1
ATOM 5478 O O . TYR B 1 259 ? 19.031 -19.797 -2.242 1 70.81 259 TYR B O 1
ATOM 5486 N N . PHE B 1 260 ? 18.938 -18.094 -0.709 1 72.19 260 PHE B N 1
ATOM 5487 C CA . PHE B 1 260 ? 17.766 -17.453 -1.29 1 72.19 260 PHE B CA 1
ATOM 5488 C C . PHE B 1 260 ? 16.641 -18.469 -1.455 1 72.19 260 PHE B C 1
ATOM 5490 O O . PHE B 1 260 ? 16.016 -18.547 -2.516 1 72.19 260 PHE B O 1
ATOM 5497 N N . ASN B 1 261 ? 16.516 -19.359 -0.615 1 86.31 261 ASN B N 1
ATOM 5498 C CA . ASN B 1 261 ? 15.523 -20.438 -0.602 1 86.31 261 ASN B CA 1
ATOM 5499 C C . ASN B 1 261 ? 14.625 -20.344 0.629 1 86.31 261 ASN B C 1
ATOM 5501 O O . ASN B 1 261 ? 15.102 -20.469 1.76 1 86.31 261 ASN B O 1
ATOM 5505 N N . SER B 1 262 ? 13.344 -20.203 0.415 1 92.44 262 SER B N 1
ATOM 5506 C CA . SER B 1 262 ? 12.406 -20 1.514 1 92.44 262 SER B CA 1
ATOM 5507 C C . SER B 1 262 ? 11.711 -21.297 1.892 1 92.44 262 SER B C 1
ATOM 5509 O O . SER B 1 262 ? 10.773 -21.297 2.697 1 92.44 262 SER B O 1
ATOM 5511 N N . SER B 1 263 ? 12.148 -22.391 1.361 1 94.25 263 SER B N 1
ATOM 5512 C CA . SER B 1 263 ? 11.617 -23.688 1.766 1 94.25 263 SER B CA 1
ATOM 5513 C C . SER B 1 263 ? 12.125 -24.094 3.146 1 94.25 263 SER B C 1
ATOM 5515 O O . SER B 1 263 ? 13.109 -23.547 3.637 1 94.25 263 SER B O 1
ATOM 5517 N N . ILE B 1 264 ? 11.43 -25.031 3.713 1 94.88 264 ILE B N 1
ATOM 5518 C CA . ILE B 1 264 ? 11.812 -25.5 5.039 1 94.88 264 ILE B CA 1
ATOM 5519 C C . ILE B 1 264 ? 13.219 -26.109 4.988 1 94.88 264 ILE B C 1
ATOM 5521 O O . ILE B 1 264 ? 14.055 -25.828 5.852 1 94.88 264 ILE B O 1
ATOM 5525 N N . VAL B 1 265 ? 13.453 -26.859 4 1 92.12 265 VAL B N 1
ATOM 5526 C CA . VAL B 1 265 ? 14.758 -27.516 3.871 1 92.12 265 VAL B CA 1
ATOM 5527 C C . VAL B 1 265 ? 15.828 -26.469 3.588 1 92.12 265 VAL B C 1
ATOM 5529 O O . VAL B 1 265 ? 16.906 -26.484 4.199 1 92.12 265 VAL B O 1
ATOM 5532 N N . GLY B 1 266 ? 15.555 -25.562 2.662 1 90.25 266 GLY B N 1
ATOM 5533 C CA . GLY B 1 266 ? 16.516 -24.5 2.354 1 90.25 266 GLY B CA 1
ATOM 5534 C C . GLY B 1 266 ? 16.859 -23.641 3.551 1 90.25 266 GLY B C 1
ATOM 5535 O O . GLY B 1 266 ? 18.031 -23.453 3.871 1 90.25 266 GLY B O 1
ATOM 5536 N N . ASN B 1 267 ? 15.906 -23.156 4.227 1 91.06 267 ASN B N 1
ATOM 5537 C CA . ASN B 1 267 ? 16.109 -22.328 5.402 1 91.06 267 ASN B CA 1
ATOM 5538 C C . ASN B 1 267 ? 16.703 -23.109 6.562 1 91.06 267 ASN B C 1
ATOM 5540 O O . ASN B 1 267 ? 17.5 -22.578 7.344 1 91.06 267 ASN B O 1
ATOM 5544 N N . GLY B 1 268 ? 16.234 -24.344 6.73 1 91.44 268 GLY B N 1
ATOM 5545 C CA . GLY B 1 268 ? 16.75 -25.172 7.801 1 91.44 268 GLY B CA 1
ATOM 5546 C C . GLY B 1 268 ? 18.25 -25.422 7.699 1 91.44 268 GLY B C 1
ATOM 5547 O O . GLY B 1 268 ? 18.969 -25.312 8.688 1 91.44 268 GLY B O 1
ATOM 5548 N N . ILE B 1 269 ? 18.672 -25.703 6.551 1 90.19 269 ILE B N 1
ATOM 5549 C CA . ILE B 1 269 ? 20.094 -25.953 6.332 1 90.19 269 ILE B CA 1
ATOM 5550 C C . ILE B 1 269 ? 20.875 -24.656 6.512 1 90.19 269 ILE B C 1
ATOM 5552 O O . ILE B 1 269 ? 21.938 -24.641 7.133 1 90.19 269 ILE B O 1
ATOM 5556 N N . TYR B 1 270 ? 20.328 -23.594 5.98 1 88.44 270 TYR B N 1
ATOM 5557 C CA . TYR B 1 270 ? 21 -22.297 6.066 1 88.44 270 TYR B CA 1
ATOM 5558 C C . TYR B 1 270 ? 21.219 -21.906 7.52 1 88.44 270 TYR B C 1
ATOM 5560 O O . TYR B 1 270 ? 22.297 -21.391 7.871 1 88.44 270 TYR B O 1
ATOM 5568 N N . TYR B 1 271 ? 20.281 -22.203 8.406 1 90 271 TYR B N 1
ATOM 5569 C CA . TYR B 1 271 ? 20.375 -21.766 9.797 1 90 271 TYR B CA 1
ATOM 5570 C C . TYR B 1 271 ? 20.906 -22.891 10.688 1 90 271 TYR B C 1
ATOM 5572 O O . TYR B 1 271 ? 20.969 -22.734 11.906 1 90 271 TYR B O 1
ATOM 5580 N N . GLY B 1 272 ? 21.156 -24.047 10.141 1 90.56 272 GLY B N 1
ATOM 5581 C CA . GLY B 1 272 ? 21.812 -25.125 10.859 1 90.56 272 GLY B CA 1
ATOM 5582 C C . GLY B 1 272 ? 20.875 -25.922 11.734 1 90.56 272 GLY B C 1
ATOM 5583 O O . GLY B 1 272 ? 21.266 -26.391 12.805 1 90.56 272 GLY B O 1
ATOM 5584 N N . LEU B 1 273 ? 19.688 -26.062 11.297 1 92.44 273 LEU B N 1
ATOM 5585 C CA . LEU B 1 273 ? 18.766 -26.906 12.031 1 92.44 273 LEU B CA 1
ATOM 5586 C C . LEU B 1 273 ? 19.109 -28.375 11.859 1 92.44 273 LEU B C 1
ATOM 5588 O O . LEU B 1 273 ? 19.547 -28.797 10.781 1 92.44 273 LEU B O 1
ATOM 5592 N N . PRO B 1 274 ? 18.891 -29.094 12.945 1 96 274 PRO B N 1
ATOM 5593 C CA . PRO B 1 274 ? 19.125 -30.547 12.797 1 96 274 PRO B CA 1
ATOM 5594 C C . PRO B 1 274 ? 18.172 -31.188 11.789 1 96 274 PRO B C 1
ATOM 5596 O O . PRO B 1 274 ? 17 -30.812 11.703 1 96 274 PRO B O 1
ATOM 5599 N N . MET B 1 275 ? 18.703 -32.125 11.133 1 94.19 275 MET B N 1
ATOM 5600 C CA . MET B 1 275 ? 17.984 -32.75 10.039 1 94.19 275 MET B CA 1
ATOM 5601 C C . MET B 1 275 ? 16.672 -33.375 10.531 1 94.19 275 MET B C 1
ATOM 5603 O O . MET B 1 275 ? 15.672 -33.375 9.828 1 94.19 275 MET B O 1
ATOM 5607 N N . TRP B 1 276 ? 16.672 -33.938 11.711 1 96.12 276 TRP B N 1
ATOM 5608 C CA . TRP B 1 276 ? 15.453 -34.562 12.227 1 96.12 276 TRP B CA 1
ATOM 5609 C C . TRP B 1 276 ? 14.344 -33.531 12.406 1 96.12 276 TRP B C 1
ATOM 5611 O O . TRP B 1 276 ? 13.172 -33.812 12.195 1 96.12 276 TRP B O 1
ATOM 5621 N N . LEU B 1 277 ? 14.688 -32.312 12.781 1 96.25 277 LEU B N 1
ATOM 5622 C CA . LEU B 1 277 ? 13.703 -31.234 12.938 1 96.25 277 LEU B CA 1
ATOM 5623 C C . LEU B 1 277 ? 13.172 -30.781 11.586 1 96.25 277 LEU B C 1
ATOM 5625 O O . LEU B 1 277 ? 11.984 -30.5 11.445 1 96.25 277 LEU B O 1
ATOM 5629 N N . ILE B 1 278 ? 14.062 -30.703 10.656 1 96 278 ILE B N 1
ATOM 5630 C CA . ILE B 1 278 ? 13.664 -30.359 9.297 1 96 278 ILE B CA 1
ATOM 5631 C C . ILE B 1 278 ? 12.664 -31.391 8.773 1 96 278 ILE B C 1
ATOM 5633 O O . ILE B 1 278 ? 11.609 -31.016 8.242 1 96 278 ILE B O 1
ATOM 5637 N N . LEU B 1 279 ? 12.984 -32.625 8.961 1 96.31 279 LEU B N 1
ATOM 5638 C CA . LEU B 1 279 ? 12.109 -33.688 8.5 1 96.31 279 LEU B CA 1
ATOM 5639 C C . LEU B 1 279 ? 10.773 -33.656 9.234 1 96.31 279 LEU B C 1
ATOM 5641 O O . LEU B 1 279 ? 9.719 -33.875 8.633 1 96.31 279 LEU B O 1
ATOM 5645 N N . LEU B 1 280 ? 10.852 -33.438 10.508 1 97.38 280 LEU B N 1
ATOM 5646 C CA . LEU B 1 280 ? 9.633 -33.344 11.305 1 97.38 280 LEU B CA 1
ATOM 5647 C C . LEU B 1 280 ? 8.727 -32.25 10.789 1 97.38 280 LEU B C 1
ATOM 5649 O O . LEU B 1 280 ? 7.52 -32.438 10.633 1 97.38 280 LEU B O 1
ATOM 5653 N N . LEU B 1 281 ? 9.297 -31.094 10.562 1 97.5 281 LEU B N 1
ATOM 5654 C CA . LEU B 1 281 ? 8.516 -29.969 10.07 1 97.5 281 LEU B CA 1
ATOM 5655 C C . LEU B 1 281 ? 7.91 -30.281 8.703 1 97.5 281 LEU B C 1
ATOM 5657 O O . LEU B 1 281 ? 6.742 -29.969 8.453 1 97.5 281 LEU B O 1
ATOM 5661 N N . ARG B 1 282 ? 8.695 -30.828 7.852 1 97.75 282 ARG B N 1
ATOM 5662 C CA . ARG B 1 282 ? 8.203 -31.188 6.527 1 97.75 282 ARG B CA 1
ATOM 5663 C C . ARG B 1 282 ? 7.027 -32.156 6.625 1 97.75 282 ARG B C 1
ATOM 5665 O O . ARG B 1 282 ? 6.023 -32 5.926 1 97.75 282 ARG B O 1
ATOM 5672 N N . VAL B 1 283 ? 7.133 -33.125 7.496 1 98.06 283 VAL B N 1
ATOM 5673 C CA . VAL B 1 283 ? 6.086 -34.125 7.656 1 98.06 283 VAL B CA 1
ATOM 5674 C C . VAL B 1 283 ? 4.832 -33.5 8.242 1 98.06 283 VAL B C 1
ATOM 5676 O O . VAL B 1 283 ? 3.719 -33.75 7.785 1 98.06 283 VAL B O 1
ATOM 5679 N N . VAL B 1 284 ? 5.004 -32.656 9.242 1 98.38 284 VAL B N 1
ATOM 5680 C CA . VAL B 1 284 ? 3.877 -32 9.891 1 98.38 284 VAL B CA 1
ATOM 5681 C C . VAL B 1 284 ? 3.119 -31.172 8.875 1 98.38 284 VAL B C 1
ATOM 5683 O O . VAL B 1 284 ? 1.892 -31.25 8.781 1 98.38 284 VAL B O 1
ATOM 5686 N N . PHE B 1 285 ? 3.801 -30.391 8.109 1 98.56 285 PHE B N 1
ATOM 5687 C CA . PHE B 1 285 ? 3.137 -29.5 7.16 1 98.56 285 PHE B CA 1
ATOM 5688 C C . PHE B 1 285 ? 2.576 -30.281 5.98 1 98.56 285 PHE B C 1
ATOM 5690 O O . PHE B 1 285 ? 1.563 -29.891 5.395 1 98.56 285 PHE B O 1
ATOM 5697 N N . LEU B 1 286 ? 3.232 -31.391 5.613 1 98.56 286 LEU B N 1
ATOM 5698 C CA . LEU B 1 286 ? 2.643 -32.281 4.621 1 98.56 286 LEU B CA 1
ATOM 5699 C C . LEU B 1 286 ? 1.305 -32.844 5.109 1 98.56 286 LEU B C 1
ATOM 5701 O O . LEU B 1 286 ? 0.338 -32.906 4.344 1 98.56 286 LEU B O 1
ATOM 5705 N N . LEU B 1 287 ? 1.245 -33.25 6.363 1 98.62 287 LEU B N 1
ATOM 5706 C CA . LEU B 1 287 ? 0.02 -33.781 6.941 1 98.62 287 LEU B CA 1
ATOM 5707 C C . LEU B 1 287 ? -1.081 -32.719 6.969 1 98.62 287 LEU B C 1
ATOM 5709 O O . LEU B 1 287 ? -2.248 -33.031 6.719 1 98.62 287 LEU B O 1
ATOM 5713 N N . LEU B 1 288 ? -0.711 -31.5 7.293 1 98.69 288 LEU B N 1
ATOM 5714 C CA . LEU B 1 288 ? -1.684 -30.406 7.266 1 98.69 288 LEU B CA 1
ATOM 5715 C C . LEU B 1 288 ? -2.234 -30.219 5.859 1 98.69 288 LEU B C 1
ATOM 5717 O O . LEU B 1 288 ? -3.439 -30.031 5.68 1 98.69 288 LEU B O 1
ATOM 5721 N N . ALA B 1 289 ? -1.34 -30.234 4.871 1 98.75 289 ALA B N 1
ATOM 5722 C CA . ALA B 1 289 ? -1.756 -30.062 3.482 1 98.75 289 ALA B CA 1
ATOM 5723 C C . ALA B 1 289 ? -2.662 -31.203 3.033 1 98.75 289 ALA B C 1
ATOM 5725 O O . ALA B 1 289 ? -3.719 -30.969 2.441 1 98.75 289 ALA B O 1
ATOM 5726 N N . VAL B 1 290 ? -2.295 -32.438 3.35 1 98.69 290 VAL B N 1
ATOM 5727 C CA . VAL B 1 290 ? -3.064 -33.625 2.965 1 98.69 290 VAL B CA 1
ATOM 5728 C C . VAL B 1 290 ? -4.426 -33.594 3.658 1 98.69 290 VAL B C 1
ATOM 5730 O O . VAL B 1 290 ? -5.449 -33.906 3.043 1 98.69 290 VAL B O 1
ATOM 5733 N N . GLY B 1 291 ? -4.352 -33.281 4.969 1 98.69 291 GLY B N 1
ATOM 5734 C CA . GLY B 1 291 ? -5.609 -33.156 5.691 1 98.69 291 GLY B CA 1
ATOM 5735 C C . GLY B 1 291 ? -6.539 -32.125 5.094 1 98.69 291 GLY B C 1
ATOM 5736 O O . GLY B 1 291 ? -7.746 -32.344 4.973 1 98.69 291 GLY B O 1
ATOM 5737 N N . SER B 1 292 ? -6.035 -30.984 4.742 1 98.81 292 SER B N 1
ATOM 5738 C CA . SER B 1 292 ? -6.832 -29.938 4.113 1 98.81 292 SER B CA 1
ATOM 5739 C C . SER B 1 292 ? -7.41 -30.391 2.783 1 98.81 292 SER B C 1
ATOM 5741 O O . SER B 1 292 ? -8.594 -30.188 2.504 1 98.81 292 SER B O 1
ATOM 5743 N N . LEU B 1 293 ? -6.562 -31.016 1.943 1 98.75 293 LEU B N 1
ATOM 5744 C CA . LEU B 1 293 ? -7 -31.484 0.632 1 98.75 293 LEU B CA 1
ATOM 5745 C C . LEU B 1 293 ? -8.078 -32.562 0.766 1 98.75 293 LEU B C 1
ATOM 5747 O O . LEU B 1 293 ? -9.008 -32.594 -0.035 1 98.75 293 LEU B O 1
ATOM 5751 N N . TRP B 1 294 ? -7.91 -33.375 1.755 1 98.56 294 TRP B N 1
ATOM 5752 C CA . TRP B 1 294 ? -8.891 -34.438 1.985 1 98.56 294 TRP B CA 1
ATOM 5753 C C . TRP B 1 294 ? -10.25 -33.844 2.342 1 98.56 294 TRP B C 1
ATOM 5755 O O . TRP B 1 294 ? -11.281 -34.25 1.8 1 98.56 294 TRP B O 1
ATOM 5765 N N . LEU B 1 295 ? -10.273 -32.875 3.275 1 98.5 295 LEU B N 1
ATOM 5766 C CA . LEU B 1 295 ? -11.516 -32.25 3.674 1 98.5 295 LEU B CA 1
ATOM 5767 C C . LEU B 1 295 ? -12.156 -31.516 2.494 1 98.5 295 LEU B C 1
ATOM 5769 O O . LEU B 1 295 ? -13.375 -31.562 2.318 1 98.5 295 LEU B O 1
ATOM 5773 N N . LEU B 1 296 ? -11.352 -30.859 1.707 1 98.69 296 LEU B N 1
ATOM 5774 C CA . LEU B 1 296 ? -11.859 -30.156 0.532 1 98.69 296 LEU B CA 1
ATOM 5775 C C . LEU B 1 296 ? -12.422 -31.141 -0.49 1 98.69 296 LEU B C 1
ATOM 5777 O O . LEU B 1 296 ? -13.5 -30.922 -1.042 1 98.69 296 LEU B O 1
ATOM 5781 N N . TYR B 1 297 ? -11.688 -32.188 -0.759 1 98.38 297 TYR B N 1
ATOM 5782 C CA . TYR B 1 297 ? -12.094 -33.219 -1.724 1 98.38 297 TYR B CA 1
ATOM 5783 C C . TYR B 1 297 ? -13.414 -33.875 -1.309 1 98.38 297 TYR B C 1
ATOM 5785 O O . TYR B 1 297 ? -14.328 -34 -2.123 1 98.38 297 TYR B O 1
ATOM 5793 N N . ARG B 1 298 ? -13.562 -34.188 -0.08 1 97.62 298 ARG B N 1
ATOM 5794 C CA . ARG B 1 298 ? -14.703 -34.938 0.419 1 97.62 298 ARG B CA 1
ATOM 5795 C C . ARG B 1 298 ? -15.961 -34.062 0.465 1 97.62 298 ARG B C 1
ATOM 5797 O O . ARG B 1 298 ? -17.062 -34.562 0.162 1 97.62 298 ARG B O 1
ATOM 5804 N N . TYR B 1 299 ? -15.766 -32.781 0.773 1 97.56 299 TYR B N 1
ATOM 5805 C CA . TYR B 1 299 ? -16.984 -32.062 1.129 1 97.56 299 TYR B CA 1
ATOM 5806 C C . TYR B 1 299 ? -17.25 -30.938 0.132 1 97.56 299 TYR B C 1
ATOM 5808 O O . TYR B 1 299 ? -18.344 -30.391 0.097 1 97.56 299 TYR B O 1
ATOM 5816 N N . TYR B 1 300 ? -16.297 -30.625 -0.725 1 97.5 300 TYR B N 1
ATOM 5817 C CA . TYR B 1 300 ? -16.531 -29.438 -1.545 1 97.5 300 TYR B CA 1
ATOM 5818 C C . TYR B 1 300 ? -16.375 -29.766 -3.025 1 97.5 300 TYR B C 1
ATOM 5820 O O . TYR B 1 300 ? -16.859 -29.016 -3.883 1 97.5 300 TYR B O 1
ATOM 5828 N N . ARG B 1 301 ? -15.695 -30.828 -3.406 1 97.12 301 ARG B N 1
ATOM 5829 C CA . ARG B 1 301 ? -15.352 -31.109 -4.797 1 97.12 301 ARG B CA 1
ATOM 5830 C C . ARG B 1 301 ? -16.594 -31.062 -5.684 1 97.12 301 ARG B C 1
ATOM 5832 O O . ARG B 1 301 ? -16.578 -30.422 -6.738 1 97.12 301 ARG B O 1
ATOM 5839 N N . GLU B 1 302 ? -17.703 -31.641 -5.23 1 95.12 302 GLU B N 1
ATOM 5840 C CA . GLU B 1 302 ? -18.922 -31.703 -6.02 1 95.12 302 GLU B CA 1
ATOM 5841 C C . GLU B 1 302 ? -19.875 -30.562 -5.664 1 95.12 302 GLU B C 1
ATOM 5843 O O . GLU B 1 302 ? -20.547 -30.016 -6.539 1 95.12 302 GLU B O 1
ATOM 5848 N N . ARG B 1 303 ? -19.859 -30.094 -4.441 1 94.31 303 ARG B N 1
ATOM 5849 C CA . ARG B 1 303 ? -20.828 -29.125 -3.938 1 94.31 303 ARG B CA 1
ATOM 5850 C C . ARG B 1 303 ? -20.453 -27.703 -4.352 1 94.31 303 ARG B C 1
ATOM 5852 O O . ARG B 1 303 ? -21.328 -26.875 -4.59 1 94.31 303 ARG B O 1
ATOM 5859 N N . ASP B 1 304 ? -19.172 -27.438 -4.371 1 96.62 304 ASP B N 1
ATOM 5860 C CA . ASP B 1 304 ? -18.688 -26.109 -4.723 1 96.62 304 ASP B CA 1
ATOM 5861 C C . ASP B 1 304 ? -17.359 -26.203 -5.488 1 96.62 304 ASP B C 1
ATOM 5863 O O . ASP B 1 304 ? -16.297 -25.938 -4.93 1 96.62 304 ASP B O 1
ATOM 5867 N N . PRO B 1 305 ? -17.469 -26.484 -6.754 1 97.31 305 PRO B N 1
ATOM 5868 C CA . PRO B 1 305 ? -16.281 -26.734 -7.562 1 97.31 305 PRO B CA 1
ATOM 5869 C C . PRO B 1 305 ? -15.32 -25.547 -7.578 1 97.31 305 PRO B C 1
ATOM 5871 O O . PRO B 1 305 ? -14.102 -25.734 -7.598 1 97.31 305 PRO B O 1
ATOM 5874 N N . ARG B 1 306 ? -15.844 -24.297 -7.652 1 97.19 306 ARG B N 1
ATOM 5875 C CA . ARG B 1 306 ? -15 -23.109 -7.668 1 97.19 306 ARG B CA 1
ATOM 5876 C C . ARG B 1 306 ? -14.172 -23.016 -6.391 1 97.19 306 ARG B C 1
ATOM 5878 O O . ARG B 1 306 ? -12.961 -22.797 -6.445 1 97.19 306 ARG B O 1
ATOM 5885 N N . PHE B 1 307 ? -14.867 -23.188 -5.227 1 97.94 307 PHE B N 1
ATOM 5886 C CA . PHE B 1 307 ? -14.195 -23.125 -3.934 1 97.94 307 PHE B CA 1
ATOM 5887 C C . PHE B 1 307 ? -13.195 -24.266 -3.795 1 97.94 307 PHE B C 1
ATOM 5889 O O . PHE B 1 307 ? -12.07 -24.062 -3.332 1 97.94 307 PHE B O 1
ATOM 5896 N N . TRP B 1 308 ? -13.555 -25.453 -4.176 1 98.12 308 TRP B N 1
ATOM 5897 C CA . TRP B 1 308 ? -12.711 -26.641 -4.133 1 98.12 308 TRP B CA 1
ATOM 5898 C C . TRP B 1 308 ? -11.445 -26.438 -4.957 1 98.12 308 TRP B C 1
ATOM 5900 O O . TRP B 1 308 ? -10.336 -26.594 -4.445 1 98.12 308 TRP B O 1
ATOM 5910 N N . LEU B 1 309 ? -11.594 -26.016 -6.223 1 98.5 309 LEU B N 1
ATOM 5911 C CA . LEU B 1 309 ? -10.477 -25.922 -7.156 1 98.5 309 LEU B CA 1
ATOM 5912 C C . LEU B 1 309 ? -9.477 -24.859 -6.711 1 98.5 309 LEU B C 1
ATOM 5914 O O . LEU B 1 309 ? -8.273 -25.125 -6.648 1 98.5 309 LEU B O 1
ATOM 5918 N N . LEU B 1 310 ? -9.938 -23.703 -6.34 1 98.75 310 LEU B N 1
ATOM 5919 C CA . LEU B 1 310 ? -9.062 -22.562 -6.074 1 98.75 310 LEU B CA 1
ATOM 5920 C C . LEU B 1 310 ? -8.43 -22.688 -4.688 1 98.75 310 LEU B C 1
ATOM 5922 O O . LEU B 1 310 ? -7.266 -22.328 -4.5 1 98.75 310 LEU B O 1
ATOM 5926 N N . THR B 1 311 ? -9.156 -23.172 -3.67 1 98.88 311 THR B N 1
ATOM 5927 C CA . THR B 1 311 ? -8.578 -23.359 -2.344 1 98.88 311 THR B CA 1
ATOM 5928 C C . THR B 1 311 ? -7.574 -24.516 -2.346 1 98.88 311 THR B C 1
ATOM 5930 O O . THR B 1 311 ? -6.496 -24.406 -1.76 1 98.88 311 THR B O 1
ATOM 5933 N N . SER B 1 312 ? -7.906 -25.594 -3.027 1 98.88 312 SER B N 1
ATOM 5934 C CA . SER B 1 312 ? -6.988 -26.734 -3.135 1 98.88 312 SER B CA 1
ATOM 5935 C C . SER B 1 312 ? -5.715 -26.344 -3.879 1 98.88 312 SER B C 1
ATOM 5937 O O . SER B 1 312 ? -4.629 -26.828 -3.549 1 98.88 312 SER B O 1
ATOM 5939 N N . SER B 1 313 ? -5.918 -25.531 -4.934 1 98.81 313 SER B N 1
ATOM 5940 C CA . SER B 1 313 ? -4.73 -25.047 -5.637 1 98.81 313 SER B CA 1
ATOM 5941 C C . SER B 1 313 ? -3.805 -24.281 -4.695 1 98.81 313 SER B C 1
ATOM 5943 O O . SER B 1 313 ? -2.582 -24.406 -4.777 1 98.81 313 SER B O 1
ATOM 5945 N N . GLY B 1 314 ? -4.391 -23.422 -3.777 1 98.75 314 GLY B N 1
ATOM 5946 C CA . GLY B 1 314 ? -3.605 -22.703 -2.793 1 98.75 314 GLY B CA 1
ATOM 5947 C C . GLY B 1 314 ? -2.85 -23.609 -1.844 1 98.75 314 GLY B C 1
ATOM 5948 O O . GLY B 1 314 ? -1.675 -23.375 -1.551 1 98.75 314 GLY B O 1
ATOM 5949 N N . VAL B 1 315 ? -3.506 -24.641 -1.417 1 98.81 315 VAL B N 1
ATOM 5950 C CA . VAL B 1 315 ? -2.898 -25.594 -0.496 1 98.81 315 VAL B CA 1
ATOM 5951 C C . VAL B 1 315 ? -1.764 -26.344 -1.198 1 98.81 315 VAL B C 1
ATOM 5953 O O . VAL B 1 315 ? -0.66 -26.453 -0.659 1 98.81 315 VAL B O 1
ATOM 5956 N N . LEU B 1 316 ? -2.035 -26.797 -2.396 1 98.69 316 LEU B N 1
ATOM 5957 C CA . LEU B 1 316 ? -1.065 -27.578 -3.154 1 98.69 316 LEU B CA 1
ATOM 5958 C C . LEU B 1 316 ? 0.18 -26.766 -3.457 1 98.69 316 LEU B C 1
ATOM 5960 O O . LEU B 1 316 ? 1.304 -27.219 -3.242 1 98.69 316 LEU B O 1
ATOM 5964 N N . LEU B 1 317 ? -0.021 -25.562 -3.936 1 98.62 317 LEU B N 1
ATOM 5965 C CA . LEU B 1 317 ? 1.104 -24.719 -4.332 1 98.62 317 LEU B CA 1
ATOM 5966 C C . LEU B 1 317 ? 1.884 -24.25 -3.109 1 98.62 317 LEU B C 1
ATOM 5968 O O . LEU B 1 317 ? 3.115 -24.297 -3.096 1 98.62 317 LEU B O 1
ATOM 5972 N N . THR B 1 318 ? 1.176 -23.812 -2.057 1 98.62 318 THR B N 1
ATOM 5973 C CA . THR B 1 318 ? 1.86 -23.375 -0.846 1 98.62 318 THR B CA 1
ATOM 5974 C C . THR B 1 318 ? 2.684 -24.516 -0.248 1 98.62 318 THR B C 1
ATOM 5976 O O . THR B 1 318 ? 3.822 -24.297 0.173 1 98.62 318 THR B O 1
ATOM 5979 N N . ALA B 1 319 ? 2.1 -25.672 -0.21 1 98.5 319 ALA B N 1
ATOM 5980 C CA . ALA B 1 319 ? 2.822 -26.844 0.292 1 98.5 319 ALA B CA 1
ATOM 5981 C C . ALA B 1 319 ? 4.039 -27.156 -0.578 1 98.5 319 ALA B C 1
ATOM 5983 O O . ALA B 1 319 ? 5.105 -27.5 -0.065 1 98.5 319 ALA B O 1
ATOM 5984 N N . SER B 1 320 ? 3.857 -27.031 -1.875 1 97.19 320 SER B N 1
ATOM 5985 C CA . SER B 1 320 ? 4.965 -27.297 -2.789 1 97.19 320 SER B CA 1
ATOM 5986 C C . SER B 1 320 ? 6.121 -26.328 -2.559 1 97.19 320 SER B C 1
ATOM 5988 O O . SER B 1 320 ? 7.285 -26.734 -2.576 1 97.19 320 SER B O 1
ATOM 5990 N N . PHE B 1 321 ? 5.801 -25.016 -2.355 1 96.38 321 PHE B N 1
ATOM 5991 C CA . PHE B 1 321 ? 6.832 -24.016 -2.096 1 96.38 321 PHE B CA 1
ATOM 5992 C C . PHE B 1 321 ? 7.566 -24.328 -0.795 1 96.38 321 PHE B C 1
ATOM 5994 O O . PHE B 1 321 ? 8.789 -24.172 -0.715 1 96.38 321 PHE B O 1
ATOM 6001 N N . LEU B 1 322 ? 6.82 -24.781 0.169 1 96.56 322 LEU B N 1
ATOM 6002 C CA . LEU B 1 322 ? 7.324 -24.922 1.529 1 96.56 322 LEU B CA 1
ATOM 6003 C C . LEU B 1 322 ? 8.094 -26.234 1.684 1 96.56 322 LEU B C 1
ATOM 6005 O O . LEU B 1 322 ? 9.086 -26.297 2.416 1 96.56 322 LEU B O 1
ATOM 6009 N N . LEU B 1 323 ? 7.711 -27.312 0.984 1 95.75 323 LEU B N 1
ATOM 6010 C CA . LEU B 1 323 ? 8.188 -28.656 1.317 1 95.75 323 LEU B CA 1
ATOM 6011 C C . LEU B 1 323 ? 9.211 -29.141 0.299 1 95.75 323 LEU B C 1
ATOM 6013 O O . LEU B 1 323 ? 10.039 -30 0.606 1 95.75 323 LEU B O 1
ATOM 6017 N N . LEU B 1 324 ? 9.141 -28.625 -0.892 1 91.44 324 LEU B N 1
ATOM 6018 C CA . LEU B 1 324 ? 10.062 -29.094 -1.926 1 91.44 324 LEU B CA 1
ATOM 6019 C C . LEU B 1 324 ? 11.414 -28.391 -1.811 1 91.44 324 LEU B C 1
ATOM 6021 O O . LEU B 1 324 ? 11.648 -27.641 -0.861 1 91.44 324 LEU B O 1
ATOM 6025 N N . SER B 1 325 ? 12.328 -28.641 -2.719 1 86.44 325 SER B N 1
ATOM 6026 C CA . SER B 1 325 ? 13.734 -28.266 -2.607 1 86.44 325 SER B CA 1
ATOM 6027 C C . SER B 1 325 ? 13.922 -26.766 -2.799 1 86.44 325 SER B C 1
ATOM 6029 O O . SER B 1 325 ? 14.898 -26.188 -2.305 1 86.44 325 SER B O 1
ATOM 6031 N N . LEU B 1 326 ? 13.008 -26.156 -3.502 1 86 326 LEU B N 1
ATOM 6032 C CA . LEU B 1 326 ? 13.188 -24.75 -3.795 1 86 326 LEU B CA 1
ATOM 6033 C C . LEU B 1 326 ? 11.883 -23.984 -3.625 1 86 326 LEU B C 1
ATOM 6035 O O . LEU B 1 326 ? 10.844 -24.391 -4.148 1 86 326 LEU B O 1
ATOM 6039 N N . GLY B 1 327 ? 11.969 -22.953 -2.826 1 89.75 327 GLY B N 1
ATOM 6040 C CA . GLY B 1 327 ? 10.883 -22 -2.66 1 89.75 327 GLY B CA 1
ATOM 6041 C C . GLY B 1 327 ? 11.352 -20.562 -2.699 1 89.75 327 GLY B C 1
ATOM 6042 O O . GLY B 1 327 ? 12.141 -20.125 -1.854 1 89.75 327 GLY B O 1
ATOM 6043 N N . GLN B 1 328 ? 10.812 -19.906 -3.688 1 91 328 GLN B N 1
ATOM 6044 C CA . GLN B 1 328 ? 11.133 -18.484 -3.801 1 91 328 GLN B CA 1
ATOM 6045 C C . GLN B 1 328 ? 9.898 -17.625 -3.551 1 91 328 GLN B C 1
ATOM 6047 O O . GLN B 1 328 ? 8.781 -18 -3.912 1 91 328 GLN B O 1
ATOM 6052 N N . GLY B 1 329 ? 10.125 -16.516 -2.988 1 90.88 329 GLY B N 1
ATOM 6053 C CA . GLY B 1 329 ? 9.039 -15.633 -2.584 1 90.88 329 GLY B CA 1
ATOM 6054 C C . GLY B 1 329 ? 8.109 -15.258 -3.727 1 90.88 329 GLY B C 1
ATOM 6055 O O . GLY B 1 329 ? 6.891 -15.234 -3.557 1 90.88 329 GLY B O 1
ATOM 6056 N N . TYR B 1 330 ? 8.68 -15.008 -4.863 1 91.69 330 TYR B N 1
ATOM 6057 C CA . TYR B 1 330 ? 7.852 -14.523 -5.965 1 91.69 330 TYR B CA 1
ATOM 6058 C C . TYR B 1 330 ? 6.996 -15.641 -6.543 1 91.69 330 TYR B C 1
ATOM 6060 O O . TYR B 1 330 ? 6.113 -15.391 -7.363 1 91.69 330 TYR B O 1
ATOM 6068 N N . TYR B 1 331 ? 7.184 -16.938 -6.062 1 94.56 331 TYR B N 1
ATOM 6069 C CA . TYR B 1 331 ? 6.27 -18.016 -6.422 1 94.56 331 TYR B CA 1
ATOM 6070 C C . TYR B 1 331 ? 4.859 -17.719 -5.918 1 94.56 331 TYR B C 1
ATOM 6072 O O . TYR B 1 331 ? 3.885 -18.266 -6.441 1 94.56 331 TYR B O 1
ATOM 6080 N N . SER B 1 332 ? 4.812 -16.844 -4.941 1 97.12 332 SER B N 1
ATOM 6081 C CA . SER B 1 332 ? 3.529 -16.516 -4.328 1 97.12 332 SER B CA 1
ATOM 6082 C C . SER B 1 332 ? 2.594 -15.844 -5.332 1 97.12 332 SER B C 1
ATOM 6084 O O . SER B 1 332 ? 1.387 -15.75 -5.094 1 97.12 332 SER B O 1
ATOM 6086 N N . THR B 1 333 ? 3.104 -15.445 -6.461 1 97.06 333 THR B N 1
ATOM 6087 C CA . THR B 1 333 ? 2.283 -14.883 -7.527 1 97.06 333 THR B CA 1
ATOM 6088 C C . THR B 1 333 ? 1.211 -15.883 -7.965 1 97.06 333 THR B C 1
ATOM 6090 O O . THR B 1 333 ? 0.108 -15.484 -8.344 1 97.06 333 THR B O 1
ATOM 6093 N N . MET B 1 334 ? 1.507 -17.125 -7.848 1 98.25 334 MET B N 1
ATOM 6094 C CA . MET B 1 334 ? 0.608 -18.172 -8.328 1 98.25 334 MET B CA 1
ATOM 6095 C C . MET B 1 334 ? -0.547 -18.375 -7.352 1 98.25 334 MET B C 1
ATOM 6097 O O . MET B 1 334 ? -1.505 -19.094 -7.664 1 98.25 334 MET B O 1
ATOM 6101 N N . LEU B 1 335 ? -0.485 -17.703 -6.219 1 98.62 335 LEU B N 1
ATOM 6102 C CA . LEU B 1 335 ? -1.5 -17.906 -5.188 1 98.62 335 LEU B CA 1
ATOM 6103 C C . LEU B 1 335 ? -2.643 -16.906 -5.352 1 98.62 335 LEU B C 1
ATOM 6105 O O . LEU B 1 335 ? -3.629 -16.969 -4.613 1 98.62 335 LEU B O 1
ATOM 6109 N N . PHE B 1 336 ? -2.633 -16 -6.348 1 98.69 336 PHE B N 1
ATOM 6110 C CA . PHE B 1 336 ? -3.631 -14.953 -6.488 1 98.69 336 PHE B CA 1
ATOM 6111 C C . PHE B 1 336 ? -5.023 -15.547 -6.676 1 98.69 336 PHE B C 1
ATOM 6113 O O . PHE B 1 336 ? -5.996 -15.047 -6.105 1 98.69 336 PHE B O 1
ATOM 6120 N N . PRO B 1 337 ? -5.188 -16.625 -7.488 1 98.69 337 PRO B N 1
ATOM 6121 C CA . PRO B 1 337 ? -6.527 -17.203 -7.609 1 98.69 337 PRO B CA 1
ATOM 6122 C C . PRO B 1 337 ? -7.074 -17.703 -6.273 1 98.69 337 PRO B C 1
ATOM 6124 O O . PRO B 1 337 ? -8.266 -17.531 -5.988 1 98.69 337 PRO B O 1
ATOM 6127 N N . PHE B 1 338 ? -6.211 -18.312 -5.504 1 98.81 338 PHE B N 1
ATOM 6128 C CA . PHE B 1 338 ? -6.598 -18.766 -4.168 1 98.81 338 PHE B CA 1
ATOM 6129 C C . PHE B 1 338 ? -6.945 -17.578 -3.281 1 98.81 338 PHE B C 1
ATOM 6131 O O . PHE B 1 338 ? -7.969 -17.594 -2.592 1 98.81 338 PHE B O 1
ATOM 6138 N N . LEU B 1 339 ? -6.109 -16.516 -3.332 1 98.56 339 LEU B N 1
ATOM 6139 C CA . LEU B 1 339 ? -6.32 -15.352 -2.488 1 98.56 339 LEU B CA 1
ATOM 6140 C C . LEU B 1 339 ? -7.613 -14.633 -2.867 1 98.56 339 LEU B C 1
ATOM 6142 O O . LEU B 1 339 ? -8.289 -14.07 -2.004 1 98.56 339 LEU B O 1
ATOM 6146 N N . MET B 1 340 ? -7.977 -14.688 -4.09 1 98.06 340 MET B N 1
ATOM 6147 C CA . MET B 1 340 ? -9.188 -14.016 -4.559 1 98.06 340 MET B CA 1
ATOM 6148 C C . MET B 1 340 ? -10.438 -14.703 -4.012 1 98.06 340 MET B C 1
ATOM 6150 O O . MET B 1 340 ? -11.523 -14.117 -4.016 1 98.06 340 MET B O 1
ATOM 6154 N N . THR B 1 341 ? -10.375 -15.906 -3.479 1 98.19 341 THR B N 1
ATOM 6155 C CA . THR B 1 341 ? -11.531 -16.594 -2.906 1 98.19 341 THR B CA 1
ATOM 6156 C C . THR B 1 341 ? -12.055 -15.852 -1.683 1 98.19 341 THR B C 1
ATOM 6158 O O . THR B 1 341 ? -13.156 -16.125 -1.201 1 98.19 341 THR B O 1
ATOM 6161 N N . VAL B 1 342 ? -11.312 -14.852 -1.231 1 97.19 342 VAL B N 1
ATOM 6162 C CA . VAL B 1 342 ? -11.727 -14.086 -0.065 1 97.19 342 VAL B CA 1
ATOM 6163 C C . VAL B 1 342 ? -13.109 -13.469 -0.313 1 97.19 342 VAL B C 1
ATOM 6165 O O . VAL B 1 342 ? -13.844 -13.18 0.632 1 97.19 342 VAL B O 1
ATOM 6168 N N . VAL B 1 343 ? -13.531 -13.297 -1.564 1 95.69 343 VAL B N 1
ATOM 6169 C CA . VAL B 1 343 ? -14.805 -12.672 -1.897 1 95.69 343 VAL B CA 1
ATOM 6170 C C . VAL B 1 343 ? -15.938 -13.68 -1.704 1 95.69 343 VAL B C 1
ATOM 6172 O O . VAL B 1 343 ? -17.109 -13.305 -1.691 1 95.69 343 VAL B O 1
ATOM 6175 N N . LEU B 1 344 ? -15.594 -14.969 -1.59 1 95.44 344 LEU B N 1
ATOM 6176 C CA . LEU B 1 344 ? -16.609 -16 -1.371 1 95.44 344 LEU B CA 1
ATOM 6177 C C . LEU B 1 344 ? -17.031 -16.047 0.094 1 95.44 344 LEU B C 1
ATOM 6179 O O . LEU B 1 344 ? -16.188 -15.898 0.989 1 95.44 344 LEU B O 1
ATOM 6183 N N . PRO B 1 345 ? -18.266 -16.312 0.33 1 93.19 345 PRO B N 1
ATOM 6184 C CA . PRO B 1 345 ? -18.734 -16.375 1.716 1 93.19 345 PRO B CA 1
ATOM 6185 C C . PRO B 1 345 ? -18.109 -17.516 2.502 1 93.19 345 PRO B C 1
ATOM 6187 O O . PRO B 1 345 ? -17.938 -17.422 3.721 1 93.19 345 PRO B O 1
ATOM 6190 N N . ASN B 1 346 ? -17.734 -18.594 1.854 1 94.5 346 ASN B N 1
ATOM 6191 C CA . ASN B 1 346 ? -17.172 -19.734 2.557 1 94.5 346 ASN B CA 1
ATOM 6192 C C . ASN B 1 346 ? -15.648 -19.734 2.488 1 94.5 346 ASN B C 1
ATOM 6194 O O . ASN B 1 346 ? -15.008 -20.766 2.742 1 94.5 346 ASN B O 1
ATOM 6198 N N . SER B 1 347 ? -15.07 -18.625 2.123 1 96.62 347 SER B N 1
ATOM 6199 C CA . SER B 1 347 ? -13.617 -18.531 2.02 1 96.62 347 SER B CA 1
ATOM 6200 C C . SER B 1 347 ? -12.945 -18.875 3.344 1 96.62 347 SER B C 1
ATOM 6202 O O . SER B 1 347 ? -13.445 -18.531 4.414 1 96.62 347 SER B O 1
ATOM 6204 N N . VAL B 1 348 ? -11.844 -19.5 3.266 1 97.56 348 VAL B N 1
ATOM 6205 C CA . VAL B 1 348 ? -11.078 -19.844 4.457 1 97.56 348 VAL B CA 1
ATOM 6206 C C . VAL B 1 348 ? -10.188 -18.672 4.863 1 97.56 348 VAL B C 1
ATOM 6208 O O . VAL B 1 348 ? -9.484 -18.734 5.875 1 97.56 348 VAL B O 1
ATOM 6211 N N . LEU B 1 349 ? -10.258 -17.562 4.09 1 97.69 349 LEU B N 1
ATOM 6212 C CA . LEU B 1 349 ? -9.312 -16.469 4.273 1 97.69 349 LEU B CA 1
ATOM 6213 C C . LEU B 1 349 ? -9.961 -15.312 5.035 1 97.69 349 LEU B C 1
ATOM 6215 O O . LEU B 1 349 ? -9.312 -14.289 5.289 1 97.69 349 LEU B O 1
ATOM 6219 N N . ARG B 1 350 ? -11.188 -15.422 5.406 1 95.88 350 ARG B N 1
ATOM 6220 C CA . ARG B 1 350 ? -11.906 -14.312 6.027 1 95.88 350 ARG B CA 1
ATOM 6221 C C . ARG B 1 350 ? -11.656 -14.273 7.531 1 95.88 350 ARG B C 1
ATOM 6223 O O . ARG B 1 350 ? -12.594 -14.211 8.328 1 95.88 350 ARG B O 1
ATOM 6230 N N . ASN B 1 351 ? -10.383 -14.273 7.961 1 95.69 351 ASN B N 1
ATOM 6231 C CA . ASN B 1 351 ? -9.891 -14.156 9.336 1 95.69 351 ASN B CA 1
ATOM 6232 C C . ASN B 1 351 ? -8.531 -13.469 9.391 1 95.69 351 ASN B C 1
ATOM 6234 O O . ASN B 1 351 ? -7.816 -13.414 8.383 1 95.69 351 ASN B O 1
ATOM 6238 N N . TRP B 1 352 ? -8.148 -12.922 10.516 1 96 352 TRP B N 1
ATOM 6239 C CA . TRP B 1 352 ? -6.973 -12.07 10.602 1 96 352 TRP B CA 1
ATOM 6240 C C . TRP B 1 352 ? -5.691 -12.891 10.477 1 96 352 TRP B C 1
ATOM 6242 O O . TRP B 1 352 ? -4.703 -12.422 9.906 1 96 352 TRP B O 1
ATOM 6252 N N . PRO B 1 353 ? -5.578 -14.148 10.961 1 97.5 353 PRO B N 1
ATOM 6253 C CA . PRO B 1 353 ? -4.328 -14.898 10.789 1 97.5 353 PRO B CA 1
ATOM 6254 C C . PRO B 1 353 ? -3.984 -15.141 9.32 1 97.5 353 PRO B C 1
ATOM 6256 O O . PRO B 1 353 ? -2.807 -15.18 8.961 1 97.5 353 PRO B O 1
ATOM 6259 N N . ALA B 1 354 ? -5.027 -15.375 8.523 1 98.25 354 ALA B N 1
ATOM 6260 C CA . ALA B 1 354 ? -4.785 -15.555 7.094 1 98.25 354 ALA B CA 1
ATOM 6261 C C . ALA B 1 354 ? -4.078 -14.344 6.5 1 98.25 354 ALA B C 1
ATOM 6263 O O . ALA B 1 354 ? -3.146 -14.484 5.703 1 98.25 354 ALA B O 1
ATOM 6264 N N . TRP B 1 355 ? -4.48 -13.203 6.93 1 98.12 355 TRP B N 1
ATOM 6265 C CA . TRP B 1 355 ? -3.939 -11.984 6.336 1 98.12 355 TRP B CA 1
ATOM 6266 C C . TRP B 1 355 ? -2.611 -11.609 6.984 1 98.12 355 TRP B C 1
ATOM 6268 O O . TRP B 1 355 ? -1.814 -10.875 6.398 1 98.12 355 TRP B O 1
ATOM 6278 N N . LEU B 1 356 ? -2.361 -12.133 8.203 1 98.06 356 LEU B N 1
ATOM 6279 C CA . LEU B 1 356 ? -1.005 -12.086 8.734 1 98.06 356 LEU B CA 1
ATOM 6280 C C . LEU B 1 356 ? -0.063 -12.945 7.895 1 98.06 356 LEU B C 1
ATOM 6282 O O . LEU B 1 356 ? 1.063 -12.531 7.602 1 98.06 356 LEU B O 1
ATOM 6286 N N . ALA B 1 357 ? -0.539 -14.109 7.516 1 98.5 357 ALA B N 1
ATOM 6287 C CA . ALA B 1 357 ? 0.234 -14.992 6.645 1 98.5 357 ALA B CA 1
ATOM 6288 C C . ALA B 1 357 ? 0.513 -14.328 5.301 1 98.5 357 ALA B C 1
ATOM 6290 O O . ALA B 1 357 ? 1.648 -14.344 4.816 1 98.5 357 ALA B O 1
ATOM 6291 N N . ILE B 1 358 ? -0.523 -13.742 4.715 1 98.5 358 ILE B N 1
ATOM 6292 C CA . ILE B 1 358 ? -0.418 -13.109 3.408 1 98.5 358 ILE B CA 1
ATOM 6293 C C . ILE B 1 358 ? 0.569 -11.945 3.48 1 98.5 358 ILE B C 1
ATOM 6295 O O . ILE B 1 358 ? 1.363 -11.742 2.559 1 98.5 358 ILE B O 1
ATOM 6299 N N . TYR B 1 359 ? 0.534 -11.172 4.586 1 98.06 359 TYR B N 1
ATOM 6300 C CA . TYR B 1 359 ? 1.546 -10.141 4.77 1 98.06 359 TYR B CA 1
ATOM 6301 C C . TYR B 1 359 ? 2.949 -10.734 4.703 1 98.06 359 TYR B C 1
ATOM 6303 O O . TYR B 1 359 ? 3.855 -10.133 4.121 1 98.06 359 TYR B O 1
ATOM 6311 N N . GLY B 1 360 ? 3.08 -11.812 5.277 1 97.56 360 GLY B N 1
ATOM 6312 C CA . GLY B 1 360 ? 4.387 -12.453 5.312 1 97.56 360 GLY B CA 1
ATOM 6313 C C . GLY B 1 360 ? 4.949 -12.742 3.93 1 97.56 360 GLY B C 1
ATOM 6314 O O . GLY B 1 360 ? 6.07 -12.344 3.615 1 97.56 360 GLY B O 1
ATOM 6315 N N . PHE B 1 361 ? 4.16 -13.328 3.062 1 97.56 361 PHE B N 1
ATOM 6316 C CA . PHE B 1 361 ? 4.762 -13.797 1.819 1 97.56 361 PHE B CA 1
ATOM 6317 C C . PHE B 1 361 ? 4.449 -12.844 0.672 1 97.56 361 PHE B C 1
ATOM 6319 O O . PHE B 1 361 ? 4.949 -13.016 -0.441 1 97.56 361 PHE B O 1
ATOM 6326 N N . MET B 1 362 ? 3.693 -11.734 0.944 1 97.5 362 MET B N 1
ATOM 6327 C CA . MET B 1 362 ? 3.346 -10.852 -0.169 1 97.5 362 MET B CA 1
ATOM 6328 C C . MET B 1 362 ? 3.895 -9.445 0.056 1 97.5 362 MET B C 1
ATOM 6330 O O . MET B 1 362 ? 3.941 -8.641 -0.873 1 97.5 362 MET B O 1
ATOM 6334 N N . THR B 1 363 ? 4.305 -9.047 1.209 1 96 363 THR B N 1
ATOM 6335 C CA . THR B 1 363 ? 4.633 -7.664 1.532 1 96 363 THR B CA 1
ATOM 6336 C C . THR B 1 363 ? 5.914 -7.234 0.819 1 96 363 THR B C 1
ATOM 6338 O O . THR B 1 363 ? 6.84 -8.031 0.654 1 96 363 THR B O 1
ATOM 6341 N N . MET B 1 364 ? 6.023 -5.977 0.497 1 94.06 364 MET B N 1
ATOM 6342 C CA . MET B 1 364 ? 7.219 -5.363 -0.074 1 94.06 364 MET B CA 1
ATOM 6343 C C . MET B 1 364 ? 8.117 -4.793 1.021 1 94.06 364 MET B C 1
ATOM 6345 O O . MET B 1 364 ? 9.25 -4.387 0.755 1 94.06 364 MET B O 1
ATOM 6349 N N . ASP B 1 365 ? 7.629 -4.801 2.256 1 94.44 365 ASP B N 1
ATOM 6350 C CA . ASP B 1 365 ? 8.391 -4.242 3.369 1 94.44 365 ASP B CA 1
ATOM 6351 C C . ASP B 1 365 ? 9.656 -5.055 3.633 1 94.44 365 ASP B C 1
ATOM 6353 O O . ASP B 1 365 ? 9.594 -6.273 3.785 1 94.44 365 ASP B O 1
ATOM 6357 N N . ARG B 1 366 ? 10.766 -4.395 3.605 1 93.5 366 ARG B N 1
ATOM 6358 C CA . ARG B 1 366 ? 12.023 -5.031 3.979 1 93.5 366 ARG B CA 1
ATOM 6359 C C . ARG B 1 366 ? 12.273 -4.918 5.48 1 93.5 366 ARG B C 1
ATOM 6361 O O . ARG B 1 366 ? 12.258 -3.818 6.035 1 93.5 366 ARG B O 1
ATOM 6368 N N . TRP B 1 367 ? 12.523 -5.938 6.133 1 94.38 367 TRP B N 1
ATOM 6369 C CA . TRP B 1 367 ? 12.625 -5.961 7.586 1 94.38 367 TRP B CA 1
ATOM 6370 C C . TRP B 1 367 ? 14.078 -6.023 8.031 1 94.38 367 TRP B C 1
ATOM 6372 O O . TRP B 1 367 ? 14.375 -6.461 9.148 1 94.38 367 TRP B O 1
ATOM 6382 N N . LEU B 1 368 ? 15.008 -5.625 7.191 1 92 368 LEU B N 1
ATOM 6383 C CA . LEU B 1 368 ? 16.422 -5.574 7.539 1 92 368 LEU B CA 1
ATOM 6384 C C . LEU B 1 368 ? 16.703 -4.453 8.531 1 92 368 LEU B C 1
ATOM 6386 O O . LEU B 1 368 ? 16.25 -3.324 8.344 1 92 368 LEU B O 1
ATOM 6390 N N . LEU B 1 369 ? 17.406 -4.828 9.562 1 90 369 LEU B N 1
ATOM 6391 C CA . LEU B 1 369 ? 17.781 -3.854 10.586 1 90 369 LEU B CA 1
ATOM 6392 C C . LEU B 1 369 ? 19.266 -3.51 10.484 1 90 369 LEU B C 1
ATOM 6394 O O . LEU B 1 369 ? 20.109 -4.402 10.453 1 90 369 LEU B O 1
ATOM 6398 N N . GLY B 1 370 ? 19.547 -2.287 10.422 1 85.69 370 GLY B N 1
ATOM 6399 C CA . GLY B 1 370 ? 20.922 -1.837 10.32 1 85.69 370 GLY B CA 1
ATOM 6400 C C . GLY B 1 370 ? 21.703 -2.039 11.602 1 85.69 370 GLY B C 1
ATOM 6401 O O . GLY B 1 370 ? 22.844 -2.533 11.57 1 85.69 370 GLY B O 1
ATOM 6402 N N . HIS B 1 371 ? 21.141 -1.728 12.719 1 86.56 371 HIS B N 1
ATOM 6403 C CA . HIS B 1 371 ? 21.812 -1.795 14.008 1 86.56 371 HIS B CA 1
ATOM 6404 C C . HIS B 1 371 ? 21.828 -3.221 14.547 1 86.56 371 HIS B C 1
ATOM 6406 O O . HIS B 1 371 ? 22.703 -3.574 15.344 1 86.56 371 HIS B O 1
ATOM 6412 N N . TRP B 1 372 ? 20.844 -3.992 14.164 1 90.44 372 TRP B N 1
ATOM 6413 C CA . TRP B 1 372 ? 20.75 -5.395 14.562 1 90.44 372 TRP B CA 1
ATOM 6414 C C . TRP B 1 372 ? 20.656 -6.301 13.336 1 90.44 372 TRP B C 1
ATOM 6416 O O . TRP B 1 372 ? 19.609 -6.906 13.094 1 90.44 372 TRP B O 1
ATOM 6426 N N . PRO B 1 373 ? 21.719 -6.484 12.641 1 88.81 373 PRO B N 1
ATOM 6427 C CA . PRO B 1 373 ? 21.688 -7.152 11.336 1 88.81 373 PRO B CA 1
ATOM 6428 C C . PRO B 1 373 ? 21.25 -8.609 11.43 1 88.81 373 PRO B C 1
ATOM 6430 O O . PRO B 1 37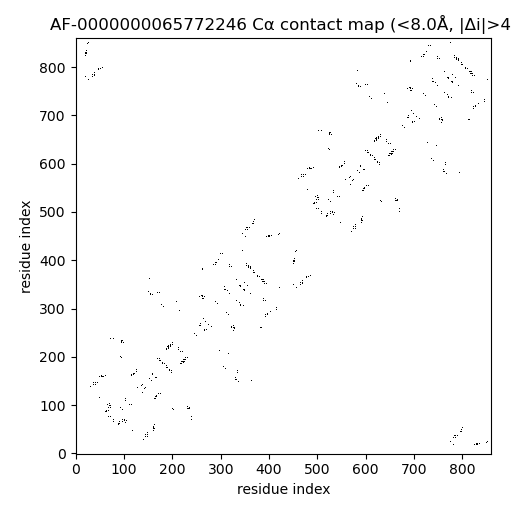3 ? 20.531 -9.109 10.555 1 88.81 373 PRO B O 1
ATOM 6433 N N . THR B 1 374 ? 21.656 -9.281 12.477 1 90 374 THR B N 1
ATOM 6434 C CA . THR B 1 374 ? 21.281 -10.688 12.617 1 90 374 THR B CA 1
ATOM 6435 C C . THR B 1 374 ? 19.781 -10.836 12.789 1 90 374 THR B C 1
ATOM 6437 O O . THR B 1 374 ? 19.156 -11.656 12.117 1 90 374 THR B O 1
ATOM 6440 N N . THR B 1 375 ? 19.234 -10 13.648 1 89.88 375 THR B N 1
ATOM 6441 C CA . THR B 1 375 ? 17.797 -10.016 13.859 1 89.88 375 THR B CA 1
ATOM 6442 C C . THR B 1 375 ? 17.062 -9.586 12.594 1 89.88 375 THR B C 1
ATOM 6444 O O . THR B 1 375 ? 16.047 -10.18 12.219 1 89.88 375 THR B O 1
ATOM 6447 N N . GLY B 1 376 ? 17.578 -8.648 11.992 1 91.25 376 GLY B N 1
ATOM 6448 C CA . GLY B 1 376 ? 16.953 -8.156 10.773 1 91.25 376 GLY B CA 1
ATOM 6449 C C . GLY B 1 376 ? 16.969 -9.172 9.641 1 91.25 376 GLY B C 1
ATOM 6450 O O . GLY B 1 376 ? 15.969 -9.352 8.945 1 91.25 376 GLY B O 1
ATOM 6451 N N . ARG B 1 377 ? 18.062 -9.75 9.492 1 89.38 377 ARG B N 1
ATOM 6452 C CA . ARG B 1 377 ? 18.172 -10.773 8.453 1 89.38 377 ARG B CA 1
ATOM 6453 C C . ARG B 1 377 ? 17.219 -11.938 8.734 1 89.38 377 ARG B C 1
ATOM 6455 O O . ARG B 1 377 ? 16.609 -12.469 7.812 1 89.38 377 ARG B O 1
ATOM 6462 N N . PHE B 1 378 ? 17.156 -12.266 9.922 1 90.31 378 PHE B N 1
ATOM 6463 C CA . PHE B 1 378 ? 16.25 -13.344 10.289 1 90.31 378 PHE B CA 1
ATOM 6464 C C . PHE B 1 378 ? 14.812 -12.984 9.945 1 90.31 378 PHE B C 1
ATOM 6466 O O . PHE B 1 378 ? 14.094 -13.789 9.352 1 90.31 378 PHE B O 1
ATOM 6473 N N . LEU B 1 379 ? 14.398 -11.812 10.305 1 91 379 LEU B N 1
ATOM 6474 C CA . LEU B 1 379 ? 13.039 -11.367 10.039 1 91 379 LEU B CA 1
ATOM 6475 C C . LEU B 1 379 ? 12.781 -11.281 8.539 1 91 379 LEU B C 1
ATOM 6477 O O . LEU B 1 379 ? 11.719 -11.68 8.055 1 91 379 LEU B O 1
ATOM 6481 N N . GLU B 1 380 ? 13.734 -10.852 7.84 1 91.56 380 GLU B N 1
ATOM 6482 C CA . GLU B 1 380 ? 13.609 -10.648 6.398 1 91.56 380 GLU B CA 1
ATOM 6483 C C . GLU B 1 380 ? 13.523 -11.984 5.664 1 91.56 380 GLU B C 1
ATOM 6485 O O . GLU B 1 380 ? 12.672 -12.164 4.785 1 91.56 380 GLU B O 1
ATOM 6490 N N . TYR B 1 381 ? 14.289 -12.922 6.043 1 89.38 381 TYR B N 1
ATOM 6491 C CA . TYR B 1 381 ? 14.406 -14.164 5.285 1 89.38 381 TYR B CA 1
ATOM 6492 C C . TYR B 1 381 ? 13.344 -15.164 5.707 1 89.38 381 TYR B C 1
ATOM 6494 O O . TYR B 1 381 ? 12.938 -16.016 4.918 1 89.38 381 TYR B O 1
ATOM 6502 N N . MET B 1 382 ? 12.836 -15 6.906 1 94.12 382 MET B N 1
ATOM 6503 C CA . MET B 1 382 ? 11.922 -16.016 7.418 1 94.12 382 MET B CA 1
ATOM 6504 C C . MET B 1 382 ? 10.469 -15.602 7.184 1 94.12 382 MET B C 1
ATOM 6506 O O . MET B 1 382 ? 9.562 -16.422 7.312 1 94.12 382 MET B O 1
ATOM 6510 N N . LYS B 1 383 ? 10.266 -14.352 6.859 1 95.25 383 LYS B N 1
ATOM 6511 C CA . LYS B 1 383 ? 8.883 -13.883 6.801 1 95.25 383 LYS B CA 1
ATOM 6512 C C . LYS B 1 383 ? 8.078 -14.664 5.77 1 95.25 383 LYS B C 1
ATOM 6514 O O . LYS B 1 383 ? 6.91 -14.984 6 1 95.25 383 LYS B O 1
ATOM 6519 N N . ILE B 1 384 ? 8.68 -15.062 4.645 1 96.69 384 ILE B N 1
ATOM 6520 C CA . ILE B 1 384 ? 7.977 -15.789 3.596 1 96.69 384 ILE B CA 1
ATOM 6521 C C . ILE B 1 384 ? 7.668 -17.203 4.07 1 96.69 384 ILE B C 1
ATOM 6523 O O . ILE B 1 384 ? 6.535 -17.672 3.943 1 96.69 384 ILE B O 1
ATOM 6527 N N . THR B 1 385 ? 8.656 -17.875 4.617 1 97.19 385 THR B N 1
ATOM 6528 C CA . THR B 1 385 ? 8.484 -19.234 5.141 1 97.19 385 THR B CA 1
ATOM 6529 C C . THR B 1 385 ? 7.426 -19.25 6.238 1 97.19 385 THR B C 1
ATOM 6531 O O . THR B 1 385 ? 6.57 -20.141 6.266 1 97.19 385 THR B O 1
ATOM 6534 N N . TYR B 1 386 ? 7.496 -18.297 7.145 1 97.06 386 TYR B N 1
ATOM 6535 C CA . TYR B 1 386 ? 6.5 -18.188 8.203 1 97.06 386 TYR B CA 1
ATOM 6536 C C . TYR B 1 386 ? 5.113 -17.922 7.629 1 97.06 386 TYR B C 1
ATOM 6538 O O . TYR B 1 386 ? 4.117 -18.469 8.117 1 97.06 386 TYR B O 1
ATOM 6546 N N . GLY B 1 387 ? 5.066 -17.062 6.602 1 98.19 387 GLY B N 1
ATOM 6547 C CA . GLY B 1 387 ? 3.797 -16.797 5.949 1 98.19 387 GLY B CA 1
ATOM 6548 C C . GLY B 1 387 ? 3.162 -18.016 5.324 1 98.19 387 GLY B C 1
ATOM 6549 O O . GLY B 1 387 ? 1.989 -18.312 5.57 1 98.19 387 GLY B O 1
ATOM 6550 N N . TRP B 1 388 ? 3.92 -18.75 4.504 1 98.56 388 TRP B N 1
ATOM 6551 C CA . TRP B 1 388 ? 3.424 -19.969 3.875 1 98.56 388 TRP B CA 1
ATOM 6552 C C . TRP B 1 388 ? 3.004 -20.984 4.926 1 98.56 388 TRP B C 1
ATOM 6554 O O . TRP B 1 388 ? 1.966 -21.641 4.785 1 98.56 388 TRP B O 1
ATOM 6564 N N . SER B 1 389 ? 3.828 -21.141 5.984 1 98.56 389 SER B N 1
ATOM 6565 C CA . SER B 1 389 ? 3.514 -22.078 7.055 1 98.56 389 SER B CA 1
ATOM 6566 C C . SER B 1 389 ? 2.197 -21.719 7.734 1 98.56 389 SER B C 1
ATOM 6568 O O . SER B 1 389 ? 1.333 -22.578 7.922 1 98.56 389 SER B O 1
ATOM 6570 N N . LEU B 1 390 ? 2.09 -20.453 8.086 1 98.56 390 LEU B N 1
ATOM 6571 C CA . LEU B 1 390 ? 0.877 -20 8.758 1 98.56 390 LEU B CA 1
ATOM 6572 C C . LEU B 1 390 ? -0.344 -20.188 7.863 1 98.56 390 LEU B C 1
ATOM 6574 O O . LEU B 1 390 ? -1.432 -20.5 8.352 1 98.56 390 LEU B O 1
ATOM 6578 N N . MET B 1 391 ? -0.213 -20.016 6.586 1 98.69 391 MET B N 1
ATOM 6579 C CA . MET B 1 391 ? -1.327 -20.172 5.656 1 98.69 391 MET B CA 1
ATOM 6580 C C . MET B 1 391 ? -1.84 -21.609 5.668 1 98.69 391 MET B C 1
ATOM 6582 O O . MET B 1 391 ? -3.049 -21.844 5.715 1 98.69 391 MET B O 1
ATOM 6586 N N . LEU B 1 392 ? -0.931 -22.594 5.625 1 98.81 392 LEU B N 1
ATOM 6587 C CA . LEU B 1 392 ? -1.344 -24 5.656 1 98.81 392 LEU B CA 1
ATOM 6588 C C . LEU B 1 392 ? -2.041 -24.328 6.973 1 98.81 392 LEU B C 1
ATOM 6590 O O . LEU B 1 392 ? -3.014 -25.078 6.992 1 98.81 392 LEU B O 1
ATOM 6594 N N . VAL B 1 393 ? -1.531 -23.703 8.078 1 98.56 393 VAL B N 1
ATOM 6595 C CA . VAL B 1 393 ? -2.152 -23.906 9.383 1 98.56 393 VAL B CA 1
ATOM 6596 C C . VAL B 1 393 ? -3.562 -23.328 9.383 1 98.56 393 VAL B C 1
ATOM 6598 O O . VAL B 1 393 ? -4.512 -23.969 9.836 1 98.56 393 VAL B O 1
ATOM 6601 N N . VAL B 1 394 ? -3.709 -22.156 8.852 1 98.25 394 VAL B N 1
ATOM 6602 C CA . VAL B 1 394 ? -4.988 -21.453 8.836 1 98.25 394 VAL B CA 1
ATOM 6603 C C . VAL B 1 394 ? -6.004 -22.25 8.023 1 98.25 394 VAL B C 1
ATOM 6605 O O . VAL B 1 394 ? -7.125 -22.5 8.484 1 98.25 394 VAL B O 1
ATOM 6608 N N . VAL B 1 395 ? -5.66 -22.688 6.816 1 98.62 395 VAL B N 1
ATOM 6609 C CA . VAL B 1 395 ? -6.582 -23.406 5.945 1 98.62 395 VAL B CA 1
ATOM 6610 C C . VAL B 1 395 ? -7.035 -24.703 6.629 1 98.62 395 VAL B C 1
ATOM 6612 O O . VAL B 1 395 ? -8.234 -25 6.668 1 98.62 395 VAL B O 1
ATOM 6615 N N . PHE B 1 396 ? -6.117 -25.406 7.195 1 98.56 396 PHE B N 1
ATOM 6616 C CA . PHE B 1 396 ? -6.453 -26.672 7.855 1 98.56 396 PHE B CA 1
ATOM 6617 C C . PHE B 1 396 ? -7.363 -26.422 9.055 1 98.56 396 PHE B C 1
ATOM 6619 O O . PHE B 1 396 ? -8.367 -27.125 9.234 1 98.56 396 PHE B O 1
ATOM 6626 N N . CYS B 1 397 ? -6.973 -25.453 9.922 1 97.62 397 CYS B N 1
ATOM 6627 C CA . CYS B 1 397 ? -7.742 -25.172 11.133 1 97.62 397 CYS B CA 1
ATOM 6628 C C . CYS B 1 397 ? -9.172 -24.766 10.789 1 97.62 397 CYS B C 1
ATOM 6630 O O . CYS B 1 397 ? -10.125 -25.25 11.406 1 97.62 397 CYS B O 1
ATOM 6632 N N . VAL B 1 398 ? -9.367 -23.891 9.82 1 96.88 398 VAL B N 1
ATOM 6633 C CA . VAL B 1 398 ? -10.703 -23.438 9.438 1 96.88 398 VAL B CA 1
ATOM 6634 C C . VAL B 1 398 ? -11.539 -24.609 8.961 1 96.88 398 VAL B C 1
ATOM 6636 O O . VAL B 1 398 ? -12.68 -24.797 9.398 1 96.88 398 VAL B O 1
ATOM 6639 N N . LEU B 1 399 ? -10.992 -25.469 8.078 1 97.81 399 LEU B N 1
ATOM 6640 C CA . LEU B 1 399 ? -11.719 -26.609 7.543 1 97.81 399 LEU B CA 1
ATOM 6641 C C . LEU B 1 399 ? -12 -27.641 8.625 1 97.81 399 LEU B C 1
ATOM 6643 O O . LEU B 1 399 ? -13.086 -28.219 8.68 1 97.81 399 LEU B O 1
ATOM 6647 N N . TYR B 1 400 ? -10.953 -27.844 9.484 1 97.06 400 TYR B N 1
ATOM 6648 C CA . TYR B 1 400 ? -11.086 -28.844 10.547 1 97.06 400 TYR B CA 1
ATOM 6649 C C . TYR B 1 400 ? -12.18 -28.438 11.531 1 97.06 400 TYR B C 1
ATOM 6651 O O . TYR B 1 400 ? -12.977 -29.266 11.961 1 97.06 400 TYR B O 1
ATOM 6659 N N . PHE B 1 401 ? -12.242 -27.188 11.914 1 95.12 401 PHE B N 1
ATOM 6660 C CA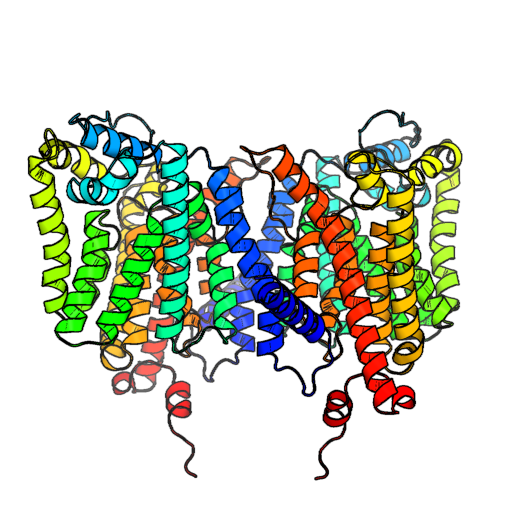 . PHE B 1 401 ? -13.266 -26.719 12.852 1 95.12 401 PHE B CA 1
ATOM 6661 C C . PHE B 1 401 ? -14.648 -26.766 12.211 1 95.12 401 PHE B C 1
ATOM 6663 O O . PHE B 1 401 ? -15.641 -27.047 12.883 1 95.12 401 PHE B O 1
ATOM 6670 N N . ARG B 1 402 ? -14.719 -26.484 10.93 1 95.06 402 ARG B N 1
ATOM 6671 C CA . ARG B 1 402 ? -15.984 -26.672 10.219 1 95.06 402 ARG B CA 1
ATOM 6672 C C . ARG B 1 402 ? -16.438 -28.109 10.305 1 95.06 402 ARG B C 1
ATOM 6674 O O . ARG B 1 402 ? -17.625 -28.391 10.523 1 95.06 402 ARG B O 1
ATOM 6681 N N . TYR B 1 403 ? -15.5 -29.031 10.07 1 96.44 403 TYR B N 1
ATOM 6682 C CA . TYR B 1 403 ? -15.781 -30.453 10.125 1 96.44 403 TYR B CA 1
ATOM 6683 C C . TYR B 1 403 ? -16.281 -30.859 11.5 1 96.44 403 TYR B C 1
ATOM 6685 O O . TYR B 1 403 ? -17.281 -31.578 11.617 1 96.44 403 TYR B O 1
ATOM 6693 N N . LEU B 1 404 ? -15.586 -30.375 12.531 1 95.44 404 LEU B N 1
ATOM 6694 C CA . LEU B 1 404 ? -15.961 -30.719 13.898 1 95.44 404 LEU B CA 1
ATOM 6695 C C . LEU B 1 404 ? -17.359 -30.203 14.227 1 95.44 404 LEU B C 1
ATOM 6697 O O . LEU B 1 404 ? -18.156 -30.906 14.859 1 95.44 404 LEU B O 1
ATOM 6701 N N . ASP B 1 405 ? -17.688 -29.016 13.805 1 92.81 405 ASP B N 1
ATOM 6702 C CA . ASP B 1 405 ? -19 -28.422 14.047 1 92.81 405 ASP B CA 1
ATOM 6703 C C . ASP B 1 405 ? -20.094 -29.203 13.305 1 92.81 405 ASP B C 1
ATOM 6705 O O . ASP B 1 405 ? -21.156 -29.469 13.867 1 92.81 405 ASP B O 1
ATOM 6709 N N . ALA B 1 406 ? -19.812 -29.516 12.125 1 94.56 406 ALA B N 1
ATOM 6710 C CA . ALA B 1 406 ? -20.781 -30.266 11.328 1 94.56 406 ALA B CA 1
ATOM 6711 C C . ALA B 1 406 ? -21.016 -31.656 11.906 1 94.56 406 ALA B C 1
ATOM 6713 O O . ALA B 1 406 ? -22.141 -32.156 11.906 1 94.56 406 ALA B O 1
ATOM 6714 N N . LYS B 1 407 ? -19.938 -32.281 12.32 1 95.31 407 LYS B N 1
ATOM 6715 C CA . LYS B 1 407 ? -20.031 -33.594 12.945 1 95.31 407 LYS B CA 1
ATOM 6716 C C . LYS B 1 407 ? -20.844 -33.531 14.227 1 95.31 407 LYS B C 1
ATOM 6718 O O . LYS B 1 407 ? -21.703 -34.406 14.461 1 95.31 407 LYS B O 1
ATOM 6723 N N . GLN B 1 408 ? -20.625 -32.562 15 1 93.88 408 GLN B N 1
ATOM 6724 C CA . GLN B 1 408 ? -21.344 -32.375 16.25 1 93.88 408 GLN B CA 1
ATOM 6725 C C . GLN B 1 408 ? -22.828 -32.156 15.992 1 93.88 408 GLN B C 1
ATOM 6727 O O . GLN B 1 408 ? -23.688 -32.625 16.734 1 93.88 408 GLN B O 1
ATOM 6732 N N . ASP B 1 409 ? -23.125 -31.469 14.938 1 92.19 409 ASP B N 1
ATOM 6733 C CA . ASP B 1 409 ? -24.5 -31.141 14.594 1 92.19 409 ASP B CA 1
ATOM 6734 C C . ASP B 1 409 ? -25.141 -32.25 13.797 1 92.19 409 ASP B C 1
ATOM 6736 O O . ASP B 1 409 ? -26.328 -32.188 13.445 1 92.19 409 ASP B O 1
ATOM 6740 N N . GLY B 1 410 ? -24.406 -33.25 13.43 1 93.19 410 GLY B N 1
ATOM 6741 C CA . GLY B 1 410 ? -24.938 -34.375 12.656 1 93.19 410 GLY B CA 1
ATOM 6742 C C . GLY B 1 410 ? -25.297 -34 11.227 1 93.19 410 GLY B C 1
ATOM 6743 O O . GLY B 1 410 ? -26.266 -34.5 10.672 1 93.19 410 GLY B O 1
ATOM 6744 N N . ARG B 1 411 ? -24.609 -33.031 10.578 1 92.19 411 ARG B N 1
ATOM 6745 C CA . ARG B 1 411 ? -24.969 -32.531 9.25 1 92.19 411 ARG B CA 1
ATOM 6746 C C . ARG B 1 411 ? -23.844 -32.781 8.25 1 92.19 411 ARG B C 1
ATOM 6748 O O . ARG B 1 411 ? -23.672 -31.984 7.32 1 92.19 411 ARG B O 1
ATOM 6755 N N . LEU B 1 412 ? -23 -33.719 8.414 1 93.44 412 LEU B N 1
ATOM 6756 C CA . LEU B 1 412 ? -21.875 -33.969 7.523 1 93.44 412 LEU B CA 1
ATOM 6757 C C . LEU B 1 412 ? -22.359 -34.312 6.117 1 93.44 412 LEU B C 1
ATOM 6759 O O . LEU B 1 412 ? -21.656 -34.031 5.133 1 93.44 412 LEU B O 1
ATOM 6763 N N . ASP B 1 413 ? -23.516 -34.875 6.047 1 91.81 413 ASP B N 1
ATOM 6764 C CA . ASP B 1 413 ? -24.078 -35.281 4.762 1 91.81 413 ASP B CA 1
ATOM 6765 C C . ASP B 1 413 ? -24.453 -34.062 3.926 1 91.81 413 ASP B C 1
ATOM 6767 O O . ASP B 1 413 ? -24.562 -34.156 2.701 1 91.81 413 ASP B O 1
ATOM 6771 N N . GLN B 1 414 ? -24.641 -32.938 4.586 1 90.94 414 GLN B N 1
ATOM 6772 C CA . GLN B 1 414 ? -25.031 -31.719 3.898 1 90.94 414 GLN B CA 1
ATOM 6773 C C . GLN B 1 414 ? -23.828 -30.812 3.66 1 90.94 414 GLN B C 1
ATOM 6775 O O . GLN B 1 414 ? -23.953 -29.719 3.105 1 90.94 414 GLN B O 1
ATOM 6780 N N . GLY B 1 415 ? -22.703 -31.312 4.02 1 93.31 415 GLY B N 1
ATOM 6781 C CA . GLY B 1 415 ? -21.5 -30.5 3.887 1 93.31 415 GLY B CA 1
ATOM 6782 C C . GLY B 1 415 ? -21 -29.938 5.211 1 93.31 415 GLY B C 1
ATOM 6783 O O . GLY B 1 415 ? -21.594 -30.203 6.258 1 93.31 415 GLY B O 1
ATOM 6784 N N . ILE B 1 416 ? -19.922 -29.109 5.148 1 94.75 416 ILE B N 1
ATOM 6785 C CA . ILE B 1 416 ? -19.328 -28.672 6.414 1 94.75 416 ILE B CA 1
ATOM 6786 C C . ILE B 1 416 ? -19.359 -27.156 6.504 1 94.75 416 ILE B C 1
ATOM 6788 O O . ILE B 1 416 ? -18.875 -26.562 7.477 1 94.75 416 ILE B O 1
ATOM 6792 N N . ASP B 1 417 ? -19.938 -26.484 5.508 1 93.06 417 ASP B N 1
ATOM 6793 C CA . ASP B 1 417 ? -20.094 -25.047 5.605 1 93.06 417 ASP B CA 1
ATOM 6794 C C . ASP B 1 417 ? -20.984 -24.672 6.797 1 93.06 417 ASP B C 1
ATOM 6796 O O . ASP B 1 417 ? -21.844 -25.438 7.207 1 93.06 417 ASP B O 1
ATOM 6800 N N . PRO B 1 418 ? -20.75 -23.547 7.367 1 88.56 418 PRO B N 1
ATOM 6801 C CA . PRO B 1 418 ? -21.609 -23.125 8.469 1 88.56 418 PRO B CA 1
ATOM 6802 C C . PRO B 1 418 ? -23.078 -23.047 8.062 1 88.56 418 PRO B C 1
ATOM 6804 O O . PRO B 1 418 ? -23.391 -22.688 6.922 1 88.56 418 PRO B O 1
ATOM 6807 N N . PRO B 1 419 ? -23.938 -23.234 8.984 1 86 419 PRO B N 1
ATOM 6808 C CA . PRO B 1 419 ? -25.375 -23.328 8.695 1 86 419 PRO B CA 1
ATOM 6809 C C . PRO B 1 419 ? -25.938 -22.031 8.125 1 86 419 PRO B C 1
ATOM 6811 O O . PRO B 1 419 ? -26.906 -22.062 7.359 1 86 419 PRO B O 1
ATOM 6814 N N . TRP B 1 420 ? -25.391 -20.953 8.539 1 85.19 420 TRP B N 1
ATOM 6815 C CA . TRP B 1 420 ? -25.938 -19.688 8.062 1 85.19 420 TRP B CA 1
ATOM 6816 C C . TRP B 1 420 ? -25.828 -19.594 6.543 1 85.19 420 TRP B C 1
ATOM 6818 O O . TRP B 1 420 ? -26.594 -18.859 5.906 1 85.19 420 TRP B O 1
ATOM 6828 N N . MET B 1 421 ? -25 -20.297 5.898 1 86.56 421 MET B N 1
ATOM 6829 C CA . MET B 1 421 ? -24.812 -20.219 4.453 1 86.56 421 MET B CA 1
ATOM 6830 C C . MET B 1 421 ? -25.953 -20.922 3.719 1 86.56 421 MET B C 1
ATOM 6832 O O . MET B 1 421 ? -26.328 -20.516 2.619 1 86.56 421 MET B O 1
ATOM 6836 N N . ALA B 1 422 ? -26.422 -21.969 4.223 1 74.5 422 ALA B N 1
ATOM 6837 C CA . ALA B 1 422 ? -27.594 -22.641 3.654 1 74.5 422 ALA B CA 1
ATOM 6838 C C . ALA B 1 422 ? -28.844 -21.781 3.754 1 74.5 422 ALA B C 1
ATOM 6840 O O . ALA B 1 422 ? -29.672 -21.766 2.844 1 74.5 422 ALA B O 1
ATOM 6841 N N . ARG B 1 423 ? -28.938 -21.031 4.812 1 63.59 423 ARG B N 1
ATOM 6842 C CA . ARG B 1 423 ? -30.094 -20.172 5.047 1 63.59 423 ARG B CA 1
ATOM 6843 C C . ARG B 1 423 ? -30.109 -19 4.07 1 63.59 423 ARG B C 1
ATOM 6845 O O . ARG B 1 423 ? -31.172 -18.547 3.639 1 63.59 423 ARG B O 1
ATOM 6852 N N . GLU B 1 424 ? -28.969 -18.547 3.711 1 61.94 424 GLU B N 1
ATOM 6853 C CA . GLU B 1 424 ? -28.859 -17.391 2.812 1 61.94 424 GLU B CA 1
ATOM 6854 C C . GLU B 1 424 ? -29.156 -17.797 1.369 1 61.94 424 GLU B C 1
ATOM 6856 O O . GLU B 1 424 ? -29.641 -16.984 0.577 1 61.94 424 GLU B O 1
ATOM 6861 N N . ARG B 1 425 ? -29 -19.016 1.043 1 58.25 425 ARG B N 1
ATOM 6862 C CA . ARG B 1 425 ? -29.266 -19.5 -0.307 1 58.25 425 ARG B CA 1
ATOM 6863 C C . ARG B 1 425 ? -30.75 -19.797 -0.494 1 58.25 425 ARG B C 1
ATOM 6865 O O . ARG B 1 425 ? -31.25 -19.781 -1.617 1 58.25 425 ARG B O 1
ATOM 6872 N N . THR B 1 426 ? -31.641 -20.141 0.637 1 51.53 426 THR B N 1
ATOM 6873 C CA . THR B 1 426 ? -33.062 -20.422 0.534 1 51.53 426 THR B CA 1
ATOM 6874 C C . THR B 1 426 ? -33.875 -19.156 0.666 1 51.53 426 THR B C 1
ATOM 6876 O O . THR B 1 426 ? -33.812 -18.469 1.691 1 51.53 426 THR B O 1
ATOM 6879 N N . PRO B 1 427 ? -34.469 -18.594 -0.345 1 47.16 427 PRO B N 1
ATOM 6880 C CA . PRO B 1 427 ? -35.344 -17.422 -0.225 1 47.16 427 PRO B CA 1
ATOM 6881 C C . PRO B 1 427 ? -36.375 -17.578 0.868 1 47.16 427 PRO B C 1
ATOM 6883 O O . PRO B 1 427 ? -36.844 -18.688 1.132 1 47.16 427 PRO B O 1
ATOM 6886 N N . ALA B 1 428 ? -36.562 -16.734 1.956 1 44.53 428 ALA B N 1
ATOM 6887 C CA . ALA B 1 428 ? -37.75 -16.812 2.787 1 44.53 428 ALA B CA 1
ATOM 6888 C C . ALA B 1 428 ? -39 -17.078 1.938 1 44.53 428 ALA B C 1
ATOM 6890 O O . ALA B 1 428 ? -39.156 -16.516 0.847 1 44.53 428 ALA B O 1
ATOM 6891 N N . PRO B 1 429 ? -39.781 -18.125 2.453 1 38.31 429 PRO B N 1
ATOM 6892 C CA . PRO B 1 429 ? -41.031 -18.172 1.707 1 38.31 429 PRO B CA 1
ATOM 6893 C C . PRO B 1 429 ? -41.688 -16.812 1.606 1 38.31 429 PRO B C 1
ATOM 6895 O O . PRO B 1 429 ? -41.719 -16.047 2.578 1 38.31 429 PRO B O 1
ATOM 6898 N N . VAL B 1 430 ? -41.812 -16.375 0.417 1 29.39 430 VAL B N 1
ATOM 6899 C CA . VAL B 1 430 ? -42.875 -15.375 0.336 1 29.39 430 VAL B CA 1
ATOM 6900 C C . VAL B 1 430 ? -44.188 -16.016 0.724 1 29.39 430 VAL B C 1
ATOM 6902 O O . VAL B 1 430 ? -44.5 -17.141 0.311 1 29.39 430 VAL B O 1
#

Organism: Mycolicibacterium smegmatis (strain ATCC 700084 / mc(2)155) (NCBI:txid246196)

Radius of gyration: 30.28 Å; Cα contacts (8 Å, |Δi|>4): 1287; chains: 2; bounding box: 74×76×78 Å

Foldseek 3Di:
DVVVVVVVVVVVVVVVVVVVDDDPDDDDPFRVLCVVQQVLLVVLLCCLLPPLLLVADPQAQCVLLLVQLLCLVVQHANLPDDPPDPHDHQQAALLQSVVLNVLNVDPPSVSLSVLLVVLSVLQLVLLQLLCVLVPHHCSGSSNSVLSNLLSQWPLNSCCSRNSNNVSLQLSLLSLLLVLVVVDDLVSLLSSLQSLLVSVNTPCLQVLLVVLCVLVVSCSSVCNVPVVSVVSNVVSVVSHPPSCSSVVPSVVVVQAADQPQFQALVNVCVVVVHDPVVSVVLLVVLVVLLVLLLVLLSLFPVPPPVLLSSLLNSLSRSLNCLHNGRGHHLSSCSNNSSLVVCCPPPQRLCVDDLLVQLVCQSIHPDQQADDVCRVVSVCSRSNSNNVSSSSNSVSSSVSSVVLVVVCVVVVNVVVGSGDPVVVVVVDPPDD/DVVVVVVVVVVVVVVVVVVVDDDPDDDDPFRVLCVVQQVLLVVLLCCLLPPLLLVADPQAPCVLLLVQLLCLVVQHANLPDDPPDPHDHQQAALLQSVVLNVLNVDPPSVSLSVLLVVLSVLQLVLLQLLCVLVPHHCSGSSNSVLSNLLSQWPLNSCCSRNSNNVSLQLSLLSLLLVLVVVDDLVSLLRSLQSLLVSVNTPCLQVLLVVLCVLVVSCSSVCNVPVVSVVSNVVSVVSHPPSCSSVVPSVVVVQAADQPQFQALVNVCVVVVHDPVVSVVLLVVLVVLLVLLLVLLSLFPVPPPVLLSSLLNSLSRSLNCLHNGRGHHLSSCSNNSSLVVCCPPPQRLCVDDLLVQLVCQSIHPDQQADDVCRVVRVCSRSNSNNSSSSSNSVSSSVSSVVLVVVCVVVVNVVVGSGDPVVVVVVDPPDD

Nearest PDB structures (foldseek):
  7wld-assembly1_U  TM=6.145E-01  e=2.250E-03  Homo sapiens
  6sni-assembly1_X  TM=5.412E-01  e=3.137E-03  Saccharomyces cerevisiae
  7wld-assembly1_U  TM=6.434E-01  e=1.387E-03  Homo sapiens
  6sni-assembly1_X  TM=5.412E-01  e=3.926E-03  Saccharomyces cerevisiae

Solvent-accessible surface area (backbone atoms only — not comparable to full-atom values): 43056 Å² total; per-residue (Å²): 113,68,64,59,50,50,48,48,47,47,48,49,48,47,52,56,50,52,63,35,43,67,57,83,53,78,74,50,74,56,56,38,49,38,23,48,32,38,45,51,21,53,51,36,48,47,42,38,55,56,29,41,26,66,52,42,58,89,58,53,58,38,57,38,51,48,53,35,18,38,21,46,74,70,60,36,72,58,69,71,74,71,80,87,51,92,61,78,71,71,76,56,42,58,18,22,43,54,72,51,31,74,50,40,78,43,58,69,68,60,28,50,53,49,54,36,50,52,21,51,51,23,42,53,50,29,51,52,53,51,34,47,75,73,73,43,52,81,87,37,50,62,38,34,50,49,52,31,55,47,48,60,19,33,16,48,39,46,28,34,25,25,38,44,66,59,25,47,41,37,28,20,47,48,48,19,51,54,22,53,70,67,42,58,67,70,31,19,32,51,13,8,39,30,42,4,56,35,46,24,41,44,65,84,65,56,70,55,57,56,52,37,59,76,68,66,42,61,54,17,55,52,26,32,52,42,44,27,49,53,39,30,59,66,20,44,86,59,38,50,67,54,60,38,42,64,72,50,44,48,56,53,67,69,40,68,43,61,63,92,24,37,3,50,57,10,41,28,57,60,72,62,52,57,66,69,56,44,50,48,51,43,51,53,52,46,49,36,40,50,52,36,45,48,54,35,53,76,48,21,44,84,79,33,47,68,62,27,54,31,49,43,46,34,44,47,51,44,46,43,31,37,60,36,42,60,13,52,59,46,59,51,50,65,35,50,67,29,62,58,38,51,80,42,92,82,34,72,50,69,28,39,65,37,33,44,12,48,45,34,39,30,48,65,79,74,46,57,27,71,91,45,46,70,63,8,46,48,50,46,60,41,30,34,34,52,9,48,51,43,37,48,50,40,46,26,46,33,53,50,38,21,44,52,51,19,54,73,69,69,35,57,92,78,26,40,71,48,68,46,58,60,54,70,72,50,73,74,83,126,114,69,64,60,51,49,50,48,47,46,46,48,49,48,52,56,49,53,64,34,44,67,56,82,54,78,76,50,72,55,57,38,49,37,24,49,32,38,45,51,21,53,51,34,49,48,42,40,54,57,29,42,25,66,51,42,59,89,59,53,58,39,55,38,49,49,52,35,16,39,21,45,74,71,60,35,72,58,69,72,73,71,82,87,51,93,61,79,70,70,77,56,41,57,18,22,44,54,72,50,32,75,50,41,79,42,59,69,67,59,29,50,52,49,54,36,51,52,22,52,51,23,41,52,50,30,50,53,52,51,34,47,75,72,75,43,52,82,86,37,52,62,37,32,49,49,52,31,56,48,50,59,19,32,15,47,39,47,27,34,26,26,39,44,65,57,26,46,42,36,27,20,48,48,48,20,52,53,22,51,69,68,44,57,67,69,29,20,32,50,14,9,38,29,43,3,56,36,46,24,42,45,65,85,62,56,70,56,59,55,52,38,59,77,68,65,41,62,53,18,53,53,26,32,52,43,44,28,48,52,39,29,62,66,21,43,86,61,38,51,67,54,60,38,41,63,72,49,46,49,57,53,66,68,43,66,44,60,62,90,23,37,3,49,58,11,42,30,57,60,72,63,52,56,66,69,57,43,51,49,50,45,50,52,53,47,49,38,40,52,52,35,47,49,53,34,55,75,50,21,45,83,77,34,48,71,60,26,54,32,48,44,44,33,44,49,50,42,46,45,32,37,61,35,44,61,12,53,59,46,61,50,51,67,36,49,67,29,59,57,38,50,80,42,93,83,34,72,50,67,28,39,65,38,32,43,13,46,46,34,37,30,48,64,78,73,43,57,27,70,91,45,46,70,63,9,46,48,50,47,60,40,30,34,36,51,9,47,52,43,35,47,50,42,46,26,45,32,52,50,37,21,44,54,50,19,54,73,68,70,37,56,91,80,26,39,71,50,68,45,59,61,55,71,71,50,74,72,84,124

InterPro domains:
  IPR018584 Glycosyltransferase family 87 [PF09594] (90-323)

Secondary structure (DSSP, 8-state):
-HHHHHHHHHHHHHHHHHTTSPPSSPPPHHHHHHHHHHHHHHHHHHIIIIIIHHH--S--SHHHHHHHHHHHHHT--SS---TTSSSPPP---HHHHHHHGGGGGS-HHHHHHHHHHHHHHHHHHHHHHHHHHTT--TTSTHHHHHHHHHHTSHHHHHHHHHT-SHHHHHHHHHHHHHHHHH-SHHHHHHHHHHHHHHHHH-GGGGGGGHHHHHTT-THHHHHHHHHHHHHHHHHGGGSSSTHHIIIIIHHHHHSPP-SS--SHHHHHHHHT--HHHHHHHHHHHHHHHHHHHHHHHHHHTTT-HHHHHHHHHHHHHHHHHHHSS---GGGGGGGHHHHGGGGSTT-TT-SHHHHHHHHHHH-------SSSHHHHHHHHHHHHHHHHHHHHHHHHHHHHHHHHHHHHTT-GGG-SS-HHHHHHHS----/-HHHHHHHHHHHHHHHHHTTSPPSSPPPHHHHHHHHHHHHHHHHHHIIIIIIHHH--S--SHHHHHHHHHHHHHT--SS---TTSSSPPP---HHHHHHHGGGGGS-HHHHHHHHHHHHHHHHHHHHHHHHHHTT--TTSTHHHHHHHHHHTSHHHHHHHHHT-SHHHHHHHHHHHHHHHHH-SHHHHHHHHHHHHHHHHH-GGGGGGGHHHHHTT-THHHHHHHHHHHHHHHHHGGGSSSTHHIIIIIHHHHHSPP-SS--SHHHHHHHHT--HHHHHHHHHHHHHHHHHHHHHHHHHHTTT-HHHHHHHHHHHHHHHHHHHSS---GGGGGGGHHHHGGGGSTT-TT-SHHHHHHHHHHH-------SSSHHHHHHHHHHHHHHHHHHHHHHHHHHHHHHHHHHHHTT-GGG-SS-HHHHHHHS----